Protein AF-0000000076395907 (afdb_homodimer)

Organism: Callorhinchus milii (NCBI:txid7868)

Nearest PDB structures (foldseek):
  2raj-assembly1_A  TM=9.830E-01  e=4.488E-43  Homo sapiens
  2rai-assembly1_B  TM=9.847E-01  e=8.927E-40  Homo sapiens
  2rai-assembly1_A  TM=9.860E-01  e=2.606E-39  Homo sapiens
  3dyt-assembly1_A-2  TM=9.449E-01  e=5.962E-39  Homo sapiens
  4akv-assembly1_A  TM=9.341E-01  e=3.263E-24  Homo sapiens

Radius of gyration: 40.88 Å; Cα contacts (8 Å, |Δi|>4): 1305; chains: 2; bounding box: 72×121×96 Å

Secondary structure (DSSP, 8-state):
-TT---------TTEEEEE-S-BPPPTTSSB--B-TT-EEEEEEEEEETTEEEEE-TT--EEEEEGGGEEE------------------------------------------------------S-SS-THHHHT-SS----S--EEEEEETTEEEE---SS---EEEEEEEEEEETTTTEEEEEEEEEETTT---EEEEHHHHHHHHHHHHHHHTTTS--PPPPP--STTTT-HHHHHHHHHHHHHHHHHHHH-HHHHHSHHHHHHHH--SHHHHHHHHHHHHT-S--GGGGGGGEE--SS---HHHHHHHHHHHHHHHHHHHHHHHHHHHHHHHHHHHHHTHHHHHHHHHHHHHHHHHHHHHTT--TTHHHHHHHHHHHHHHHHHHHHHHHHHHHHTHHHHHHHHHHHHHHHTTHHHHHHHHHHHHHHHHTHHHHHHTTSS-HHHHHHHHHHHHHHHHHHHHHHHHHHHHHHHHHHHHHHHHHHHHHHHHHHH-/-TT---------TTEEEEE-S-BPPPTTSSB--B-TT-EEEEEEEEEETTEEEEE-TT--EEEEEGGGEEE------------------------------------------------------S-SS-THHHHT-SS----S--EEEEEETTEEEE---SS---EEEEEEEEEEETTTTEEEEEEEEEETTT---EEEEHHHHHHHHHHHHHHHTTTS--PPPPP--SSSTT-HHHHHHHHHHHHHHHHHHHH-HHHHHSHHHHHHHH--SHHHHHHHHHHHHT-S--GGGGGGGEE--SS---HHHHHHHHHHHHHHHHHHHHHHHHHHHHHHHHHHHHHTHHHHHHHHHHHHHHHHHHHHHTT--TTHHHHHHHHHHHHHHHHHHHHHHHHHHHHTHHHHHHHHHHHHHHHTTHHHHHHHHHHHHHHHHTHHHHHHTTSS-HHHHHHHHHHHHHHHHHHHHHHHHHHHHHHHHHHHHHHHHHHHHHHHHHHH-

Sequence (994 aa):
MALFEKRTEFISPGVLAKVLYDFTAEPGNNELTVKEGELITIVNWAVGEGWCEAANGQGTTGLVPTDYVEVRISYHRYRCLASFPTACPARTTLPIRALACRDNRTQHPIQHCEGLSPDTKKFPTFSKHGPEVYLLSKLLPKTGEQLTIYKGQVGAVWNYPNSSLSCVVADPKKGSKLYGLKSYIEYQVTPNSTNRSVNHRYKHFDWLYERLLVKFGSAIPIPSLPDKQVTGRFEEEFIKMRMERLQGWMNRMCHHPVVSTSDLFQLFLTYRDEKEWKLGKRKAEKDDVVGVMIFGTVEPPAEDIDLLEAEQKVESISKFTKSMDDGVKELLNVGQEHWKRCTGALPKEYQKIGKALQNLSQVFTTSGYEGEAILTDALTEAGKTYEEIANLFEEQPKKDLHYLMETNQEYKGLLGCFPDIIGVHKSAIEKAKEGDKLVALNKITTQEKSTMVNRIGTMSYAFQAEMNHFHSNRIYDFNTVMHYYLQQQVEFYDTVRMALFEKRTEFISPGVLAKVLYDFTAEPGNNELTVKEGELITIVNWAVGEGWCEAANGQGTTGLVPTDYVEVRISYHRYRCLASFPTACPARTTLPIRALACRDNRTQHPIQHCEGLSPDTKKFPTFSKHGPEVYLLSKLLPKTGEQLTIYKGQVGAVWNYPNSSLSCVVADPKKGSKLYGLKSYIEYQVTPNSTNRSVNHRYKHFDWLYERLLVKFGSAIPIPSLPDKQVTGRFEEEFIKMRMERLQGWMNRMCHHPVVSTSDLFQLFLTYRDEKEWKLGKRKAEKDDVVGVMIFGTVEPPAEDIDLLEAEQKVESISKFTKSMDDGVKELLNVGQEHWKRCTGALPKEYQKIGKALQNLSQVFTTSGYEGEAILTDALTEAGKTYEEIANLFEEQPKKDLHYLMETNQEYKGLLGCFPDIIGVHKSAIEKAKEGDKLVALNKITTQEKSTMVNRIGTMSYAFQAEMNHFHSNRIYDFNTVMHYYLQQQVEFYDTVR

InterPro domains:
  IPR001452 SH3 domain [PF00018] (18-66)
  IPR001452 SH3 domain [PR00452] (15-25)
  IPR001452 SH3 domain [PR00452] (30-45)
  IPR001452 SH3 domain [PR00452] (60-72)
  IPR001452 SH3 domain [PS50002] (12-74)
  IPR001452 SH3 domain [SM00326] (15-73)
  IPR001683 Phox homology [PF00787] (189-271)
  IPR001683 Phox homology [PS50195] (165-275)
  IPR001683 Phox homology [SM00312] (161-272)
  IPR019497 Sorting nexin protein, WASP-binding domain [PF10456] (273-496)
  IPR027267 AH/BAR domain superfamily [G3DSA:1.20.1270.60] (320-497)
  IPR036028 SH3-like domain superfamily [SSF50044] (12-71)
  IPR036871 PX domain superfamily [G3DSA:3.30.1520.10] (145-278)
  IPR036871 PX domain superfamily [SSF64268] (148-278)

Foldseek 3Di:
DPPCPDPLPFPDFFFKKFFQAFDDDDPPAQADGDHHRFIWTFHASPPDPQWTWIAGPVRRIGIDGNVGIGTPPPPPDDPPDDDDPDCQDDPPPPPPPPPPPDCPPDPPPPPPPPPPDPPVPVLVPAPPPALCCQLQPPDADPDPDFWEWDQDPLGTATDADNDQKAKAKDDWDWDAPDVRPDIFIKIWIAMPVVRDIDIDTVVVVVLLLSLCCFACLLQAQQFDADDDDPPCCPPPVNVVVNSVRVNVNRRVQRRDRRSVPDPSNCLVHDPDDPVSNVVSSVVSVPDPNTGSSVLSRYDYDPDFDFLVRLVVLLVVVVVVLVVVLVVLVVLLVVLVVLLCCLQPVVLVVLLVQLVVLLVVLVVLVVVVDPPSCVVSVVSNVSSVLSNVLSVLSNCLCVQAVVLVNSLSVVSNRRSVSSVSNSVSLVSLSVVLVCVVVCVVVVNDPPVSSVSSRRSSRSSSSSNSNNVVVVVVVVVVSCVVSVVSNVVSVVVSVVVSD/DPPPPPPLPFPDFFFKKFFQAFDDDDPPAQADGDHHRFIWTFGASPPDPQWTWIAGPVRRIGIDGVVGIGTPPPPPDDPPDDDDDDCQDDPPPPPPPPPPPPPDPDPPPPPPPPPPDPPVPVLVPAPPDALCCQLQPPDADPDPFFWEWDQDPLGTATDADNDQKAKAKDDWDWDADDVRPDIFIKIWIAMPVVRDIDIDTVVVVVLLLSLCCFACLLQAQQFDAPDDDPPCCPPPVNVVVNSVRVNVNRRVQRRDRRNVPDPSNCLVHDPDDPVSNVVSSVVSVPDPNTGSSVLSRYDYDPDFDFLVRLVVLLVVVVVVLVVVLVVLVVLLVVLVVLLCCLQPVVLVVLLVQLVVLLVVLVVLVVVVDPPSCVVSVVSNVSSVLSNVLSVLSNCLCVQAVVLVNSLSVVSNRRSVSSVSNSVSLVSLSVVLVCVVVCCVVVNDPPVSSVSSRRSSRSSSSSNSNNVVVVVVVVVVSCVVSVVSNVVSVVVSVVVSD

Solvent-accessible surface area (backbone atoms only — not comparable to full-atom values): 55152 Å² total; per-residue (Å²): 133,82,77,75,68,69,82,73,71,83,56,61,62,61,36,44,17,36,23,70,42,69,37,81,45,58,91,92,51,74,40,35,65,43,47,53,71,38,62,26,29,30,53,34,62,81,65,52,97,60,30,20,28,29,25,42,91,84,66,56,70,15,36,35,52,45,88,33,46,44,74,55,76,75,74,76,69,81,77,71,84,76,73,85,75,81,78,74,77,81,78,80,78,74,77,80,74,81,76,79,74,78,78,76,74,76,77,70,74,78,67,76,74,70,76,68,68,75,70,72,58,70,54,79,68,66,66,87,64,57,48,57,59,48,48,67,47,88,73,65,67,88,60,96,66,68,46,46,36,41,77,53,95,91,34,41,29,62,55,65,64,92,67,88,52,48,64,46,57,44,72,76,37,83,42,65,40,78,91,63,75,40,72,45,56,29,31,34,34,32,29,68,86,76,68,46,72,33,79,41,39,65,69,53,53,52,49,49,50,52,52,47,37,48,31,37,36,52,66,41,68,64,51,72,73,77,79,86,58,86,75,64,56,79,36,66,69,46,45,52,50,48,41,52,48,49,35,53,52,49,43,54,43,28,65,32,49,67,53,45,68,30,68,68,51,41,48,73,46,60,50,85,46,72,67,53,44,53,53,48,49,55,51,58,75,64,56,79,64,35,21,59,40,41,59,51,34,48,43,60,56,90,72,83,48,54,72,67,57,44,53,52,51,53,51,53,50,51,52,48,48,53,49,42,43,52,33,42,52,48,39,46,52,50,48,50,52,51,44,51,36,31,60,42,62,52,23,51,51,31,36,50,50,13,48,38,36,32,53,37,20,56,48,56,58,70,68,70,53,87,76,42,61,64,50,33,50,51,30,37,50,52,12,51,50,30,39,50,48,17,51,50,44,43,51,41,41,75,74,24,52,44,58,48,48,51,53,42,52,52,47,48,36,35,48,66,33,46,64,61,26,50,48,47,52,53,52,41,51,53,53,56,69,42,34,64,60,33,36,74,68,67,75,44,49,73,67,50,45,55,49,28,46,52,47,48,26,42,49,41,45,49,45,44,13,44,50,49,51,48,49,56,49,48,54,51,51,52,45,51,43,50,52,50,31,53,51,44,50,39,51,47,32,56,67,72,74,132,82,77,73,69,69,83,72,70,80,55,65,62,62,37,44,18,37,23,69,42,70,37,81,45,56,89,92,49,75,39,36,64,43,47,54,70,37,64,26,29,30,54,34,60,80,65,51,97,60,30,18,30,29,24,43,90,86,67,55,70,15,35,34,52,45,87,31,46,43,75,54,77,75,74,77,68,82,75,71,86,78,73,84,74,82,76,76,78,84,78,81,78,74,78,81,76,81,77,79,72,82,78,75,79,78,77,69,74,79,68,77,73,71,76,68,67,75,69,70,58,70,55,79,68,66,64,88,63,56,48,56,61,51,46,67,48,89,73,64,68,87,61,96,66,69,47,45,36,41,77,54,96,92,35,42,30,63,55,63,64,92,67,88,53,47,62,47,58,43,74,76,39,83,43,65,41,78,90,62,76,40,72,45,56,30,32,33,34,32,29,67,86,75,67,44,72,34,78,41,38,65,69,54,52,51,48,48,51,52,53,48,37,49,32,37,35,50,67,41,69,64,49,72,72,78,78,86,59,86,74,65,56,81,36,65,70,45,44,51,51,49,42,52,47,48,34,54,50,49,44,54,44,29,64,32,48,67,53,44,69,30,67,69,50,41,48,74,48,60,50,86,48,71,65,52,44,54,52,50,50,54,52,59,72,63,56,81,63,35,20,59,42,40,58,51,33,47,41,58,55,90,73,82,50,52,71,67,59,45,53,52,50,53,50,54,50,50,51,48,47,52,50,41,42,53,33,44,52,49,40,48,52,49,49,50,52,49,45,50,37,31,62,43,62,51,24,51,50,32,36,50,49,11,48,38,36,34,52,39,21,56,49,56,60,69,69,69,52,87,75,43,63,63,49,32,51,51,31,36,50,52,12,52,50,30,40,50,47,16,52,50,44,43,51,41,42,75,73,23,52,45,58,49,47,50,52,41,48,52,47,50,37,37,47,67,34,46,65,59,25,51,50,46,53,52,54,40,52,54,53,56,69,42,33,64,60,34,38,73,68,67,74,43,50,73,65,52,46,55,48,28,47,52,47,48,27,42,49,41,43,48,45,43,12,44,50,48,52,48,50,56,48,48,53,52,51,53,45,53,42,48,52,49,30,51,51,44,51,40,51,48,32,56,68,72,74

pLDDT: mean 81.62, std 23.42, range [18.41, 98.12]

Structure (mmCIF, N/CA/C/O backbone):
data_AF-0000000076395907-model_v1
#
loop_
_entity.id
_entity.type
_entity.pdbx_description
1 polymer 'Sorting nexin 9'
#
loop_
_atom_site.group_PDB
_atom_site.id
_atom_site.type_symbol
_atom_site.label_atom_id
_atom_site.label_alt_id
_atom_site.label_comp_id
_atom_site.label_asym_id
_atom_site.label_entity_id
_atom_site.label_seq_id
_atom_site.pdbx_PDB_ins_code
_atom_site.Cartn_x
_atom_site.Cartn_y
_atom_site.Cartn_z
_atom_site.occupancy
_atom_site.B_iso_or_equiv
_atom_site.auth_seq_id
_atom_site.auth_comp_id
_atom_site.auth_asym_id
_atom_site.auth_atom_id
_atom_site.pdbx_PDB_model_num
ATOM 1 N N . MET A 1 1 ? -25.891 17.578 -16.219 1 18.45 1 MET A N 1
ATOM 2 C CA . MET A 1 1 ? -26.141 16.922 -17.5 1 18.45 1 MET A CA 1
ATOM 3 C C . MET A 1 1 ? -24.875 16.891 -18.344 1 18.45 1 MET A C 1
ATOM 5 O O . MET A 1 1 ? -24.672 15.961 -19.125 1 18.45 1 MET A O 1
ATOM 9 N N . ALA A 1 2 ? -24.172 18.062 -18.344 1 21.25 2 ALA A N 1
ATOM 10 C CA . ALA A 1 2 ? -23.281 18.375 -19.453 1 21.25 2 ALA A CA 1
ATOM 11 C C . ALA A 1 2 ? -21.969 17.609 -19.328 1 21.25 2 ALA A C 1
ATOM 13 O O . ALA A 1 2 ? -21.062 17.797 -20.141 1 21.25 2 ALA A O 1
ATOM 14 N N . LEU A 1 3 ? -21.781 17.016 -18.141 1 20.27 3 LEU A N 1
ATOM 15 C CA . LEU A 1 3 ? -20.453 16.844 -17.562 1 20.27 3 LEU A CA 1
ATOM 16 C C . LEU A 1 3 ? -19.688 15.727 -18.281 1 20.27 3 LEU A C 1
ATOM 18 O O . LEU A 1 3 ? -18.469 15.586 -18.094 1 20.27 3 LEU A O 1
ATOM 22 N N . PHE A 1 4 ? -20.469 14.727 -18.609 1 23.92 4 PHE A N 1
ATOM 23 C CA . PHE A 1 4 ? -19.844 13.453 -18.938 1 23.92 4 PHE A CA 1
ATOM 24 C C . PHE A 1 4 ? -19.234 13.492 -20.344 1 23.92 4 PHE A C 1
ATOM 26 O O . PHE A 1 4 ? -19.766 12.891 -21.266 1 23.92 4 PHE A O 1
ATOM 33 N N . GLU A 1 5 ? -18.859 14.703 -20.672 1 23.42 5 GLU A N 1
ATOM 34 C CA . GLU A 1 5 ? -18.438 14.547 -22.062 1 23.42 5 GLU A CA 1
ATOM 35 C C . GLU A 1 5 ? -17.234 13.609 -22.172 1 23.42 5 GLU A C 1
ATOM 37 O O . GLU A 1 5 ? -16.203 13.852 -21.562 1 23.42 5 GLU A O 1
ATOM 42 N N . LYS A 1 6 ? -17.453 12.375 -22.484 1 26.78 6 LYS A N 1
ATOM 43 C CA . LYS A 1 6 ? -16.688 11.164 -22.703 1 26.78 6 LYS A CA 1
ATOM 44 C C . LYS A 1 6 ? -15.516 11.422 -23.641 1 26.78 6 LYS A C 1
ATOM 46 O O . LYS A 1 6 ? -15.695 12 -24.719 1 26.78 6 LYS A O 1
ATOM 51 N N . ARG A 1 7 ? -14.383 11.547 -23.109 1 27.33 7 ARG A N 1
ATOM 52 C CA . ARG A 1 7 ? -13.109 11.625 -23.828 1 27.33 7 ARG A CA 1
ATOM 53 C C . ARG A 1 7 ? -13.07 10.633 -24.984 1 27.33 7 ARG A C 1
ATOM 55 O O . ARG A 1 7 ? -12.984 9.422 -24.766 1 27.33 7 ARG A O 1
ATOM 62 N N . THR A 1 8 ? -13.82 10.914 -26.016 1 28.11 8 THR A N 1
ATOM 63 C CA . THR A 1 8 ? -13.789 10.125 -27.25 1 28.11 8 THR A CA 1
ATOM 64 C C . THR A 1 8 ? -12.367 10.023 -27.781 1 28.11 8 THR A C 1
ATOM 66 O O . THR A 1 8 ? -11.789 11.016 -28.219 1 28.11 8 THR A O 1
ATOM 69 N N . GLU A 1 9 ? -11.555 9.312 -27.125 1 30.7 9 GLU A N 1
ATOM 70 C CA . GLU A 1 9 ? -10.227 8.93 -27.609 1 30.7 9 GLU A CA 1
ATOM 71 C C . GLU A 1 9 ? -10.258 8.617 -29.094 1 30.7 9 GLU A C 1
ATOM 73 O O . GLU A 1 9 ? -11.141 7.898 -29.578 1 30.7 9 GLU A O 1
ATOM 78 N N . PHE A 1 10 ? -9.898 9.562 -29.859 1 30.94 10 PHE A N 1
ATOM 79 C CA . PHE A 1 10 ? -9.812 9.477 -31.312 1 30.94 10 PHE A CA 1
ATOM 80 C C . PHE A 1 10 ? -9.047 8.227 -31.734 1 30.94 10 PHE A C 1
ATOM 82 O O . PHE A 1 10 ? -7.836 8.133 -31.516 1 30.94 10 PHE A O 1
ATOM 89 N N . ILE A 1 11 ? -9.562 7.094 -31.594 1 38.34 11 ILE A N 1
ATOM 90 C CA . ILE A 1 11 ? -9.109 5.832 -32.156 1 38.34 11 ILE A CA 1
ATOM 91 C C . ILE A 1 11 ? -8.969 5.977 -33.688 1 38.34 11 ILE A C 1
ATOM 93 O O . ILE A 1 11 ? -9.875 6.477 -34.344 1 38.34 11 ILE A O 1
ATOM 97 N N . SER A 1 12 ? -7.734 6.188 -34.219 1 41.75 12 SER A N 1
ATOM 98 C CA . SER A 1 12 ? -7.484 6.219 -35.656 1 41.75 12 SER A CA 1
ATOM 99 C C . SER A 1 12 ? -8.453 5.312 -36.406 1 41.75 12 SER A C 1
ATOM 101 O O . SER A 1 12 ? -8.906 4.297 -35.844 1 41.75 12 SER A O 1
ATOM 103 N N . PRO A 1 13 ? -9.039 5.863 -37.406 1 55.16 13 PRO A N 1
ATOM 104 C CA . PRO A 1 13 ? -9.867 5.047 -38.312 1 55.16 13 PRO A CA 1
ATOM 105 C C . PRO A 1 13 ? -9.125 3.811 -38.812 1 55.16 13 PRO A C 1
ATOM 107 O O . PRO A 1 13 ? -7.906 3.85 -39 1 55.16 13 PRO A O 1
ATOM 110 N N . GLY A 1 14 ? -9.562 2.619 -38.625 1 61.28 14 GLY A N 1
ATOM 111 C CA . GLY A 1 14 ? -9.047 1.341 -39.062 1 61.28 14 GLY A CA 1
ATOM 112 C C . GLY A 1 14 ? -8.57 0.442 -37.938 1 61.28 14 GLY A C 1
ATOM 113 O O . GLY A 1 14 ? -7.809 -0.498 -38.188 1 61.28 14 GLY A O 1
ATOM 114 N N . VAL A 1 15 ? -8.906 0.838 -36.844 1 65.44 15 VAL A N 1
ATOM 115 C CA . VAL A 1 15 ? -8.477 0.031 -35.719 1 65.44 15 VAL A CA 1
ATOM 116 C C . VAL A 1 15 ? -9.391 -1.184 -35.562 1 65.44 15 VAL A C 1
ATOM 118 O O . VAL A 1 15 ? -10.609 -1.071 -35.719 1 65.44 15 VAL A O 1
ATOM 121 N N . LEU A 1 16 ? -8.711 -2.215 -35.375 1 75.38 16 LEU A N 1
ATOM 122 C CA . LEU A 1 16 ? -9.43 -3.463 -35.125 1 75.38 16 LEU A CA 1
ATOM 123 C C . LEU A 1 16 ? -10.07 -3.477 -33.75 1 75.38 16 LEU A C 1
ATOM 125 O O . LEU A 1 16 ? -9.445 -3.076 -32.781 1 75.38 16 LEU A O 1
ATOM 129 N N . ALA A 1 17 ? -11.328 -3.715 -33.781 1 77.44 17 ALA A N 1
ATOM 130 C CA . ALA A 1 17 ? -12.07 -3.791 -32.531 1 77.44 17 ALA A CA 1
ATOM 131 C C . ALA A 1 17 ? -12.82 -5.117 -32.438 1 77.44 17 ALA A C 1
ATOM 133 O O . ALA A 1 17 ? -13.266 -5.672 -33.438 1 77.44 17 ALA A O 1
ATOM 134 N N . LYS A 1 18 ? -12.711 -5.621 -31.266 1 79.25 18 LYS A N 1
ATOM 135 C CA . LYS A 1 18 ? -13.477 -6.832 -30.984 1 79.25 18 LYS A CA 1
ATOM 136 C C . LYS A 1 18 ? -14.875 -6.492 -30.484 1 79.25 18 LYS A C 1
ATOM 138 O O . LYS A 1 18 ? -15.039 -5.625 -29.609 1 79.25 18 LYS A O 1
ATOM 143 N N . VAL A 1 19 ? -15.828 -7.105 -31.031 1 81.44 19 VAL A N 1
ATOM 144 C CA . VAL A 1 19 ? -17.219 -6.926 -30.656 1 81.44 19 VAL A CA 1
ATOM 145 C C . VAL A 1 19 ? -17.5 -7.652 -29.344 1 81.44 19 VAL A C 1
ATOM 147 O O . VAL A 1 19 ? -17.234 -8.852 -29.219 1 81.44 19 VAL A O 1
ATOM 150 N N . LEU A 1 20 ? -18.016 -6.973 -28.406 1 79.06 20 LEU A N 1
ATOM 151 C CA . LEU A 1 20 ? -18.219 -7.492 -27.062 1 79.06 20 LEU A CA 1
ATOM 152 C C . LEU A 1 20 ? -19.609 -8.125 -26.922 1 79.06 20 LEU A C 1
ATOM 154 O O . LEU A 1 20 ? -19.781 -9.062 -26.156 1 79.06 20 LEU A O 1
ATOM 158 N N . TYR A 1 21 ? -20.547 -7.598 -27.656 1 79.94 21 TYR A N 1
ATOM 159 C CA . TYR A 1 21 ? -21.922 -8.062 -27.578 1 79.94 21 TYR A CA 1
ATOM 160 C C . TYR A 1 21 ? -22.547 -8.148 -28.969 1 79.94 21 TYR A C 1
ATOM 162 O O . TYR A 1 21 ? -22.188 -7.387 -29.859 1 79.94 21 TYR A O 1
ATOM 170 N N . ASP A 1 22 ? -23.375 -9.211 -29.016 1 81.5 22 ASP A N 1
ATOM 171 C CA . ASP A 1 22 ? -24.141 -9.312 -30.25 1 81.5 22 ASP A CA 1
ATOM 172 C C . ASP A 1 22 ? -25 -8.062 -30.484 1 81.5 22 ASP A C 1
ATOM 174 O O . ASP A 1 22 ? -25.625 -7.562 -29.547 1 81.5 22 ASP A O 1
ATOM 178 N N . PHE A 1 23 ? -24.875 -7.488 -31.688 1 83.31 23 PHE A N 1
ATOM 179 C CA . PHE A 1 23 ? -25.734 -6.387 -32.125 1 83.31 23 PHE A CA 1
ATOM 180 C C . PHE A 1 23 ? -26.375 -6.691 -33.469 1 83.31 23 PHE A C 1
ATOM 182 O O . PHE A 1 23 ? -25.672 -7.004 -34.438 1 83.31 23 PHE A O 1
ATOM 189 N N . THR A 1 24 ? -27.656 -6.727 -33.406 1 84 24 THR A N 1
ATOM 190 C CA . THR A 1 24 ? -28.422 -6.934 -34.656 1 84 24 THR A CA 1
ATOM 191 C C . THR A 1 24 ? -28.922 -5.602 -35.188 1 84 24 THR A C 1
ATOM 193 O O . THR A 1 24 ? -29.656 -4.883 -34.531 1 84 24 THR A O 1
ATOM 196 N N . ALA A 1 25 ? -28.5 -5.285 -36.406 1 80.31 25 ALA A N 1
ATOM 197 C CA . ALA A 1 25 ? -28.859 -4.043 -37.062 1 80.31 25 ALA A CA 1
ATOM 198 C C . ALA A 1 25 ? -30.344 -4.039 -37.438 1 80.31 25 ALA A C 1
ATOM 200 O O . ALA A 1 25 ? -30.906 -5.082 -37.75 1 80.31 25 ALA A O 1
ATOM 201 N N . GLU A 1 26 ? -31.109 -3.002 -37.125 1 78.12 26 GLU A N 1
ATOM 202 C CA . GLU A 1 26 ? -32.469 -2.838 -37.594 1 78.12 26 GLU A CA 1
ATOM 203 C C . GLU A 1 26 ? -32.531 -2.557 -39.094 1 78.12 26 GLU A C 1
ATOM 205 O O . GLU A 1 26 ? -31.781 -1.724 -39.594 1 78.12 26 GLU A O 1
ATOM 210 N N . PRO A 1 27 ? -33.312 -3.289 -39.75 1 74.19 27 PRO A N 1
ATOM 211 C CA . PRO A 1 27 ? -33.438 -3.057 -41.188 1 74.19 27 PRO A CA 1
ATOM 212 C C . PRO A 1 27 ? -33.812 -1.614 -41.531 1 74.19 27 PRO A C 1
ATOM 214 O O . PRO A 1 27 ? -34.688 -1.03 -40.875 1 74.19 27 PRO A O 1
ATOM 217 N N . GLY A 1 28 ? -33 -0.86 -42.406 1 76 28 GLY A N 1
ATOM 218 C CA . GLY A 1 28 ? -33.219 0.506 -42.844 1 76 28 GLY A CA 1
ATOM 219 C C . GLY A 1 28 ? -32.281 1.511 -42.219 1 76 28 GLY A C 1
ATOM 220 O O . GLY A 1 28 ? -32.188 2.656 -42.656 1 76 28 GLY A O 1
ATOM 221 N N . ASN A 1 29 ? -31.766 1.098 -41.031 1 75.44 29 ASN A N 1
ATOM 222 C CA . ASN A 1 29 ? -30.812 2.008 -40.375 1 75.44 29 ASN A CA 1
ATOM 223 C C . ASN A 1 29 ? -29.375 1.688 -40.75 1 75.44 29 ASN A C 1
ATOM 225 O O . ASN A 1 29 ? -29.062 0.546 -41.094 1 75.44 29 ASN A O 1
ATOM 229 N N . ASN A 1 30 ? -28.594 2.545 -41.219 1 81.75 30 ASN A N 1
ATOM 230 C CA . ASN A 1 30 ? -27.188 2.348 -41.562 1 81.75 30 ASN A CA 1
ATOM 231 C C . ASN A 1 30 ? -26.406 1.725 -40.438 1 81.75 30 ASN A C 1
ATOM 233 O O . ASN A 1 30 ? -25.281 2.16 -40.125 1 81.75 30 ASN A O 1
ATOM 237 N N . GLU A 1 31 ? -27.031 0.713 -39.844 1 85.5 31 GLU A N 1
ATOM 238 C CA . GLU A 1 31 ? -26.391 0.003 -38.719 1 85.5 31 GLU A CA 1
ATOM 239 C C . GLU A 1 31 ? -25.75 -1.299 -39.219 1 85.5 31 GLU A C 1
ATOM 241 O O . GLU A 1 31 ? -26.125 -1.823 -40.281 1 85.5 31 GLU A O 1
ATOM 246 N N . LEU A 1 32 ? -24.719 -1.812 -38.562 1 84.81 32 LEU A N 1
ATOM 247 C CA . LEU A 1 32 ? -24 -3.047 -38.844 1 84.81 32 LEU A CA 1
ATOM 248 C C . LEU A 1 32 ? -24.297 -4.117 -37.812 1 84.81 32 LEU A C 1
ATOM 250 O O . LEU A 1 32 ? -24.172 -3.871 -36.625 1 84.81 32 LEU A O 1
ATOM 254 N N . THR A 1 33 ? -24.828 -5.281 -38.312 1 84.06 33 THR A N 1
ATOM 255 C CA . THR A 1 33 ? -24.969 -6.43 -37.438 1 84.06 33 THR A CA 1
ATOM 256 C C . THR A 1 33 ? -23.609 -7.039 -37.094 1 84.06 33 THR A C 1
ATOM 258 O O . THR A 1 33 ? -22.812 -7.312 -38 1 84.06 33 THR A O 1
ATOM 261 N N . VAL A 1 34 ? -23.328 -7.051 -35.812 1 82.81 34 VAL A N 1
ATOM 262 C CA . VAL A 1 34 ? -22.062 -7.629 -35.375 1 82.81 34 VAL A CA 1
ATOM 263 C C . VAL A 1 34 ? -22.312 -8.688 -34.312 1 82.81 34 VAL A C 1
ATOM 265 O O . VAL A 1 34 ? -23.312 -8.617 -33.562 1 82.81 34 VAL A O 1
ATOM 268 N N . LYS A 1 35 ? -21.5 -9.719 -34.312 1 81.38 35 LYS A N 1
ATOM 269 C CA . LYS A 1 35 ? -21.562 -10.812 -33.344 1 81.38 35 LYS A CA 1
ATOM 270 C C . LYS A 1 35 ? -20.438 -10.711 -32.312 1 81.38 35 LYS A C 1
ATOM 272 O O . LYS A 1 35 ? -19.344 -10.258 -32.625 1 81.38 35 LYS A O 1
ATOM 277 N N . GLU A 1 36 ? -20.812 -11.109 -31.109 1 80.12 36 GLU A N 1
ATOM 278 C CA . GLU A 1 36 ? -19.812 -11.125 -30.047 1 80.12 36 GLU A CA 1
ATOM 279 C C . GLU A 1 36 ? -18.578 -11.914 -30.469 1 80.12 36 GLU A C 1
ATOM 281 O O . GLU A 1 36 ? -18.688 -13.039 -30.953 1 80.12 36 GLU A O 1
ATOM 286 N N . GLY A 1 37 ? -17.375 -11.328 -30.266 1 78.62 37 GLY A N 1
ATOM 287 C CA . GLY A 1 37 ? -16.094 -11.914 -30.609 1 78.62 37 GLY A CA 1
ATOM 288 C C . GLY A 1 37 ? -15.625 -11.562 -32 1 78.62 37 GLY A C 1
ATOM 289 O O . GLY A 1 37 ? -14.484 -11.828 -32.375 1 78.62 37 GLY A O 1
ATOM 290 N N . GLU A 1 38 ? -16.469 -11.047 -32.719 1 80.44 38 GLU A N 1
ATOM 291 C CA . GLU A 1 38 ? -16.109 -10.672 -34.094 1 80.44 38 GLU A CA 1
ATOM 292 C C . GLU A 1 38 ? -15.148 -9.484 -34.094 1 80.44 38 GLU A C 1
ATOM 294 O O . GLU A 1 38 ? -15.266 -8.57 -33.281 1 80.44 38 GLU A O 1
ATOM 299 N N . LEU A 1 39 ? -14.203 -9.648 -34.969 1 80.62 39 LEU A N 1
ATOM 300 C CA . LEU A 1 39 ? -13.312 -8.516 -35.188 1 80.62 39 LEU A CA 1
ATOM 301 C C . LEU A 1 39 ? -13.836 -7.582 -36.25 1 80.62 39 LEU A C 1
ATOM 303 O O . LEU A 1 39 ? -14.125 -8.023 -37.375 1 80.62 39 LEU A O 1
ATOM 307 N N . ILE A 1 40 ? -13.922 -6.371 -35.812 1 81.44 40 ILE A N 1
ATOM 308 C CA . ILE A 1 40 ? -14.391 -5.367 -36.75 1 81.44 40 ILE A CA 1
ATOM 309 C C . ILE A 1 40 ? -13.398 -4.207 -36.812 1 81.44 40 ILE A C 1
ATOM 311 O O . ILE A 1 40 ? -12.625 -3.998 -35.875 1 81.44 40 ILE A O 1
ATOM 315 N N . THR A 1 41 ? -13.406 -3.648 -37.938 1 80 41 THR A N 1
ATOM 316 C CA . THR A 1 41 ? -12.539 -2.49 -38.125 1 80 41 THR A CA 1
ATOM 317 C C . THR A 1 41 ? -13.32 -1.193 -37.906 1 80 41 THR A C 1
ATOM 319 O O . THR A 1 41 ? -14.305 -0.944 -38.594 1 80 41 THR A O 1
ATOM 322 N N . ILE A 1 42 ? -12.891 -0.514 -36.938 1 77.5 42 ILE A N 1
ATOM 323 C CA . ILE A 1 42 ? -13.547 0.767 -36.719 1 77.5 42 ILE A CA 1
ATOM 324 C C . ILE A 1 42 ? -13.094 1.779 -37.75 1 77.5 42 ILE A C 1
ATOM 326 O O . ILE A 1 42 ? -11.898 2.064 -37.875 1 77.5 42 ILE A O 1
ATOM 330 N N . VAL A 1 43 ? -14.055 2.174 -38.531 1 79.31 43 VAL A N 1
ATOM 331 C CA . VAL A 1 43 ? -13.789 3.109 -39.625 1 79.31 43 VAL A CA 1
ATOM 332 C C . VAL A 1 43 ? -13.852 4.543 -39.094 1 79.31 43 VAL A C 1
ATOM 334 O O . VAL A 1 43 ? -13.039 5.387 -39.5 1 79.31 43 VAL A O 1
ATOM 337 N N . ASN A 1 44 ? -14.852 4.812 -38.375 1 76.62 44 ASN A N 1
ATOM 338 C CA . ASN A 1 44 ? -15.055 6.16 -37.844 1 76.62 44 ASN A CA 1
ATOM 339 C C . ASN A 1 44 ? -15.586 6.137 -36.406 1 76.62 44 ASN A C 1
ATOM 341 O O . ASN A 1 44 ? -16.656 5.598 -36.156 1 76.62 44 ASN A O 1
ATOM 345 N N . TRP A 1 45 ? -14.758 6.672 -35.469 1 70.38 45 TRP A N 1
ATOM 346 C CA . TRP A 1 45 ? -15.141 6.73 -34.062 1 70.38 45 TRP A CA 1
ATOM 347 C C . TRP A 1 45 ? -15.992 7.957 -33.781 1 70.38 45 TRP A C 1
ATOM 349 O O . TRP A 1 45 ? -16.734 7.988 -32.812 1 70.38 45 TRP A O 1
ATOM 359 N N . ALA A 1 46 ? -15.922 8.875 -34.594 1 64.44 46 ALA A N 1
ATOM 360 C CA . ALA A 1 46 ? -16.484 10.188 -34.312 1 64.44 46 ALA A CA 1
ATOM 361 C C . ALA A 1 46 ? -17.906 10.297 -34.844 1 64.44 46 ALA A C 1
ATOM 363 O O . ALA A 1 46 ? -18.359 11.391 -35.188 1 64.44 46 ALA A O 1
ATOM 364 N N . VAL A 1 47 ? -18.609 9.195 -34.969 1 73.06 47 VAL A N 1
ATOM 365 C CA . VAL A 1 47 ? -19.969 9.281 -35.469 1 73.06 47 VAL A CA 1
ATOM 366 C C . VAL A 1 47 ? -20.844 10.023 -34.469 1 73.06 47 VAL A C 1
ATOM 368 O O . VAL A 1 47 ? -21.734 10.789 -34.844 1 73.06 47 VAL A O 1
ATOM 371 N N . GLY A 1 48 ? -20.562 10.117 -33.219 1 68.94 48 GLY A N 1
ATOM 372 C CA . GLY A 1 48 ? -21.328 10.812 -32.219 1 68.94 48 GLY A CA 1
ATOM 373 C C . GLY A 1 48 ? -22.5 10.008 -31.688 1 68.94 48 GLY A C 1
ATOM 374 O O . GLY A 1 48 ? -22.797 8.938 -32.219 1 68.94 48 GLY A O 1
ATOM 375 N N . GLU A 1 49 ? -23.094 10.305 -30.422 1 71.12 49 GLU A N 1
ATOM 376 C CA . GLU A 1 49 ? -24.297 9.797 -29.75 1 71.12 49 GLU A CA 1
ATOM 377 C C . GLU A 1 49 ? -24.141 8.32 -29.406 1 71.12 49 GLU A C 1
ATOM 379 O O . GLU A 1 49 ? -25.109 7.551 -29.484 1 71.12 49 GLU A O 1
ATOM 384 N N . GLY A 1 50 ? -22.859 7.789 -29.094 1 77.19 50 GLY A N 1
ATOM 385 C CA . GLY A 1 50 ? -22.609 6.438 -28.625 1 77.19 50 GLY A CA 1
ATOM 386 C C . GLY A 1 50 ? -22.453 5.43 -29.75 1 77.19 50 GLY A C 1
ATOM 387 O O . GLY A 1 50 ? -22.422 4.223 -29.5 1 77.19 50 GLY A O 1
ATOM 388 N N . TRP A 1 51 ? -22.422 5.953 -30.922 1 80.44 51 TRP A N 1
ATOM 389 C CA . TRP A 1 51 ? -22.266 5.047 -32.062 1 80.44 51 TRP A CA 1
ATOM 390 C C . TRP A 1 51 ? -20.922 5.234 -32.75 1 80.44 51 TRP A C 1
ATOM 392 O O . TRP A 1 51 ? -20.359 6.336 -32.719 1 80.44 51 TRP A O 1
ATOM 402 N N . CYS A 1 52 ? -20.312 4.176 -33.219 1 82.31 52 CYS A N 1
ATOM 403 C CA . CYS A 1 52 ? -19.156 4.211 -34.125 1 82.31 52 CYS A CA 1
ATOM 404 C C . CYS A 1 52 ? -19.453 3.49 -35.406 1 82.31 52 CYS A C 1
ATOM 406 O O . CYS A 1 52 ? -20.328 2.623 -35.469 1 82.31 52 CYS A O 1
ATOM 408 N N . GLU A 1 53 ? -18.828 3.998 -36.438 1 85.31 53 GLU A N 1
ATOM 409 C CA . GLU A 1 53 ? -18.922 3.32 -37.719 1 85.31 53 GLU A CA 1
ATOM 410 C C . GLU A 1 53 ? -17.844 2.244 -37.875 1 85.31 53 GLU A C 1
ATOM 412 O O . GLU A 1 53 ? -16.656 2.514 -37.656 1 85.31 53 GLU A O 1
ATOM 417 N N . ALA A 1 54 ? -18.281 1.09 -38.094 1 84.88 54 ALA A N 1
ATOM 418 C CA . ALA A 1 54 ? -17.375 -0.052 -38.188 1 84.88 54 ALA A CA 1
ATOM 419 C C . ALA A 1 54 ? -17.625 -0.854 -39.469 1 84.88 54 ALA A C 1
ATOM 421 O O . ALA A 1 54 ? -18.719 -0.78 -40.031 1 84.88 54 ALA A O 1
ATOM 422 N N . ALA A 1 55 ? -16.531 -1.502 -39.906 1 85.25 55 ALA A N 1
ATOM 423 C CA . ALA A 1 55 ? -16.594 -2.412 -41.062 1 85.25 55 ALA A CA 1
ATOM 424 C C . ALA A 1 55 ? -16.359 -3.855 -40.625 1 85.25 55 ALA A C 1
ATOM 426 O O . ALA A 1 55 ? -15.469 -4.133 -39.812 1 85.25 55 ALA A O 1
ATOM 427 N N . ASN A 1 56 ? -17.172 -4.844 -41.125 1 80.06 56 ASN A N 1
ATOM 428 C CA . ASN A 1 56 ? -16.969 -6.258 -40.812 1 80.06 56 ASN A CA 1
ATOM 429 C C . ASN A 1 56 ? -16 -6.902 -41.812 1 80.06 56 ASN A C 1
ATOM 431 O O . ASN A 1 56 ? -15.531 -6.242 -42.719 1 80.06 56 ASN A O 1
ATOM 435 N N . GLY A 1 57 ? -15.578 -8.203 -41.5 1 76.31 57 GLY A N 1
ATOM 436 C CA . GLY A 1 57 ? -14.633 -8.945 -42.312 1 76.31 57 GLY A CA 1
ATOM 437 C C . GLY A 1 57 ? -15.023 -9.016 -43.781 1 76.31 57 GLY A C 1
ATOM 438 O O . GLY A 1 57 ? -14.164 -9.18 -44.656 1 76.31 57 GLY A O 1
ATOM 439 N N . GLN A 1 58 ? -16.312 -8.797 -44.062 1 78.06 58 GLN A N 1
ATOM 440 C CA . GLN A 1 58 ? -16.781 -8.859 -45.438 1 78.06 58 GLN A CA 1
ATOM 441 C C . GLN A 1 58 ? -16.781 -7.48 -46.062 1 78.06 58 GLN A C 1
ATOM 443 O O . GLN A 1 58 ? -17.156 -7.336 -47.25 1 78.06 58 GLN A O 1
ATOM 448 N N . GLY A 1 59 ? -16.297 -6.441 -45.375 1 78.25 59 GLY A N 1
ATOM 449 C CA . GLY A 1 59 ? -16.188 -5.102 -45.906 1 78.25 59 GLY A CA 1
ATOM 450 C C . GLY A 1 59 ? -17.453 -4.293 -45.781 1 78.25 59 GLY A C 1
ATOM 451 O O . GLY A 1 59 ? -17.547 -3.17 -46.281 1 78.25 59 GLY A O 1
ATOM 452 N N . THR A 1 60 ? -18.516 -4.82 -45.25 1 82.31 60 THR A N 1
ATOM 453 C CA . THR A 1 60 ? -19.75 -4.07 -45.031 1 82.31 60 THR A CA 1
ATOM 454 C C . THR A 1 60 ? -19.594 -3.074 -43.906 1 82.31 60 THR A C 1
ATOM 456 O O . THR A 1 60 ? -19.172 -3.443 -42.781 1 82.31 60 THR A O 1
ATOM 459 N N . THR A 1 61 ? -19.906 -1.824 -44.188 1 85.12 61 THR A N 1
ATOM 460 C CA . THR A 1 61 ? -19.75 -0.765 -43.188 1 85.12 61 THR A CA 1
ATOM 461 C C . THR A 1 61 ? -21.109 -0.388 -42.594 1 85.12 61 THR A C 1
ATOM 463 O O . THR A 1 61 ? -22.125 -0.409 -43.281 1 85.12 61 THR A O 1
ATOM 466 N N . GLY A 1 62 ? -21.219 -0.091 -41.25 1 87.19 62 GLY A N 1
ATOM 467 C CA . GLY A 1 62 ? -22.391 0.379 -40.531 1 87.19 62 GLY A CA 1
ATOM 468 C C . GLY A 1 62 ? -22.094 0.883 -39.125 1 87.19 62 GLY A C 1
ATOM 469 O O . GLY A 1 62 ? -20.953 0.821 -38.688 1 87.19 62 GLY A O 1
ATOM 470 N N . LEU A 1 63 ? -23.141 1.382 -38.562 1 85.44 63 LEU A N 1
ATOM 471 C CA . LEU A 1 63 ? -23.016 1.94 -37.219 1 85.44 63 LEU A CA 1
ATOM 472 C C . LEU A 1 63 ? -23.125 0.846 -36.156 1 85.44 63 LEU A C 1
ATOM 474 O O . LEU A 1 63 ? -23.969 -0.052 -36.281 1 85.44 63 LEU A O 1
ATOM 478 N N . VAL A 1 64 ? -22.203 0.87 -35.219 1 86.19 64 VAL A N 1
ATOM 479 C CA . VAL A 1 64 ? -22.188 -0.018 -34.062 1 86.19 64 VAL A CA 1
ATOM 480 C C . VAL A 1 64 ? -22.062 0.805 -32.781 1 86.19 64 VAL A C 1
ATOM 482 O O . VAL A 1 64 ? -21.359 1.812 -32.719 1 86.19 64 VAL A O 1
ATOM 485 N N . PRO A 1 65 ? -22.812 0.393 -31.75 1 82.25 65 PRO A N 1
ATOM 486 C CA . PRO A 1 65 ? -22.656 1.111 -30.484 1 82.25 65 PRO A CA 1
ATOM 487 C C . PRO A 1 65 ? -21.234 1.044 -29.953 1 82.25 65 PRO A C 1
ATOM 489 O O . PRO A 1 65 ? -20.625 -0.03 -29.938 1 82.25 65 PRO A O 1
ATOM 492 N N . THR A 1 66 ? -20.766 2.111 -29.516 1 79.69 66 THR A N 1
ATOM 493 C CA . THR A 1 66 ? -19.391 2.215 -29.047 1 79.69 66 THR A CA 1
ATOM 494 C C . THR A 1 66 ? -19.156 1.312 -27.844 1 79.69 66 THR A C 1
ATOM 496 O O . THR A 1 66 ? -18.062 0.775 -27.656 1 79.69 66 THR A O 1
ATOM 499 N N . ASP A 1 67 ? -20.141 1.113 -27.094 1 78.12 67 ASP A N 1
ATOM 500 C CA . ASP A 1 67 ? -20.047 0.299 -25.875 1 78.12 67 ASP A CA 1
ATOM 501 C C . ASP A 1 67 ? -19.984 -1.188 -26.219 1 78.12 67 ASP A C 1
ATOM 503 O O . ASP A 1 67 ? -19.719 -2.021 -25.359 1 78.12 67 ASP A O 1
ATOM 507 N N . TYR A 1 68 ? -20.172 -1.507 -27.406 1 79.69 68 TYR A N 1
ATOM 508 C CA . TYR A 1 68 ? -20.172 -2.904 -27.828 1 79.69 68 TYR A CA 1
ATOM 509 C C . TYR A 1 68 ? -18.828 -3.287 -28.453 1 79.69 68 TYR A C 1
ATOM 511 O O . TYR A 1 68 ? -18.656 -4.422 -28.906 1 79.69 68 TYR A O 1
ATOM 519 N N . VAL A 1 69 ? -17.984 -2.355 -28.547 1 77.38 69 VAL A N 1
ATOM 520 C CA . VAL A 1 69 ? -16.734 -2.668 -29.219 1 77.38 69 VAL A CA 1
ATOM 521 C C . VAL A 1 69 ? -15.555 -2.281 -28.328 1 77.38 69 VAL A C 1
ATOM 523 O O . VAL A 1 69 ? -15.625 -1.293 -27.594 1 77.38 69 VAL A O 1
ATOM 526 N N . GLU A 1 70 ? -14.539 -3.17 -28.297 1 74 70 GLU A N 1
ATOM 527 C CA . GLU A 1 70 ? -13.258 -2.914 -27.641 1 74 70 GLU A CA 1
ATOM 528 C C . GLU A 1 70 ? -12.133 -2.758 -28.656 1 74 70 GLU A C 1
ATOM 530 O O . GLU A 1 70 ? -11.883 -3.664 -29.453 1 74 70 GLU A O 1
ATOM 535 N N . VAL A 1 71 ? -11.562 -1.698 -28.531 1 63.38 71 VAL A N 1
ATOM 536 C CA . VAL A 1 71 ? -10.492 -1.396 -29.469 1 63.38 71 VAL A CA 1
ATOM 537 C C . VAL A 1 71 ? -9.227 -2.15 -29.078 1 63.38 71 VAL A C 1
ATOM 539 O O . VAL A 1 71 ? -8.82 -2.123 -27.906 1 63.38 71 VAL A O 1
ATOM 542 N N . ARG A 1 72 ? -8.68 -3.043 -29.922 1 50.44 72 ARG A N 1
ATOM 543 C CA . ARG A 1 72 ? -7.363 -3.65 -29.766 1 50.44 72 ARG A CA 1
ATOM 544 C C . ARG A 1 72 ? -6.262 -2.686 -30.188 1 50.44 72 ARG A C 1
ATOM 546 O O . ARG A 1 72 ? -6.203 -2.275 -31.344 1 50.44 72 ARG A O 1
ATOM 553 N N . ILE A 1 73 ? -5.773 -1.975 -29.281 1 37.94 73 ILE A N 1
ATOM 554 C CA . ILE A 1 73 ? -4.566 -1.231 -29.625 1 37.94 73 ILE A CA 1
ATOM 555 C C . ILE A 1 73 ? -3.42 -2.205 -29.891 1 37.94 73 ILE A C 1
ATOM 557 O O . ILE A 1 73 ? -3.082 -3.023 -29.031 1 37.94 73 ILE A O 1
ATOM 561 N N . SER A 1 74 ? -3.141 -2.564 -31.031 1 31.53 74 SER A N 1
ATOM 562 C CA . SER A 1 74 ? -1.932 -3.277 -31.438 1 31.53 74 SER A CA 1
ATOM 563 C C . SER A 1 74 ? -0.679 -2.562 -30.938 1 31.53 74 SER A C 1
ATOM 565 O O . SER A 1 74 ? -0.425 -1.414 -31.312 1 31.53 74 SER A O 1
ATOM 567 N N . TYR A 1 75 ? -0.265 -2.691 -29.719 1 27.2 75 TYR A N 1
ATOM 568 C CA . TYR A 1 75 ? 1.155 -2.4 -29.562 1 27.2 75 TYR A CA 1
ATOM 569 C C . TYR A 1 75 ? 1.989 -3.189 -30.562 1 27.2 75 TYR A C 1
ATOM 571 O O . TYR A 1 75 ? 1.812 -4.398 -30.703 1 27.2 75 TYR A O 1
ATOM 579 N N . HIS A 1 76 ? 2.438 -2.645 -31.547 1 25.77 76 HIS A N 1
ATOM 580 C CA . HIS A 1 76 ? 3.424 -3.193 -32.469 1 25.77 76 HIS A CA 1
ATOM 581 C C . HIS A 1 76 ? 4.621 -3.77 -31.719 1 25.77 76 HIS A C 1
ATOM 583 O O . HIS A 1 76 ? 5.621 -3.078 -31.516 1 25.77 76 HIS A O 1
ATOM 589 N N . ARG A 1 77 ? 4.785 -4.422 -30.578 1 24.22 77 ARG A N 1
ATOM 590 C CA . ARG A 1 77 ? 6.148 -4.938 -30.547 1 24.22 77 ARG A CA 1
ATOM 591 C C . ARG A 1 77 ? 6.523 -5.574 -31.891 1 24.22 77 ARG A C 1
ATOM 593 O O . ARG A 1 77 ? 5.656 -5.844 -32.719 1 24.22 77 ARG A O 1
ATOM 600 N N . TYR A 1 78 ? 7.836 -6.258 -31.844 1 19.33 78 TYR A N 1
ATOM 601 C CA . TYR A 1 78 ? 8.711 -7.035 -32.719 1 19.33 78 TYR A CA 1
ATOM 602 C C . TYR A 1 78 ? 7.93 -8.133 -33.438 1 19.33 78 TYR A C 1
ATOM 604 O O . TYR A 1 78 ? 7.117 -8.828 -32.812 1 19.33 78 TYR A O 1
ATOM 612 N N . ARG A 1 79 ? 7.691 -7.906 -34.594 1 22.36 79 ARG A N 1
ATOM 613 C CA . ARG A 1 79 ? 7.324 -8.828 -35.656 1 22.36 79 ARG A CA 1
ATOM 614 C C . ARG A 1 79 ? 8.109 -10.133 -35.562 1 22.36 79 ARG A C 1
ATOM 616 O O . ARG A 1 79 ? 9.273 -10.195 -35.969 1 22.36 79 ARG A O 1
ATOM 623 N N . CYS A 1 80 ? 8.266 -10.766 -34.25 1 19.64 80 CYS A N 1
ATOM 624 C CA . CYS A 1 80 ? 8.883 -12.062 -34.469 1 19.64 80 CYS A CA 1
ATOM 625 C C . CYS A 1 80 ? 8.336 -12.734 -35.719 1 19.64 80 CYS A C 1
ATOM 627 O O . CYS A 1 80 ? 7.191 -12.5 -36.125 1 19.64 80 CYS A O 1
ATOM 629 N N . LEU A 1 81 ? 9.297 -13.266 -36.562 1 19.48 81 LEU A N 1
ATOM 630 C CA . LEU A 1 81 ? 9.211 -13.945 -37.844 1 19.48 81 LEU A CA 1
ATOM 631 C C . LEU A 1 81 ? 8.062 -14.945 -37.844 1 19.48 81 LEU A C 1
ATOM 633 O O . LEU A 1 81 ? 7.801 -15.609 -36.844 1 19.48 81 LEU A O 1
ATOM 637 N N . ALA A 1 82 ? 7.137 -14.922 -38.781 1 22.05 82 ALA A N 1
ATOM 638 C CA . ALA A 1 82 ? 5.934 -15.484 -39.375 1 22.05 82 ALA A CA 1
ATOM 639 C C . ALA A 1 82 ? 6.027 -17 -39.5 1 22.05 82 ALA A C 1
ATOM 641 O O . ALA A 1 82 ? 5.016 -17.703 -39.406 1 22.05 82 ALA A O 1
ATOM 642 N N . SER A 1 83 ? 7.176 -17.719 -39.969 1 20.97 83 SER A N 1
ATOM 643 C CA . SER A 1 83 ? 6.766 -18.641 -41 1 20.97 83 SER A CA 1
ATOM 644 C C . SER A 1 83 ? 6.035 -19.859 -40.438 1 20.97 83 SER A C 1
ATOM 646 O O . SER A 1 83 ? 5.238 -20.484 -41.156 1 20.97 83 SER A O 1
ATOM 648 N N . PHE A 1 84 ? 6.566 -20.656 -39.531 1 20.09 84 PHE A N 1
ATOM 649 C CA . PHE A 1 84 ? 6.281 -22.047 -39.875 1 20.09 84 PHE A CA 1
ATOM 650 C C . PHE A 1 84 ? 4.812 -22.375 -39.625 1 20.09 84 PHE A C 1
ATOM 652 O O . PHE A 1 84 ? 4.211 -21.891 -38.688 1 20.09 84 PHE A O 1
ATOM 659 N N . PRO A 1 85 ? 3.939 -22.922 -40.531 1 21.56 85 PRO A N 1
ATOM 660 C CA . PRO A 1 85 ? 2.527 -23.25 -40.75 1 21.56 85 PRO A CA 1
ATOM 661 C C . PRO A 1 85 ? 1.965 -24.172 -39.656 1 21.56 85 PRO A C 1
ATOM 663 O O . PRO A 1 85 ? 0.78 -24.516 -39.688 1 21.56 85 PRO A O 1
ATOM 666 N N . THR A 1 86 ? 2.686 -24.719 -38.688 1 20.52 86 THR A N 1
ATOM 667 C CA . THR A 1 86 ? 2.041 -25.984 -38.312 1 20.52 86 THR A CA 1
ATOM 668 C C . THR A 1 86 ? 0.677 -25.719 -37.688 1 20.52 86 THR A C 1
ATOM 670 O O . THR A 1 86 ? 0.5 -24.75 -36.969 1 20.52 86 THR A O 1
ATOM 673 N N . ALA A 1 87 ? -0.443 -26.359 -38.094 1 21.25 87 ALA A N 1
ATOM 674 C CA . ALA A 1 87 ? -1.895 -26.469 -37.938 1 21.25 87 ALA A CA 1
ATOM 675 C C . ALA A 1 87 ? -2.299 -26.734 -36.5 1 21.25 87 ALA A C 1
ATOM 677 O O . ALA A 1 87 ? -2.707 -27.844 -36.156 1 21.25 87 ALA A O 1
ATOM 678 N N . CYS A 1 88 ? -1.69 -26.266 -35.5 1 19.91 88 CYS A N 1
ATOM 679 C CA . CYS A 1 88 ? -2.227 -26.906 -34.281 1 19.91 88 CYS A CA 1
ATOM 680 C C . CYS A 1 88 ? -3.682 -26.516 -34.062 1 19.91 88 CYS A C 1
ATOM 682 O O . CYS A 1 88 ? -4.066 -25.359 -34.312 1 19.91 88 CYS A O 1
ATOM 684 N N . PRO A 1 89 ? -4.645 -27.438 -33.938 1 20.84 89 PRO A N 1
ATOM 685 C CA . PRO A 1 89 ? -6.098 -27.266 -33.875 1 20.84 89 PRO A CA 1
ATOM 686 C C . PRO A 1 89 ? -6.52 -26.312 -32.75 1 20.84 89 PRO A C 1
ATOM 688 O O . PRO A 1 89 ? -5.762 -26.094 -31.797 1 20.84 89 PRO A O 1
ATOM 691 N N . ALA A 1 90 ? -7.547 -25.547 -33 1 21.22 90 ALA A N 1
ATOM 692 C CA . ALA A 1 90 ? -8.289 -24.438 -32.375 1 21.22 90 ALA A CA 1
ATOM 693 C C . ALA A 1 90 ? -8.836 -24.828 -31.016 1 21.22 90 ALA A C 1
ATOM 695 O O . ALA A 1 90 ? -9.672 -25.719 -30.906 1 21.22 90 ALA A O 1
ATOM 696 N N . ARG A 1 91 ? -8.039 -24.859 -29.969 1 22.69 91 ARG A N 1
ATOM 697 C CA . ARG A 1 91 ? -8.594 -25.141 -28.641 1 22.69 91 ARG A CA 1
ATOM 698 C C . ARG A 1 91 ? -9.703 -24.156 -28.297 1 22.69 91 ARG A C 1
ATOM 700 O O . ARG A 1 91 ? -9.523 -22.938 -28.422 1 22.69 91 ARG A O 1
ATOM 707 N N . THR A 1 92 ? -11 -24.562 -28.375 1 20.33 92 THR A N 1
ATOM 708 C CA . THR A 1 92 ? -12.273 -23.906 -28.078 1 20.33 92 THR A CA 1
ATOM 709 C C . THR A 1 92 ? -12.234 -23.234 -26.719 1 20.33 92 THR A C 1
ATOM 711 O O . THR A 1 92 ? -11.906 -23.875 -25.719 1 20.33 92 THR A O 1
ATOM 714 N N . THR A 1 93 ? -11.984 -21.984 -26.672 1 22.48 93 THR A N 1
ATOM 715 C CA . THR A 1 93 ? -11.945 -21.078 -25.531 1 22.48 93 THR A CA 1
ATOM 716 C C . THR A 1 93 ? -13.289 -21.062 -24.797 1 22.48 93 THR A C 1
ATOM 718 O O . THR A 1 93 ? -14.32 -20.734 -25.391 1 22.48 93 THR A O 1
ATOM 721 N N . LEU A 1 94 ? -13.641 -22.047 -23.969 1 21.19 94 LEU A N 1
ATOM 722 C CA . LEU A 1 94 ? -14.875 -22.047 -23.188 1 21.19 94 LEU A CA 1
ATOM 723 C C . LEU A 1 94 ? -15.039 -20.719 -22.438 1 21.19 94 LEU A C 1
ATOM 725 O O . LEU A 1 94 ? -14.07 -20.172 -21.906 1 21.19 94 LEU A O 1
ATOM 729 N N . PRO A 1 95 ? -16.062 -19.984 -22.734 1 23.34 95 PRO A N 1
ATOM 730 C CA . PRO A 1 95 ? -16.422 -18.688 -22.156 1 23.34 95 PRO A CA 1
ATOM 731 C C . PRO A 1 95 ? -16.547 -18.734 -20.625 1 23.34 95 PRO A C 1
ATOM 733 O O . PRO A 1 95 ? -17.094 -19.703 -20.094 1 23.34 95 PRO A O 1
ATOM 736 N N . ILE A 1 96 ? -15.617 -18.328 -19.938 1 20.84 96 ILE A N 1
ATOM 737 C CA . ILE A 1 96 ? -15.625 -18.172 -18.484 1 20.84 96 ILE A CA 1
ATOM 738 C C . ILE A 1 96 ? -16.875 -17.422 -18.047 1 20.84 96 ILE A C 1
ATOM 740 O O . ILE A 1 96 ? -17.062 -16.266 -18.422 1 20.84 96 ILE A O 1
ATOM 744 N N . ARG A 1 97 ? -18.047 -18.047 -17.984 1 20 97 ARG A N 1
ATOM 745 C CA . ARG A 1 97 ? -19.281 -17.531 -17.438 1 20 97 ARG A CA 1
ATOM 746 C C . ARG A 1 97 ? -19.047 -16.828 -16.109 1 20 97 ARG A C 1
ATOM 748 O O . ARG A 1 97 ? -18.375 -17.359 -15.227 1 20 97 ARG A O 1
ATOM 755 N N . ALA A 1 98 ? -19.312 -15.547 -16.078 1 21.89 98 ALA A N 1
ATOM 756 C CA . ALA A 1 98 ? -19.328 -14.516 -15.039 1 21.89 98 ALA A CA 1
ATOM 757 C C . ALA A 1 98 ? -20.203 -14.922 -13.867 1 21.89 98 ALA A C 1
ATOM 759 O O . ALA A 1 98 ? -21.438 -14.992 -14.008 1 21.89 98 ALA A O 1
ATOM 760 N N . LEU A 1 99 ? -19.922 -15.945 -13.07 1 18.48 99 LEU A N 1
ATOM 761 C CA . LEU A 1 99 ? -20.703 -16.281 -11.891 1 18.48 99 LEU A CA 1
ATOM 762 C C . LEU A 1 99 ? -20.844 -15.086 -10.969 1 18.48 99 LEU A C 1
ATOM 764 O O . LEU A 1 99 ? -19.859 -14.469 -10.578 1 18.48 99 LEU A O 1
ATOM 768 N N . ALA A 1 100 ? -21.875 -14.273 -11.07 1 19.83 100 ALA A N 1
ATOM 769 C CA . ALA A 1 100 ? -22.375 -13.172 -10.258 1 19.83 100 ALA A CA 1
ATOM 770 C C . ALA A 1 100 ? -22.484 -13.57 -8.789 1 19.83 100 ALA A C 1
ATOM 772 O O . ALA A 1 100 ? -23.359 -14.352 -8.414 1 19.83 100 ALA A O 1
ATOM 773 N N . CYS A 1 101 ? -21.438 -13.852 -8.133 1 20.59 101 CYS A N 1
ATOM 774 C CA . CYS A 1 101 ? -21.484 -14.234 -6.723 1 20.59 101 CYS A CA 1
ATOM 775 C C . CYS A 1 101 ? -22.062 -13.102 -5.875 1 20.59 101 CYS A C 1
ATOM 777 O O . CYS A 1 101 ? -21.656 -11.945 -6.016 1 20.59 101 CYS A O 1
ATOM 779 N N . ARG A 1 102 ? -23.312 -13.188 -5.523 1 19.61 102 ARG A N 1
ATOM 780 C CA . ARG A 1 102 ? -24.016 -12.422 -4.5 1 19.61 102 ARG A CA 1
ATOM 781 C C . ARG A 1 102 ? -23.219 -12.383 -3.201 1 19.61 102 ARG A C 1
ATOM 783 O O . ARG A 1 102 ? -22.75 -13.414 -2.725 1 19.61 102 ARG A O 1
ATOM 790 N N . ASP A 1 103 ? -22.656 -11.227 -2.844 1 20.8 103 ASP A N 1
ATOM 791 C CA . ASP A 1 103 ? -21.734 -10.727 -1.827 1 20.8 103 ASP A CA 1
ATOM 792 C C . ASP A 1 103 ? -22.297 -10.953 -0.424 1 20.8 103 ASP A C 1
ATOM 794 O O . ASP A 1 103 ? -22.5 -10 0.329 1 20.8 103 ASP A O 1
ATOM 798 N N . ASN A 1 104 ? -22.969 -12.086 -0.127 1 21.02 104 ASN A N 1
ATOM 799 C CA . ASN A 1 104 ? -23.406 -12.086 1.265 1 21.02 104 ASN A CA 1
ATOM 800 C C . ASN A 1 104 ? -22.234 -12 2.227 1 21.02 104 ASN A C 1
ATOM 802 O O . ASN A 1 104 ? -21.234 -12.695 2.049 1 21.02 104 ASN A O 1
ATOM 806 N N . ARG A 1 105 ? -22.141 -10.922 3.066 1 22.78 105 ARG A N 1
ATOM 807 C CA . ARG A 1 105 ? -21.172 -10.352 3.996 1 22.78 105 ARG A CA 1
ATOM 808 C C . ARG A 1 105 ? -20.797 -11.359 5.078 1 22.78 105 ARG A C 1
ATOM 810 O O . ARG A 1 105 ? -20.156 -11 6.07 1 22.78 105 ARG A O 1
ATOM 817 N N . THR A 1 106 ? -21.328 -12.609 5.168 1 21.7 106 THR A N 1
ATOM 818 C CA . THR A 1 106 ? -21.109 -13.125 6.512 1 21.7 106 THR A CA 1
ATOM 819 C C . THR A 1 106 ? -19.625 -13.391 6.754 1 21.7 106 THR A C 1
ATOM 821 O O . THR A 1 106 ? -18.906 -13.781 5.836 1 21.7 106 THR A O 1
ATOM 824 N N . GLN A 1 107 ? -19.062 -12.75 7.766 1 23.41 107 GLN A N 1
ATOM 825 C CA . GLN A 1 107 ? -17.734 -12.711 8.383 1 23.41 107 GLN A CA 1
ATOM 826 C C . GLN A 1 107 ? -17.25 -14.117 8.727 1 23.41 107 GLN A C 1
ATOM 828 O O . GLN A 1 107 ? -17.781 -14.75 9.648 1 23.41 107 GLN A O 1
ATOM 833 N N . HIS A 1 108 ? -17.312 -15.078 7.855 1 22.22 108 HIS A N 1
ATOM 834 C CA . HIS A 1 108 ? -16.953 -16.375 8.414 1 22.22 108 HIS A CA 1
ATOM 835 C C . HIS A 1 108 ? -15.531 -16.359 8.961 1 22.22 108 HIS A C 1
ATOM 837 O O . HIS A 1 108 ? -14.633 -15.789 8.352 1 22.22 108 HIS A O 1
ATOM 843 N N . PRO A 1 109 ? -15.359 -16.422 10.289 1 25.62 109 PRO A N 1
ATOM 844 C CA . PRO A 1 109 ? -14.07 -16.547 10.977 1 25.62 109 PRO A CA 1
ATOM 845 C C . PRO A 1 109 ? -13.188 -17.641 10.367 1 25.62 109 PRO A C 1
ATOM 847 O O . PRO A 1 109 ? -13.68 -18.719 10.016 1 25.62 109 PRO A O 1
ATOM 850 N N . ILE A 1 110 ? -12.328 -17.25 9.633 1 26 110 ILE A N 1
ATOM 851 C CA . ILE A 1 110 ? -11.336 -18.172 9.086 1 26 110 ILE A CA 1
ATOM 852 C C . ILE A 1 110 ? -10.758 -19.031 10.211 1 26 110 ILE A C 1
ATOM 854 O O . ILE A 1 110 ? -10.086 -18.516 11.109 1 26 110 ILE A O 1
ATOM 858 N N . GLN A 1 111 ? -11.641 -19.859 10.922 1 24.89 111 GLN A N 1
ATOM 859 C CA . GLN A 1 111 ? -11.062 -20.812 11.859 1 24.89 111 GLN A CA 1
ATOM 860 C C . GLN A 1 111 ? -9.758 -21.391 11.32 1 24.89 111 GLN A C 1
ATOM 862 O O . GLN A 1 111 ? -9.625 -21.625 10.117 1 24.89 111 GLN A O 1
ATOM 867 N N . HIS A 1 112 ? -8.727 -21.141 12.086 1 25.42 112 HIS A N 1
ATOM 868 C CA . HIS A 1 112 ? -7.395 -21.734 12.016 1 25.42 112 HIS A CA 1
ATOM 869 C C . HIS A 1 112 ? -7.469 -23.234 11.742 1 25.42 112 HIS A C 1
ATOM 871 O O . HIS A 1 112 ? -8.117 -23.969 12.484 1 25.42 112 HIS A O 1
ATOM 877 N N . CYS A 1 113 ? -7.746 -23.594 10.555 1 25.42 113 CYS A N 1
ATOM 878 C CA . CYS A 1 113 ? -7.605 -25.016 10.234 1 25.42 113 CYS A CA 1
ATOM 879 C C . CYS A 1 113 ? -6.371 -25.609 10.906 1 25.42 113 CYS A C 1
ATOM 881 O O . CYS A 1 113 ? -5.262 -25.094 10.727 1 25.42 113 CYS A O 1
ATOM 883 N N . GLU A 1 114 ? -6.465 -26 12.211 1 27.58 114 GLU A N 1
ATOM 884 C CA . GLU A 1 114 ? -5.516 -26.938 12.805 1 27.58 114 GLU A CA 1
ATOM 885 C C . GLU A 1 114 ? -4.992 -27.922 11.758 1 27.58 114 GLU A C 1
ATOM 887 O O . GLU A 1 114 ? -5.762 -28.453 10.953 1 27.58 114 GLU A O 1
ATOM 892 N N . GLY A 1 115 ? -3.791 -27.688 11.328 1 27.03 115 GLY A N 1
ATOM 893 C CA . GLY A 1 115 ? -3.002 -28.562 10.484 1 27.03 115 GLY A CA 1
ATOM 894 C C . GLY A 1 115 ? -3.205 -30.031 10.797 1 27.03 115 GLY A C 1
ATOM 895 O O . GLY A 1 115 ? -2.93 -30.484 11.914 1 27.03 115 GLY A O 1
ATOM 896 N N . LEU A 1 116 ? -4.438 -30.5 10.523 1 29.11 116 LEU A N 1
ATOM 897 C CA . LEU A 1 116 ? -4.508 -31.969 10.586 1 29.11 116 LEU A CA 1
ATOM 898 C C . LEU A 1 116 ? -3.158 -32.594 10.25 1 29.11 116 LEU A C 1
ATOM 900 O O . LEU A 1 116 ? -2.434 -32.094 9.391 1 29.11 116 LEU A O 1
ATOM 904 N N . SER A 1 117 ? -2.598 -33.156 11.32 1 29.3 117 SER A N 1
ATOM 905 C CA . SER A 1 117 ? -1.457 -34.062 11.164 1 29.3 117 SER A CA 1
ATOM 906 C C . SER A 1 117 ? -1.539 -34.844 9.859 1 29.3 117 SER A C 1
ATOM 908 O O . SER A 1 117 ? -2.627 -35.219 9.422 1 29.3 117 SER A O 1
ATOM 910 N N . PRO A 1 118 ? -0.698 -34.5 8.992 1 30.36 118 PRO A N 1
ATOM 911 C CA . PRO A 1 118 ? -0.625 -35.406 7.836 1 30.36 118 PRO A CA 1
ATOM 912 C C . PRO A 1 118 ? -0.895 -36.844 8.203 1 30.36 118 PRO A C 1
ATOM 914 O O . PRO A 1 118 ? -0.195 -37.406 9.047 1 30.36 118 PRO A O 1
ATOM 917 N N . ASP A 1 119 ? -2.109 -37.094 8.656 1 29.83 119 ASP A N 1
ATOM 918 C CA . ASP A 1 119 ? -2.281 -38.562 8.531 1 29.83 119 ASP A CA 1
ATOM 919 C C . ASP A 1 119 ? -1.541 -39.094 7.309 1 29.83 119 ASP A C 1
ATOM 921 O O . ASP A 1 119 ? -1.794 -38.656 6.18 1 29.83 119 ASP A O 1
ATOM 925 N N . THR A 1 120 ? -0.292 -39.312 7.484 1 30.78 120 THR A N 1
ATOM 926 C CA . THR A 1 120 ? 0.486 -40.094 6.527 1 30.78 120 THR A CA 1
ATOM 927 C C . THR A 1 120 ? -0.365 -41.188 5.906 1 30.78 120 THR A C 1
ATOM 929 O O . THR A 1 120 ? -0.428 -42.312 6.434 1 30.78 120 THR A O 1
ATOM 932 N N . LYS A 1 121 ? -1.602 -40.906 5.785 1 33.62 121 LYS A N 1
ATOM 933 C CA . LYS A 1 121 ? -2.166 -42.031 5.031 1 33.62 121 LYS A CA 1
ATOM 934 C C . LYS A 1 121 ? -1.176 -42.531 3.988 1 33.62 121 LYS A C 1
ATOM 936 O O . LYS A 1 121 ? -0.549 -41.75 3.277 1 33.62 121 LYS A O 1
ATOM 941 N N . LYS A 1 122 ? -0.74 -43.562 4.242 1 34.78 122 LYS A N 1
ATOM 942 C CA . LYS A 1 122 ? 0.114 -44.344 3.334 1 34.78 122 LYS A CA 1
ATOM 943 C C . LYS A 1 122 ? -0.298 -44.125 1.881 1 34.78 122 LYS A C 1
ATOM 945 O O . LYS A 1 122 ? -1.412 -44.469 1.487 1 34.78 122 LYS A O 1
ATOM 950 N N . PHE A 1 123 ? -0.091 -42.875 1.494 1 37.53 123 PHE A N 1
ATOM 951 C CA . PHE A 1 123 ? -0.291 -42.844 0.051 1 37.53 123 PHE A CA 1
ATOM 952 C C . PHE A 1 123 ? -0.22 -44.219 -0.55 1 37.53 123 PHE A C 1
ATOM 954 O O . PHE A 1 123 ? 0.591 -45.062 -0.122 1 37.53 123 PHE A O 1
ATOM 961 N N . PRO A 1 124 ? -1.268 -44.688 -0.903 1 37.69 124 PRO A N 1
ATOM 962 C CA . PRO A 1 124 ? -1.014 -46 -1.554 1 37.69 124 PRO A CA 1
ATOM 963 C C . PRO A 1 124 ? 0.374 -46.062 -2.186 1 37.69 124 PRO A C 1
ATOM 965 O O . PRO A 1 124 ? 0.804 -45.125 -2.859 1 37.69 124 PRO A O 1
ATOM 968 N N . THR A 1 125 ? 1.381 -46.406 -1.325 1 38.28 125 THR A N 1
ATOM 969 C CA . THR A 1 125 ? 2.727 -46.75 -1.781 1 38.28 125 THR A CA 1
ATOM 970 C C . THR A 1 125 ? 2.713 -47.156 -3.25 1 38.28 125 THR A C 1
ATOM 972 O O . THR A 1 125 ? 1.833 -47.906 -3.682 1 38.28 125 THR A O 1
ATOM 975 N N . PHE A 1 126 ? 3.117 -46.281 -4.074 1 42.47 126 PHE A N 1
ATOM 976 C CA . PHE A 1 126 ? 3.537 -46.688 -5.402 1 42.47 126 PHE A CA 1
ATOM 977 C C . PHE A 1 126 ? 3.811 -48.188 -5.426 1 42.47 126 PHE A C 1
ATOM 979 O O . PHE A 1 126 ? 4.156 -48.781 -4.402 1 42.47 126 PHE A O 1
ATOM 986 N N . SER A 1 127 ? 3.367 -48.844 -6.344 1 47.56 127 SER A N 1
ATOM 987 C CA . SER A 1 127 ? 3.535 -50.281 -6.586 1 47.56 127 SER A CA 1
ATOM 988 C C . SER A 1 127 ? 4.848 -50.781 -6 1 47.56 127 SER A C 1
ATOM 990 O O . SER A 1 127 ? 5.883 -50.125 -6.117 1 47.56 127 SER A O 1
ATOM 992 N N . LYS A 1 128 ? 4.848 -51.469 -4.98 1 52.38 128 LYS A N 1
ATOM 993 C CA . LYS A 1 128 ? 5.766 -52.375 -4.273 1 52.38 128 LYS A CA 1
ATOM 994 C C . LYS A 1 128 ? 6.852 -52.906 -5.207 1 52.38 128 LYS A C 1
ATOM 996 O O . LYS A 1 128 ? 7.891 -53.375 -4.75 1 52.38 128 LYS A O 1
ATOM 1001 N N . HIS A 1 129 ? 6.496 -52.875 -6.5 1 64 129 HIS A N 1
ATOM 1002 C CA . HIS A 1 129 ? 7.523 -53.594 -7.254 1 64 129 HIS A CA 1
ATOM 1003 C C . HIS A 1 129 ? 8.539 -52.625 -7.844 1 64 129 HIS A C 1
ATOM 1005 O O . HIS A 1 129 ? 8.164 -51.594 -8.43 1 64 129 HIS A O 1
ATOM 1011 N N . GLY A 1 130 ? 9.656 -52.594 -7.492 1 80.31 130 GLY A N 1
ATOM 1012 C CA . GLY A 1 130 ? 10.805 -51.844 -7.996 1 80.31 130 GLY A CA 1
ATOM 1013 C C . GLY A 1 130 ? 10.922 -51.906 -9.508 1 80.31 130 GLY A C 1
ATOM 1014 O O . GLY A 1 130 ? 10.203 -52.656 -10.172 1 80.31 130 GLY A O 1
ATOM 1015 N N . PRO A 1 131 ? 11.594 -50.969 -10.117 1 89.31 131 PRO A N 1
ATOM 1016 C CA . PRO A 1 131 ? 11.742 -50.906 -11.578 1 89.31 131 PRO A CA 1
ATOM 1017 C C . PRO A 1 131 ? 12.234 -52.25 -12.156 1 89.31 131 PRO A C 1
ATOM 1019 O O . PRO A 1 131 ? 12.141 -52.469 -13.367 1 89.31 131 PRO A O 1
ATOM 1022 N N . GLU A 1 132 ? 12.625 -53.156 -11.305 1 87.5 132 GLU A N 1
ATOM 1023 C CA . GLU A 1 132 ? 13.164 -54.438 -11.75 1 87.5 132 GLU A CA 1
ATOM 1024 C C . GLU A 1 132 ? 12.094 -55.312 -12.414 1 87.5 132 GLU A C 1
ATOM 1026 O O . GLU A 1 132 ? 12.391 -56.094 -13.289 1 87.5 132 GLU A O 1
ATOM 1031 N N . VAL A 1 133 ? 10.977 -55.062 -12.016 1 88.5 133 VAL A N 1
ATOM 1032 C CA . VAL A 1 133 ? 9.859 -55.844 -12.547 1 88.5 133 VAL A CA 1
ATOM 1033 C C . VAL A 1 133 ? 9.711 -55.594 -14.047 1 88.5 133 VAL A C 1
ATOM 1035 O O . VAL A 1 133 ? 9.477 -56.531 -14.82 1 88.5 133 VAL A O 1
ATOM 1038 N N . TYR A 1 134 ? 9.914 -54.438 -14.438 1 93.25 134 TYR A N 1
ATOM 1039 C CA . TYR A 1 134 ? 9.828 -54.062 -15.844 1 93.25 134 TYR A CA 1
ATOM 1040 C C . TYR A 1 134 ? 11.133 -54.406 -16.578 1 93.25 134 TYR A C 1
ATOM 1042 O O . TYR A 1 134 ? 11.109 -54.969 -17.672 1 93.25 134 TYR A O 1
ATOM 1050 N N . LEU A 1 135 ? 12.211 -54.125 -15.938 1 93 135 LEU A N 1
ATOM 1051 C CA . LEU A 1 135 ? 13.508 -54.25 -16.578 1 93 135 LEU A CA 1
ATOM 1052 C C . LEU A 1 135 ? 13.82 -55.719 -16.906 1 93 135 LEU A C 1
ATOM 1054 O O . LEU A 1 135 ? 14.438 -56 -17.938 1 93 135 LEU A O 1
ATOM 1058 N N . LEU A 1 136 ? 13.297 -56.562 -16.031 1 88.44 136 LEU A N 1
ATOM 1059 C CA . LEU A 1 136 ? 13.664 -57.969 -16.203 1 88.44 136 LEU A CA 1
ATOM 1060 C C . LEU A 1 136 ? 12.453 -58.781 -16.625 1 88.44 136 LEU A C 1
ATOM 1062 O O . LEU A 1 136 ? 12.523 -60 -16.656 1 88.44 136 LEU A O 1
ATOM 1066 N N . SER A 1 137 ? 11.438 -58.125 -17.016 1 88.31 137 SER A N 1
ATOM 1067 C CA . SER A 1 137 ? 10.227 -58.844 -17.406 1 88.31 137 SER A CA 1
ATOM 1068 C C . SER A 1 137 ? 10.438 -59.594 -18.719 1 88.31 137 SER A C 1
ATOM 1070 O O . SER A 1 137 ? 11.023 -59.062 -19.672 1 88.31 137 SER A O 1
ATOM 1072 N N . LYS A 1 138 ? 10.016 -60.781 -18.781 1 83.88 138 LYS A N 1
ATOM 1073 C CA . LYS A 1 138 ? 10.148 -61.594 -20 1 83.88 138 LYS A CA 1
ATOM 1074 C C . LYS A 1 138 ? 9.008 -61.312 -20.969 1 83.88 138 LYS A C 1
ATOM 1076 O O . LYS A 1 138 ? 9.195 -61.375 -22.188 1 83.88 138 LYS A O 1
ATOM 1081 N N . LEU A 1 139 ? 7.777 -61 -20.438 1 79.69 139 LEU A N 1
ATOM 1082 C CA . LEU A 1 139 ? 6.609 -60.719 -21.266 1 79.69 139 LEU A CA 1
ATOM 1083 C C . LEU A 1 139 ? 6.074 -59.312 -21.016 1 79.69 139 LEU A C 1
ATOM 1085 O O . LEU A 1 139 ? 5.793 -58.969 -19.875 1 79.69 139 LEU A O 1
ATOM 1089 N N . LEU A 1 140 ? 6.121 -58.594 -22.109 1 81.19 140 LEU A N 1
ATOM 1090 C CA . LEU A 1 140 ? 5.547 -57.25 -22.016 1 81.19 140 LEU A CA 1
ATOM 1091 C C . LEU A 1 140 ? 4.047 -57.281 -22.297 1 81.19 140 LEU A C 1
ATOM 1093 O O . LEU A 1 140 ? 3.566 -58.188 -23.016 1 81.19 140 LEU A O 1
ATOM 1097 N N . PRO A 1 141 ? 3.385 -56.469 -21.531 1 77.38 141 PRO A N 1
ATOM 1098 C CA . PRO A 1 141 ? 1.93 -56.469 -21.703 1 77.38 141 PRO A CA 1
ATOM 1099 C C . PRO A 1 141 ? 1.504 -56.219 -23.141 1 77.38 141 PRO A C 1
ATOM 1101 O O . PRO A 1 141 ? 2.137 -55.438 -23.859 1 77.38 141 PRO A O 1
ATOM 1104 N N . LYS A 1 142 ? 0.743 -57.219 -23.734 1 71.38 142 LYS A N 1
ATOM 1105 C CA . LYS A 1 142 ? 0.154 -57.031 -25.047 1 71.38 142 LYS A CA 1
ATOM 1106 C C . LYS A 1 142 ? -1.144 -56.25 -24.984 1 71.38 142 LYS A C 1
ATOM 1108 O O . LYS A 1 142 ? -2.205 -56.812 -24.688 1 71.38 142 LYS A O 1
ATOM 1113 N N . THR A 1 143 ? -0.998 -55 -24.641 1 68.19 143 THR A N 1
ATOM 1114 C CA . THR A 1 143 ? -2.238 -54.25 -24.516 1 68.19 143 THR A CA 1
ATOM 1115 C C . THR A 1 143 ? -2.541 -53.5 -25.812 1 68.19 143 THR A C 1
ATOM 1117 O O . THR A 1 143 ? -1.643 -53.25 -26.625 1 68.19 143 THR A O 1
ATOM 1120 N N . GLY A 1 144 ? -3.816 -53.406 -26.188 1 65.38 144 GLY A N 1
ATOM 1121 C CA . GLY A 1 144 ? -4.32 -52.656 -27.344 1 65.38 144 GLY A CA 1
ATOM 1122 C C . GLY A 1 144 ? -4.004 -51.188 -27.281 1 65.38 144 GLY A C 1
ATOM 1123 O O . GLY A 1 144 ? -4.109 -50.469 -28.281 1 65.38 144 GLY A O 1
ATOM 1124 N N . GLU A 1 145 ? -3.492 -50.594 -26.125 1 75.75 145 GLU A N 1
ATOM 1125 C CA . GLU A 1 145 ? -3.234 -49.188 -26 1 75.75 145 GLU A CA 1
ATOM 1126 C C . GLU A 1 145 ? -1.737 -48.875 -26.031 1 75.75 145 GLU A C 1
ATOM 1128 O O . GLU A 1 145 ? -1.036 -49.125 -25.031 1 75.75 145 GLU A O 1
ATOM 1133 N N . GLN A 1 146 ? -1.248 -48.562 -27.125 1 87.94 146 GLN A N 1
ATOM 1134 C CA . GLN A 1 146 ? 0.165 -48.219 -27.25 1 87.94 146 GLN A CA 1
ATOM 1135 C C . GLN A 1 146 ? 0.372 -46.719 -27.109 1 87.94 146 GLN A C 1
ATOM 1137 O O . GLN A 1 146 ? -0.382 -45.938 -27.672 1 87.94 146 GLN A O 1
ATOM 1142 N N . LEU A 1 147 ? 1.278 -46.375 -26.219 1 93.5 147 LEU A N 1
ATOM 1143 C CA . LEU A 1 147 ? 1.653 -45 -26 1 93.5 147 LEU A CA 1
ATOM 1144 C C . LEU A 1 147 ? 2.857 -44.594 -26.859 1 93.5 147 LEU A C 1
ATOM 1146 O O . LEU A 1 147 ? 3.982 -45.031 -26.578 1 93.5 147 LEU A O 1
ATOM 1150 N N . THR A 1 148 ? 2.58 -43.812 -27.859 1 94.75 148 THR A N 1
ATOM 1151 C CA . THR A 1 148 ? 3.623 -43.531 -28.828 1 94.75 148 THR A CA 1
ATOM 1152 C C . TH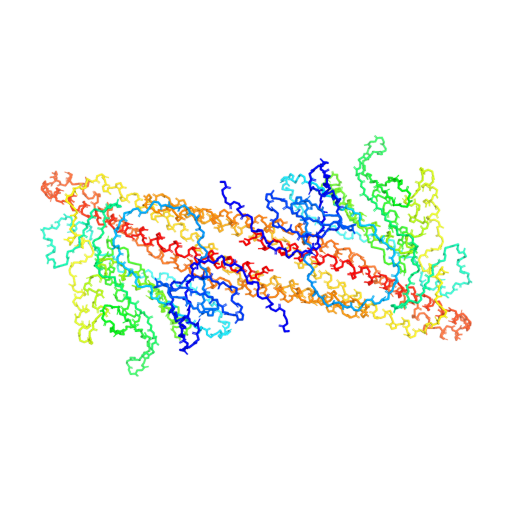R A 1 148 ? 4.316 -42.188 -28.516 1 94.75 148 THR A C 1
ATOM 1154 O O . THR A 1 148 ? 3.66 -41.219 -28.141 1 94.75 148 THR A O 1
ATOM 1157 N N . ILE A 1 149 ? 5.68 -42.25 -28.609 1 96.25 149 ILE A N 1
ATOM 1158 C CA . ILE A 1 149 ? 6.508 -41.062 -28.453 1 96.25 149 ILE A CA 1
ATOM 1159 C C . ILE A 1 149 ? 7.176 -40.719 -29.797 1 96.25 149 ILE A C 1
ATOM 1161 O O . ILE A 1 149 ? 7.719 -41.594 -30.453 1 96.25 149 ILE A O 1
ATOM 1165 N N . TYR A 1 150 ? 7.086 -39.531 -30.172 1 92.69 150 TYR A N 1
ATOM 1166 C CA . TYR A 1 150 ? 7.781 -39.125 -31.375 1 92.69 150 TYR A CA 1
ATOM 1167 C C . TYR A 1 150 ? 8.781 -38 -31.078 1 92.69 150 TYR A C 1
ATOM 1169 O O . TYR A 1 150 ? 8.695 -37.344 -30.047 1 92.69 150 TYR A O 1
ATOM 1177 N N . LYS A 1 151 ? 9.75 -37.875 -31.938 1 91.25 151 LYS A N 1
ATOM 1178 C CA . LYS A 1 151 ? 10.75 -36.844 -31.797 1 91.25 151 LYS A CA 1
ATOM 1179 C C . LYS A 1 151 ? 10.344 -35.562 -32.562 1 91.25 151 LYS A C 1
ATOM 1181 O O . LYS A 1 151 ? 10.258 -35.594 -33.781 1 91.25 151 LYS A O 1
ATOM 1186 N N . GLY A 1 152 ? 9.938 -34.594 -31.797 1 84.69 152 GLY A N 1
ATOM 1187 C CA . GLY A 1 152 ? 9.594 -33.312 -32.375 1 84.69 152 GLY A CA 1
ATOM 1188 C C . GLY A 1 152 ? 10.711 -32.281 -32.281 1 84.69 152 GLY A C 1
ATOM 1189 O O . GLY A 1 152 ? 11.875 -32.656 -32.094 1 84.69 152 GLY A O 1
ATOM 1190 N N . GLN A 1 153 ? 10.398 -31.047 -32.469 1 84.12 153 GLN A N 1
ATOM 1191 C CA . GLN A 1 153 ? 11.352 -29.953 -32.469 1 84.12 153 GLN A CA 1
ATOM 1192 C C . GLN A 1 153 ? 11.961 -29.766 -31.078 1 84.12 153 GLN A C 1
ATOM 1194 O O . GLN A 1 153 ? 13.148 -29.453 -30.953 1 84.12 153 GLN A O 1
ATOM 1199 N N . VAL A 1 154 ? 11.164 -30.094 -30.109 1 86.62 154 VAL A N 1
ATOM 1200 C CA . VAL A 1 154 ? 11.602 -29.844 -28.75 1 86.62 154 VAL A CA 1
ATOM 1201 C C . VAL A 1 154 ? 12.164 -31.141 -28.141 1 86.62 154 VAL A C 1
ATOM 1203 O O . VAL A 1 154 ? 12.531 -31.172 -26.969 1 86.62 154 VAL A O 1
ATOM 1206 N N . GLY A 1 155 ? 12.172 -32.188 -28.969 1 90.44 155 GLY A N 1
ATOM 1207 C CA . GLY A 1 155 ? 12.617 -33.5 -28.484 1 90.44 155 GLY A CA 1
ATOM 1208 C C . GLY A 1 155 ? 11.516 -34.531 -28.438 1 90.44 155 GLY A C 1
ATOM 1209 O O . GLY A 1 155 ? 10.633 -34.531 -29.297 1 90.44 155 GLY A O 1
ATOM 1210 N N . ALA A 1 156 ? 11.586 -35.406 -27.469 1 94.88 156 ALA A N 1
ATOM 1211 C CA . ALA A 1 156 ? 10.586 -36.469 -27.344 1 94.88 156 ALA A CA 1
ATOM 1212 C C . ALA A 1 156 ? 9.25 -35.906 -26.859 1 94.88 156 ALA A C 1
ATOM 1214 O O . ALA A 1 156 ? 9.195 -35.219 -25.844 1 94.88 156 ALA A O 1
ATOM 1215 N N . VAL A 1 157 ? 8.234 -36.188 -27.594 1 95.25 157 VAL A N 1
ATOM 1216 C CA . VAL A 1 157 ? 6.902 -35.688 -27.234 1 95.25 157 VAL A CA 1
ATOM 1217 C C . VAL A 1 157 ? 5.895 -36.844 -27.344 1 95.25 157 VAL A C 1
ATOM 1219 O O . VAL A 1 157 ? 6.004 -37.688 -28.219 1 95.25 157 VAL A O 1
ATOM 1222 N N . TRP A 1 158 ? 4.926 -36.812 -26.391 1 96.38 158 TRP A N 1
ATOM 1223 C CA . TRP A 1 158 ? 3.828 -37.781 -26.484 1 96.38 158 TRP A CA 1
ATOM 1224 C C . TRP A 1 158 ? 3.029 -37.531 -27.766 1 96.38 158 TRP A C 1
ATOM 1226 O O . TRP A 1 158 ? 2.992 -36.438 -28.297 1 96.38 158 TRP A O 1
ATOM 1236 N N . ASN A 1 159 ? 2.504 -38.594 -28.25 1 93.06 159 ASN A N 1
ATOM 1237 C CA . ASN A 1 159 ? 1.538 -38.438 -29.344 1 93.06 159 ASN A CA 1
ATOM 1238 C C . ASN A 1 159 ? 0.21 -37.906 -28.844 1 93.06 159 ASN A C 1
ATOM 1240 O O . ASN A 1 159 ? -0.486 -38.531 -28.062 1 93.06 159 ASN A O 1
ATOM 1244 N N . TYR A 1 160 ? -0.103 -36.719 -29.281 1 90.5 160 TYR A N 1
ATOM 1245 C CA . TYR A 1 160 ? -1.338 -36.062 -28.844 1 90.5 160 TYR A CA 1
ATOM 1246 C C . TYR A 1 160 ? -2.514 -36.531 -29.703 1 90.5 160 TYR A C 1
ATOM 1248 O O . TYR A 1 160 ? -2.365 -36.75 -30.906 1 90.5 160 TYR A O 1
ATOM 1256 N N . PRO A 1 161 ? -3.605 -36.656 -29.016 1 89.31 161 PRO A N 1
ATOM 1257 C CA . PRO A 1 161 ? -4.797 -36.969 -29.812 1 89.31 161 PRO A CA 1
ATOM 1258 C C . PRO A 1 161 ? -5.195 -35.812 -30.75 1 89.31 161 PRO A C 1
ATOM 1260 O O . PRO A 1 161 ? -4.836 -34.656 -30.516 1 89.31 161 PRO A O 1
ATOM 1263 N N . ASN A 1 162 ? -5.926 -36.156 -31.766 1 86.12 162 ASN A N 1
ATOM 1264 C CA . ASN A 1 162 ? -6.324 -35.219 -32.781 1 86.12 162 ASN A CA 1
ATOM 1265 C C . ASN A 1 162 ? -7.344 -34.219 -32.25 1 86.12 162 ASN A C 1
ATOM 1267 O O . ASN A 1 162 ? -7.332 -33.031 -32.656 1 86.12 162 ASN A O 1
ATOM 1271 N N . SER A 1 163 ? -8.203 -34.75 -31.391 1 87.94 163 SER A N 1
ATOM 1272 C CA . SER A 1 163 ? -9.227 -33.875 -30.812 1 87.94 163 SER A CA 1
ATOM 1273 C C . SER A 1 163 ? -8.898 -33.531 -29.359 1 87.94 163 SER A C 1
ATOM 1275 O O . SER A 1 163 ? -8.406 -34.375 -28.609 1 87.94 163 SER A O 1
ATOM 1277 N N . SER A 1 164 ? -9.102 -32.219 -29.109 1 88.38 164 SER A N 1
ATOM 1278 C CA . SER A 1 164 ? -8.859 -31.797 -27.75 1 88.38 164 SER A CA 1
ATOM 1279 C C . SER A 1 164 ? -10.023 -32.156 -26.828 1 88.38 164 SER A C 1
ATOM 1281 O O . SER A 1 164 ? -11.188 -32 -27.203 1 88.38 164 SER A O 1
ATOM 1283 N N . LEU A 1 165 ? -9.672 -32.75 -25.703 1 94.25 165 LEU A N 1
ATOM 1284 C CA . LEU A 1 165 ? -10.68 -33.156 -24.719 1 94.25 165 LEU A CA 1
ATOM 1285 C C . LEU A 1 165 ? -10.805 -32.125 -23.609 1 94.25 165 LEU A C 1
ATOM 1287 O O . LEU A 1 165 ? -9.797 -31.578 -23.141 1 94.25 165 LEU A O 1
ATOM 1291 N N . SER A 1 166 ? -11.984 -31.719 -23.359 1 94.62 166 SER A N 1
ATOM 1292 C CA . SER A 1 166 ? -12.297 -30.828 -22.25 1 94.62 166 SER A CA 1
ATOM 1293 C C . SER A 1 166 ? -13.586 -31.25 -21.547 1 94.62 166 SER A C 1
ATOM 1295 O O . SER A 1 166 ? -14.383 -32 -22.109 1 94.62 166 SER A O 1
ATOM 1297 N N . CYS A 1 167 ? -13.672 -30.859 -20.281 1 96.12 167 CYS A N 1
ATOM 1298 C CA . CYS A 1 167 ? -14.898 -31.156 -19.562 1 96.12 167 CYS A CA 1
ATOM 1299 C C . CYS A 1 167 ? -15.258 -30.016 -18.609 1 96.12 167 CYS A C 1
ATOM 1301 O O . CYS A 1 167 ? -14.406 -29.203 -18.25 1 96.12 167 CYS A O 1
ATOM 1303 N N . VAL A 1 168 ? -16.547 -29.938 -18.266 1 96.62 168 VAL A N 1
ATOM 1304 C CA . VAL A 1 168 ? -17.062 -28.906 -17.359 1 96.62 168 VAL A CA 1
ATOM 1305 C C . VAL A 1 168 ? -17.641 -29.578 -16.109 1 96.62 168 VAL A C 1
ATOM 1307 O O . VAL A 1 168 ? -18.438 -30.516 -16.219 1 96.62 168 VAL A O 1
ATOM 1310 N N . VAL A 1 169 ? -17.125 -29.188 -14.953 1 96.44 169 VAL A N 1
ATOM 1311 C CA . VAL A 1 169 ? -17.672 -29.625 -13.68 1 96.44 169 VAL A CA 1
ATOM 1312 C C . VAL A 1 169 ? -18.609 -28.562 -13.133 1 96.44 169 VAL A C 1
ATOM 1314 O O . VAL A 1 169 ? -18.203 -27.438 -12.844 1 96.44 169 VAL A O 1
ATOM 1317 N N . ALA A 1 170 ? -19.891 -28.922 -13 1 95.19 170 ALA A N 1
ATOM 1318 C CA . ALA A 1 170 ? -20.859 -27.906 -12.625 1 95.19 170 ALA A CA 1
ATOM 1319 C C . ALA A 1 170 ? -22.031 -28.516 -11.852 1 95.19 170 ALA A C 1
ATOM 1321 O O . ALA A 1 170 ? -22.016 -29.719 -11.555 1 95.19 170 ALA A O 1
ATOM 1322 N N . ASP A 1 171 ? -22.859 -27.703 -11.375 1 92.38 171 ASP A N 1
ATOM 1323 C CA . ASP A 1 171 ? -24.172 -28 -10.82 1 92.38 171 ASP A CA 1
ATOM 1324 C C . ASP A 1 171 ? -24.078 -28.969 -9.641 1 92.38 171 ASP A C 1
ATOM 1326 O O . ASP A 1 171 ? -24.625 -30.062 -9.688 1 92.38 171 ASP A O 1
ATOM 1330 N N . PRO A 1 172 ? -23.469 -28.453 -8.578 1 93 172 PRO A N 1
ATOM 1331 C CA . PRO A 1 172 ? -23.438 -29.281 -7.375 1 93 172 PRO A CA 1
ATOM 1332 C C . PRO A 1 172 ? -24.844 -29.547 -6.805 1 93 172 PRO A C 1
ATOM 1334 O O . PRO A 1 172 ? -25.641 -28.609 -6.684 1 93 172 PRO A O 1
ATOM 1337 N N . LYS A 1 173 ? -25.203 -30.781 -6.586 1 91.81 173 LYS A N 1
ATOM 1338 C CA . LYS A 1 173 ? -26.5 -31.172 -6.031 1 91.81 173 LYS A CA 1
ATOM 1339 C C . LYS A 1 173 ? -26.312 -32.062 -4.809 1 91.81 173 LYS A C 1
ATOM 1341 O O . LYS A 1 173 ? -25.438 -32.938 -4.793 1 91.81 173 LYS A O 1
ATOM 1346 N N . LYS A 1 174 ? -27.172 -31.766 -3.848 1 89.19 174 LYS A N 1
ATOM 1347 C CA . LYS A 1 174 ? -27.141 -32.594 -2.643 1 89.19 174 LYS A CA 1
ATOM 1348 C C . LYS A 1 174 ? -27.859 -33.906 -2.857 1 89.19 174 LYS A C 1
ATOM 1350 O O . LYS A 1 174 ? -29 -33.938 -3.334 1 89.19 174 LYS A O 1
ATOM 1355 N N . GLY A 1 175 ? -27.141 -34.906 -2.73 1 85.75 175 GLY A N 1
ATOM 1356 C CA . GLY A 1 175 ? -27.703 -36.25 -2.793 1 85.75 175 GLY A CA 1
ATOM 1357 C C . GLY A 1 175 ? -27.719 -36.969 -1.453 1 85.75 175 GLY A C 1
ATOM 1358 O O . GLY A 1 175 ? -27.141 -36.469 -0.48 1 85.75 175 GLY A O 1
ATOM 1359 N N . SER A 1 176 ? -28.625 -37.906 -1.337 1 85.75 176 SER A N 1
ATOM 1360 C CA . SER A 1 176 ? -28.719 -38.656 -0.093 1 85.75 176 SER A CA 1
ATOM 1361 C C . SER A 1 176 ? -28.578 -40.156 -0.347 1 85.75 176 SER A C 1
ATOM 1363 O O . SER A 1 176 ? -28.938 -40.656 -1.422 1 85.75 176 SER A O 1
ATOM 1365 N N . LYS A 1 177 ? -27.844 -40.719 0.482 1 79.12 177 LYS A N 1
ATOM 1366 C CA . LYS A 1 177 ? -27.734 -42.188 0.443 1 79.12 177 LYS A CA 1
ATOM 1367 C C . LYS A 1 177 ? -28.125 -42.781 1.779 1 79.12 177 LYS A C 1
ATOM 1369 O O . LYS A 1 177 ? -28.172 -42.094 2.803 1 79.12 177 LYS A O 1
ATOM 1374 N N . LEU A 1 178 ? -28.5 -44.062 1.733 1 81.81 178 LEU A N 1
ATOM 1375 C CA . LEU A 1 178 ? -28.906 -44.844 2.916 1 81.81 178 LEU A CA 1
ATOM 1376 C C . LEU A 1 178 ? -30.156 -44.219 3.553 1 81.81 178 LEU A C 1
ATOM 1378 O O . LEU A 1 178 ? -30.172 -43.969 4.758 1 81.81 178 LEU A O 1
ATOM 1382 N N . TYR A 1 179 ? -31 -44.031 2.752 1 82.06 179 TYR A N 1
ATOM 1383 C CA . TYR A 1 179 ? -32.312 -43.562 3.172 1 82.06 179 TYR A CA 1
ATOM 1384 C C . TYR A 1 179 ? -32.219 -42.25 3.916 1 82.06 179 TYR A C 1
ATOM 1386 O O . TYR A 1 179 ? -32.812 -42.062 4.988 1 82.06 179 TYR A O 1
ATOM 1394 N N . GLY A 1 180 ? -31.25 -41.406 3.424 1 78.75 180 GLY A N 1
ATOM 1395 C CA . GLY A 1 180 ? -31.188 -40.031 3.967 1 78.75 180 GLY A CA 1
ATOM 1396 C C . GLY A 1 180 ? -30.188 -39.906 5.109 1 78.75 18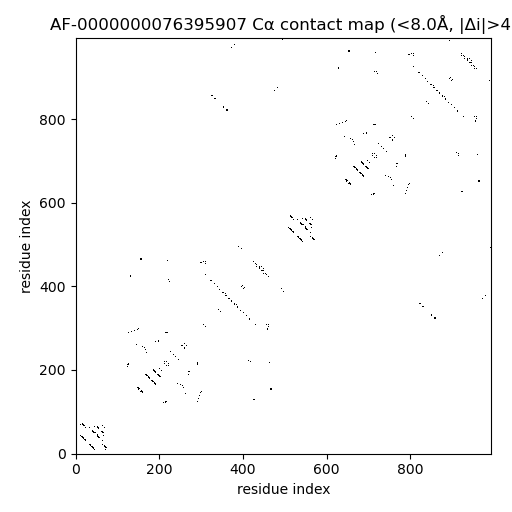0 GLY A C 1
ATOM 1397 O O . GLY A 1 180 ? -29.969 -38.812 5.625 1 78.75 180 GLY A O 1
ATOM 1398 N N . LEU A 1 181 ? -29.547 -41.031 5.547 1 79.94 181 LEU A N 1
ATOM 1399 C CA . LEU A 1 181 ? -28.625 -41 6.68 1 79.94 181 LEU A CA 1
ATOM 1400 C C . LEU A 1 181 ? -27.328 -40.281 6.301 1 79.94 181 LEU A C 1
ATOM 1402 O O . LEU A 1 181 ? -26.719 -39.625 7.141 1 79.94 181 LEU A O 1
ATOM 1406 N N . LYS A 1 182 ? -26.938 -40.406 5.02 1 82.19 182 LYS A N 1
ATOM 1407 C CA . LYS A 1 182 ? -25.703 -39.75 4.578 1 82.19 182 LYS A CA 1
ATOM 1408 C C . LYS A 1 182 ? -25.984 -38.844 3.377 1 82.19 182 LYS A C 1
ATOM 1410 O O . LYS A 1 182 ? -26.719 -39.219 2.461 1 82.19 182 LYS A O 1
ATOM 1415 N N . SER A 1 183 ? -25.578 -37.688 3.527 1 86.31 183 SER A N 1
ATOM 1416 C CA . SER A 1 183 ? -25.719 -36.75 2.436 1 86.31 183 SER A CA 1
ATOM 1417 C C . SER A 1 183 ? -24.391 -36.469 1.762 1 86.31 183 SER A C 1
ATOM 1419 O O . SER A 1 183 ? -23.328 -36.594 2.379 1 86.31 183 SER A O 1
ATOM 1421 N N . TYR A 1 184 ? -24.469 -36.344 0.521 1 87.38 184 TYR A N 1
ATOM 1422 C CA . TYR A 1 184 ? -23.266 -35.969 -0.223 1 87.38 184 TYR A CA 1
ATOM 1423 C C . TYR A 1 184 ? -23.594 -35 -1.345 1 87.38 184 TYR A C 1
ATOM 1425 O O . TYR A 1 184 ? -24.766 -34.75 -1.657 1 87.38 184 TYR A O 1
ATOM 1433 N N . ILE A 1 185 ? -22.531 -34.375 -1.842 1 90.75 185 ILE A N 1
ATOM 1434 C CA . ILE A 1 185 ? -22.688 -33.469 -2.965 1 90.75 185 ILE A CA 1
ATOM 1435 C C . ILE A 1 185 ? -22.266 -34.156 -4.258 1 90.75 185 ILE A C 1
ATOM 1437 O O . ILE A 1 185 ? -21.188 -34.75 -4.316 1 90.75 185 ILE A O 1
ATOM 1441 N N . GLU A 1 186 ? -23.109 -34.094 -5.199 1 93.06 186 GLU A N 1
ATOM 1442 C CA . GLU A 1 186 ? -22.797 -34.625 -6.523 1 93.06 186 GLU A CA 1
ATOM 1443 C C . GLU A 1 186 ? -22.516 -33.5 -7.516 1 93.06 186 GLU A C 1
ATOM 1445 O O . GLU A 1 186 ? -23.188 -32.469 -7.492 1 93.06 186 GLU A O 1
ATOM 1450 N N . TYR A 1 187 ? -21.516 -33.781 -8.312 1 95.06 187 TYR A N 1
ATOM 1451 C CA . TYR A 1 187 ? -21.172 -32.844 -9.359 1 95.06 187 TYR A CA 1
ATOM 1452 C C . TYR A 1 187 ? -21.469 -33.406 -10.734 1 95.06 187 TYR A C 1
ATOM 1454 O O . TYR A 1 187 ? -21.266 -34.594 -10.992 1 95.06 187 TYR A O 1
ATOM 1462 N N . GLN A 1 188 ? -21.906 -32.562 -11.539 1 96.38 188 GLN A N 1
ATOM 1463 C CA . GLN A 1 188 ? -22.141 -32.938 -12.93 1 96.38 188 GLN A CA 1
ATOM 1464 C C . GLN A 1 188 ? -20.906 -32.688 -13.789 1 96.38 188 GLN A C 1
ATOM 1466 O O . GLN A 1 188 ? -20.391 -31.578 -13.844 1 96.38 188 GLN A O 1
ATOM 1471 N N . VAL A 1 189 ? -20.422 -33.75 -14.43 1 97.38 189 VAL A N 1
ATOM 1472 C CA . VAL A 1 189 ? -19.266 -33.656 -15.305 1 97.38 189 VAL A CA 1
ATOM 1473 C C . VAL A 1 189 ? -19.703 -33.875 -16.766 1 97.38 189 VAL A C 1
ATOM 1475 O O . VAL A 1 189 ? -20.266 -34.906 -17.109 1 97.38 189 VAL A O 1
ATOM 1478 N N . THR A 1 190 ? -19.422 -32.875 -17.625 1 97.44 190 THR A N 1
ATOM 1479 C CA . THR A 1 190 ? -19.844 -32.906 -19.016 1 97.44 190 THR A CA 1
ATOM 1480 C C . THR A 1 190 ? -18.641 -32.781 -19.953 1 97.44 190 THR A C 1
ATOM 1482 O O . THR A 1 190 ? -18.094 -31.672 -20.094 1 97.44 190 THR A O 1
ATOM 1485 N N . PRO A 1 191 ? -18.281 -33.844 -20.609 1 96.75 191 PRO A N 1
ATOM 1486 C CA . PRO A 1 191 ? -17.188 -33.75 -21.594 1 96.75 191 PRO A CA 1
ATOM 1487 C C . PRO A 1 191 ? -17.656 -33.188 -22.938 1 96.75 191 PRO A C 1
ATOM 1489 O O . PRO A 1 191 ? -18.828 -33.312 -23.297 1 96.75 191 PRO A O 1
ATOM 1492 N N . ASN A 1 192 ? -16.734 -32.594 -23.688 1 94.81 192 ASN A N 1
ATOM 1493 C CA . ASN A 1 192 ? -17.062 -32.031 -25 1 94.81 192 ASN A CA 1
ATOM 1494 C C . ASN A 1 192 ? -17.188 -33.125 -26.062 1 94.81 192 ASN A C 1
ATOM 1496 O O . ASN A 1 192 ? -17.812 -32.906 -27.094 1 94.81 192 ASN A O 1
ATOM 1500 N N . SER A 1 193 ? -16.672 -34.25 -25.797 1 91.31 193 SER A N 1
ATOM 1501 C CA . SER A 1 193 ? -16.688 -35.344 -26.766 1 91.31 193 SER A CA 1
ATOM 1502 C C . SER A 1 193 ? -18.094 -35.906 -26.938 1 91.31 193 SER A C 1
ATOM 1504 O O . SER A 1 193 ? -18.531 -36.156 -28.062 1 91.31 193 SER A O 1
ATOM 1506 N N . THR A 1 194 ? -18.844 -36.094 -25.859 1 92.31 194 THR A N 1
ATOM 1507 C CA .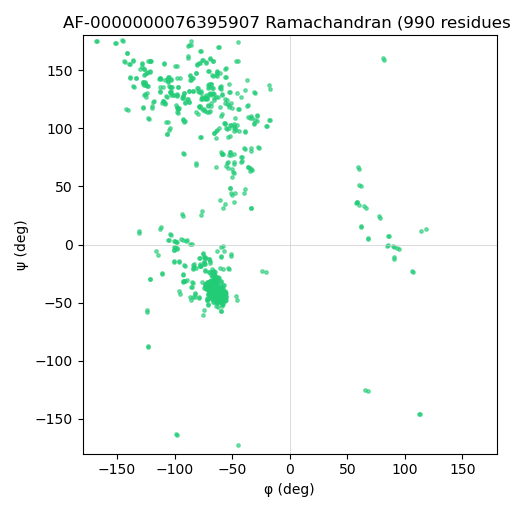 THR A 1 194 ? -20.172 -36.688 -25.922 1 92.31 194 THR A CA 1
ATOM 1508 C C . THR A 1 194 ? -21.25 -35.656 -25.609 1 92.31 194 THR A C 1
ATOM 1510 O O . THR A 1 194 ? -22.406 -35.844 -25.953 1 92.31 194 THR A O 1
ATOM 1513 N N . ASN A 1 195 ? -20.984 -34.656 -24.922 1 93.19 195 ASN A N 1
ATOM 1514 C CA . ASN A 1 195 ? -21.922 -33.625 -24.469 1 93.19 195 ASN A CA 1
ATOM 1515 C C . ASN A 1 195 ? -23 -34.219 -23.547 1 93.19 195 ASN A C 1
ATOM 1517 O O . ASN A 1 195 ? -24.094 -33.656 -23.438 1 93.19 195 ASN A O 1
ATOM 1521 N N . ARG A 1 196 ? -22.719 -35.375 -23.094 1 94.69 196 ARG A N 1
ATOM 1522 C CA . ARG A 1 196 ? -23.594 -36 -22.109 1 94.69 196 ARG A CA 1
ATOM 1523 C C . ARG A 1 196 ? -22.984 -35.938 -20.719 1 94.69 196 ARG A C 1
ATOM 1525 O O . ARG A 1 196 ? -21.828 -36.344 -20.516 1 94.69 196 ARG A O 1
ATOM 1532 N N . SER A 1 197 ? -23.828 -35.5 -19.797 1 94.88 197 SER A N 1
ATOM 1533 C CA . SER A 1 197 ? -23.312 -35.312 -18.453 1 94.88 197 SER A CA 1
ATOM 1534 C C . SER A 1 197 ? -23.375 -36.594 -17.641 1 94.88 197 SER A C 1
ATOM 1536 O O . SER A 1 197 ? -24.25 -37.438 -17.844 1 94.88 197 SER A O 1
ATOM 1538 N N . VAL A 1 198 ? -22.422 -36.719 -16.844 1 96 198 VAL A N 1
ATOM 1539 C CA . VAL A 1 198 ? -22.375 -37.812 -15.867 1 96 198 VAL A CA 1
ATOM 1540 C C . VAL A 1 198 ? -22.234 -37.219 -14.461 1 96 198 VAL A C 1
ATOM 1542 O O . VAL A 1 198 ? -21.625 -36.188 -14.273 1 96 198 VAL A O 1
ATOM 1545 N N . ASN A 1 199 ? -22.797 -37.906 -13.484 1 94.12 199 ASN A N 1
ATOM 1546 C CA . ASN A 1 199 ? -22.766 -37.438 -12.109 1 94.12 199 ASN A CA 1
ATOM 1547 C C . ASN A 1 199 ? -21.75 -38.188 -11.266 1 94.12 199 ASN A C 1
ATOM 1549 O O . ASN A 1 199 ? -21.719 -39.438 -11.312 1 94.12 199 ASN A O 1
ATOM 1553 N N . HIS A 1 200 ? -20.953 -37.438 -10.578 1 95.69 200 HIS A N 1
ATOM 1554 C CA . HIS A 1 200 ? -19.969 -38.031 -9.68 1 95.69 200 HIS A CA 1
ATOM 1555 C C . HIS A 1 200 ? -19.938 -37.281 -8.336 1 95.69 200 HIS A C 1
ATOM 1557 O O . HIS A 1 200 ? -20.062 -36.062 -8.289 1 95.69 200 HIS A O 1
ATOM 1563 N N . ARG A 1 201 ? -19.891 -38 -7.297 1 91.62 201 ARG A N 1
ATOM 1564 C CA . ARG A 1 201 ? -19.594 -37.438 -5.988 1 91.62 201 ARG A CA 1
ATOM 1565 C C . ARG A 1 201 ? -18.094 -37.344 -5.754 1 91.62 201 ARG A C 1
ATOM 1567 O O . ARG A 1 201 ? -17.297 -37.844 -6.543 1 91.62 201 ARG A O 1
ATOM 1574 N N . TYR A 1 202 ? -17.641 -36.719 -4.703 1 92.06 202 TYR A N 1
ATOM 1575 C CA . TYR A 1 202 ? -16.219 -36.5 -4.457 1 92.06 202 TYR A CA 1
ATOM 1576 C C . TYR A 1 202 ? -15.469 -37.812 -4.309 1 92.06 202 TYR A C 1
ATOM 1578 O O . TYR A 1 202 ? -14.336 -37.938 -4.777 1 92.06 202 TYR A O 1
ATOM 1586 N N . LYS A 1 203 ? -16.062 -38.781 -3.701 1 92.69 203 LYS A N 1
ATOM 1587 C CA . LYS A 1 203 ? -15.43 -40.062 -3.496 1 92.69 203 LYS A CA 1
ATOM 1588 C C . LYS A 1 203 ? -15.055 -40.719 -4.828 1 92.69 203 LYS A C 1
ATOM 1590 O O . LYS A 1 203 ? -14.062 -41.438 -4.914 1 92.69 203 LYS A O 1
ATOM 1595 N N . HIS A 1 204 ? -15.828 -40.469 -5.879 1 95.75 204 HIS A N 1
ATOM 1596 C CA . HIS A 1 204 ? -15.516 -40.969 -7.207 1 95.75 204 HIS A CA 1
ATOM 1597 C C . HIS A 1 204 ? -14.273 -40.312 -7.777 1 95.75 204 HIS A C 1
ATOM 1599 O O . HIS A 1 204 ? -13.453 -40.969 -8.43 1 95.75 204 HIS A O 1
ATOM 1605 N N . PHE A 1 205 ? -14.18 -39.031 -7.52 1 96.12 205 PHE A N 1
ATOM 1606 C CA . PHE A 1 205 ? -12.969 -38.344 -7.93 1 96.12 205 PHE A CA 1
ATOM 1607 C C . PHE A 1 205 ? -11.75 -38.906 -7.203 1 96.12 205 PHE A C 1
ATOM 1609 O O . PHE A 1 205 ? -10.688 -39.062 -7.809 1 96.12 205 PHE A O 1
ATOM 1616 N N . ASP A 1 206 ? -11.969 -39.094 -5.992 1 94.81 206 ASP A N 1
ATOM 1617 C CA . ASP A 1 206 ? -10.898 -39.688 -5.184 1 94.81 206 ASP A CA 1
ATOM 1618 C C . ASP A 1 206 ? -10.492 -41.062 -5.727 1 94.81 206 ASP A C 1
ATOM 1620 O O . ASP A 1 206 ? -9.297 -41.344 -5.824 1 94.81 206 ASP A O 1
ATOM 1624 N N . TRP A 1 207 ? -11.469 -41.812 -6.043 1 96.88 207 TRP A N 1
ATOM 1625 C CA . TRP A 1 207 ? -11.211 -43.094 -6.641 1 96.88 207 TRP A CA 1
ATOM 1626 C C . TRP A 1 207 ? -10.453 -42.969 -7.953 1 96.88 207 TRP A C 1
ATOM 1628 O O . TRP A 1 207 ? -9.492 -43.688 -8.211 1 96.88 207 TRP A O 1
ATOM 1638 N N . LEU A 1 208 ? -10.883 -42.094 -8.758 1 97.56 208 LEU A N 1
ATOM 1639 C CA . LEU A 1 208 ? -10.219 -41.844 -10.031 1 97.56 208 LEU A CA 1
ATOM 1640 C C . LEU A 1 208 ? -8.766 -41.438 -9.812 1 97.56 208 LEU A C 1
ATOM 1642 O O . LEU A 1 208 ? -7.867 -41.969 -10.484 1 97.56 208 LEU A O 1
ATOM 1646 N N . TYR A 1 209 ? -8.578 -40.562 -8.883 1 96.69 209 TYR A N 1
ATOM 1647 C CA . TYR A 1 209 ? -7.223 -40.125 -8.555 1 96.69 209 TYR A CA 1
ATOM 1648 C C . TYR A 1 209 ? -6.344 -41.281 -8.156 1 96.69 209 TYR A C 1
ATOM 1650 O O . TYR A 1 209 ? -5.238 -41.438 -8.672 1 96.69 209 TYR A O 1
ATOM 1658 N N . GLU A 1 210 ? -6.824 -42.094 -7.324 1 96 210 GLU A N 1
ATOM 1659 C CA . GLU A 1 210 ? -6.07 -43.25 -6.844 1 96 210 GLU A CA 1
ATOM 1660 C C . GLU A 1 210 ? -5.746 -44.219 -7.984 1 96 210 GLU A C 1
ATOM 1662 O O . GLU A 1 210 ? -4.629 -44.719 -8.078 1 96 210 GLU A O 1
ATOM 1667 N N . ARG A 1 211 ? -6.691 -44.469 -8.828 1 96.81 211 ARG A N 1
ATOM 1668 C CA . ARG A 1 211 ? -6.492 -45.375 -9.93 1 96.81 211 ARG A CA 1
ATOM 1669 C C . ARG A 1 211 ? -5.488 -44.844 -10.938 1 96.81 211 ARG A C 1
ATOM 1671 O O . ARG A 1 211 ? -4.668 -45.562 -11.477 1 96.81 211 ARG A O 1
ATOM 1678 N N . LEU A 1 212 ? -5.633 -43.531 -11.18 1 97.12 212 LEU A N 1
ATOM 1679 C CA . LEU A 1 212 ? -4.688 -42.906 -12.102 1 97.12 212 LEU A CA 1
ATOM 1680 C C . LEU A 1 212 ? -3.271 -42.938 -11.531 1 97.12 212 LEU A C 1
ATOM 1682 O O . LEU A 1 212 ? -2.311 -43.188 -12.266 1 97.12 212 LEU A O 1
ATOM 1686 N N . LEU A 1 213 ? -3.199 -42.719 -10.258 1 96.31 213 LEU A N 1
ATOM 1687 C CA . LEU A 1 213 ? -1.897 -42.719 -9.602 1 96.31 213 LEU A CA 1
ATOM 1688 C C . LEU A 1 213 ? -1.27 -44.125 -9.672 1 96.31 213 LEU A C 1
ATOM 1690 O O . LEU A 1 213 ? -0.084 -44.25 -9.984 1 96.31 213 LEU A O 1
ATOM 1694 N N . VAL A 1 214 ? -2.025 -45.125 -9.438 1 95.38 214 VAL A N 1
ATOM 1695 C CA . VAL A 1 214 ? -1.54 -46.5 -9.453 1 95.38 214 VAL A CA 1
ATOM 1696 C C . VAL A 1 214 ? -1.11 -46.875 -10.867 1 95.38 214 VAL A C 1
ATOM 1698 O O . VAL A 1 214 ? -0.073 -47.531 -11.055 1 95.38 214 VAL A O 1
ATOM 1701 N N . LYS A 1 215 ? -1.836 -46.469 -11.844 1 95 215 LYS A N 1
ATOM 1702 C CA . LYS A 1 215 ? -1.581 -46.875 -13.219 1 95 215 LYS A CA 1
ATOM 1703 C C . LYS A 1 215 ? -0.435 -46.094 -13.828 1 95 215 LYS A C 1
ATOM 1705 O O . LYS A 1 215 ? 0.468 -46.656 -14.445 1 95 215 LYS A O 1
ATOM 1710 N N . PHE A 1 216 ? -0.477 -44.75 -13.602 1 96.19 216 PHE A N 1
ATOM 1711 C CA . PHE A 1 216 ? 0.417 -43.875 -14.359 1 96.19 216 PHE A CA 1
ATOM 1712 C C . PHE A 1 216 ? 1.427 -43.219 -13.438 1 96.19 216 PHE A C 1
ATOM 1714 O O . PHE A 1 216 ? 2.355 -42.531 -13.906 1 96.19 216 PHE A O 1
ATOM 1721 N N . GLY A 1 217 ? 1.373 -43.281 -12.164 1 95.06 217 GLY A N 1
ATOM 1722 C CA . GLY A 1 217 ? 2.109 -42.5 -11.18 1 95.06 217 GLY A CA 1
ATOM 1723 C C . GLY A 1 217 ? 3.613 -42.625 -11.328 1 95.06 217 GLY A C 1
ATOM 1724 O O . GLY A 1 217 ? 4.359 -41.781 -10.867 1 95.06 217 GLY A O 1
ATOM 1725 N N . SER A 1 218 ? 4.133 -43.719 -12 1 94.94 218 SER A N 1
ATOM 1726 C CA . SER A 1 218 ? 5.57 -43.906 -12.172 1 94.94 218 SER A CA 1
ATOM 1727 C C . SER A 1 218 ? 6.102 -43.125 -13.359 1 94.94 218 SER A C 1
ATOM 1729 O O . SER A 1 218 ? 7.305 -42.875 -13.461 1 94.94 218 SER A O 1
ATOM 1731 N N . ALA A 1 219 ? 5.207 -42.688 -14.258 1 95.69 219 ALA A N 1
ATOM 1732 C CA . ALA A 1 219 ? 5.652 -42.031 -15.492 1 95.69 219 ALA A CA 1
ATOM 1733 C C . ALA A 1 219 ? 5.082 -40.625 -15.617 1 95.69 219 ALA A C 1
ATOM 1735 O O . ALA A 1 219 ? 5.684 -39.75 -16.266 1 95.69 219 ALA A O 1
ATOM 1736 N N . ILE A 1 220 ? 3.961 -40.406 -15.086 1 97.19 220 ILE A N 1
ATOM 1737 C CA . ILE A 1 220 ? 3.219 -39.156 -15.266 1 97.19 220 ILE A CA 1
ATOM 1738 C C . ILE A 1 220 ? 2.879 -38.562 -13.906 1 97.19 220 ILE A C 1
ATOM 1740 O O . ILE A 1 220 ? 2.391 -39.281 -13.016 1 97.19 220 ILE A O 1
ATOM 1744 N N . PRO A 1 221 ? 3.199 -37.281 -13.742 1 97.25 221 PRO A N 1
ATOM 1745 C CA . PRO A 1 221 ? 2.805 -36.625 -12.492 1 97.25 221 PRO A CA 1
ATOM 1746 C C . PRO A 1 221 ? 1.296 -36.438 -12.383 1 97.25 221 PRO A C 1
ATOM 1748 O O . PRO A 1 221 ? 0.716 -35.688 -13.164 1 97.25 221 PRO A O 1
ATOM 1751 N N . ILE A 1 222 ? 0.675 -37.094 -11.43 1 96.94 222 ILE A N 1
ATOM 1752 C CA . ILE A 1 222 ? -0.743 -36.938 -11.133 1 96.94 222 ILE A CA 1
ATOM 1753 C C . ILE A 1 222 ? -0.909 -36.156 -9.82 1 96.94 222 ILE A C 1
ATOM 1755 O O . ILE A 1 222 ? -0.738 -36.75 -8.734 1 96.94 222 ILE A O 1
ATOM 1759 N N . PRO A 1 223 ? -1.273 -34.969 -9.961 1 94.44 223 PRO A N 1
ATOM 1760 C CA . PRO A 1 223 ? -1.368 -34.156 -8.742 1 94.44 223 PRO A CA 1
ATOM 1761 C C . PRO A 1 223 ? -2.521 -34.594 -7.84 1 94.44 223 PRO A C 1
ATOM 1763 O O . PRO A 1 223 ? -3.492 -35.188 -8.312 1 94.44 223 PRO A O 1
ATOM 1766 N N . SER A 1 224 ? -2.416 -34.219 -6.633 1 92.06 224 SER A N 1
ATOM 1767 C CA . SER A 1 224 ? -3.441 -34.562 -5.656 1 92.06 224 SER A CA 1
ATOM 1768 C C . SER A 1 224 ? -4.719 -33.75 -5.879 1 92.06 224 SER A C 1
ATOM 1770 O O . SER A 1 224 ? -4.68 -32.688 -6.48 1 92.06 224 SER A O 1
ATOM 1772 N N . LEU A 1 225 ? -5.699 -34.344 -5.406 1 91.38 225 LEU A N 1
ATOM 1773 C CA . LEU A 1 225 ? -6.992 -33.656 -5.43 1 91.38 225 LEU A CA 1
ATOM 1774 C C . LEU A 1 225 ? -7.078 -32.625 -4.316 1 91.38 225 LEU A C 1
ATOM 1776 O O . LEU A 1 225 ? -6.301 -32.656 -3.363 1 91.38 225 LEU A O 1
ATOM 1780 N N . PRO A 1 226 ? -7.992 -31.656 -4.617 1 83.06 226 PRO A N 1
ATOM 1781 C CA . PRO A 1 226 ? -8.234 -30.734 -3.506 1 83.06 226 PRO A CA 1
ATOM 1782 C C . PRO A 1 226 ? -8.68 -31.438 -2.232 1 83.06 226 PRO A C 1
ATOM 1784 O O . PRO A 1 226 ? -9.258 -32.531 -2.301 1 83.06 226 PRO A O 1
ATOM 1787 N N . ASP A 1 227 ? -8.336 -30.812 -1.086 1 73.12 227 ASP A N 1
ATOM 1788 C CA . ASP A 1 227 ? -8.453 -31.469 0.211 1 73.12 227 ASP A CA 1
ATOM 1789 C C . ASP A 1 227 ? -9.914 -31.797 0.526 1 73.12 227 ASP A C 1
ATOM 1791 O O . ASP A 1 227 ? -10.828 -31.125 0.058 1 73.12 227 ASP A O 1
ATOM 1795 N N . LYS A 1 228 ? -9.906 -32.938 1.18 1 71.25 228 LYS A N 1
ATOM 1796 C CA . LYS A 1 228 ? -11.188 -33.375 1.733 1 71.25 228 LYS A CA 1
ATOM 1797 C C . LYS A 1 228 ? -11.5 -32.656 3.041 1 71.25 228 LYS A C 1
ATOM 1799 O O . LYS A 1 228 ? -10.602 -32.375 3.836 1 71.25 228 LYS A O 1
ATOM 1804 N N . GLN A 1 229 ? -12.5 -31.828 3.02 1 67.81 229 GLN A N 1
ATOM 1805 C CA . GLN A 1 229 ? -12.898 -31.203 4.281 1 67.81 229 GLN A CA 1
ATOM 1806 C C . GLN A 1 229 ? -14.086 -31.938 4.898 1 67.81 229 GLN A C 1
ATOM 1808 O O . GLN A 1 229 ? -15.031 -32.312 4.195 1 67.81 229 GLN A O 1
ATOM 1813 N N . VAL A 1 230 ? -13.867 -32.281 6.172 1 61.03 230 VAL A N 1
ATOM 1814 C CA . VAL A 1 230 ? -14.922 -33.031 6.867 1 61.03 230 VAL A CA 1
ATOM 1815 C C . VAL A 1 230 ? -15.93 -32.031 7.449 1 61.03 230 VAL A C 1
ATOM 1817 O O . VAL A 1 230 ? -17.141 -32.281 7.43 1 61.03 230 VAL A O 1
ATOM 1820 N N . THR A 1 231 ? -15.422 -30.906 7.91 1 66.25 231 THR A N 1
ATOM 1821 C CA . THR A 1 231 ? -16.344 -29.938 8.508 1 66.25 231 THR A CA 1
ATOM 1822 C C . THR A 1 231 ? -16.625 -28.797 7.543 1 66.25 231 THR A C 1
ATOM 1824 O O . THR A 1 231 ? -15.742 -28.344 6.82 1 66.25 231 THR A O 1
ATOM 1827 N N . GLY A 1 232 ? -17.906 -28.453 7.469 1 69.19 232 GLY A N 1
ATOM 1828 C CA . GLY A 1 232 ? -18.328 -27.312 6.656 1 69.19 232 GLY A CA 1
ATOM 1829 C C . GLY A 1 232 ? -18.375 -27.625 5.176 1 69.19 232 GLY A C 1
ATOM 1830 O O . GLY A 1 232 ? -18.297 -26.734 4.34 1 69.19 232 GLY A O 1
ATOM 1831 N N . ARG A 1 233 ? -18.531 -28.906 4.891 1 71.81 233 ARG A N 1
ATOM 1832 C CA . ARG A 1 233 ? -18.453 -29.359 3.508 1 71.81 233 ARG A CA 1
ATOM 1833 C C . ARG A 1 233 ? -19.719 -28.969 2.736 1 71.81 233 ARG A C 1
ATOM 1835 O O . ARG A 1 233 ? -19.734 -29.016 1.505 1 71.81 233 ARG A O 1
ATOM 1842 N N . PHE A 1 234 ? -20.672 -28.531 3.549 1 72.88 234 PHE A N 1
ATOM 1843 C CA . PHE A 1 234 ? -21.906 -28.188 2.859 1 72.88 234 PHE A CA 1
ATOM 1844 C C . PHE A 1 234 ? -22.062 -26.672 2.771 1 72.88 234 PHE A C 1
ATOM 1846 O O . PHE A 1 234 ? -23.078 -26.172 2.273 1 72.88 234 PHE A O 1
ATOM 1853 N N . GLU A 1 235 ? -21.062 -26.047 3.242 1 80.5 235 GLU A N 1
ATOM 1854 C CA . GLU A 1 235 ? -21.094 -24.594 3.084 1 80.5 235 GLU A CA 1
ATOM 1855 C C . GLU A 1 235 ? -20.953 -24.203 1.618 1 80.5 235 GLU A C 1
ATOM 1857 O O . GLU A 1 235 ? -20.156 -24.781 0.884 1 80.5 235 GLU A O 1
ATOM 1862 N N . GLU A 1 236 ? -21.734 -23.25 1.237 1 83.62 236 GLU A N 1
ATOM 1863 C CA . GLU A 1 236 ? -21.797 -22.859 -0.164 1 83.62 236 GLU A CA 1
ATOM 1864 C C . GLU A 1 236 ? -20.438 -22.406 -0.679 1 83.62 236 GLU A C 1
ATOM 1866 O O . GLU A 1 236 ? -20.047 -22.75 -1.803 1 83.62 236 GLU A O 1
ATOM 1871 N N . GLU A 1 237 ? -19.766 -21.703 0.131 1 82.81 237 GLU A N 1
ATOM 1872 C CA . GLU A 1 237 ? -18.453 -21.203 -0.279 1 82.81 237 GLU A CA 1
ATOM 1873 C C . GLU A 1 237 ? -17.469 -22.359 -0.475 1 82.81 237 GLU A C 1
ATOM 1875 O O . GLU A 1 237 ? -16.656 -22.328 -1.401 1 82.81 237 GLU A O 1
ATOM 1880 N N . PHE A 1 238 ? -17.656 -23.281 0.292 1 84.69 238 PHE A N 1
ATOM 1881 C CA . PHE A 1 238 ? -16.766 -24.438 0.19 1 84.69 238 PHE A CA 1
ATOM 1882 C C . PHE A 1 238 ? -17.062 -25.234 -1.071 1 84.69 238 PHE A C 1
ATOM 1884 O O . PHE A 1 238 ? -16.156 -25.641 -1.783 1 84.69 238 PHE A O 1
ATOM 1891 N N . ILE A 1 239 ? -18.312 -25.484 -1.273 1 88 239 ILE A N 1
ATOM 1892 C CA . ILE A 1 239 ? -18.734 -26.266 -2.434 1 88 239 ILE A CA 1
ATOM 1893 C C . ILE A 1 239 ? -18.266 -25.578 -3.713 1 88 239 ILE A C 1
ATOM 1895 O O . ILE A 1 239 ? -17.766 -26.234 -4.633 1 88 239 ILE A O 1
ATOM 1899 N N . LYS A 1 240 ? -18.391 -24.297 -3.689 1 88.25 240 LYS A N 1
ATOM 1900 C CA . LYS A 1 240 ? -17.969 -23.547 -4.859 1 88.25 240 LYS A CA 1
ATOM 1901 C C . LYS A 1 240 ? -16.453 -23.641 -5.066 1 88.25 240 LYS A C 1
ATOM 1903 O O . LYS A 1 240 ? -15.992 -23.859 -6.188 1 88.25 240 LYS A O 1
ATOM 1908 N N . MET A 1 241 ? -15.719 -23.5 -4.039 1 85.5 241 MET A N 1
ATOM 1909 C CA . MET A 1 241 ? -14.258 -23.594 -4.098 1 85.5 241 MET A CA 1
ATOM 1910 C C . MET A 1 241 ? -13.812 -24.984 -4.551 1 85.5 241 MET A C 1
ATOM 1912 O O . MET A 1 241 ? -12.906 -25.109 -5.371 1 85.5 241 MET A O 1
ATOM 1916 N N . ARG A 1 242 ? -14.453 -25.922 -3.992 1 88.75 242 ARG A N 1
ATOM 1917 C CA . ARG A 1 242 ? -14.125 -27.297 -4.375 1 88.75 242 ARG A CA 1
ATOM 1918 C C . ARG A 1 242 ? -14.438 -27.547 -5.844 1 88.75 242 ARG A C 1
ATOM 1920 O O . ARG A 1 242 ? -13.648 -28.172 -6.555 1 88.75 242 ARG A O 1
ATOM 1927 N N . MET A 1 243 ? -15.586 -27.094 -6.242 1 92 243 MET A N 1
ATOM 1928 C CA . MET A 1 243 ? -15.977 -27.234 -7.645 1 92 243 MET A CA 1
ATOM 1929 C C . MET A 1 243 ? -14.93 -26.609 -8.562 1 92 243 MET A C 1
ATOM 1931 O O . MET A 1 243 ? -14.555 -27.203 -9.578 1 92 243 MET A O 1
ATOM 1935 N N . GLU A 1 244 ? -14.414 -25.469 -8.188 1 88.88 244 GLU A N 1
ATOM 1936 C CA . GLU A 1 244 ? -13.398 -24.766 -8.969 1 88.88 244 GLU A CA 1
ATOM 1937 C C . GLU A 1 244 ? -12.102 -25.578 -9.023 1 88.88 244 GLU A C 1
ATOM 1939 O O . GLU A 1 244 ? -11.477 -25.672 -10.086 1 88.88 244 GLU A O 1
ATOM 1944 N N . ARG A 1 245 ? -11.742 -26.078 -7.934 1 89.88 245 ARG A N 1
ATOM 1945 C CA . ARG A 1 245 ? -10.5 -26.844 -7.867 1 89.88 245 ARG A CA 1
ATOM 1946 C C . ARG A 1 245 ? -10.625 -28.156 -8.625 1 89.88 245 ARG A C 1
ATOM 1948 O O . ARG A 1 245 ? -9.672 -28.609 -9.266 1 89.88 245 ARG A O 1
ATOM 1955 N N . LEU A 1 246 ? -11.828 -28.781 -8.523 1 94.06 246 LEU A N 1
ATOM 1956 C CA . LEU A 1 246 ? -12.07 -29.984 -9.297 1 94.06 246 LEU A CA 1
ATOM 1957 C C . LEU A 1 246 ? -12.031 -29.703 -10.789 1 94.06 246 LEU A C 1
ATOM 1959 O O . LEU A 1 246 ? -11.508 -30.5 -11.57 1 94.06 246 LEU A O 1
ATOM 1963 N N . GLN A 1 247 ? -12.625 -28.547 -11.109 1 94.69 247 GLN A N 1
ATOM 1964 C CA . GLN A 1 247 ? -12.562 -28.125 -12.508 1 94.69 247 GLN A CA 1
ATOM 1965 C C . GLN A 1 247 ? -11.109 -28 -12.977 1 94.69 247 GLN A C 1
ATOM 1967 O O . GLN A 1 247 ? -10.758 -28.469 -14.055 1 94.69 247 GLN A O 1
ATOM 1972 N N . GLY A 1 248 ? -10.289 -27.359 -12.148 1 92.75 248 GLY A N 1
ATOM 1973 C CA . GLY A 1 248 ? -8.883 -27.234 -12.484 1 92.75 248 GLY A CA 1
ATOM 1974 C C . GLY A 1 248 ? -8.172 -28.562 -12.641 1 92.75 248 GLY A C 1
ATOM 1975 O O . GLY A 1 248 ? -7.402 -28.766 -13.578 1 92.75 248 GLY A O 1
ATOM 1976 N N . TRP A 1 249 ? -8.461 -29.453 -11.781 1 95.38 249 TRP A N 1
ATOM 1977 C CA . TRP A 1 249 ? -7.863 -30.781 -11.82 1 95.38 249 TRP A CA 1
ATOM 1978 C C . TRP A 1 249 ? -8.297 -31.531 -13.078 1 95.38 249 TRP A C 1
ATOM 1980 O O . TRP A 1 249 ? -7.465 -32.125 -13.766 1 95.38 249 TRP A O 1
ATOM 1990 N N . MET A 1 250 ? -9.57 -31.484 -13.375 1 96.19 250 MET A N 1
ATOM 1991 C CA . MET A 1 250 ? -10.109 -32.156 -14.547 1 96.19 250 MET A CA 1
ATOM 1992 C C . MET A 1 250 ? -9.523 -31.578 -15.828 1 96.19 250 MET A C 1
ATOM 1994 O O . MET A 1 250 ? -9.258 -32.312 -16.781 1 96.19 250 MET A O 1
ATOM 1998 N N . ASN A 1 251 ? -9.336 -30.281 -15.82 1 94.62 251 ASN A N 1
ATOM 1999 C CA . ASN A 1 251 ? -8.727 -29.656 -16.984 1 94.62 251 ASN A CA 1
ATOM 2000 C C . ASN A 1 251 ? -7.336 -30.219 -17.266 1 94.62 251 ASN A C 1
ATOM 2002 O O . ASN A 1 251 ? -6.996 -30.5 -18.406 1 94.62 251 ASN A O 1
ATOM 2006 N N . ARG A 1 252 ? -6.621 -30.375 -16.203 1 94.62 252 ARG A N 1
ATOM 2007 C CA . ARG A 1 252 ? -5.266 -30.906 -16.328 1 94.62 252 ARG A CA 1
ATOM 2008 C C . ARG A 1 252 ? -5.281 -32.344 -16.859 1 94.62 252 ARG A C 1
ATOM 2010 O O . ARG A 1 252 ? -4.48 -32.688 -17.719 1 94.62 252 ARG A O 1
ATOM 2017 N N . MET A 1 253 ? -6.16 -33.156 -16.375 1 96.44 253 MET A N 1
ATOM 2018 C CA . MET A 1 253 ? -6.266 -34.531 -16.812 1 96.44 253 MET A CA 1
ATOM 2019 C C . MET A 1 253 ? -6.73 -34.625 -18.266 1 96.44 253 MET A C 1
ATOM 2021 O O . MET A 1 253 ? -6.219 -35.438 -19.047 1 96.44 253 MET A O 1
ATOM 2025 N N . CYS A 1 254 ? -7.625 -33.75 -18.609 1 96.56 254 CYS A N 1
ATOM 2026 C CA . CYS A 1 254 ? -8.164 -33.75 -19.969 1 96.56 254 CYS A CA 1
ATOM 2027 C C . CYS A 1 254 ? -7.102 -33.344 -20.984 1 96.56 254 CYS A C 1
ATOM 2029 O O . CYS A 1 254 ? -7.094 -33.812 -22.109 1 96.56 254 CYS A O 1
ATOM 2031 N N . HIS A 1 255 ? -6.219 -32.5 -20.578 1 94.44 255 HIS A N 1
ATOM 2032 C CA . HIS A 1 255 ? -5.223 -31.938 -21.484 1 94.44 255 HIS A CA 1
ATOM 2033 C C . HIS A 1 255 ? -4.047 -32.906 -21.672 1 94.44 255 HIS A C 1
ATOM 2035 O O . HIS A 1 255 ? -3.256 -32.75 -22.594 1 94.44 255 HIS A O 1
ATOM 2041 N N . HIS A 1 256 ? -3.908 -33.781 -20.797 1 96.5 256 HIS A N 1
ATOM 2042 C CA . HIS A 1 256 ? -2.789 -34.719 -20.906 1 96.5 256 HIS A CA 1
ATOM 2043 C C . HIS A 1 256 ? -3.049 -35.781 -21.969 1 96.5 256 HIS A C 1
ATOM 2045 O O . HIS A 1 256 ? -4.062 -36.469 -21.922 1 96.5 256 HIS A O 1
ATOM 2051 N N . PRO A 1 257 ? -2.164 -35.906 -22.891 1 95.06 257 PRO A N 1
ATOM 2052 C CA . PRO A 1 257 ? -2.398 -36.812 -24.031 1 95.06 257 PRO A CA 1
ATOM 2053 C C . PRO A 1 257 ? -2.541 -38.25 -23.641 1 95.06 257 PRO A C 1
ATOM 2055 O O . PRO A 1 257 ? -3.312 -39 -24.25 1 95.06 257 PRO A O 1
ATOM 2058 N N . VAL A 1 258 ? -1.845 -38.719 -22.609 1 95.81 258 VAL A N 1
ATOM 2059 C CA . VAL A 1 258 ? -1.856 -40.125 -22.203 1 95.81 258 VAL A CA 1
ATOM 2060 C C . VAL A 1 258 ? -3.068 -40.406 -21.312 1 95.81 258 VAL A C 1
ATOM 2062 O O . VAL A 1 258 ? -3.818 -41.344 -21.547 1 95.81 258 VAL A O 1
ATOM 2065 N N . VAL A 1 259 ? -3.316 -39.531 -20.375 1 96 259 VAL A N 1
ATOM 2066 C CA . VAL A 1 259 ? -4.391 -39.719 -19.406 1 96 259 VAL A CA 1
ATOM 2067 C C . VAL A 1 259 ? -5.746 -39.562 -20.094 1 96 259 VAL A C 1
ATOM 2069 O O . VAL A 1 259 ? -6.664 -40.344 -19.875 1 96 259 VAL A O 1
ATOM 2072 N N . SER A 1 260 ? -5.871 -38.625 -20.969 1 95.5 260 SER A N 1
ATOM 2073 C CA . SER A 1 260 ? -7.141 -38.312 -21.609 1 95.5 260 SER A CA 1
ATOM 2074 C C . SER A 1 260 ? -7.613 -39.469 -22.5 1 95.5 260 SER A C 1
ATOM 2076 O O . SER A 1 260 ? -8.812 -39.656 -22.719 1 95.5 260 SER A O 1
ATOM 2078 N N . THR A 1 261 ? -6.695 -40.219 -23 1 93.06 261 THR A N 1
ATOM 2079 C CA . THR A 1 261 ? -7.047 -41.281 -23.938 1 93.06 261 THR A CA 1
ATOM 2080 C C . THR A 1 261 ? -7.148 -42.625 -23.234 1 93.06 261 THR A C 1
ATOM 2082 O O . THR A 1 261 ? -7.5 -43.656 -23.844 1 93.06 261 THR A O 1
ATOM 2085 N N . SER A 1 262 ? -6.875 -42.656 -22.016 1 94.12 262 SER A N 1
ATOM 2086 C CA . SER A 1 262 ? -6.906 -43.906 -21.281 1 94.12 262 SER A CA 1
ATOM 2087 C C . SER A 1 262 ? -8.336 -44.406 -21.078 1 94.12 262 SER A C 1
ATOM 2089 O O . SER A 1 262 ? -9.266 -43.594 -20.938 1 94.12 262 SER A O 1
ATOM 2091 N N . ASP A 1 263 ? -8.508 -45.688 -21.016 1 93.44 263 ASP A N 1
ATOM 2092 C CA . ASP A 1 263 ? -9.812 -46.281 -20.797 1 93.44 263 ASP A CA 1
ATOM 2093 C C . ASP A 1 263 ? -10.383 -45.906 -19.422 1 93.44 263 ASP A C 1
ATOM 2095 O O . ASP A 1 263 ? -11.586 -45.719 -19.281 1 93.44 263 ASP A O 1
ATOM 2099 N N . LEU A 1 264 ? -9.492 -45.875 -18.547 1 94.94 264 LEU A N 1
ATOM 2100 C CA . LEU A 1 264 ? -9.883 -45.531 -17.188 1 94.94 264 LEU A CA 1
ATOM 2101 C C . LEU A 1 264 ? -10.531 -44.156 -17.141 1 94.94 264 LEU A C 1
ATOM 2103 O O . LEU A 1 264 ? -11.617 -44 -16.578 1 94.94 264 LEU A O 1
ATOM 2107 N N . PHE A 1 265 ? -9.883 -43.188 -17.703 1 96.81 265 PHE A N 1
ATOM 2108 C CA . PHE A 1 265 ? -10.383 -41.812 -17.672 1 96.81 265 PHE A CA 1
ATOM 2109 C C . PHE A 1 265 ? -11.633 -41.656 -18.531 1 96.81 265 PHE A C 1
ATOM 2111 O O . PHE A 1 265 ? -12.57 -40.969 -18.172 1 96.81 265 PHE A O 1
ATOM 2118 N N . GLN A 1 266 ? -11.672 -42.375 -19.609 1 95 266 GLN A N 1
ATOM 2119 C CA . GLN A 1 266 ? -12.836 -42.344 -20.5 1 95 266 GLN A CA 1
ATOM 2120 C C . GLN A 1 266 ? -14.055 -42.938 -19.828 1 95 266 GLN A C 1
ATOM 2122 O O . GLN A 1 266 ? -15.18 -42.469 -20 1 95 266 GLN A O 1
ATOM 2127 N N . LEU A 1 267 ? -13.836 -43.969 -19.078 1 95.81 267 LEU A N 1
ATOM 2128 C CA . LEU A 1 267 ? -14.922 -44.562 -18.297 1 95.81 267 LEU A CA 1
ATOM 2129 C C . LEU A 1 267 ? -15.547 -43.531 -17.359 1 95.81 267 LEU A C 1
ATOM 2131 O O . LEU A 1 267 ? -16.766 -43.406 -17.266 1 95.81 267 LEU A O 1
ATOM 2135 N N . PHE A 1 268 ? -14.711 -42.812 -16.734 1 97.5 268 PHE A N 1
ATOM 2136 C CA . PHE A 1 268 ? -15.148 -41.812 -15.758 1 97.5 268 PHE A CA 1
ATOM 2137 C C . PHE A 1 268 ? -15.969 -40.719 -16.438 1 97.5 268 PHE A C 1
ATOM 2139 O O . PHE A 1 268 ? -16.922 -40.188 -15.836 1 97.5 268 PHE A O 1
ATOM 2146 N N . LEU A 1 269 ? -15.703 -40.406 -17.703 1 96.31 269 LEU A N 1
ATOM 2147 C CA . LEU A 1 269 ? -16.328 -39.281 -18.391 1 96.31 269 LEU A CA 1
ATOM 2148 C C . LEU A 1 269 ? -17.594 -39.75 -19.141 1 96.31 269 LEU A C 1
ATOM 2150 O O . LEU A 1 269 ? -18.484 -38.938 -19.375 1 96.31 269 LEU A O 1
ATOM 2154 N N . THR A 1 270 ? -17.656 -41.031 -19.516 1 94.56 270 THR A N 1
ATOM 2155 C CA . THR A 1 270 ? -18.641 -41.344 -20.547 1 94.56 270 THR A CA 1
ATOM 2156 C C . THR A 1 270 ? -19.5 -42.531 -20.156 1 94.56 270 THR A C 1
ATOM 2158 O O . THR A 1 270 ? -20.266 -43.062 -20.969 1 94.56 270 THR A O 1
ATOM 2161 N N . TYR A 1 271 ? -19.438 -43 -18.969 1 93.81 271 TYR A N 1
ATOM 2162 C CA . TYR A 1 271 ? -20.266 -44.156 -18.672 1 93.81 271 TYR A CA 1
ATOM 2163 C C . TYR A 1 271 ? -21.734 -43.844 -18.875 1 93.81 271 TYR A C 1
ATOM 2165 O O . TYR A 1 271 ? -22.188 -42.719 -18.672 1 93.81 271 TYR A O 1
ATOM 2173 N N . ARG A 1 272 ? -22.531 -44.75 -19.266 1 91.88 272 ARG A N 1
ATOM 2174 C CA . ARG A 1 272 ? -23.922 -44.562 -19.688 1 91.88 272 ARG A CA 1
ATOM 2175 C C . ARG A 1 272 ? -24.875 -44.812 -18.531 1 91.88 272 ARG A C 1
ATOM 2177 O O . ARG A 1 272 ? -25.891 -44.125 -18.375 1 91.88 272 ARG A O 1
ATOM 2184 N N . ASP A 1 273 ? -24.578 -45.875 -17.781 1 93 273 ASP A N 1
ATOM 2185 C CA . ASP A 1 273 ? -25.453 -46.25 -16.672 1 93 273 ASP A CA 1
ATOM 2186 C C . ASP A 1 273 ? -24.656 -46.812 -15.5 1 93 273 ASP A C 1
ATOM 2188 O O . ASP A 1 273 ? -23.438 -46.969 -15.594 1 93 273 ASP A O 1
ATOM 2192 N N . GLU A 1 274 ? -25.359 -47.062 -14.453 1 92.12 274 GLU A N 1
ATOM 2193 C CA . GLU A 1 274 ? -24.734 -47.531 -13.219 1 92.12 274 GLU A CA 1
ATOM 2194 C C . GLU A 1 274 ? -24.078 -48.875 -13.391 1 92.12 274 GLU A C 1
ATOM 2196 O O . GLU A 1 274 ? -23.062 -49.188 -12.773 1 92.12 274 GLU A O 1
ATOM 2201 N N . LYS A 1 275 ? -24.656 -49.656 -14.219 1 94.69 275 LYS A N 1
ATOM 2202 C CA . LYS A 1 275 ? -24.109 -50.969 -14.453 1 94.69 275 LYS A CA 1
ATOM 2203 C C . LYS A 1 275 ? -22.766 -50.906 -15.156 1 94.69 275 LYS A C 1
ATOM 2205 O O . LYS A 1 275 ? -21.812 -51.562 -14.766 1 94.69 275 LYS A O 1
ATOM 2210 N N . GLU A 1 276 ? -22.688 -50.094 -16.109 1 95.06 276 GLU A N 1
ATOM 2211 C CA . GLU A 1 276 ? -21.438 -49.875 -16.828 1 95.06 276 GLU A CA 1
ATOM 2212 C C . GLU A 1 276 ? -20.359 -49.281 -15.922 1 95.06 276 GLU A C 1
ATOM 2214 O O . GLU A 1 276 ? -19.188 -49.688 -16 1 95.06 276 GLU A O 1
ATOM 2219 N N . TRP A 1 277 ? -20.75 -48.375 -15.125 1 95.5 277 TRP A N 1
ATOM 2220 C CA . TRP A 1 277 ? -19.828 -47.75 -14.18 1 95.5 277 TRP A CA 1
ATOM 2221 C C . TRP A 1 277 ? -19.25 -48.781 -13.219 1 95.5 277 TRP A C 1
ATOM 2223 O O . TRP A 1 277 ? -18.031 -48.875 -13.055 1 95.5 277 TRP A O 1
ATOM 2233 N N . LYS A 1 278 ? -20.094 -49.625 -12.656 1 95.5 278 LYS A N 1
ATOM 2234 C CA . LYS A 1 278 ? -19.656 -50.625 -11.688 1 95.5 278 LYS A CA 1
ATOM 2235 C C . LYS A 1 278 ? -18.75 -51.656 -12.336 1 95.5 278 LYS A C 1
ATOM 2237 O O . LYS A 1 278 ? -17.734 -52.062 -11.766 1 95.5 278 LYS A O 1
ATOM 2242 N N . LEU A 1 279 ? -19.125 -52.062 -13.516 1 95.62 279 LEU A N 1
ATOM 2243 C CA . LEU A 1 279 ? -18.312 -53.031 -14.242 1 95.62 279 LEU A CA 1
ATOM 2244 C C . LEU A 1 279 ? -16.969 -52.438 -14.625 1 95.62 279 LEU A C 1
ATOM 2246 O O . LEU A 1 279 ? -15.93 -53.094 -14.523 1 95.62 279 LEU A O 1
ATOM 2250 N N . GLY A 1 280 ? -17.047 -51.25 -15.07 1 94.81 280 GLY A N 1
ATOM 2251 C CA . GLY A 1 280 ? -15.812 -50.562 -15.438 1 94.81 280 GLY A CA 1
ATOM 2252 C C . GLY A 1 280 ? -14.883 -50.344 -14.266 1 94.81 280 GLY A C 1
ATOM 2253 O O . GLY A 1 280 ? -13.664 -50.469 -14.406 1 94.81 280 GLY A O 1
ATOM 2254 N N . LYS A 1 281 ? -15.445 -50.031 -13.188 1 95.44 281 LYS A N 1
ATOM 2255 C CA . LYS A 1 281 ? -14.656 -49.812 -11.977 1 95.44 281 LYS A CA 1
ATOM 2256 C C . LYS A 1 281 ? -13.922 -51.094 -11.578 1 95.44 281 LYS A C 1
ATOM 2258 O O . LYS A 1 281 ? -12.734 -51.062 -11.258 1 95.44 281 LYS A O 1
ATOM 2263 N N . ARG A 1 282 ? -14.625 -52.219 -11.625 1 95.69 282 ARG A N 1
ATOM 2264 C CA . ARG A 1 282 ? -14.031 -53.5 -11.273 1 95.69 282 ARG A CA 1
ATOM 2265 C C . ARG A 1 282 ? -12.914 -53.875 -12.234 1 95.69 282 ARG A C 1
ATOM 2267 O O . ARG A 1 282 ? -11.875 -54.375 -11.82 1 95.69 282 ARG A O 1
ATOM 2274 N N . LYS A 1 283 ? -13.148 -53.594 -13.453 1 94.38 283 LYS A N 1
ATOM 2275 C CA . LYS A 1 283 ? -12.133 -53.875 -14.469 1 94.38 283 LYS A CA 1
ATOM 2276 C C . LYS A 1 283 ? -10.883 -53.031 -14.25 1 94.38 283 LYS A C 1
ATOM 2278 O O . LYS A 1 283 ? -9.766 -53.531 -14.375 1 94.38 283 LYS A O 1
ATOM 2283 N N . ALA A 1 284 ? -11.117 -51.812 -13.945 1 94.12 284 ALA A N 1
ATOM 2284 C CA . ALA A 1 284 ? -10.008 -50.875 -13.711 1 94.12 284 ALA A CA 1
ATOM 2285 C C . ALA A 1 284 ? -9.195 -51.312 -12.484 1 94.12 284 ALA A C 1
ATOM 2287 O O . ALA A 1 284 ? -7.977 -51.125 -12.453 1 94.12 284 ALA A O 1
ATOM 2288 N N . GLU A 1 285 ? -9.836 -51.812 -11.5 1 94.94 285 GLU A N 1
ATOM 2289 C CA . GLU A 1 285 ? -9.18 -52.219 -10.258 1 94.94 285 GLU A CA 1
ATOM 2290 C C . GLU A 1 285 ? -8.383 -53.5 -10.445 1 94.94 285 GLU A C 1
ATOM 2292 O O . GLU A 1 285 ? -7.488 -53.812 -9.648 1 94.94 285 GLU A O 1
ATOM 2297 N N . LYS A 1 286 ? -8.672 -54.219 -11.547 1 92.88 286 LYS A N 1
ATOM 2298 C CA . LYS A 1 286 ? -7.977 -55.469 -11.828 1 92.88 286 LYS A CA 1
ATOM 2299 C C . LYS A 1 286 ? -6.934 -55.281 -12.922 1 92.88 286 LYS A C 1
ATOM 2301 O O . LYS A 1 286 ? -6.359 -56.281 -13.406 1 92.88 286 LYS A O 1
ATOM 2306 N N . ASP A 1 287 ? -6.715 -54.156 -13.273 1 89.69 287 ASP A N 1
ATOM 2307 C CA . ASP A 1 287 ? -5.73 -53.844 -14.312 1 89.69 287 ASP A CA 1
ATOM 2308 C C . ASP A 1 287 ? -4.34 -54.344 -13.898 1 89.69 287 ASP A C 1
ATOM 2310 O O . ASP A 1 287 ? -3.885 -54.062 -12.789 1 89.69 287 ASP A O 1
ATOM 2314 N N . ASP A 1 288 ? -3.66 -55 -14.805 1 87.75 288 ASP A N 1
ATOM 2315 C CA . ASP A 1 288 ? -2.357 -55.562 -14.484 1 87.75 288 ASP A CA 1
ATOM 2316 C C . ASP A 1 288 ? -1.227 -54.688 -14.992 1 87.75 288 ASP A C 1
ATOM 2318 O O . ASP A 1 288 ? -0.07 -54.844 -14.602 1 87.75 288 ASP A O 1
ATOM 2322 N N . VAL A 1 289 ? -1.56 -53.781 -15.852 1 91.06 289 VAL A N 1
ATOM 2323 C CA . VAL A 1 289 ? -0.55 -52.875 -16.359 1 91.06 289 VAL A CA 1
ATOM 2324 C C . VAL A 1 289 ? -0.52 -51.594 -15.5 1 91.06 289 VAL A C 1
ATOM 2326 O O . VAL A 1 289 ? -1.093 -50.562 -15.867 1 91.06 289 VAL A O 1
ATOM 2329 N N . VAL A 1 290 ? 0.112 -51.719 -14.383 1 91.19 290 VAL A N 1
ATOM 2330 C CA . VAL A 1 290 ? 0.128 -50.625 -13.414 1 91.19 290 VAL A CA 1
ATOM 2331 C C . VAL A 1 290 ? 1.566 -50.312 -13.008 1 91.19 290 VAL A C 1
ATOM 2333 O O . VAL A 1 290 ? 2.465 -51.156 -13.219 1 91.19 290 VAL A O 1
ATOM 2336 N N . GLY A 1 291 ? 1.791 -49.094 -12.57 1 91.94 291 GLY A N 1
ATOM 2337 C CA . GLY A 1 291 ? 3.102 -48.719 -12.078 1 91.94 291 GLY A CA 1
ATOM 2338 C C . GLY A 1 291 ? 4.164 -48.688 -13.156 1 91.94 291 GLY A C 1
ATOM 2339 O O . GLY A 1 291 ? 3.957 -48.125 -14.234 1 91.94 291 GLY A O 1
ATOM 2340 N N . VAL A 1 292 ? 5.207 -49.406 -12.898 1 93.44 292 VAL A N 1
ATOM 2341 C CA . VAL A 1 292 ? 6.367 -49.375 -13.789 1 93.44 292 VAL A CA 1
ATOM 2342 C C . VAL A 1 292 ? 6.066 -50.156 -15.055 1 93.44 292 VAL A C 1
ATOM 2344 O O . VAL A 1 292 ? 6.75 -50 -16.078 1 93.44 292 VAL A O 1
ATOM 2347 N N . MET A 1 293 ? 5.008 -50.969 -15.047 1 92.44 293 MET A N 1
ATOM 2348 C CA . MET A 1 293 ? 4.672 -51.812 -16.203 1 92.44 293 MET A CA 1
ATOM 2349 C C . MET A 1 293 ? 4.09 -50.969 -17.328 1 92.44 293 MET A C 1
ATOM 2351 O O . MET A 1 293 ? 3.98 -51.438 -18.469 1 92.44 293 MET A O 1
ATOM 2355 N N . ILE A 1 294 ? 3.783 -49.719 -16.984 1 93.38 294 ILE A N 1
ATOM 2356 C CA . ILE A 1 294 ? 3.232 -48.844 -18 1 93.38 294 ILE A CA 1
ATOM 2357 C C . ILE A 1 294 ? 4.27 -48.594 -19.094 1 93.38 294 ILE A C 1
ATOM 2359 O O . ILE A 1 294 ? 3.918 -48.375 -20.25 1 93.38 294 ILE A O 1
ATOM 2363 N N . PHE A 1 295 ? 5.543 -48.688 -18.75 1 95.56 295 PHE A N 1
ATOM 2364 C CA . PHE A 1 295 ? 6.621 -48.469 -19.703 1 95.56 295 PHE A CA 1
ATOM 2365 C C . PHE A 1 295 ? 6.621 -49.562 -20.781 1 95.56 295 PHE A C 1
ATOM 2367 O O . PHE A 1 295 ? 7.156 -49.344 -21.875 1 95.56 295 PHE A O 1
ATOM 2374 N N . GLY A 1 296 ? 6.016 -50.688 -20.406 1 93.31 296 GLY A N 1
ATOM 2375 C CA . GLY A 1 296 ? 5.906 -51.75 -21.391 1 93.31 296 GLY A CA 1
ATOM 2376 C C . GLY A 1 296 ? 4.957 -51.438 -22.531 1 93.31 296 GLY A C 1
ATOM 2377 O O . GLY A 1 296 ? 4.988 -52.094 -23.562 1 93.31 296 GLY A O 1
ATOM 2378 N N . THR A 1 297 ? 4.184 -50.438 -22.312 1 93.88 297 THR A N 1
ATOM 2379 C CA . THR A 1 297 ? 3.217 -50.062 -23.344 1 93.88 297 THR A CA 1
ATOM 2380 C C . THR A 1 297 ? 3.725 -48.875 -24.156 1 93.88 297 THR A C 1
ATOM 2382 O O . THR A 1 297 ? 3.047 -48.406 -25.078 1 93.88 297 THR A O 1
ATOM 2385 N N . VAL A 1 298 ? 4.895 -48.406 -23.906 1 95.06 298 VAL A N 1
ATOM 2386 C CA . VAL A 1 298 ? 5.445 -47.219 -24.562 1 95.06 298 VAL A CA 1
ATOM 2387 C C . VAL A 1 298 ? 6.227 -47.625 -25.812 1 95.06 298 VAL A C 1
ATOM 2389 O O . VAL A 1 298 ? 7.012 -48.594 -25.766 1 95.06 298 VAL A O 1
ATOM 2392 N N . GLU A 1 299 ? 5.918 -46.969 -26.859 1 94.19 299 GLU A N 1
ATOM 2393 C CA . GLU A 1 299 ? 6.668 -47.156 -28.109 1 94.19 299 GLU A CA 1
ATOM 2394 C C . GLU A 1 299 ? 7.605 -45.969 -28.344 1 94.19 299 GLU A C 1
ATOM 2396 O O . GLU A 1 299 ? 7.18 -44.906 -28.828 1 94.19 299 GLU A O 1
ATOM 2401 N N . PRO A 1 300 ? 8.883 -46.188 -28.016 1 94.06 300 PRO A N 1
ATOM 2402 C CA . PRO A 1 300 ? 9.852 -45.094 -28.172 1 94.06 300 PRO A CA 1
ATOM 2403 C C . PRO A 1 300 ? 10.289 -44.906 -29.625 1 94.06 300 PRO A C 1
ATOM 2405 O O . PRO A 1 300 ? 10.008 -45.75 -30.469 1 94.06 300 PRO A O 1
ATOM 2408 N N . PRO A 1 301 ? 10.93 -43.781 -29.891 1 93.38 301 PRO A N 1
ATOM 2409 C CA . PRO A 1 301 ? 11.539 -43.625 -31.219 1 93.38 301 PRO A CA 1
ATOM 2410 C C . PRO A 1 301 ? 12.617 -44.656 -31.516 1 93.38 301 PRO A C 1
ATOM 2412 O O . PRO A 1 301 ? 13.078 -45.344 -30.594 1 93.38 301 PRO A O 1
ATOM 2415 N N . ALA A 1 302 ? 13.031 -44.688 -32.688 1 89.25 302 ALA A N 1
ATOM 2416 C CA . ALA A 1 302 ? 13.945 -45.719 -33.156 1 89.25 302 ALA A CA 1
ATOM 2417 C C . ALA A 1 302 ? 15.359 -45.5 -32.625 1 89.25 302 ALA A C 1
ATOM 2419 O O . ALA A 1 302 ? 16.109 -46.469 -32.406 1 89.25 302 ALA A O 1
ATOM 2420 N N . GLU A 1 303 ? 15.656 -44.344 -32.281 1 90.81 303 GLU A N 1
ATOM 2421 C CA . GLU A 1 303 ? 17 -44.031 -31.797 1 90.81 303 GLU A CA 1
ATOM 2422 C C . GLU A 1 303 ? 17.203 -44.5 -30.344 1 90.81 303 GLU A C 1
ATOM 2424 O O . GLU A 1 303 ? 16.359 -44.219 -29.484 1 90.81 303 GLU A O 1
ATOM 2429 N N . ASP A 1 304 ? 18.281 -45.188 -30.125 1 90.31 304 ASP A N 1
ATOM 2430 C CA . ASP A 1 304 ? 18.562 -45.656 -28.781 1 90.31 304 ASP A CA 1
ATOM 2431 C C . ASP A 1 304 ? 19.188 -44.562 -27.922 1 90.31 304 ASP A C 1
ATOM 2433 O O . ASP A 1 304 ? 19.891 -43.688 -28.453 1 90.31 304 ASP A O 1
ATOM 2437 N N . ILE A 1 305 ? 18.891 -44.594 -26.656 1 91.88 305 ILE A N 1
ATOM 2438 C CA . ILE A 1 305 ? 19.5 -43.688 -25.672 1 91.88 305 ILE A CA 1
ATOM 2439 C C . ILE A 1 305 ? 20.484 -44.469 -24.812 1 91.88 305 ILE A C 1
ATOM 2441 O O . ILE A 1 305 ? 20.156 -45.531 -24.281 1 91.88 305 ILE A O 1
ATOM 2445 N N . ASP A 1 306 ? 21.703 -43.875 -24.766 1 91.62 306 ASP A N 1
ATOM 2446 C CA . ASP A 1 306 ? 22.703 -44.562 -23.938 1 91.62 306 ASP A CA 1
ATOM 2447 C C . ASP A 1 306 ? 22.453 -44.312 -22.453 1 91.62 306 ASP A C 1
ATOM 2449 O O . ASP A 1 306 ? 21.703 -43.406 -22.094 1 91.62 306 ASP A O 1
ATOM 2453 N N . LEU A 1 307 ? 23 -45.219 -21.688 1 93.62 307 LEU A N 1
ATOM 2454 C CA . LEU A 1 307 ? 22.781 -45.188 -20.25 1 93.62 307 LEU A CA 1
ATOM 2455 C C . LEU A 1 307 ? 23.266 -43.875 -19.656 1 93.62 307 LEU A C 1
ATOM 2457 O O . LEU A 1 307 ? 22.609 -43.312 -18.766 1 93.62 307 LEU A O 1
ATOM 2461 N N . LEU A 1 308 ? 24.359 -43.344 -20.141 1 94.69 308 LEU A N 1
ATOM 2462 C CA . LEU A 1 308 ? 24.906 -42.094 -19.625 1 94.69 308 LEU A CA 1
ATOM 2463 C C . LEU A 1 308 ? 24 -40.906 -19.953 1 94.69 308 LEU A C 1
ATOM 2465 O O . LEU A 1 308 ? 23.797 -40 -19.125 1 94.69 308 LEU A O 1
ATOM 2469 N N . GLU A 1 309 ? 23.5 -40.906 -21.125 1 95.12 309 GLU A N 1
ATOM 2470 C CA . GLU A 1 309 ? 22.578 -39.875 -21.531 1 95.12 309 GLU A CA 1
ATOM 2471 C C . GLU A 1 309 ? 21.297 -39.875 -20.703 1 95.12 309 GLU A C 1
ATOM 2473 O O . GLU A 1 309 ? 20.781 -38.844 -20.312 1 95.12 309 GLU A O 1
ATOM 2478 N N . ALA A 1 310 ? 20.781 -41.062 -20.453 1 95.88 310 ALA A N 1
ATOM 2479 C CA . ALA A 1 310 ? 19.578 -41.188 -19.625 1 95.88 310 ALA A CA 1
ATOM 2480 C C . ALA A 1 310 ? 19.828 -40.656 -18.219 1 95.88 310 ALA A C 1
ATOM 2482 O O . ALA A 1 310 ? 18.969 -39.969 -17.641 1 95.88 310 ALA A O 1
ATOM 2483 N N . GLU A 1 311 ? 21 -40.938 -17.672 1 96.62 311 GLU A N 1
ATOM 2484 C CA . GLU A 1 311 ? 21.359 -40.469 -16.328 1 96.62 311 GLU A CA 1
ATOM 2485 C C . GLU A 1 311 ? 21.453 -38.938 -16.281 1 96.62 311 GLU A C 1
ATOM 2487 O O . GLU A 1 311 ? 20.984 -38.312 -15.336 1 96.62 311 GLU A O 1
ATOM 2492 N N . GLN A 1 312 ? 22.062 -38.344 -17.25 1 96.5 312 GLN A N 1
ATOM 2493 C CA . GLN A 1 312 ? 22.219 -36.875 -17.312 1 96.5 312 GLN A CA 1
ATOM 2494 C C . GLN A 1 312 ? 20.859 -36.188 -17.422 1 96.5 312 GLN A C 1
ATOM 2496 O O . GLN A 1 312 ? 20.641 -35.156 -16.812 1 96.5 312 GLN A O 1
ATOM 2501 N N . LYS A 1 313 ? 20 -36.781 -18.203 1 95.38 313 LYS A N 1
ATOM 2502 C CA . LYS A 1 313 ? 18.672 -36.219 -18.375 1 95.38 313 LYS A CA 1
ATOM 2503 C C . LYS A 1 313 ? 17.891 -36.25 -17.062 1 95.38 313 LYS A C 1
ATOM 2505 O O . LYS A 1 313 ? 17.219 -35.25 -16.703 1 95.38 313 LYS A O 1
ATOM 2510 N N . VAL A 1 314 ? 17.953 -37.375 -16.375 1 97.25 314 VAL A N 1
ATOM 2511 C CA . VAL A 1 314 ? 17.25 -37.5 -15.109 1 97.25 314 VAL A CA 1
ATOM 2512 C C . VAL A 1 314 ? 17.781 -36.5 -14.102 1 97.25 314 VAL A C 1
ATOM 2514 O O . VAL A 1 314 ? 17.016 -35.875 -13.352 1 97.25 314 VAL A O 1
ATOM 2517 N N . GLU A 1 315 ? 19.078 -36.25 -14.109 1 96.81 315 GLU A N 1
ATOM 2518 C CA . GLU A 1 315 ? 19.688 -35.281 -13.195 1 96.81 315 GLU A CA 1
ATOM 2519 C C . GLU A 1 315 ? 19.25 -33.844 -13.508 1 96.81 315 GLU A C 1
ATOM 2521 O O . GLU A 1 315 ? 18.969 -33.062 -12.602 1 96.81 315 GLU A O 1
ATOM 2526 N N . SER A 1 316 ? 19.25 -33.5 -14.75 1 95.81 316 SER A N 1
ATOM 2527 C CA . SER A 1 316 ? 18.828 -32.188 -15.172 1 95.81 316 SER A CA 1
ATOM 2528 C C . SER A 1 316 ? 17.375 -31.906 -14.789 1 95.81 316 SER A C 1
ATOM 2530 O O . SER A 1 316 ? 17.047 -30.828 -14.297 1 95.81 316 SER A O 1
ATOM 2532 N N . ILE A 1 317 ? 16.547 -32.906 -15.008 1 96.44 317 ILE A N 1
ATOM 2533 C CA . ILE A 1 317 ? 15.125 -32.75 -14.68 1 96.44 317 ILE A CA 1
ATOM 2534 C C . ILE A 1 317 ? 14.961 -32.625 -13.164 1 96.44 317 ILE A C 1
ATOM 2536 O O . ILE A 1 317 ? 14.156 -31.828 -12.68 1 96.44 317 ILE A O 1
ATOM 2540 N N . SER A 1 318 ? 15.734 -33.469 -12.469 1 97.75 318 SER A N 1
ATOM 2541 C CA . SER A 1 318 ? 15.695 -33.438 -11.008 1 97.75 318 SER A CA 1
ATOM 2542 C C . SER A 1 318 ? 16.062 -32.031 -10.484 1 97.75 318 SER A C 1
ATOM 2544 O O . SER A 1 318 ? 15.375 -31.5 -9.625 1 97.75 318 SER A O 1
ATOM 2546 N N . LYS A 1 319 ? 17.062 -31.453 -11.023 1 97.25 319 LYS A N 1
ATOM 2547 C CA . LYS A 1 319 ? 17.516 -30.125 -10.609 1 97.25 319 LYS A CA 1
ATOM 2548 C C . LYS A 1 319 ? 16.469 -29.062 -10.93 1 97.25 319 LYS A C 1
ATOM 2550 O O . LYS A 1 319 ? 16.156 -28.219 -10.086 1 97.25 319 LYS A O 1
ATOM 2555 N N . PHE A 1 320 ? 15.93 -29.125 -12.055 1 97.19 320 PHE A N 1
ATOM 2556 C CA . PHE A 1 320 ? 14.938 -28.141 -12.469 1 97.19 320 PHE A CA 1
ATOM 2557 C C . PHE A 1 320 ? 13.703 -28.219 -11.586 1 97.19 320 PHE A C 1
ATOM 2559 O O . PHE A 1 320 ? 13.227 -27.203 -11.078 1 97.19 320 PHE A O 1
ATOM 2566 N N . THR A 1 321 ? 13.156 -29.391 -11.461 1 97.94 321 THR A N 1
ATOM 2567 C CA . THR A 1 321 ? 11.906 -29.547 -10.727 1 97.94 321 THR A CA 1
ATOM 2568 C C . THR A 1 321 ? 12.086 -29.156 -9.266 1 97.94 321 THR A C 1
ATOM 2570 O O . THR A 1 321 ? 11.188 -28.562 -8.664 1 97.94 321 THR A O 1
ATOM 2573 N N . LYS A 1 322 ? 13.227 -29.484 -8.719 1 97.88 322 LYS A N 1
ATOM 2574 C CA . LYS A 1 322 ? 13.5 -29.078 -7.34 1 97.88 322 LYS A CA 1
ATOM 2575 C C . LYS A 1 322 ? 13.555 -27.562 -7.211 1 97.88 322 LYS A C 1
ATOM 2577 O O . LYS A 1 322 ? 12.945 -26.984 -6.312 1 97.88 322 LYS A O 1
ATOM 2582 N N . SER A 1 323 ? 14.297 -26.922 -8.102 1 97.75 323 SER A N 1
ATOM 2583 C CA . SER A 1 323 ? 14.43 -25.469 -8.086 1 97.75 323 SER A CA 1
ATOM 2584 C C . SER A 1 323 ? 13.078 -24.781 -8.305 1 97.75 323 SER A C 1
ATOM 2586 O O . SER A 1 323 ? 12.773 -23.781 -7.656 1 97.75 323 SER A O 1
ATOM 2588 N N . MET A 1 324 ? 12.328 -25.297 -9.211 1 97.75 324 MET A N 1
ATOM 2589 C CA . MET A 1 324 ? 11.008 -24.719 -9.469 1 97.75 324 MET A CA 1
ATOM 2590 C C . MET A 1 324 ? 10.094 -24.891 -8.258 1 97.75 324 MET A C 1
ATOM 2592 O O . MET A 1 324 ? 9.312 -24 -7.934 1 97.75 324 MET A O 1
ATOM 2596 N N . ASP A 1 325 ? 10.172 -26.062 -7.68 1 98.12 325 ASP A N 1
ATOM 2597 C CA . ASP A 1 325 ? 9.375 -26.297 -6.48 1 98.12 325 ASP A CA 1
ATOM 2598 C C . ASP A 1 325 ? 9.672 -25.25 -5.406 1 98.12 325 ASP A C 1
ATOM 2600 O O . ASP A 1 325 ? 8.758 -24.688 -4.797 1 98.12 325 ASP A O 1
ATOM 2604 N N . ASP A 1 326 ? 10.938 -24.969 -5.188 1 97.56 326 ASP A N 1
ATOM 2605 C CA . ASP A 1 326 ? 11.344 -23.953 -4.23 1 97.56 326 ASP A CA 1
ATOM 2606 C C . ASP A 1 326 ? 10.812 -22.578 -4.637 1 97.56 326 ASP A C 1
ATOM 2608 O O . ASP A 1 326 ? 10.32 -21.812 -3.795 1 97.56 326 ASP A O 1
ATOM 2612 N N . GLY A 1 327 ? 10.945 -22.297 -5.922 1 96.88 327 GLY A N 1
ATOM 2613 C CA . GLY A 1 327 ? 10.477 -21.016 -6.43 1 96.88 327 GLY A CA 1
ATOM 2614 C C . GLY A 1 327 ? 8.977 -20.828 -6.266 1 96.88 327 GLY A C 1
ATOM 2615 O O . GLY A 1 327 ? 8.523 -19.766 -5.859 1 96.88 327 GLY A O 1
ATOM 2616 N N . VAL A 1 328 ? 8.242 -21.828 -6.539 1 97.62 328 VAL A N 1
ATOM 2617 C CA . VAL A 1 328 ? 6.785 -21.781 -6.438 1 97.62 328 VAL A CA 1
ATOM 2618 C C . VAL A 1 328 ? 6.375 -21.625 -4.977 1 97.62 328 VAL A C 1
ATOM 2620 O O . VAL A 1 328 ? 5.48 -20.844 -4.656 1 97.62 328 VAL A O 1
ATOM 2623 N N . LYS A 1 329 ? 7.004 -22.344 -4.078 1 97.44 329 LYS A N 1
ATOM 2624 C CA . LYS A 1 329 ? 6.723 -22.234 -2.65 1 97.44 329 LYS A CA 1
ATOM 2625 C C . LYS A 1 329 ? 7.016 -20.828 -2.139 1 97.44 329 LYS A C 1
ATOM 2627 O O . LYS A 1 329 ? 6.242 -20.266 -1.354 1 97.44 329 LYS A O 1
ATOM 2632 N N . GLU A 1 330 ? 8.094 -20.297 -2.613 1 96.88 330 GLU A N 1
ATOM 2633 C CA . GLU A 1 330 ? 8.445 -18.938 -2.24 1 96.88 330 GLU A CA 1
ATOM 2634 C C . GLU A 1 330 ? 7.379 -17.953 -2.705 1 96.88 330 GLU A C 1
ATOM 2636 O O . GLU A 1 330 ? 6.953 -17.078 -1.939 1 96.88 330 GLU A O 1
ATOM 2641 N N . LEU A 1 331 ? 6.949 -18.047 -3.891 1 96.19 331 LEU A N 1
ATOM 2642 C CA . LEU A 1 331 ? 5.938 -17.156 -4.445 1 96.19 331 LEU A CA 1
ATOM 2643 C C . LEU A 1 331 ? 4.617 -17.297 -3.689 1 96.19 331 LEU A C 1
ATOM 2645 O O . LEU A 1 331 ? 3.932 -16.297 -3.447 1 96.19 331 LEU A O 1
ATOM 2649 N N . LEU A 1 332 ? 4.297 -18.516 -3.363 1 97.19 332 LEU A N 1
ATOM 2650 C CA . LEU A 1 332 ? 3.078 -18.75 -2.598 1 97.19 332 LEU A CA 1
ATOM 2651 C C . LEU A 1 332 ? 3.16 -18.078 -1.228 1 97.19 332 LEU A C 1
ATOM 2653 O O . LEU A 1 332 ? 2.191 -17.469 -0.771 1 97.19 332 LEU A O 1
ATOM 2657 N N . ASN A 1 333 ? 4.309 -18.203 -0.593 1 97.12 333 ASN A N 1
ATOM 2658 C CA . ASN A 1 333 ? 4.5 -17.578 0.71 1 97.12 333 ASN A CA 1
ATOM 2659 C C . ASN A 1 333 ? 4.391 -16.062 0.625 1 97.12 333 ASN A C 1
ATOM 2661 O O . ASN A 1 333 ? 3.68 -15.438 1.417 1 97.12 333 ASN A O 1
ATOM 2665 N N . VAL A 1 334 ? 5.07 -15.5 -0.316 1 96.5 334 VAL A N 1
ATOM 2666 C CA . VAL A 1 334 ? 5.051 -14.055 -0.514 1 96.5 334 VAL A CA 1
ATOM 2667 C C . VAL A 1 334 ? 3.639 -13.602 -0.875 1 96.5 334 VAL A C 1
ATOM 2669 O O . VAL A 1 334 ? 3.17 -12.57 -0.394 1 96.5 334 VAL A O 1
ATOM 2672 N N . GLY A 1 335 ? 3.006 -14.344 -1.78 1 96.25 335 GLY A N 1
ATOM 2673 C CA . GLY A 1 335 ? 1.638 -14.031 -2.16 1 96.25 335 GLY A CA 1
ATOM 2674 C C . GLY A 1 335 ? 0.674 -14.047 -0.988 1 96.25 335 GLY A C 1
ATOM 2675 O O . GLY A 1 335 ? -0.201 -13.188 -0.881 1 96.25 335 GLY A O 1
ATOM 2676 N N . GLN A 1 336 ? 0.844 -15 -0.118 1 96.19 336 GLN A N 1
ATOM 2677 C CA . GLN A 1 336 ? -0.015 -15.109 1.056 1 96.19 336 GLN A CA 1
ATOM 2678 C C . GLN A 1 336 ? 0.182 -13.922 1.995 1 96.19 336 GLN A C 1
ATOM 2680 O O . GLN A 1 336 ? -0.784 -13.398 2.555 1 96.19 336 GLN A O 1
ATOM 2685 N N . GLU A 1 337 ? 1.39 -13.562 2.178 1 95.25 337 GLU A N 1
ATOM 2686 C CA . GLU A 1 337 ? 1.686 -12.398 3.004 1 95.25 337 GLU A CA 1
ATOM 2687 C C . GLU A 1 337 ? 1.063 -11.133 2.416 1 95.25 337 GLU A C 1
ATOM 2689 O O . GLU A 1 337 ? 0.49 -10.32 3.145 1 95.25 337 GLU A O 1
ATOM 2694 N N . HIS A 1 338 ? 1.21 -10.984 1.189 1 94.81 338 HIS A N 1
ATOM 2695 C CA . HIS A 1 338 ? 0.639 -9.828 0.51 1 94.81 338 HIS A CA 1
ATOM 2696 C C . HIS A 1 338 ? -0.882 -9.82 0.614 1 94.81 338 HIS A C 1
ATOM 2698 O O . HIS A 1 338 ? -1.491 -8.766 0.815 1 94.81 338 HIS A O 1
ATOM 2704 N N . TRP A 1 339 ? -1.441 -11.016 0.438 1 95.56 339 TRP A N 1
ATOM 2705 C CA . TRP A 1 339 ? -2.889 -11.148 0.574 1 95.56 339 TRP A CA 1
ATOM 2706 C C . TRP A 1 339 ? -3.352 -10.68 1.95 1 95.56 339 TRP A C 1
ATOM 2708 O O . TRP A 1 339 ? -4.293 -9.898 2.061 1 95.56 339 TRP A O 1
ATOM 2718 N N . LYS A 1 340 ? -2.715 -11.062 3.01 1 95.06 340 LYS A N 1
ATOM 2719 C CA . LYS A 1 340 ? -3.055 -10.703 4.383 1 95.06 340 LYS A CA 1
ATOM 2720 C C . LYS A 1 340 ? -2.936 -9.195 4.602 1 95.06 340 LYS A C 1
ATOM 2722 O O . LYS A 1 340 ? -3.77 -8.594 5.277 1 95.06 340 LYS A O 1
ATOM 2727 N N . ARG A 1 341 ? -1.998 -8.656 4.059 1 93.75 341 ARG A N 1
ATOM 2728 C CA . ARG A 1 341 ? -1.776 -7.219 4.211 1 93.75 341 ARG A CA 1
ATOM 2729 C C . ARG A 1 341 ? -2.871 -6.418 3.516 1 93.75 341 ARG A C 1
ATOM 2731 O O . ARG A 1 341 ? -3.361 -5.426 4.059 1 93.75 341 ARG A O 1
ATOM 2738 N N . CYS A 1 342 ? -3.178 -6.797 2.303 1 94.06 342 CYS A N 1
ATOM 2739 C CA . CYS A 1 342 ? -4.176 -6.098 1.507 1 94.06 342 CYS A CA 1
ATOM 2740 C C . CYS A 1 342 ? -5.559 -6.211 2.141 1 94.06 342 CYS A C 1
ATOM 2742 O O . CYS A 1 342 ? -6.391 -5.316 1.993 1 94.06 342 CYS A O 1
ATOM 2744 N N . THR A 1 343 ? -5.832 -7.238 2.861 1 94.75 343 THR A N 1
ATOM 2745 C CA . THR A 1 343 ? -7.16 -7.445 3.434 1 94.75 343 THR A CA 1
ATOM 2746 C C . THR A 1 343 ? -7.184 -7.047 4.906 1 94.75 343 THR A C 1
ATOM 2748 O O . THR A 1 343 ? -8.242 -7.02 5.531 1 94.75 343 THR A O 1
ATOM 2751 N N . GLY A 1 344 ? -6.043 -6.676 5.492 1 92.88 344 GLY A N 1
ATOM 2752 C CA . GLY A 1 344 ? -5.977 -6.383 6.914 1 92.88 344 GLY A CA 1
ATOM 2753 C C . GLY A 1 344 ? -5.457 -4.992 7.211 1 92.88 344 GLY A C 1
ATOM 2754 O O . GLY A 1 344 ? -6.215 -4.016 7.16 1 92.88 344 GLY A O 1
ATOM 2755 N N . ALA A 1 345 ? -4.141 -4.895 7.309 1 91.44 345 ALA A N 1
ATOM 2756 C CA . ALA A 1 345 ? -3.477 -3.719 7.871 1 91.44 345 ALA A CA 1
ATOM 2757 C C . ALA A 1 345 ? -3.568 -2.531 6.918 1 91.44 345 ALA A C 1
ATOM 2759 O O . ALA A 1 345 ? -3.803 -1.399 7.344 1 91.44 345 ALA A O 1
ATOM 2760 N N . LEU A 1 346 ? -3.455 -2.758 5.664 1 92.56 346 LEU A N 1
ATOM 2761 C CA . LEU A 1 346 ? -3.354 -1.671 4.695 1 92.56 346 LEU A CA 1
ATOM 2762 C C . LEU A 1 346 ? -4.684 -0.936 4.559 1 92.56 346 LEU A C 1
ATOM 2764 O O . LEU A 1 346 ? -4.734 0.289 4.691 1 92.56 346 LEU A O 1
ATOM 2768 N N . PRO A 1 347 ? -5.812 -1.651 4.328 1 94.69 347 PRO A N 1
ATOM 2769 C CA . PRO A 1 347 ? -7.094 -0.944 4.273 1 94.69 347 PRO A CA 1
ATOM 2770 C C . PRO A 1 347 ? -7.426 -0.223 5.578 1 94.69 347 PRO A C 1
ATOM 2772 O O . PRO A 1 347 ? -7.992 0.872 5.555 1 94.69 347 PRO A O 1
ATOM 2775 N N . LYS A 1 348 ? -7.078 -0.777 6.668 1 96.06 348 LYS A N 1
ATOM 2776 C CA . LYS A 1 348 ? -7.34 -0.151 7.961 1 96.06 348 LYS A CA 1
ATOM 2777 C C . LYS A 1 348 ? -6.594 1.174 8.094 1 96.06 348 LYS A C 1
ATOM 2779 O O . LYS A 1 348 ? -7.125 2.141 8.641 1 96.06 348 LYS A O 1
ATOM 2784 N N . GLU A 1 349 ? -5.41 1.175 7.652 1 94 349 GLU A N 1
ATOM 2785 C CA . GLU A 1 349 ? -4.605 2.393 7.684 1 94 349 GLU A CA 1
ATOM 2786 C C . GLU A 1 349 ? -5.242 3.498 6.848 1 94 349 GLU A C 1
ATOM 2788 O O . GLU A 1 349 ? -5.352 4.641 7.301 1 94 349 GLU A O 1
ATOM 2793 N N . TYR A 1 350 ? -5.664 3.195 5.652 1 95.44 350 TYR A N 1
ATOM 2794 C CA . TYR A 1 350 ? -6.293 4.176 4.777 1 95.44 350 TYR A CA 1
ATOM 2795 C C . TYR A 1 350 ? -7.617 4.66 5.359 1 95.44 350 TYR A C 1
ATOM 2797 O O . TYR A 1 350 ? -7.973 5.832 5.219 1 95.44 350 TYR A O 1
ATOM 2805 N N . GLN A 1 351 ? -8.289 3.775 6.023 1 96.75 351 GLN A N 1
ATOM 2806 C CA . GLN A 1 351 ? -9.523 4.16 6.703 1 96.75 351 GLN A CA 1
ATOM 2807 C C . GLN A 1 351 ? -9.25 5.156 7.824 1 96.75 351 GLN A C 1
ATOM 2809 O O . GLN A 1 351 ? -10.008 6.113 8.016 1 96.75 351 GLN A O 1
ATOM 2814 N N . LYS A 1 352 ? -8.18 4.895 8.547 1 97 352 LYS A N 1
ATOM 2815 C CA . LYS A 1 352 ? -7.805 5.801 9.625 1 97 352 LYS A CA 1
ATOM 2816 C C . LYS A 1 352 ? -7.473 7.191 9.086 1 97 352 LYS A C 1
ATOM 2818 O O . LYS A 1 352 ? -7.871 8.203 9.672 1 97 352 LYS A O 1
ATOM 2823 N N . ILE A 1 353 ? -6.746 7.23 8.008 1 96 353 ILE A N 1
ATOM 2824 C CA . ILE A 1 353 ? -6.402 8.5 7.375 1 96 353 ILE A CA 1
ATOM 2825 C C . ILE A 1 353 ? -7.68 9.219 6.945 1 96 353 ILE A C 1
ATOM 2827 O O . ILE A 1 353 ? -7.848 10.414 7.215 1 96 353 ILE A O 1
ATOM 2831 N N . GLY A 1 354 ? -8.562 8.438 6.242 1 96.94 354 GLY A N 1
ATOM 2832 C CA . GLY A 1 354 ? -9.828 9.023 5.82 1 96.94 354 GLY A CA 1
ATOM 2833 C C . GLY A 1 354 ? -10.641 9.578 6.969 1 96.94 354 GLY A C 1
ATOM 2834 O O . GLY A 1 354 ? -11.156 10.695 6.887 1 96.94 354 GLY A O 1
ATOM 2835 N N . LYS A 1 355 ? -10.695 8.867 8.031 1 97.5 355 LYS A N 1
ATOM 2836 C CA . LYS A 1 355 ? -11.453 9.289 9.203 1 97.5 355 LYS A CA 1
ATOM 2837 C C . LYS A 1 355 ? -10.828 10.523 9.844 1 97.5 355 LYS A C 1
ATOM 2839 O O . LYS A 1 355 ? -11.539 11.43 10.281 1 97.5 355 LYS A O 1
ATOM 2844 N N . ALA A 1 356 ? -9.508 10.523 9.969 1 97.12 356 ALA A N 1
ATOM 2845 C CA . ALA A 1 356 ? -8.812 11.664 10.555 1 97.12 356 ALA A CA 1
ATOM 2846 C C . ALA A 1 356 ? -9.094 12.945 9.773 1 97.12 356 ALA A C 1
ATOM 2848 O O . ALA A 1 356 ? -9.336 14 10.359 1 97.12 356 ALA A O 1
ATOM 2849 N N . LEU A 1 357 ? -9.094 12.883 8.453 1 96.75 357 LEU A N 1
ATOM 2850 C CA . LEU A 1 357 ? -9.375 14.039 7.605 1 96.75 357 LEU A CA 1
ATOM 2851 C C . LEU A 1 357 ? -10.82 14.492 7.773 1 96.75 357 LEU A C 1
ATOM 2853 O O . LEU A 1 357 ? -11.094 15.695 7.863 1 96.75 357 LEU A O 1
ATOM 2857 N N . GLN A 1 358 ? -11.703 13.555 7.852 1 96.88 358 GLN A N 1
ATOM 2858 C CA . GLN A 1 358 ? -13.109 13.891 8.016 1 96.88 358 GLN A CA 1
ATOM 2859 C C . GLN A 1 358 ? -13.375 14.492 9.391 1 96.88 358 GLN A C 1
ATOM 2861 O O . GLN A 1 358 ? -14.18 15.414 9.523 1 96.88 358 GLN A O 1
ATOM 2866 N N . ASN A 1 359 ? -12.703 13.922 10.383 1 96.5 359 ASN A N 1
ATOM 2867 C CA . ASN A 1 359 ? -12.828 14.484 11.727 1 96.5 359 ASN A CA 1
ATOM 2868 C C . ASN A 1 359 ? -12.359 15.938 11.773 1 96.5 359 ASN A C 1
ATOM 2870 O O . ASN A 1 359 ? -13.016 16.781 12.383 1 96.5 359 ASN A O 1
ATOM 2874 N N . LEU A 1 360 ? -11.273 16.188 11.117 1 95.56 360 LEU A N 1
ATOM 2875 C CA . LEU A 1 360 ? -10.75 17.547 11.07 1 95.56 360 LEU A CA 1
ATOM 2876 C C . LEU A 1 360 ? -11.711 18.469 10.32 1 95.56 360 LEU A C 1
ATOM 2878 O O . LEU A 1 360 ? -11.922 19.625 10.727 1 95.56 360 LEU A O 1
ATOM 2882 N N . SER A 1 361 ? -12.258 17.953 9.25 1 96.19 361 SER A N 1
ATOM 2883 C CA . SER A 1 361 ? -13.25 18.703 8.492 1 96.19 361 SER A CA 1
ATOM 2884 C C . SER A 1 361 ? -14.438 19.094 9.367 1 96.19 361 SER A C 1
ATOM 2886 O O . SER A 1 361 ? -14.906 20.234 9.32 1 96.19 361 SER A O 1
ATOM 2888 N N . GLN A 1 362 ? -14.891 18.203 10.195 1 95.88 362 GLN A N 1
ATOM 2889 C CA . GLN A 1 362 ? -16.016 18.453 11.086 1 95.88 362 GLN A CA 1
ATOM 2890 C C . GLN A 1 362 ? -15.672 19.547 12.094 1 95.88 362 GLN A C 1
ATOM 2892 O O . GLN A 1 362 ? -16.5 20.406 12.383 1 95.88 362 GLN A O 1
ATOM 2897 N N . VAL A 1 363 ? -14.461 19.5 12.586 1 95.69 363 VAL A N 1
ATOM 2898 C CA . VAL A 1 363 ? -14.016 20.516 13.539 1 95.69 363 VAL A CA 1
ATOM 2899 C C . VAL A 1 363 ? -13.984 21.875 12.852 1 95.69 363 VAL A C 1
ATOM 2901 O O . VAL A 1 363 ? -14.484 22.859 13.398 1 95.69 363 VAL A O 1
ATOM 2904 N N . PHE A 1 364 ? -13.461 21.953 11.641 1 95.38 364 PHE A N 1
ATOM 2905 C CA . PHE A 1 364 ? -13.336 23.219 10.914 1 95.38 364 PHE A CA 1
ATOM 2906 C C . PHE A 1 364 ? -14.703 23.797 10.602 1 95.38 364 PHE A C 1
ATOM 2908 O O . PHE A 1 364 ? -14.875 25.031 10.602 1 95.38 364 PHE A O 1
ATOM 2915 N N . THR A 1 365 ? -15.656 22.922 10.438 1 92.75 365 THR A N 1
ATOM 2916 C CA . THR A 1 365 ? -17.016 23.375 10.141 1 92.75 365 THR A CA 1
ATOM 2917 C C . THR A 1 365 ? -17.594 24.141 11.328 1 92.75 365 THR A C 1
ATOM 2919 O O . THR A 1 365 ? -18.391 25.062 11.141 1 92.75 365 THR A O 1
ATOM 2922 N N . THR A 1 366 ? -17.156 23.906 12.523 1 91.62 366 THR A N 1
ATOM 2923 C CA . THR A 1 366 ? -17.719 24.516 13.727 1 91.62 366 THR A CA 1
ATOM 2924 C C . THR A 1 366 ? -17.219 25.953 13.875 1 91.62 366 THR A C 1
ATOM 2926 O O . THR A 1 366 ? -17.797 26.734 14.641 1 91.62 366 THR A O 1
ATOM 2929 N N . SER A 1 367 ? -16.141 26.391 13.18 1 89.25 367 SER A N 1
ATOM 2930 C CA . SER A 1 367 ? -15.602 27.734 13.289 1 89.25 367 SER A CA 1
ATOM 2931 C C . SER A 1 367 ? -16.594 28.766 12.766 1 89.25 367 SER A C 1
ATOM 2933 O O . SER A 1 367 ? -16.641 29.906 13.242 1 89.25 367 SER A O 1
ATOM 2935 N N . GLY A 1 368 ? -17.422 28.391 11.797 1 84.69 368 GLY A N 1
ATOM 2936 C CA . GLY A 1 368 ? -18.391 29.297 11.195 1 84.69 368 GLY A CA 1
ATOM 2937 C C . GLY A 1 368 ? -17.734 30.391 10.375 1 84.69 368 GLY A C 1
ATOM 2938 O O . GLY A 1 368 ? -18.406 31.359 9.977 1 84.69 368 GLY A O 1
ATOM 2939 N N . TYR A 1 369 ? -16.469 30.312 10.234 1 88.75 369 TYR A N 1
ATOM 2940 C CA . TYR A 1 369 ? -15.734 31.344 9.5 1 88.75 369 TYR A CA 1
ATOM 2941 C C . TYR A 1 369 ? -16.094 31.312 8.023 1 88.75 369 TYR A C 1
ATOM 2943 O O . TYR A 1 369 ? -16.312 30.234 7.449 1 88.75 369 TYR A O 1
ATOM 2951 N N . GLU A 1 370 ? -16.109 32.438 7.469 1 85.31 370 GLU A N 1
ATOM 2952 C CA . GLU A 1 370 ? -16.469 32.562 6.059 1 85.31 370 GLU A CA 1
ATOM 2953 C C . GLU A 1 370 ? -15.406 31.922 5.16 1 85.31 370 GLU A C 1
ATOM 2955 O O . GLU A 1 370 ? -14.211 32.125 5.371 1 85.31 370 GLU A O 1
ATOM 2960 N N . GLY A 1 371 ? -15.781 31.109 4.133 1 82.69 371 GLY A N 1
ATOM 2961 C CA . GLY A 1 371 ? -14.852 30.484 3.201 1 82.69 371 GLY A CA 1
ATOM 2962 C C . GLY A 1 371 ? -14.391 29.109 3.656 1 82.69 371 GLY A C 1
ATOM 2963 O O . GLY A 1 371 ? -13.664 28.422 2.936 1 82.69 371 GLY A O 1
ATOM 2964 N N . GLU A 1 372 ? -14.891 28.781 4.828 1 89.69 372 GLU A N 1
ATOM 2965 C CA . GLU A 1 372 ? -14.492 27.5 5.422 1 89.69 372 GLU A CA 1
ATOM 2966 C C . GLU A 1 372 ? -15 26.328 4.594 1 89.69 372 GLU A C 1
ATOM 2968 O O . GLU A 1 372 ? -14.359 25.266 4.547 1 89.69 372 GLU A O 1
ATOM 2973 N N . ALA A 1 373 ? -16.062 26.5 3.902 1 89.94 373 ALA A N 1
ATOM 2974 C CA . ALA A 1 373 ? -16.734 25.406 3.209 1 89.94 373 ALA A CA 1
ATOM 2975 C C . ALA A 1 373 ? -15.867 24.828 2.102 1 89.94 373 ALA A C 1
ATOM 2977 O O . ALA A 1 373 ? -15.891 23.625 1.851 1 89.94 373 ALA A O 1
ATOM 2978 N N . ILE A 1 374 ? -15.078 25.656 1.452 1 89.06 374 ILE A N 1
ATOM 2979 C CA . ILE A 1 374 ? -14.203 25.188 0.385 1 89.06 374 ILE A CA 1
ATOM 2980 C C . ILE A 1 374 ? -13.195 24.188 0.944 1 89.06 374 ILE A C 1
ATOM 2982 O O . ILE A 1 374 ? -13 23.109 0.369 1 89.06 374 ILE A O 1
ATOM 2986 N N . LEU A 1 375 ? -12.664 24.516 2.045 1 91.62 375 LEU A N 1
ATOM 2987 C CA . LEU A 1 375 ? -11.688 23.641 2.686 1 91.62 375 LEU A CA 1
ATOM 2988 C C . LEU A 1 375 ? -12.359 22.391 3.25 1 91.62 375 LEU A C 1
ATOM 2990 O O . LEU A 1 375 ? -11.883 21.266 3.031 1 91.62 375 LEU A O 1
ATOM 2994 N N . THR A 1 376 ? -13.469 22.578 3.953 1 94.88 376 THR A N 1
ATOM 2995 C CA . THR A 1 376 ? -14.109 21.453 4.629 1 94.88 376 THR A CA 1
ATOM 2996 C C . THR A 1 376 ? -14.68 20.469 3.613 1 94.88 376 THR A C 1
ATOM 2998 O O . THR A 1 376 ? -14.641 19.25 3.832 1 94.88 376 THR A O 1
ATOM 3001 N N . ASP A 1 377 ? -15.18 20.953 2.504 1 93.81 377 ASP A N 1
ATOM 3002 C CA . ASP A 1 377 ? -15.664 20.062 1.452 1 93.81 377 ASP A CA 1
ATOM 3003 C C . ASP A 1 377 ? -14.523 19.234 0.852 1 93.81 377 ASP A C 1
ATOM 3005 O O . ASP A 1 377 ? -14.672 18.031 0.628 1 93.81 377 ASP A O 1
ATOM 3009 N N . ALA A 1 378 ? -13.5 19.938 0.573 1 91.88 378 ALA A N 1
ATOM 3010 C CA . ALA A 1 378 ? -12.336 19.266 0.013 1 91.88 378 ALA A CA 1
ATOM 3011 C C . ALA A 1 378 ? -11.805 18.203 0.968 1 91.88 378 ALA A C 1
ATOM 3013 O O . ALA A 1 378 ? -11.484 17.094 0.549 1 91.88 378 ALA A O 1
ATOM 3014 N N . LEU A 1 379 ? -11.734 18.484 2.238 1 94.94 379 LEU A N 1
ATOM 3015 C CA . LEU A 1 379 ? -11.242 17.547 3.244 1 94.94 379 LEU A CA 1
ATOM 3016 C C . LEU A 1 379 ? -12.172 16.344 3.367 1 94.94 379 LEU A C 1
ATOM 3018 O O . LEU A 1 379 ? -11.711 15.211 3.457 1 94.94 379 LEU A O 1
ATOM 3022 N N . THR A 1 380 ? -13.438 16.625 3.398 1 96.25 380 THR A N 1
ATOM 3023 C CA . THR A 1 380 ? -14.422 15.547 3.492 1 96.25 380 THR A CA 1
ATOM 3024 C C . THR A 1 380 ? -14.328 14.625 2.283 1 96.25 380 THR A C 1
ATOM 3026 O O . THR A 1 380 ? -14.344 13.398 2.43 1 96.25 380 THR A O 1
ATOM 3029 N N . GLU A 1 381 ? -14.195 15.211 1.111 1 95 381 GLU A N 1
ATOM 3030 C CA . GLU A 1 381 ? -14.078 14.414 -0.107 1 95 381 GLU A CA 1
ATOM 3031 C C . GLU A 1 381 ? -12.789 13.602 -0.116 1 95 381 GLU A C 1
ATOM 3033 O O . GLU A 1 381 ? -12.773 12.445 -0.54 1 95 381 GLU A O 1
ATOM 3038 N N . ALA A 1 382 ? -11.734 14.219 0.263 1 94.31 382 ALA A N 1
ATOM 3039 C CA . ALA A 1 382 ? -10.469 13.5 0.359 1 94.31 382 ALA A CA 1
ATOM 3040 C C . ALA A 1 382 ? -10.578 12.32 1.316 1 94.31 382 ALA A C 1
ATOM 3042 O O . ALA A 1 382 ? -10.086 11.227 1.027 1 94.31 382 ALA A O 1
ATOM 3043 N N . GLY A 1 383 ? -11.227 12.586 2.475 1 96.75 383 GLY A N 1
ATOM 3044 C CA . GLY A 1 383 ? -11.438 11.508 3.426 1 96.75 383 GLY A CA 1
ATOM 3045 C C . GLY A 1 383 ? -12.25 10.359 2.854 1 96.75 383 GLY A C 1
ATOM 3046 O O . GLY A 1 383 ? -11.898 9.195 3.041 1 96.75 383 GLY A O 1
ATOM 3047 N N . LYS A 1 384 ? -13.273 10.625 2.15 1 96.31 384 LYS A N 1
ATOM 3048 C CA . LYS A 1 384 ? -14.109 9.609 1.515 1 96.31 384 LYS A CA 1
ATOM 3049 C C . LYS A 1 384 ? -13.328 8.844 0.458 1 96.31 384 LYS A C 1
ATOM 3051 O O . LYS A 1 384 ? -13.5 7.629 0.31 1 96.31 384 LYS A O 1
ATOM 3056 N N . THR A 1 385 ? -12.555 9.539 -0.296 1 95 385 THR A N 1
ATOM 3057 C CA . THR A 1 385 ? -11.727 8.906 -1.321 1 95 385 THR A CA 1
ATOM 3058 C C . THR A 1 385 ? -10.781 7.887 -0.701 1 95 385 THR A C 1
ATOM 3060 O O . THR A 1 385 ? -10.602 6.789 -1.236 1 95 385 THR A O 1
ATOM 3063 N N . TYR A 1 386 ? -10.203 8.227 0.441 1 95.94 386 TYR A N 1
ATOM 3064 C CA . TYR A 1 386 ? -9.312 7.293 1.114 1 95.94 386 TYR A CA 1
ATOM 3065 C C . TYR A 1 386 ? -10.07 6.059 1.59 1 95.94 386 TYR A C 1
ATOM 3067 O O . TYR A 1 386 ? -9.531 4.949 1.58 1 95.94 386 TYR A O 1
ATOM 3075 N N . GLU A 1 387 ? -11.258 6.258 2.025 1 96.12 387 GLU A N 1
ATOM 3076 C CA . GLU A 1 387 ? -12.078 5.113 2.406 1 96.12 387 GLU A CA 1
ATOM 3077 C C . GLU A 1 387 ? -12.359 4.215 1.205 1 96.12 387 GLU A C 1
ATOM 3079 O O . GLU A 1 387 ? -12.359 2.986 1.327 1 96.12 387 GLU A O 1
ATOM 3084 N N . GLU A 1 388 ? -12.578 4.801 0.077 1 95.94 388 GLU A N 1
ATOM 3085 C CA . GLU A 1 388 ? -12.789 4.035 -1.148 1 95.94 388 GLU A CA 1
ATOM 3086 C C . GLU A 1 388 ? -11.523 3.293 -1.561 1 95.94 388 GLU A C 1
ATOM 3088 O O . GLU A 1 388 ? -11.586 2.146 -2.008 1 95.94 388 GLU A O 1
ATOM 3093 N N . ILE A 1 389 ? -10.43 3.996 -1.453 1 94.44 389 ILE A N 1
ATOM 3094 C CA . ILE A 1 389 ? -9.148 3.375 -1.763 1 94.44 389 ILE A CA 1
ATOM 3095 C C . ILE A 1 389 ? -8.938 2.16 -0.862 1 94.44 389 ILE A C 1
ATOM 3097 O O . ILE A 1 389 ? -8.461 1.116 -1.319 1 94.44 389 ILE A O 1
ATOM 3101 N N . ALA A 1 390 ? -9.289 2.305 0.408 1 95.81 390 ALA A N 1
ATOM 3102 C CA . ALA A 1 390 ? -9.18 1.189 1.345 1 95.81 390 ALA A CA 1
ATOM 3103 C C . ALA A 1 390 ? -9.961 -0.022 0.852 1 95.81 390 ALA A C 1
ATOM 3105 O O . ALA A 1 390 ? -9.453 -1.146 0.866 1 95.81 390 ALA A O 1
ATOM 3106 N N . ASN A 1 391 ? -11.125 0.204 0.365 1 95.88 391 ASN A N 1
ATOM 3107 C CA . ASN A 1 391 ? -11.969 -0.87 -0.148 1 95.88 391 ASN A CA 1
ATOM 3108 C C . ASN A 1 391 ? -11.375 -1.498 -1.405 1 95.88 391 ASN A C 1
ATOM 3110 O O . ASN A 1 391 ? -11.445 -2.715 -1.588 1 95.88 391 ASN A O 1
ATOM 3114 N N . LEU A 1 392 ? -10.852 -0.656 -2.258 1 94.12 392 LEU A N 1
ATOM 3115 C CA . LEU A 1 392 ? -10.227 -1.142 -3.486 1 94.12 392 LEU A CA 1
ATOM 3116 C C . LEU A 1 392 ? -9.062 -2.074 -3.176 1 94.12 392 LEU A C 1
ATOM 3118 O O . LEU A 1 392 ? -8.93 -3.135 -3.789 1 94.12 392 LEU A O 1
ATOM 3122 N N . PHE A 1 393 ? -8.266 -1.698 -2.211 1 93.88 393 PHE A N 1
ATOM 3123 C CA . PHE A 1 393 ? -7.133 -2.529 -1.828 1 93.88 393 PHE A CA 1
ATOM 3124 C C . PHE A 1 393 ? -7.605 -3.846 -1.224 1 93.88 393 PHE A C 1
ATOM 3126 O O . PHE A 1 393 ? -7.023 -4.898 -1.484 1 93.88 393 PHE A O 1
ATOM 3133 N N . GLU A 1 394 ? -8.648 -3.826 -0.431 1 95.12 394 GLU A N 1
ATOM 3134 C CA . GLU A 1 394 ? -9.18 -5.012 0.24 1 95.12 394 GLU A CA 1
ATOM 3135 C C . GLU A 1 394 ? -9.703 -6.027 -0.769 1 95.12 394 GLU A C 1
ATOM 3137 O O . GLU A 1 394 ? -9.562 -7.234 -0.57 1 95.12 394 GLU A O 1
ATOM 3142 N N . GLU A 1 395 ? -10.195 -5.625 -1.896 1 95.62 395 GLU A N 1
ATOM 3143 C CA . GLU A 1 395 ? -10.844 -6.488 -2.875 1 95.62 395 GLU A CA 1
ATOM 3144 C C . GLU A 1 395 ? -9.867 -6.926 -3.963 1 95.62 395 GLU A C 1
ATOM 3146 O O . GLU A 1 395 ? -10.141 -7.879 -4.699 1 95.62 395 GLU A O 1
ATOM 3151 N N . GLN A 1 396 ? -8.797 -6.266 -4.004 1 93.88 396 GLN A N 1
ATOM 3152 C CA . GLN A 1 396 ? -7.914 -6.414 -5.156 1 93.88 396 GLN A CA 1
ATOM 3153 C C . GLN A 1 396 ? -7.348 -7.828 -5.242 1 93.88 396 GLN A C 1
ATOM 3155 O O . GLN A 1 396 ? -7.27 -8.406 -6.328 1 93.88 396 GLN A O 1
ATOM 3160 N N . PRO A 1 397 ? -6.949 -8.477 -4.125 1 95.5 397 PRO A N 1
ATOM 3161 C CA . PRO A 1 397 ? -6.352 -9.812 -4.219 1 95.5 397 PRO A CA 1
ATOM 3162 C C . PRO A 1 397 ? -7.305 -10.836 -4.824 1 95.5 397 PRO A C 1
ATOM 3164 O O . PRO A 1 397 ? -6.863 -11.773 -5.5 1 95.5 397 PRO A O 1
ATOM 3167 N N . LYS A 1 398 ? -8.562 -10.695 -4.688 1 94 398 LYS A N 1
ATOM 3168 C CA . LYS A 1 398 ? -9.555 -11.609 -5.254 1 94 398 LYS A CA 1
ATOM 3169 C C . LYS A 1 398 ? -9.609 -11.477 -6.773 1 94 398 LYS A C 1
ATOM 3171 O O . LYS A 1 398 ? -9.977 -12.43 -7.469 1 94 398 LYS A O 1
ATOM 3176 N N . LYS A 1 399 ? -9.195 -10.359 -7.27 1 93.06 399 LYS A N 1
ATOM 3177 C CA . LYS A 1 399 ? -9.297 -10.078 -8.703 1 93.06 399 LYS A CA 1
ATOM 3178 C C . LYS A 1 399 ? -8.016 -10.477 -9.43 1 93.06 399 LYS A C 1
ATOM 3180 O O . LYS A 1 399 ? -8.047 -10.766 -10.633 1 93.06 399 LYS A O 1
ATOM 3185 N N . ASP A 1 400 ? -6.914 -10.383 -8.781 1 92.06 400 ASP A N 1
ATOM 3186 C CA . ASP A 1 400 ? -5.66 -10.625 -9.484 1 92.06 400 ASP A CA 1
ATOM 3187 C C . ASP A 1 400 ? -4.848 -11.727 -8.797 1 92.06 400 ASP A C 1
ATOM 3189 O O . ASP A 1 400 ? -4.664 -12.805 -9.352 1 92.06 400 ASP A O 1
ATOM 3193 N N . LEU A 1 401 ? -4.508 -11.57 -7.512 1 95.12 401 LEU A N 1
ATOM 3194 C CA . LEU A 1 401 ? -3.605 -12.453 -6.785 1 95.12 401 LEU A CA 1
ATOM 3195 C C . LEU A 1 401 ? -4.203 -13.852 -6.648 1 95.12 401 LEU A C 1
ATOM 3197 O O . LEU A 1 401 ? -3.477 -14.852 -6.664 1 95.12 401 LEU A O 1
ATOM 3201 N N . HIS A 1 402 ? -5.488 -13.969 -6.586 1 93.94 402 HIS A N 1
ATOM 3202 C CA . HIS A 1 402 ? -6.191 -15.234 -6.434 1 93.94 402 HIS A CA 1
ATOM 3203 C C . HIS A 1 402 ? -5.797 -16.219 -7.531 1 93.94 402 HIS A C 1
ATOM 3205 O O . HIS A 1 402 ? -5.418 -17.359 -7.242 1 93.94 402 HIS A O 1
ATOM 3211 N N . TYR A 1 403 ? -5.777 -15.844 -8.727 1 93.19 403 TYR A N 1
ATOM 3212 C CA . TYR A 1 403 ? -5.527 -16.703 -9.875 1 93.19 403 TYR A CA 1
ATOM 3213 C C . TYR A 1 403 ? -4.059 -17.109 -9.945 1 93.19 403 TYR A C 1
ATOM 3215 O O . TYR A 1 403 ? -3.738 -18.25 -10.297 1 93.19 403 TYR A O 1
ATOM 3223 N N . LEU A 1 404 ? -3.221 -16.172 -9.602 1 95.25 404 LEU A N 1
ATOM 3224 C CA . LEU A 1 404 ? -1.795 -16.469 -9.555 1 95.25 404 LEU A CA 1
ATOM 3225 C C . LEU A 1 404 ? -1.496 -17.516 -8.484 1 95.25 404 LEU A C 1
ATOM 3227 O O . LEU A 1 404 ? -0.745 -18.453 -8.719 1 95.25 404 LEU A O 1
ATOM 3231 N N . MET A 1 405 ? -2.139 -17.406 -7.344 1 94.88 405 MET A N 1
ATOM 3232 C CA . MET A 1 405 ? -1.932 -18.344 -6.242 1 94.88 405 MET A CA 1
ATOM 3233 C C . MET A 1 405 ? -2.484 -19.719 -6.582 1 94.88 405 MET A C 1
ATOM 3235 O O . MET A 1 405 ? -1.844 -20.734 -6.309 1 94.88 405 MET A O 1
ATOM 3239 N N . GLU A 1 406 ? -3.627 -19.734 -7.223 1 91.94 406 GLU A N 1
ATOM 3240 C CA . GLU A 1 406 ? -4.23 -21 -7.602 1 91.94 406 GLU A CA 1
ATOM 3241 C C . GLU A 1 406 ? -3.365 -21.75 -8.609 1 91.94 406 GLU A C 1
ATOM 3243 O O . GLU A 1 406 ? -3.195 -22.969 -8.516 1 91.94 406 GLU A O 1
ATOM 3248 N N . THR A 1 407 ? -2.877 -21 -9.555 1 94.5 407 THR A N 1
ATOM 3249 C CA . THR A 1 407 ? -2.004 -21.609 -10.555 1 94.5 407 THR A CA 1
ATOM 3250 C C . THR A 1 407 ? -0.755 -22.188 -9.891 1 94.5 407 THR A C 1
ATOM 3252 O O . THR A 1 407 ? -0.355 -23.312 -10.195 1 94.5 407 THR A O 1
ATOM 3255 N N . ASN A 1 408 ? -0.193 -21.438 -9.008 1 95.69 408 ASN A N 1
ATOM 3256 C CA . ASN A 1 408 ? 1.015 -21.906 -8.336 1 95.69 408 ASN A CA 1
ATOM 3257 C C . ASN A 1 408 ? 0.717 -23.078 -7.395 1 95.69 408 ASN A C 1
ATOM 3259 O O . ASN A 1 408 ? 1.551 -23.969 -7.215 1 95.69 408 ASN A O 1
ATOM 3263 N N . GLN A 1 409 ? -0.464 -23.094 -6.82 1 93.56 409 GLN A N 1
ATOM 3264 C CA . GLN A 1 409 ? -0.869 -24.234 -6.004 1 93.56 409 GLN A CA 1
ATOM 3265 C C . GLN A 1 409 ? -0.977 -25.5 -6.844 1 93.56 409 GLN A C 1
ATOM 3267 O O . GLN A 1 409 ? -0.589 -26.578 -6.395 1 93.56 409 GLN A O 1
ATOM 3272 N N . GLU A 1 410 ? -1.497 -25.328 -7.992 1 93.5 410 GLU A N 1
ATOM 3273 C CA . GLU A 1 410 ? -1.566 -26.453 -8.914 1 93.5 410 GLU A CA 1
ATOM 3274 C C . GLU A 1 410 ? -0.174 -26.984 -9.242 1 93.5 410 GLU A C 1
ATOM 3276 O O . GLU A 1 410 ? 0.054 -28.203 -9.219 1 93.5 410 GLU A O 1
ATOM 3281 N N . TYR A 1 411 ? 0.708 -26.094 -9.5 1 96.75 411 TYR A N 1
ATOM 3282 C CA . TYR A 1 411 ? 2.053 -26.516 -9.875 1 96.75 411 TYR A CA 1
ATOM 3283 C C . TYR A 1 411 ? 2.801 -27.094 -8.68 1 96.75 411 TYR A C 1
ATOM 3285 O O . TYR A 1 411 ? 3.637 -27.984 -8.828 1 96.75 411 TYR A O 1
ATOM 3293 N N . LYS A 1 412 ? 2.523 -26.578 -7.508 1 96.5 412 LYS A N 1
ATOM 3294 C CA . LYS A 1 412 ? 3.078 -27.188 -6.309 1 96.5 412 LYS A CA 1
ATOM 3295 C C . LYS A 1 412 ? 2.689 -28.656 -6.219 1 96.5 412 LYS A C 1
ATOM 3297 O O . LYS A 1 412 ? 3.523 -29.516 -5.902 1 96.5 412 LYS A O 1
ATOM 3302 N N . GLY A 1 413 ? 1.396 -28.938 -6.551 1 94.69 413 GLY A N 1
ATOM 3303 C CA . GLY A 1 413 ? 0.93 -30.312 -6.559 1 94.69 413 GLY A CA 1
ATOM 3304 C C . GLY A 1 413 ? 1.611 -31.156 -7.613 1 94.69 413 GLY A C 1
ATOM 3305 O O . GLY A 1 413 ? 1.978 -32.312 -7.352 1 94.69 413 GLY A O 1
ATOM 3306 N N . LEU A 1 414 ? 1.785 -30.594 -8.773 1 96.62 414 LEU A N 1
ATOM 3307 C CA . LEU A 1 414 ? 2.453 -31.297 -9.852 1 96.62 414 LEU A CA 1
ATOM 3308 C C . LEU A 1 414 ? 3.908 -31.594 -9.5 1 96.62 414 LEU A C 1
ATOM 3310 O O . LEU A 1 414 ? 4.371 -32.719 -9.648 1 96.62 414 LEU A O 1
ATOM 3314 N N . LEU A 1 415 ? 4.562 -30.578 -9.016 1 97.69 415 LEU A N 1
ATOM 3315 C CA . LEU A 1 415 ? 5.984 -30.688 -8.711 1 97.69 415 LEU A CA 1
ATOM 3316 C C . LEU A 1 415 ? 6.215 -31.641 -7.543 1 97.69 415 LEU A C 1
ATOM 3318 O O . LEU A 1 415 ? 7.27 -32.281 -7.457 1 97.69 415 LEU A O 1
ATOM 3322 N N . GLY A 1 416 ? 5.219 -31.828 -6.723 1 96.5 416 GLY A N 1
ATOM 3323 C CA . GLY A 1 416 ? 5.316 -32.75 -5.598 1 96.5 416 GLY A CA 1
ATOM 3324 C C . GLY A 1 416 ? 5.352 -34.219 -6.016 1 96.5 416 GLY A C 1
ATOM 3325 O O . GLY A 1 416 ? 5.734 -35.062 -5.23 1 96.5 416 GLY A O 1
ATOM 3326 N N . CYS A 1 417 ? 5.039 -34.469 -7.281 1 96.81 417 CYS A N 1
ATOM 3327 C CA . CYS A 1 417 ? 4.992 -35.844 -7.789 1 96.81 417 CYS A CA 1
ATOM 3328 C C . CYS A 1 417 ? 6.34 -36.25 -8.367 1 96.81 417 CYS A C 1
ATOM 3330 O O . CYS A 1 417 ? 6.613 -37.438 -8.539 1 96.81 417 CYS A O 1
ATOM 3332 N N . PHE A 1 418 ? 7.23 -35.344 -8.688 1 97.56 418 PHE A N 1
ATOM 3333 C CA . PHE A 1 418 ? 8.422 -35.594 -9.484 1 97.56 418 PHE A CA 1
ATOM 3334 C C . PHE A 1 418 ? 9.461 -36.375 -8.656 1 97.56 418 PHE A C 1
ATOM 3336 O O . PHE A 1 418 ? 10.164 -37.219 -9.18 1 97.56 418 PHE A O 1
ATOM 3343 N N . PRO A 1 419 ? 9.57 -36.125 -7.34 1 97.38 419 PRO A N 1
ATOM 3344 C CA . PRO A 1 419 ? 10.57 -36.875 -6.566 1 97.38 419 PRO A CA 1
ATOM 3345 C C . PRO A 1 419 ? 10.359 -38.375 -6.648 1 97.38 419 PRO A C 1
ATOM 3347 O O . PRO A 1 419 ? 11.328 -39.125 -6.805 1 97.38 419 PRO A O 1
ATOM 3350 N N . ASP A 1 420 ? 9.141 -38.844 -6.668 1 95.62 420 ASP A N 1
ATOM 3351 C CA . ASP A 1 420 ? 8.852 -40.281 -6.77 1 95.62 420 ASP A CA 1
ATOM 3352 C C . ASP A 1 420 ? 9.18 -40.812 -8.164 1 95.62 420 ASP A C 1
ATOM 3354 O O . ASP A 1 420 ? 9.758 -41.875 -8.312 1 95.62 420 ASP A O 1
ATOM 3358 N N . ILE A 1 421 ? 8.82 -40.062 -9.164 1 97.06 421 ILE A N 1
ATOM 3359 C CA . ILE A 1 421 ? 9.078 -40.438 -10.547 1 97.06 421 ILE A CA 1
ATOM 3360 C C . ILE A 1 421 ? 10.586 -40.5 -10.789 1 97.06 421 ILE A C 1
ATOM 3362 O O . ILE A 1 421 ? 11.086 -41.469 -11.375 1 97.06 421 ILE A O 1
ATOM 3366 N N . ILE A 1 422 ? 11.281 -39.5 -10.297 1 97.75 422 ILE A N 1
ATOM 3367 C CA . ILE A 1 422 ? 12.727 -39.438 -10.445 1 97.75 422 ILE A CA 1
ATOM 3368 C C . ILE A 1 422 ? 13.375 -40.594 -9.703 1 97.75 422 ILE A C 1
ATOM 3370 O O . ILE A 1 422 ? 14.336 -41.219 -10.203 1 97.75 422 ILE A O 1
ATOM 3374 N N . GLY A 1 423 ? 12.828 -40.969 -8.516 1 96.62 423 GLY A N 1
ATOM 3375 C CA . GLY A 1 423 ? 13.336 -42.094 -7.762 1 96.62 423 GLY A CA 1
ATOM 3376 C C . GLY A 1 423 ? 13.266 -43.406 -8.523 1 96.62 423 GLY A C 1
ATOM 3377 O O . GLY A 1 423 ? 14.203 -44.219 -8.477 1 96.62 423 GLY A O 1
ATOM 3378 N N . VAL A 1 424 ? 12.18 -43.625 -9.266 1 95.88 424 VAL A N 1
ATOM 3379 C CA . VAL A 1 424 ? 11.992 -44.812 -10.07 1 95.88 424 VAL A CA 1
ATOM 3380 C C . VAL A 1 424 ? 13.047 -44.875 -11.172 1 95.88 424 VAL A C 1
ATOM 3382 O O . VAL A 1 424 ? 13.656 -45.906 -11.406 1 95.88 424 VAL A O 1
ATOM 3385 N N . HIS A 1 425 ? 13.297 -43.781 -11.836 1 96.88 425 HIS A N 1
ATOM 3386 C CA . HIS A 1 425 ? 14.266 -43.719 -12.93 1 96.88 425 HIS A CA 1
ATOM 3387 C C . HIS A 1 425 ? 15.688 -43.938 -12.414 1 96.88 425 HIS A C 1
ATOM 3389 O O . HIS A 1 425 ? 16.469 -44.656 -13.016 1 96.88 425 HIS A O 1
ATOM 3395 N N . LYS A 1 426 ? 15.984 -43.281 -11.289 1 96.69 426 LYS A N 1
ATOM 3396 C CA . LYS A 1 426 ? 17.312 -43.438 -10.711 1 96.69 426 LYS A CA 1
ATOM 3397 C C . LYS A 1 426 ? 17.578 -44.875 -10.281 1 96.69 426 LYS A C 1
ATOM 3399 O O . LYS A 1 426 ? 18.688 -45.375 -10.5 1 96.69 426 LYS A O 1
ATOM 3404 N N . SER A 1 427 ? 16.594 -45.531 -9.672 1 95.31 427 SER A N 1
ATOM 3405 C CA . SER A 1 427 ? 16.734 -46.906 -9.258 1 95.31 427 SER A CA 1
ATOM 3406 C C . SER A 1 427 ? 16.938 -47.844 -10.453 1 95.31 427 SER A C 1
ATOM 3408 O O . SER A 1 427 ? 17.703 -48.781 -10.391 1 95.31 427 SER A O 1
ATOM 3410 N N . ALA A 1 428 ? 16.234 -47.531 -11.523 1 95.5 428 ALA A N 1
ATOM 3411 C CA . ALA A 1 428 ? 16.375 -48.312 -12.75 1 95.5 428 ALA A CA 1
ATOM 3412 C C . ALA A 1 428 ? 17.766 -48.188 -13.336 1 95.5 428 ALA A C 1
ATOM 3414 O O . ALA A 1 428 ? 18.391 -49.188 -13.727 1 95.5 428 ALA A O 1
ATOM 3415 N N . ILE A 1 429 ? 18.281 -47 -13.359 1 95.88 429 ILE A N 1
ATOM 3416 C CA . ILE A 1 429 ? 19.594 -46.719 -13.906 1 95.88 429 ILE A CA 1
ATOM 3417 C C . ILE A 1 429 ? 20.656 -47.406 -13.039 1 95.88 429 ILE A C 1
ATOM 3419 O O . ILE A 1 429 ? 21.609 -48 -13.555 1 95.88 429 ILE A O 1
ATOM 3423 N N . GLU A 1 430 ? 20.516 -47.344 -11.727 1 94.06 430 GLU A N 1
ATOM 3424 C CA . GLU A 1 430 ? 21.453 -48 -10.812 1 94.06 430 GLU A CA 1
ATOM 3425 C C . GLU A 1 430 ? 21.484 -49.5 -11.031 1 94.06 430 GLU A C 1
ATOM 3427 O O . GLU A 1 430 ? 22.562 -50.125 -10.984 1 94.06 430 GLU A O 1
ATOM 3432 N N . LYS A 1 431 ? 20.344 -50.062 -11.266 1 92.25 431 LYS A N 1
ATOM 3433 C CA . LYS A 1 431 ? 20.266 -51.5 -11.508 1 92.25 431 LYS A CA 1
ATOM 3434 C C . LYS A 1 431 ? 21 -51.875 -12.797 1 92.25 431 LYS A C 1
ATOM 3436 O O . LYS A 1 431 ? 21.656 -52.906 -12.867 1 92.25 431 LYS A O 1
ATOM 3441 N N . ALA A 1 432 ? 20.828 -51.062 -13.805 1 91.44 432 ALA A N 1
ATOM 3442 C CA . ALA A 1 432 ? 21.5 -51.312 -15.078 1 91.44 432 ALA A CA 1
ATOM 3443 C C . ALA A 1 432 ? 23.016 -51.156 -14.938 1 91.44 432 ALA A C 1
ATOM 3445 O O . ALA A 1 432 ? 23.781 -51.875 -15.609 1 91.44 432 ALA A O 1
ATOM 3446 N N . LYS A 1 433 ? 23.406 -50.281 -14.141 1 91.81 433 LYS A N 1
ATOM 3447 C CA . LYS A 1 433 ? 24.844 -50.094 -13.906 1 91.81 433 LYS A CA 1
ATOM 3448 C C . LYS A 1 433 ? 25.453 -51.281 -13.219 1 91.81 433 LYS A C 1
ATOM 3450 O O . LYS A 1 433 ? 26.641 -51.594 -13.414 1 91.81 433 LYS A O 1
ATOM 3455 N N . GLU A 1 434 ? 24.656 -51.969 -12.508 1 90.31 434 GLU A N 1
ATOM 3456 C CA . GLU A 1 434 ? 25.109 -53.219 -11.859 1 90.31 434 GLU A CA 1
ATOM 3457 C C . GLU A 1 434 ? 25.016 -54.406 -12.805 1 90.31 434 GLU A C 1
ATOM 3459 O O . GLU A 1 434 ? 25.344 -55.531 -12.43 1 90.31 434 GLU A O 1
ATOM 3464 N N . GLY A 1 435 ? 24.578 -54.188 -13.992 1 86.56 435 GLY A N 1
ATOM 3465 C CA . GLY A 1 435 ? 24.328 -55.219 -14.961 1 86.56 435 GLY A CA 1
ATOM 3466 C C . GLY A 1 435 ? 25.531 -56.094 -15.234 1 86.56 435 GLY A C 1
ATOM 3467 O O . GLY A 1 435 ? 25.422 -57.344 -15.305 1 86.56 435 GLY A O 1
ATOM 3468 N N . ASP A 1 436 ? 26.719 -55.469 -15.328 1 87.62 436 ASP A N 1
ATOM 3469 C CA . ASP A 1 436 ? 27.938 -56.25 -15.586 1 87.62 436 ASP A CA 1
ATOM 3470 C C . ASP A 1 436 ? 28.25 -57.188 -14.43 1 87.62 436 ASP A C 1
ATOM 3472 O O . ASP A 1 436 ? 28.672 -58.312 -14.648 1 87.62 436 ASP A O 1
ATOM 3476 N N . LYS A 1 437 ? 28 -56.625 -13.289 1 91.75 437 LYS A N 1
ATOM 3477 C CA . LYS A 1 437 ? 28.219 -57.469 -12.109 1 91.75 437 LYS A CA 1
ATOM 3478 C C . LYS A 1 437 ? 27.219 -58.594 -12.055 1 91.75 437 LYS A C 1
ATOM 3480 O O . LYS A 1 437 ? 27.578 -59.719 -11.688 1 91.75 437 LYS A O 1
ATOM 3485 N N . LEU A 1 438 ? 26.062 -58.375 -12.5 1 90.75 438 LEU A N 1
ATOM 3486 C CA . LEU A 1 438 ? 25.016 -59.375 -12.484 1 90.75 438 LEU A CA 1
ATOM 3487 C C . LEU A 1 438 ? 25.281 -60.438 -13.539 1 90.75 438 LEU A C 1
ATOM 3489 O O . LEU A 1 438 ? 25 -61.625 -13.32 1 90.75 438 LEU A O 1
ATOM 3493 N N . VAL A 1 439 ? 25.844 -60.062 -14.641 1 91.44 439 VAL A N 1
ATOM 3494 C CA . VAL A 1 439 ? 26.203 -61.031 -15.695 1 91.44 439 VAL A CA 1
ATOM 3495 C C . VAL A 1 439 ? 27.359 -61.906 -15.211 1 91.44 439 VAL A C 1
ATOM 3497 O O . VAL A 1 439 ? 27.344 -63.125 -15.43 1 91.44 439 VAL A O 1
ATOM 3500 N N . ALA A 1 440 ? 28.25 -61.25 -14.523 1 91.75 440 ALA A N 1
ATOM 3501 C CA . ALA A 1 440 ? 29.406 -62 -14.008 1 91.75 440 ALA A CA 1
ATOM 3502 C C . ALA A 1 440 ? 28.969 -63.031 -12.977 1 91.75 440 ALA A C 1
ATOM 3504 O O . ALA A 1 440 ? 29.547 -64.125 -12.891 1 91.75 440 ALA A O 1
ATOM 3505 N N . LEU A 1 441 ? 27.969 -62.75 -12.312 1 93 441 LEU A N 1
ATOM 3506 C CA . LEU A 1 441 ? 27.469 -63.625 -11.266 1 93 441 LEU A CA 1
ATOM 3507 C C . LEU A 1 441 ? 26.453 -64.625 -11.828 1 93 441 LEU A C 1
ATOM 3509 O O . LEU A 1 441 ? 25.844 -65.375 -11.078 1 93 441 LEU A O 1
ATOM 3513 N N . ASN A 1 442 ? 26.203 -64.625 -13.125 1 89.81 442 ASN A N 1
ATOM 3514 C CA . ASN A 1 442 ? 25.312 -65.5 -13.867 1 89.81 442 ASN A CA 1
ATOM 3515 C C . ASN A 1 442 ? 23.875 -65.375 -13.367 1 89.81 442 ASN A C 1
ATOM 3517 O O . ASN A 1 442 ? 23.141 -66.375 -13.32 1 89.81 442 ASN A O 1
ATOM 3521 N N . LYS A 1 443 ? 23.547 -64.188 -12.969 1 90.44 443 LYS A N 1
ATOM 3522 C CA . LYS A 1 443 ? 22.172 -63.938 -12.539 1 90.44 443 LYS A CA 1
ATOM 3523 C C . LYS A 1 443 ? 21.297 -63.5 -13.719 1 90.44 443 LYS A C 1
ATOM 3525 O O . LYS A 1 443 ? 20.094 -63.75 -13.727 1 90.44 443 LYS A O 1
ATOM 3530 N N . ILE A 1 444 ? 22 -62.812 -14.664 1 90.06 444 ILE A N 1
ATOM 3531 C CA . ILE A 1 444 ? 21.312 -62.406 -15.891 1 90.06 444 ILE A CA 1
ATOM 3532 C C . ILE A 1 444 ? 22.203 -62.688 -17.094 1 90.06 444 ILE A C 1
ATOM 3534 O O . ILE A 1 444 ? 23.422 -62.844 -16.953 1 90.06 444 ILE A O 1
ATOM 3538 N N . THR A 1 445 ? 21.562 -62.812 -18.266 1 92 445 THR A N 1
ATOM 3539 C CA . THR A 1 445 ? 22.312 -63.062 -19.484 1 92 445 THR A CA 1
ATOM 3540 C C . THR A 1 445 ? 22.75 -61.75 -20.125 1 92 445 THR A C 1
ATOM 3542 O O . THR A 1 445 ? 22.266 -60.688 -19.734 1 92 445 THR A O 1
ATOM 3545 N N . THR A 1 446 ? 23.75 -61.875 -20.984 1 91.38 446 THR A N 1
ATOM 3546 C CA . THR A 1 446 ? 24.203 -60.688 -21.719 1 91.38 446 THR A CA 1
ATOM 3547 C C . THR A 1 446 ? 23.062 -60.062 -22.516 1 91.38 446 THR A C 1
ATOM 3549 O O . THR A 1 446 ? 22.984 -58.844 -22.656 1 91.38 446 THR A O 1
ATOM 3552 N N . GLN A 1 447 ? 22.234 -60.938 -22.984 1 91.06 447 GLN A N 1
ATOM 3553 C CA . GLN A 1 447 ? 21.094 -60.469 -23.75 1 91.06 447 GLN A CA 1
ATOM 3554 C C . GLN A 1 447 ? 20.094 -59.719 -22.859 1 91.06 447 GLN A C 1
ATOM 3556 O O . GLN A 1 447 ? 19.516 -58.719 -23.266 1 91.06 447 GLN A O 1
ATOM 3561 N N . GLU A 1 448 ? 19.953 -60.219 -21.703 1 90.94 448 GLU A N 1
ATOM 3562 C CA . GLU A 1 448 ? 19.047 -59.562 -20.75 1 90.94 448 GLU A CA 1
ATOM 3563 C C . GLU A 1 448 ? 19.578 -58.219 -20.328 1 90.94 448 GLU A C 1
ATOM 3565 O O . GLU A 1 448 ? 18.797 -57.281 -20.125 1 90.94 448 GLU A O 1
ATOM 3570 N N . LYS A 1 449 ? 20.828 -58.125 -20.203 1 91.25 449 LYS A N 1
ATOM 3571 C CA . LYS A 1 449 ? 21.438 -56.812 -19.875 1 91.25 449 LYS A CA 1
ATOM 3572 C C . LYS A 1 449 ? 21.172 -55.812 -20.984 1 91.25 449 LYS A C 1
ATOM 3574 O O . LYS A 1 449 ? 20.828 -54.656 -20.703 1 91.25 449 LYS A O 1
ATOM 3579 N N . SER A 1 450 ? 21.359 -56.219 -22.219 1 91.62 450 SER A N 1
ATOM 3580 C CA . SER A 1 450 ? 21.109 -55.344 -23.359 1 91.62 450 SER A CA 1
ATOM 3581 C C . SER A 1 450 ? 19.656 -54.906 -23.422 1 91.62 450 SER A C 1
ATOM 3583 O O . SER A 1 450 ? 19.344 -53.75 -23.734 1 91.62 450 SER A O 1
ATOM 3585 N N . THR A 1 451 ? 18.812 -55.844 -23.078 1 91.88 451 THR A N 1
ATOM 3586 C CA . THR A 1 451 ? 17.375 -55.531 -23.031 1 91.88 451 THR A CA 1
ATOM 3587 C C . THR A 1 451 ? 17.062 -54.531 -21.938 1 91.88 451 THR A C 1
ATOM 3589 O O . THR A 1 451 ? 16.234 -53.625 -22.125 1 91.88 451 THR A O 1
ATOM 3592 N N . MET A 1 452 ? 17.703 -54.625 -20.828 1 92.5 452 MET A N 1
ATOM 3593 C CA . MET A 1 452 ? 17.531 -53.719 -19.719 1 92.5 452 MET A CA 1
ATOM 3594 C C . MET A 1 452 ? 17.906 -52.281 -20.125 1 92.5 452 MET A C 1
ATOM 3596 O O . MET A 1 452 ? 17.188 -51.344 -19.797 1 92.5 452 MET A O 1
ATOM 3600 N N . VAL A 1 453 ? 19 -52.188 -20.797 1 93.56 453 VAL A N 1
ATOM 3601 C CA . VAL A 1 453 ? 19.484 -50.875 -21.219 1 93.56 453 VAL A CA 1
ATOM 3602 C C . VAL A 1 453 ? 18.5 -50.25 -22.219 1 93.56 453 VAL A C 1
ATOM 3604 O O . VAL A 1 453 ? 18.234 -49.062 -22.172 1 93.56 453 VAL A O 1
ATOM 3607 N N . ASN A 1 454 ? 17.969 -51.062 -23.094 1 93.81 454 ASN A N 1
ATOM 3608 C CA . ASN A 1 454 ? 16.969 -50.562 -24.047 1 93.81 454 ASN A CA 1
ATOM 3609 C C . ASN A 1 454 ? 15.703 -50.094 -23.344 1 93.81 454 ASN A C 1
ATOM 3611 O O . ASN A 1 454 ? 15.094 -49.125 -23.75 1 93.81 454 ASN A O 1
ATOM 3615 N N . ARG A 1 455 ? 15.336 -50.812 -22.344 1 95.19 455 ARG A N 1
ATOM 3616 C CA . ARG A 1 455 ? 14.141 -50.469 -21.578 1 95.19 455 ARG A CA 1
ATOM 3617 C C . ARG A 1 455 ? 14.352 -49.156 -20.797 1 95.19 455 ARG A C 1
ATOM 3619 O O . ARG A 1 455 ? 13.422 -48.375 -20.641 1 95.19 455 ARG A O 1
ATOM 3626 N N . ILE A 1 456 ? 15.578 -48.969 -20.344 1 96.19 456 ILE A N 1
ATOM 3627 C CA . ILE A 1 456 ? 15.898 -47.719 -19.672 1 96.19 456 ILE A CA 1
ATOM 3628 C C . ILE A 1 456 ? 15.797 -46.562 -20.688 1 96.19 456 ILE A C 1
ATOM 3630 O O . ILE A 1 456 ? 15.359 -45.469 -20.328 1 96.19 456 ILE A O 1
ATOM 3634 N N . GLY A 1 457 ? 16.219 -46.812 -21.875 1 96.25 457 GLY A N 1
ATOM 3635 C CA . GLY A 1 457 ? 16.031 -45.844 -22.938 1 96.25 457 GLY A CA 1
ATOM 3636 C C . GLY A 1 457 ? 14.578 -45.469 -23.156 1 96.25 457 GLY A C 1
ATOM 3637 O O . GLY A 1 457 ? 14.258 -44.281 -23.344 1 96.25 457 GLY A O 1
ATOM 3638 N N . THR A 1 458 ? 13.734 -46.469 -23.109 1 95.69 458 THR A N 1
ATOM 3639 C CA . THR A 1 458 ? 12.297 -46.25 -23.25 1 95.69 458 THR A CA 1
ATOM 3640 C C . THR A 1 458 ? 11.781 -45.375 -22.094 1 95.69 458 THR A C 1
ATOM 3642 O O . THR A 1 458 ? 11.008 -44.438 -22.297 1 95.69 458 THR A O 1
ATOM 3645 N N . MET A 1 459 ? 12.219 -45.688 -20.906 1 96.88 459 MET A N 1
ATOM 3646 C CA . MET A 1 459 ? 11.852 -44.906 -19.734 1 96.88 459 MET A CA 1
ATOM 3647 C C . MET A 1 459 ? 12.297 -43.438 -19.891 1 96.88 459 MET A C 1
ATOM 3649 O O . MET A 1 459 ? 11.555 -42.531 -19.562 1 96.88 459 MET A O 1
ATOM 3653 N N . SER A 1 460 ? 13.508 -43.344 -20.344 1 97.31 460 SER A N 1
ATOM 3654 C CA . SER A 1 460 ? 14.078 -42 -20.516 1 97.31 460 SER A CA 1
ATOM 3655 C C . SER A 1 460 ? 13.273 -41.188 -21.516 1 97.31 460 SER A C 1
ATOM 3657 O O . SER A 1 460 ? 12.984 -40 -21.297 1 97.31 460 SER A O 1
ATOM 3659 N N . TYR A 1 461 ? 12.938 -41.812 -22.625 1 97.19 461 TYR A N 1
ATOM 3660 C CA . TYR A 1 461 ? 12.117 -41.125 -23.609 1 97.19 461 TYR A CA 1
ATOM 3661 C C . TYR A 1 461 ? 10.773 -40.719 -23.031 1 97.19 461 TYR A C 1
ATOM 3663 O O . TYR A 1 461 ? 10.273 -39.625 -23.297 1 97.19 461 TYR A O 1
ATOM 3671 N N . ALA A 1 462 ? 10.18 -41.594 -22.281 1 97.12 462 ALA A N 1
ATOM 3672 C CA . ALA A 1 462 ? 8.898 -41.281 -21.656 1 97.12 462 ALA A CA 1
ATOM 3673 C C . ALA A 1 462 ? 9.023 -40.094 -20.703 1 97.12 462 ALA A C 1
ATOM 3675 O O . ALA A 1 462 ? 8.156 -39.219 -20.688 1 97.12 462 ALA A O 1
ATOM 3676 N N . PHE A 1 463 ? 10.062 -40.094 -19.969 1 97.56 463 PHE A N 1
ATOM 3677 C CA . PHE A 1 463 ? 10.297 -39.031 -19.031 1 97.56 463 PHE A CA 1
ATOM 3678 C C . PHE A 1 463 ? 10.5 -37.688 -19.75 1 97.56 463 PHE A C 1
ATOM 3680 O O . PHE A 1 463 ? 9.953 -36.688 -19.359 1 97.56 463 PHE A O 1
ATOM 3687 N N . GLN A 1 464 ? 11.258 -37.719 -20.797 1 96.31 464 GLN A N 1
ATOM 3688 C CA . GLN A 1 464 ? 11.492 -36.531 -21.594 1 96.31 464 GLN A CA 1
ATOM 3689 C C . GLN A 1 464 ? 10.195 -36 -22.219 1 96.31 464 GLN A C 1
ATOM 3691 O O . GLN A 1 464 ? 9.945 -34.812 -22.25 1 96.31 464 GLN A O 1
ATOM 3696 N N . ALA A 1 465 ? 9.438 -36.938 -22.734 1 97.06 465 ALA A N 1
ATOM 3697 C CA . ALA A 1 465 ? 8.148 -36.562 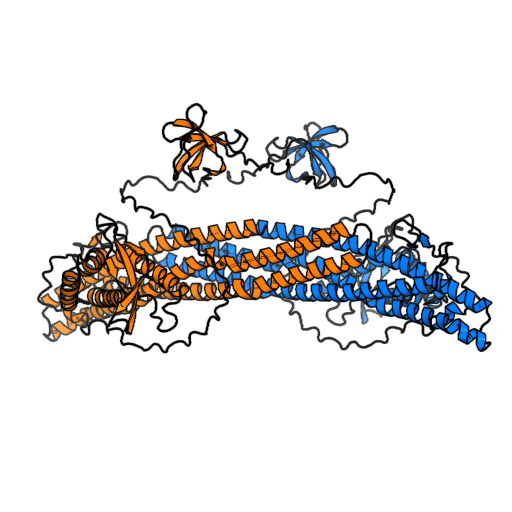-23.312 1 97.06 465 ALA A CA 1
ATOM 3698 C C . ALA A 1 465 ? 7.25 -35.875 -22.281 1 97.06 465 ALA A C 1
ATOM 3700 O O . ALA A 1 465 ? 6.594 -34.875 -22.562 1 97.06 465 ALA A O 1
ATOM 3701 N N . GLU A 1 466 ? 7.262 -36.406 -21.094 1 97.19 466 GLU A N 1
ATOM 3702 C CA . GLU A 1 466 ? 6.465 -35.812 -20.016 1 97.19 466 GLU A CA 1
ATOM 3703 C C . GLU A 1 466 ? 6.965 -34.438 -19.641 1 97.19 466 GLU A C 1
ATOM 3705 O O . GLU A 1 466 ? 6.164 -33.531 -19.406 1 97.19 466 GLU A O 1
ATOM 3710 N N . MET A 1 467 ? 8.227 -34.312 -19.562 1 96.38 467 MET A N 1
ATOM 3711 C CA . MET A 1 467 ? 8.797 -33 -19.188 1 96.38 467 MET A CA 1
ATOM 3712 C C . MET A 1 467 ? 8.5 -31.953 -20.266 1 96.38 467 MET A C 1
ATOM 3714 O O . MET A 1 467 ? 8.266 -30.797 -19.938 1 96.38 467 MET A O 1
ATOM 3718 N N . ASN A 1 468 ? 8.578 -32.375 -21.5 1 95.69 468 ASN A N 1
ATOM 3719 C CA . ASN A 1 468 ? 8.234 -31.438 -22.562 1 95.69 468 ASN A CA 1
ATOM 3720 C C . ASN A 1 468 ? 6.766 -31.047 -22.5 1 95.69 468 ASN A C 1
ATOM 3722 O O . ASN A 1 468 ? 6.422 -29.891 -22.781 1 95.69 468 ASN A O 1
ATOM 3726 N N . HIS A 1 469 ? 5.895 -31.984 -22.172 1 95.75 469 HIS A N 1
ATOM 3727 C CA . HIS A 1 469 ? 4.496 -31.656 -21.922 1 95.75 469 HIS A CA 1
ATOM 3728 C C . HIS A 1 469 ? 4.359 -30.672 -20.766 1 95.75 469 HIS A C 1
ATOM 3730 O O . HIS A 1 469 ? 3.607 -29.703 -20.859 1 95.75 469 HIS A O 1
ATOM 3736 N N . PHE A 1 470 ? 5.09 -30.938 -19.734 1 96.69 470 PHE A N 1
ATOM 3737 C CA . PHE A 1 470 ? 5.102 -30.078 -18.547 1 96.69 470 PHE A CA 1
ATOM 3738 C C . PHE A 1 470 ? 5.535 -28.656 -18.906 1 96.69 470 PHE A C 1
ATOM 3740 O O . PHE A 1 470 ? 4.883 -27.688 -18.516 1 96.69 470 PHE A O 1
ATOM 3747 N N . HIS A 1 471 ? 6.602 -28.547 -19.641 1 95.38 471 HIS A N 1
ATOM 3748 C CA . HIS A 1 471 ? 7.129 -27.234 -20 1 95.38 471 HIS A CA 1
ATOM 3749 C C . HIS A 1 471 ? 6.152 -26.469 -20.891 1 95.38 471 HIS A C 1
ATOM 3751 O O . HIS A 1 471 ? 5.945 -25.266 -20.703 1 95.38 471 HIS A O 1
ATOM 3757 N N . SER A 1 472 ? 5.598 -27.125 -21.812 1 93.06 472 SER A N 1
ATOM 3758 C CA . SER A 1 472 ? 4.637 -26.484 -22.703 1 93.06 472 SER A CA 1
ATOM 3759 C C . SER A 1 472 ? 3.451 -25.922 -21.938 1 93.06 472 SER A C 1
ATOM 3761 O O . SER A 1 472 ? 3.059 -24.766 -22.156 1 93.06 472 SER A O 1
ATOM 3763 N N . ASN A 1 473 ? 2.924 -26.688 -21.047 1 94.44 473 ASN A N 1
ATOM 3764 C CA . ASN A 1 473 ? 1.793 -26.25 -20.234 1 94.44 473 ASN A CA 1
ATOM 3765 C C . ASN A 1 473 ? 2.197 -25.141 -19.266 1 94.44 473 ASN A C 1
ATOM 3767 O O . ASN A 1 473 ? 1.445 -24.188 -19.047 1 94.44 473 ASN A O 1
ATOM 3771 N N . ARG A 1 474 ? 3.32 -25.328 -18.672 1 95.5 474 ARG A N 1
ATOM 3772 C CA . ARG A 1 474 ? 3.818 -24.344 -17.719 1 95.5 474 ARG A CA 1
ATOM 3773 C C . ARG A 1 474 ? 3.938 -22.969 -18.359 1 95.5 474 ARG A C 1
ATOM 3775 O O . ARG A 1 474 ? 3.488 -21.969 -17.797 1 95.5 474 ARG A O 1
ATOM 3782 N N . ILE A 1 475 ? 4.535 -22.922 -19.531 1 94.25 475 ILE A N 1
ATOM 3783 C CA . ILE A 1 475 ? 4.734 -21.672 -20.234 1 94.25 475 ILE A CA 1
ATOM 3784 C C . ILE A 1 475 ? 3.383 -21.047 -20.562 1 94.25 475 ILE A C 1
ATOM 3786 O O . ILE A 1 475 ? 3.182 -19.844 -20.344 1 94.25 475 ILE A O 1
ATOM 3790 N N . TYR A 1 476 ? 2.508 -21.828 -21 1 93.12 476 TYR A N 1
ATOM 3791 C CA . TYR A 1 476 ? 1.176 -21.344 -21.328 1 93.12 476 TYR A CA 1
ATOM 3792 C C . TYR A 1 476 ? 0.471 -20.812 -20.078 1 93.12 476 TYR A C 1
ATOM 3794 O O . TYR A 1 476 ? -0.065 -19.703 -20.094 1 93.12 476 TYR A O 1
ATOM 3802 N N . ASP A 1 477 ? 0.445 -21.562 -19.031 1 94.88 477 ASP A N 1
ATOM 3803 C CA . ASP A 1 477 ? -0.256 -21.219 -17.812 1 94.88 477 ASP A CA 1
ATOM 3804 C C . ASP A 1 477 ? 0.316 -19.938 -17.188 1 94.88 477 ASP A C 1
ATOM 3806 O O . ASP A 1 477 ? -0.431 -19.031 -16.844 1 94.88 477 ASP A O 1
ATOM 3810 N N . PHE A 1 478 ? 1.626 -19.859 -17.062 1 95.69 478 PHE A N 1
ATOM 3811 C CA . PHE A 1 478 ? 2.246 -18.719 -16.406 1 95.69 478 PHE A CA 1
ATOM 3812 C C . PHE A 1 478 ? 2.125 -17.469 -17.266 1 95.69 478 PHE A C 1
ATOM 3814 O O . PHE A 1 478 ? 1.977 -16.359 -16.734 1 95.69 478 PHE A O 1
ATOM 3821 N N . ASN A 1 479 ? 2.201 -17.625 -18.578 1 93.19 479 ASN A N 1
ATOM 3822 C CA . ASN A 1 479 ? 1.977 -16.484 -19.453 1 93.19 479 ASN A CA 1
ATOM 3823 C C . ASN A 1 479 ? 0.564 -15.922 -19.297 1 93.19 479 ASN A C 1
ATOM 3825 O O . ASN A 1 479 ? 0.375 -14.711 -19.203 1 93.19 479 ASN A O 1
ATOM 3829 N N . THR A 1 480 ? -0.351 -16.766 -19.266 1 93.88 480 THR A N 1
ATOM 3830 C CA . THR A 1 480 ? -1.753 -16.375 -19.172 1 93.88 480 THR A CA 1
ATOM 3831 C C . THR A 1 480 ? -2.045 -15.711 -17.828 1 93.88 480 THR A C 1
ATOM 3833 O O . THR A 1 480 ? -2.615 -14.617 -17.781 1 93.88 480 THR A O 1
ATOM 3836 N N . VAL A 1 481 ? -1.632 -16.328 -16.781 1 95.25 481 VAL A N 1
ATOM 3837 C CA . VAL A 1 481 ? -1.977 -15.836 -15.453 1 95.25 481 VAL A CA 1
ATOM 3838 C C . VAL A 1 481 ? -1.214 -14.539 -15.172 1 95.25 481 VAL A C 1
ATOM 3840 O O . VAL A 1 481 ? -1.75 -13.617 -14.555 1 95.25 481 VAL A O 1
ATOM 3843 N N . MET A 1 482 ? 0.033 -14.422 -15.586 1 93.56 482 MET A N 1
ATOM 3844 C CA . MET A 1 482 ? 0.819 -13.211 -15.359 1 93.56 482 MET A CA 1
ATOM 3845 C C . MET A 1 482 ? 0.255 -12.039 -16.156 1 93.56 482 MET A C 1
ATOM 3847 O O . MET A 1 482 ? 0.223 -10.914 -15.672 1 93.56 482 MET A O 1
ATOM 3851 N N . HIS A 1 483 ? -0.093 -12.359 -17.359 1 92.56 483 HIS A N 1
ATOM 3852 C CA . HIS A 1 483 ? -0.729 -11.32 -18.172 1 92.56 483 HIS A CA 1
ATOM 3853 C C . HIS A 1 483 ? -1.987 -10.789 -17.484 1 92.56 483 HIS A C 1
ATOM 3855 O O . HIS A 1 483 ? -2.189 -9.578 -17.406 1 92.56 483 HIS A O 1
ATOM 3861 N N . TYR A 1 484 ? -2.758 -11.703 -17.031 1 94.25 484 TYR A N 1
ATOM 3862 C CA . TYR A 1 484 ? -3.986 -11.328 -16.344 1 94.25 484 TYR A CA 1
ATOM 3863 C C . TYR A 1 484 ? -3.682 -10.539 -15.07 1 94.25 484 TYR A C 1
ATOM 3865 O O . TYR A 1 484 ? -4.312 -9.516 -14.805 1 94.25 484 TYR A O 1
ATOM 3873 N N . TYR A 1 485 ? -2.77 -10.969 -14.336 1 95 485 TYR A N 1
ATOM 3874 C CA . TYR A 1 485 ? -2.371 -10.32 -13.094 1 95 485 TYR A CA 1
ATOM 3875 C C . TYR A 1 485 ? -1.933 -8.883 -13.352 1 95 485 TYR A C 1
ATOM 3877 O O . TYR A 1 485 ? -2.383 -7.957 -12.664 1 95 485 TYR A O 1
ATOM 3885 N N . LEU A 1 486 ? -1.067 -8.695 -14.273 1 92.12 486 LEU A N 1
ATOM 3886 C CA . LEU A 1 486 ? -0.529 -7.371 -14.578 1 92.12 486 LEU A CA 1
ATOM 3887 C C . LEU A 1 486 ? -1.617 -6.453 -15.125 1 92.12 486 LEU A C 1
ATOM 3889 O O . LEU A 1 486 ? -1.627 -5.254 -14.828 1 92.12 486 LEU A O 1
ATOM 3893 N N . GLN A 1 487 ? -2.463 -7.035 -15.914 1 92.38 487 GLN A N 1
ATOM 3894 C CA . GLN A 1 487 ? -3.578 -6.246 -16.422 1 92.38 487 GLN A CA 1
ATOM 3895 C C . GLN A 1 487 ? -4.461 -5.742 -15.297 1 92.38 487 GLN A C 1
ATOM 3897 O O . GLN A 1 487 ? -4.875 -4.578 -15.289 1 92.38 487 GLN A O 1
ATOM 3902 N N . GLN A 1 488 ? -4.75 -6.59 -14.375 1 93 488 GLN A N 1
ATOM 3903 C CA . GLN A 1 488 ? -5.57 -6.211 -13.234 1 93 488 GLN A CA 1
ATOM 3904 C C . GLN A 1 488 ? -4.855 -5.18 -12.359 1 93 488 GLN A C 1
ATOM 3906 O O . GLN A 1 488 ? -5.492 -4.281 -11.805 1 93 488 GLN A O 1
ATOM 3911 N N . GLN A 1 489 ? -3.555 -5.254 -12.219 1 91.62 489 GLN A N 1
ATOM 3912 C CA . GLN A 1 489 ? -2.771 -4.273 -11.469 1 91.62 489 GLN A CA 1
ATOM 3913 C C . GLN A 1 489 ? -2.842 -2.898 -12.125 1 91.62 489 GLN A C 1
ATOM 3915 O O . GLN A 1 489 ? -3.006 -1.888 -11.438 1 91.62 489 GLN A O 1
ATOM 3920 N N . VAL A 1 490 ? -2.697 -2.848 -13.422 1 90.12 490 VAL A N 1
ATOM 3921 C CA . VAL A 1 490 ? -2.775 -1.586 -14.156 1 90.12 490 VAL A CA 1
ATOM 3922 C C . VAL A 1 490 ? -4.152 -0.96 -13.961 1 90.12 490 VAL A C 1
ATOM 3924 O O . VAL A 1 490 ? -4.266 0.237 -13.68 1 90.12 490 VAL A O 1
ATOM 3927 N N . GLU A 1 491 ? -5.168 -1.812 -14.023 1 91.38 491 GLU A N 1
ATOM 3928 C CA . GLU A 1 491 ? -6.531 -1.33 -13.828 1 91.38 491 GLU A CA 1
ATOM 3929 C C . GLU A 1 491 ? -6.73 -0.792 -12.414 1 91.38 491 GLU A C 1
ATOM 3931 O O . GLU A 1 491 ? -7.402 0.224 -12.219 1 91.38 491 GLU A O 1
ATOM 3936 N N . PHE A 1 492 ? -6.211 -1.402 -11.547 1 92.31 492 PHE A N 1
ATOM 3937 C CA . PHE A 1 492 ? -6.297 -1.001 -10.148 1 92.31 492 PHE A CA 1
ATOM 3938 C C . PHE A 1 492 ? -5.711 0.39 -9.945 1 92.31 492 PHE A C 1
ATOM 3940 O O . PHE A 1 492 ? -6.375 1.278 -9.406 1 92.31 492 PHE A O 1
ATOM 3947 N N . TYR A 1 493 ? -4.457 0.599 -10.312 1 89.44 493 TYR A N 1
ATOM 3948 C CA . TYR A 1 493 ? -3.787 1.878 -10.102 1 89.44 493 TYR A CA 1
ATOM 3949 C C . TYR A 1 493 ? -4.438 2.977 -10.938 1 89.44 493 TYR A C 1
ATOM 3951 O O . TYR A 1 493 ? -4.441 4.145 -10.539 1 89.44 493 TYR A O 1
ATOM 3959 N N . ASP A 1 494 ? -5 2.582 -12.039 1 88.38 494 ASP A N 1
ATOM 3960 C CA . ASP A 1 494 ? -5.758 3.541 -12.836 1 88.38 494 ASP A CA 1
ATOM 3961 C C . ASP A 1 494 ? -7 4.02 -12.086 1 88.38 494 ASP A C 1
ATOM 3963 O O . ASP A 1 494 ? -7.34 5.203 -12.125 1 88.38 494 ASP A O 1
ATOM 3967 N N . THR A 1 495 ? -7.645 3.107 -11.43 1 87.31 495 THR A N 1
ATOM 3968 C CA . THR A 1 495 ? -8.844 3.441 -10.672 1 87.31 495 THR A CA 1
ATOM 3969 C C . THR A 1 495 ? -8.492 4.312 -9.469 1 87.31 495 THR A C 1
ATOM 3971 O O . THR A 1 495 ? -9.211 5.266 -9.156 1 87.31 495 THR A O 1
ATOM 3974 N N . VAL A 1 496 ? -7.422 4.008 -8.805 1 86.81 496 VAL A N 1
ATOM 3975 C CA . VAL A 1 496 ? -7.012 4.746 -7.617 1 86.81 496 VAL A CA 1
ATOM 3976 C C . VAL A 1 496 ? -6.621 6.172 -8.008 1 86.81 496 VAL A C 1
ATOM 3978 O O . VAL A 1 496 ? -6.945 7.125 -7.293 1 86.81 496 VAL A O 1
ATOM 3981 N N . ARG A 1 497 ? -5.992 6.301 -9.156 1 82.62 497 ARG A N 1
ATOM 3982 C CA . ARG A 1 497 ? -5.582 7.621 -9.625 1 82.62 497 ARG A CA 1
ATOM 3983 C C . ARG A 1 497 ? -6.793 8.523 -9.836 1 82.62 497 ARG A C 1
ATOM 3985 O O . ARG A 1 497 ? -6.758 9.703 -9.484 1 82.62 497 ARG A O 1
ATOM 3992 N N . MET B 1 1 ? 13.953 4.605 -33.531 1 18.41 1 MET B N 1
ATOM 3993 C CA . MET B 1 1 ? 13.742 6.016 -33.844 1 18.41 1 MET B CA 1
ATOM 3994 C C . MET B 1 1 ? 12.281 6.395 -33.688 1 18.41 1 MET B C 1
ATOM 3996 O O . MET B 1 1 ? 11.969 7.512 -33.281 1 18.41 1 MET B O 1
ATOM 4000 N N . ALA B 1 2 ? 11.383 5.5 -34.219 1 20.17 2 ALA B N 1
ATOM 4001 C CA . ALA B 1 2 ? 10.047 5.91 -34.656 1 20.17 2 ALA B CA 1
ATOM 4002 C C . ALA B 1 2 ? 9.109 6.074 -33.469 1 20.17 2 ALA B C 1
ATOM 4004 O O . ALA B 1 2 ? 7.93 6.383 -33.625 1 20.17 2 ALA B O 1
ATOM 4005 N N . LEU B 1 3 ? 9.594 5.586 -32.281 1 19.98 3 LEU B N 1
ATOM 4006 C CA . LEU B 1 3 ? 8.711 5.047 -31.25 1 19.98 3 LEU B CA 1
ATOM 4007 C C . LEU B 1 3 ? 7.996 6.172 -30.5 1 19.98 3 LEU B C 1
ATOM 4009 O O . LEU B 1 3 ? 7.094 5.914 -29.703 1 19.98 3 LEU B O 1
ATOM 4013 N N . PHE B 1 4 ? 8.734 7.254 -30.406 1 24.08 4 PHE B N 1
ATOM 4014 C CA . PHE B 1 4 ? 8.344 8.258 -29.422 1 24.08 4 PHE B CA 1
ATOM 4015 C C . PHE B 1 4 ? 7.156 9.078 -29.922 1 24.08 4 PHE B C 1
ATOM 4017 O O . PHE B 1 4 ? 7.301 10.258 -30.234 1 24.08 4 PHE B O 1
ATOM 4024 N N . GLU B 1 5 ? 6.438 8.414 -30.797 1 23.72 5 GLU B N 1
ATOM 4025 C CA . GLU B 1 5 ? 5.469 9.406 -31.266 1 23.72 5 GLU B CA 1
ATOM 4026 C C . GLU B 1 5 ? 4.555 9.859 -30.125 1 23.72 5 GLU B C 1
ATOM 4028 O O . GLU B 1 5 ? 3.846 9.039 -29.531 1 23.72 5 GLU B O 1
ATOM 4033 N N . LYS B 1 6 ? 4.918 10.898 -29.438 1 26.67 6 LYS B N 1
ATOM 4034 C CA . LYS B 1 6 ? 4.375 11.695 -28.344 1 26.67 6 LYS B CA 1
ATOM 4035 C C . LYS B 1 6 ? 2.902 12.023 -28.578 1 26.67 6 LYS B C 1
ATOM 4037 O O . LYS B 1 6 ? 2.529 12.492 -29.656 1 26.67 6 LYS B O 1
ATOM 4042 N N . ARG B 1 7 ? 2.088 11.336 -27.906 1 27.14 7 ARG B N 1
ATOM 4043 C CA . ARG B 1 7 ? 0.65 11.57 -27.844 1 27.14 7 ARG B CA 1
ATOM 4044 C C . ARG B 1 7 ? 0.348 13.062 -27.734 1 27.14 7 ARG B C 1
ATOM 4046 O O . ARG B 1 7 ? 0.604 13.68 -26.703 1 27.14 7 ARG B O 1
ATOM 4053 N N . THR B 1 8 ? 0.563 13.789 -28.812 1 27.98 8 THR B N 1
ATOM 4054 C CA . THR B 1 8 ? 0.2 15.195 -28.891 1 27.98 8 THR B CA 1
ATOM 4055 C C . THR B 1 8 ? -1.267 15.398 -28.531 1 27.98 8 THR B C 1
ATOM 4057 O O . THR B 1 8 ? -2.16 14.969 -29.25 1 27.98 8 THR B O 1
ATOM 4060 N N . GLU B 1 9 ? -1.565 15.227 -27.312 1 30.33 9 GLU B N 1
ATOM 4061 C CA . GLU B 1 9 ? -2.863 15.594 -26.766 1 30.33 9 GLU B CA 1
ATOM 4062 C C . GLU B 1 9 ? -3.371 16.906 -27.359 1 30.33 9 GLU B C 1
ATOM 4064 O O . GLU B 1 9 ? -2.623 17.875 -27.453 1 30.33 9 GLU B O 1
ATOM 4069 N N . PHE B 1 10 ? -4.184 16.766 -28.328 1 30.73 10 PHE B N 1
ATOM 4070 C CA . PHE B 1 10 ? -4.824 17.875 -29.016 1 30.73 10 PHE B CA 1
ATOM 4071 C C . PHE B 1 10 ? -5.422 18.859 -28.031 1 30.73 10 PHE B C 1
ATOM 4073 O O . PHE B 1 10 ? -6.406 18.547 -27.359 1 30.73 10 PHE B O 1
ATOM 4080 N N . ILE B 1 11 ? -4.668 19.562 -27.312 1 37.53 11 ILE B N 1
ATOM 4081 C CA . ILE B 1 11 ? -5.043 20.734 -26.531 1 37.53 11 ILE B CA 1
ATOM 4082 C C . ILE B 1 11 ? -5.773 21.734 -27.422 1 37.53 11 ILE B C 1
ATOM 4084 O O . ILE B 1 11 ? -5.309 22.047 -28.516 1 37.53 11 ILE B O 1
ATOM 4088 N N . SER B 1 12 ? -7.133 21.781 -27.359 1 41.06 12 SER B N 1
ATOM 4089 C CA . SER B 1 12 ? -7.906 22.781 -28.094 1 41.06 12 SER B CA 1
ATOM 4090 C C . SER B 1 12 ? -7.129 24.078 -28.234 1 41.06 12 SER B C 1
ATOM 4092 O O . SER B 1 12 ? -6.316 24.422 -27.375 1 41.06 12 SER B O 1
ATOM 4094 N N . PRO B 1 13 ? -7.094 24.562 -29.438 1 54.69 13 PRO B N 1
ATOM 4095 C CA . PRO B 1 13 ? -6.52 25.891 -29.672 1 54.69 13 PRO B CA 1
ATOM 4096 C C . PRO B 1 13 ? -7.117 26.969 -28.781 1 54.69 13 PRO B C 1
ATOM 4098 O O . PRO B 1 13 ? -8.289 26.891 -28.406 1 54.69 13 PRO B O 1
ATOM 4101 N N . GLY B 1 14 ? -6.391 27.672 -27.953 1 60.91 14 GLY B N 1
ATOM 4102 C CA . GLY B 1 14 ? -6.758 28.781 -27.094 1 60.91 14 GLY B CA 1
ATOM 4103 C C . GLY B 1 14 ? -6.562 28.484 -25.625 1 60.91 14 GLY B C 1
ATOM 4104 O O . GLY B 1 14 ? -7.152 29.156 -24.766 1 60.91 14 GLY B O 1
ATOM 4105 N N . VAL B 1 15 ? -5.914 27.5 -25.422 1 65.38 15 VAL B N 1
ATOM 4106 C CA . VAL B 1 15 ? -5.695 27.141 -24.016 1 65.38 15 VAL B CA 1
ATOM 4107 C C . VAL B 1 15 ? -4.57 27.984 -23.438 1 65.38 15 VAL B C 1
ATOM 4109 O O . VAL B 1 15 ? -3.549 28.203 -24.094 1 65.38 15 VAL B O 1
ATOM 4112 N N . LEU B 1 16 ? -4.902 28.422 -22.297 1 75.31 16 LEU B N 1
ATOM 4113 C CA . LEU B 1 16 ? -3.912 29.203 -21.562 1 75.31 16 LEU B CA 1
ATOM 4114 C C . LEU B 1 16 ? -2.799 28.312 -21.016 1 75.31 16 LEU B C 1
ATOM 4116 O O . LEU B 1 16 ? -3.068 27.234 -20.484 1 75.31 16 LEU B O 1
ATOM 4120 N N . ALA B 1 17 ? -1.642 28.703 -21.391 1 77.25 17 ALA B N 1
ATOM 4121 C CA . ALA B 1 17 ? -0.47 27.953 -20.922 1 77.25 17 ALA B CA 1
ATOM 4122 C C . ALA B 1 17 ? 0.515 28.875 -20.203 1 77.25 17 ALA B C 1
ATOM 4124 O O . ALA B 1 17 ? 0.644 30.062 -20.562 1 77.25 17 ALA B O 1
ATOM 4125 N N . LYS B 1 18 ? 0.967 28.359 -19.141 1 79.19 18 LYS B N 1
ATOM 4126 C CA . LYS B 1 18 ? 2.014 29.078 -18.422 1 79.19 18 LYS B CA 1
ATOM 4127 C C . LYS B 1 18 ? 3.396 28.703 -18.953 1 79.19 18 LYS B C 1
ATOM 4129 O O . LYS B 1 18 ? 3.695 27.531 -19.141 1 79.19 18 LYS B O 1
ATOM 4134 N N . VAL B 1 19 ? 4.168 29.672 -19.203 1 81.38 19 VAL B N 1
ATOM 4135 C CA . VAL B 1 19 ? 5.535 29.5 -19.672 1 81.38 19 VAL B CA 1
ATOM 4136 C C . VAL B 1 19 ? 6.438 29.078 -18.516 1 81.38 19 VAL B C 1
ATOM 4138 O O . VAL B 1 19 ? 6.492 29.75 -17.484 1 81.38 19 VAL B O 1
ATOM 4141 N N . LEU B 1 20 ? 7.133 28.031 -18.688 1 79 20 LEU B N 1
ATOM 4142 C CA . LEU B 1 20 ? 7.941 27.438 -17.641 1 79 20 LEU B CA 1
ATOM 4143 C C . LEU B 1 20 ? 9.367 27.969 -17.672 1 79 20 LEU B C 1
ATOM 4145 O O . LEU B 1 20 ? 10.023 28.078 -16.641 1 79 20 LEU B O 1
ATOM 4149 N N . TYR B 1 21 ? 9.828 28.297 -18.828 1 79.94 21 TYR B N 1
ATOM 4150 C CA . TYR B 1 21 ? 11.195 28.766 -19.016 1 79.94 21 TYR B CA 1
ATOM 4151 C C . TYR B 1 21 ? 11.242 29.922 -20 1 79.94 21 TYR B C 1
ATOM 4153 O O . TYR B 1 21 ? 10.414 30.016 -20.906 1 79.94 21 TYR B O 1
ATOM 4161 N N . ASP B 1 22 ? 12.188 30.812 -19.609 1 81.62 22 ASP B N 1
ATOM 4162 C CA . ASP B 1 22 ? 12.414 31.891 -20.562 1 81.62 22 ASP B CA 1
ATOM 4163 C C . ASP B 1 22 ? 12.844 31.359 -21.922 1 81.62 22 ASP B C 1
ATOM 4165 O O . ASP B 1 22 ? 13.664 30.453 -22 1 81.62 22 ASP B O 1
ATOM 4169 N N . PHE B 1 23 ? 12.156 31.828 -22.984 1 83.31 23 PHE B N 1
ATOM 4170 C CA . PHE B 1 23 ? 12.531 31.547 -24.359 1 83.31 23 PHE B CA 1
ATOM 4171 C C . PHE B 1 23 ? 12.648 32.812 -25.172 1 83.31 23 PHE B C 1
ATOM 4173 O O . PHE B 1 23 ? 11.711 33.625 -25.219 1 83.31 23 PHE B O 1
ATOM 4180 N N . THR B 1 24 ? 13.844 33.031 -25.641 1 83.75 24 THR B N 1
ATOM 4181 C CA . THR B 1 24 ? 14.086 34.188 -26.5 1 83.75 24 THR B CA 1
ATOM 4182 C C . THR B 1 24 ? 14.062 33.781 -27.969 1 83.75 24 THR B C 1
ATOM 4184 O O . THR B 1 24 ? 14.836 32.906 -28.391 1 83.75 24 THR B O 1
ATOM 4187 N N . ALA B 1 25 ? 13.148 34.344 -28.703 1 80.19 25 ALA B N 1
ATOM 4188 C CA . ALA B 1 25 ? 12.961 34.062 -30.125 1 80.19 25 ALA B CA 1
ATOM 4189 C C . ALA B 1 25 ? 14.148 34.562 -30.938 1 80.19 25 ALA B C 1
ATOM 4191 O O . ALA B 1 25 ? 14.758 35.594 -30.609 1 80.19 25 ALA B O 1
ATOM 4192 N N . GLU B 1 26 ? 14.742 33.75 -31.812 1 78 26 GLU B N 1
ATOM 4193 C CA . GLU B 1 26 ? 15.773 34.188 -32.75 1 78 26 GLU B CA 1
ATOM 4194 C C . GLU B 1 26 ? 15.18 35.094 -33.844 1 78 26 GLU B C 1
ATOM 4196 O O . GLU B 1 26 ? 14.133 34.781 -34.406 1 78 26 GLU B O 1
ATOM 4201 N N . PRO B 1 27 ? 15.789 36.188 -34.031 1 74.06 27 PRO B N 1
ATOM 4202 C CA . PRO B 1 27 ? 15.289 37.094 -35.062 1 74.06 27 PRO B CA 1
ATOM 4203 C C . PRO B 1 27 ? 15.203 36.438 -36.438 1 74.06 27 PRO B C 1
ATOM 4205 O O . PRO B 1 27 ? 16.109 35.719 -36.812 1 74.06 27 PRO B O 1
ATOM 4208 N N . GLY B 1 28 ? 13.977 36.469 -37.125 1 76 28 GLY B N 1
ATOM 4209 C CA . GLY B 1 28 ? 13.742 35.906 -38.469 1 76 28 GLY B CA 1
ATOM 4210 C C . GLY B 1 28 ? 12.945 34.625 -38.438 1 76 28 GLY B C 1
ATOM 4211 O O . GLY B 1 28 ? 12.453 34.156 -39.469 1 76 28 GLY B O 1
ATOM 4212 N N . ASN B 1 29 ? 13 33.938 -37.219 1 75.38 29 ASN B N 1
ATOM 4213 C CA . ASN B 1 29 ? 12.219 32.719 -37.125 1 75.38 29 ASN B CA 1
ATOM 4214 C C . ASN B 1 29 ? 10.836 32.969 -36.531 1 75.38 29 ASN B C 1
ATOM 4216 O O . ASN B 1 29 ? 10.648 33.938 -35.781 1 75.38 29 ASN B O 1
ATOM 4220 N N . ASN B 1 30 ? 9.766 32.625 -37.094 1 81.62 30 ASN B N 1
ATOM 4221 C CA . ASN B 1 30 ? 8.406 32.781 -36.594 1 81.62 30 ASN B CA 1
ATOM 4222 C C . ASN B 1 30 ? 8.266 32.25 -35.156 1 81.62 30 ASN B C 1
ATOM 4224 O O . ASN B 1 30 ? 7.281 31.578 -34.844 1 81.62 30 ASN B O 1
ATOM 4228 N N . GLU B 1 31 ? 9.273 32.594 -34.375 1 85.5 31 GLU B N 1
ATOM 4229 C CA . GLU B 1 31 ? 9.258 32.188 -32.969 1 85.5 31 GLU B CA 1
ATOM 4230 C C . GLU B 1 31 ? 8.766 33.312 -32.062 1 85.5 31 GLU B C 1
ATOM 4232 O O . GLU B 1 31 ? 8.805 34.469 -32.438 1 85.5 31 GLU B O 1
ATOM 4237 N N . LEU B 1 32 ? 8.188 33 -30.875 1 84.69 32 LEU B N 1
ATOM 4238 C CA . LEU B 1 32 ? 7.68 33.938 -29.875 1 84.69 32 LEU B CA 1
ATOM 4239 C C . LEU B 1 32 ? 8.57 33.938 -28.641 1 84.69 32 LEU B C 1
ATOM 4241 O O . LEU B 1 32 ? 8.875 32.875 -28.094 1 84.69 32 LEU B O 1
ATOM 4245 N N . THR B 1 33 ? 9.102 35.156 -28.297 1 84.06 33 THR B N 1
ATOM 4246 C CA . THR B 1 33 ? 9.812 35.312 -27.031 1 84.06 33 THR B CA 1
ATOM 4247 C C . THR B 1 33 ? 8.844 35.25 -25.859 1 84.06 33 THR B C 1
ATOM 4249 O O . THR B 1 33 ? 7.836 35.969 -25.844 1 84.06 33 THR B O 1
ATOM 4252 N N . VAL B 1 34 ? 9.062 34.281 -25 1 82.69 34 VAL B N 1
ATOM 4253 C CA . VAL B 1 34 ? 8.211 34.156 -23.828 1 82.69 34 VAL B CA 1
ATOM 4254 C C . VAL B 1 34 ? 9.07 34.125 -22.562 1 82.69 34 VAL B C 1
ATOM 4256 O O . VAL B 1 34 ? 10.234 33.719 -22.609 1 82.69 34 VAL B O 1
ATOM 4259 N N . LYS B 1 35 ? 8.539 34.688 -21.484 1 81.56 35 LYS B N 1
ATOM 4260 C CA . LYS B 1 35 ? 9.195 34.719 -20.188 1 81.56 35 LYS B CA 1
ATOM 4261 C C . LYS B 1 35 ? 8.562 33.75 -19.219 1 81.56 35 LYS B C 1
ATOM 4263 O O . LYS B 1 35 ? 7.352 33.5 -19.266 1 81.56 35 LYS B O 1
ATOM 4268 N N . GLU B 1 36 ? 9.445 33.188 -18.406 1 80.19 36 GLU B N 1
ATOM 4269 C CA . GLU B 1 36 ? 8.961 32.281 -17.391 1 80.19 36 GLU B CA 1
ATOM 4270 C C . GLU B 1 36 ? 7.844 32.906 -16.562 1 80.19 36 GLU B C 1
ATOM 4272 O O . GLU B 1 36 ? 7.984 34.031 -16.078 1 80.19 36 GLU B O 1
ATOM 4277 N N . GLY B 1 37 ? 6.719 32.188 -16.375 1 78.62 37 GLY B N 1
ATOM 4278 C CA . GLY B 1 37 ? 5.551 32.625 -15.625 1 78.62 37 GLY B CA 1
ATOM 4279 C C . GLY B 1 37 ? 4.527 33.344 -16.5 1 78.62 37 GLY B C 1
ATOM 4280 O O . GLY B 1 37 ? 3.406 33.594 -16.047 1 78.62 37 GLY B O 1
ATOM 4281 N N . GLU B 1 38 ? 4.902 33.625 -17.609 1 80.38 38 GLU B N 1
ATOM 4282 C CA . GLU B 1 38 ? 3.982 34.312 -18.516 1 80.38 38 GLU B CA 1
ATOM 4283 C C . GLU B 1 38 ? 2.869 33.375 -18.984 1 80.38 38 GLU B C 1
ATOM 4285 O O . GLU B 1 38 ? 3.105 32.188 -19.219 1 80.38 38 GLU B O 1
ATOM 4290 N N . LEU B 1 39 ? 1.709 33.969 -18.984 1 80.62 39 LEU B N 1
ATOM 4291 C CA . LEU B 1 39 ? 0.594 33.219 -19.531 1 80.62 39 LEU B CA 1
ATOM 4292 C C . LEU B 1 39 ? 0.459 33.469 -21.031 1 80.62 39 LEU B C 1
ATOM 4294 O O . LEU B 1 39 ? 0.383 34.625 -21.469 1 80.62 39 LEU B O 1
ATOM 4298 N N . ILE B 1 40 ? 0.473 32.344 -21.672 1 81.44 40 ILE B N 1
ATOM 4299 C CA . ILE B 1 40 ? 0.325 32.438 -23.125 1 81.44 40 ILE B CA 1
ATOM 4300 C C . ILE B 1 40 ? -0.823 31.547 -23.578 1 81.44 40 ILE B C 1
ATOM 4302 O O . ILE B 1 40 ? -1.201 30.594 -22.891 1 81.44 40 ILE B O 1
ATOM 4306 N N . THR B 1 41 ? -1.364 31.984 -24.625 1 79.94 41 THR B N 1
ATOM 4307 C CA . THR B 1 41 ? -2.451 31.203 -25.203 1 79.94 41 THR B CA 1
ATOM 4308 C C . THR B 1 41 ? -1.935 30.328 -26.328 1 79.94 41 THR B C 1
ATOM 4310 O O . THR B 1 41 ? -1.357 30.812 -27.312 1 79.94 41 THR B O 1
ATOM 4313 N N . ILE B 1 42 ? -2.082 29.094 -26.094 1 77.38 42 ILE B N 1
ATOM 4314 C CA . ILE B 1 42 ? -1.662 28.172 -27.141 1 77.38 42 ILE B CA 1
ATOM 4315 C C . ILE B 1 42 ? -2.682 28.188 -28.281 1 77.38 42 ILE B C 1
ATOM 4317 O O . ILE B 1 42 ? -3.861 27.891 -28.062 1 77.38 42 ILE B O 1
ATOM 4321 N N . VAL B 1 43 ? -2.201 28.625 -29.406 1 79.25 43 VAL B N 1
ATOM 4322 C CA . VAL B 1 43 ? -3.055 28.75 -30.594 1 79.25 43 VAL B CA 1
ATOM 4323 C C . VAL B 1 43 ? -3.092 27.438 -31.344 1 79.25 43 VAL B C 1
ATOM 4325 O O . VAL B 1 43 ? -4.145 27.016 -31.828 1 79.25 43 VAL B O 1
ATOM 4328 N N . ASN B 1 44 ? -1.97 26.859 -31.516 1 76.44 44 ASN B N 1
ATOM 4329 C CA . ASN B 1 44 ? -1.862 25.625 -32.281 1 76.44 44 ASN B CA 1
ATOM 4330 C C . ASN B 1 44 ? -0.83 24.688 -31.656 1 76.44 44 ASN B C 1
ATOM 4332 O O . ASN B 1 44 ? 0.351 25.016 -31.562 1 76.44 44 ASN B O 1
ATOM 4336 N N . TRP B 1 45 ? -1.311 23.5 -31.188 1 70.44 45 TRP B N 1
ATOM 4337 C CA . TRP B 1 45 ? -0.437 22.484 -30.594 1 70.44 45 TRP B CA 1
ATOM 4338 C C . TRP B 1 45 ? 0.198 21.625 -31.672 1 70.44 45 TRP B C 1
ATOM 4340 O O . TRP B 1 45 ? 1.247 21.016 -31.453 1 70.44 45 TRP B O 1
ATOM 4350 N N . ALA B 1 46 ? -0.381 21.625 -32.75 1 64.5 46 ALA B N 1
ATOM 4351 C CA . ALA B 1 46 ? -0.028 20.625 -33.781 1 64.5 46 ALA B CA 1
ATOM 4352 C C . ALA B 1 46 ? 1.035 21.172 -34.719 1 64.5 46 ALA B C 1
ATOM 4354 O O . ALA B 1 46 ? 1.091 20.797 -35.906 1 64.5 46 ALA B O 1
ATOM 4355 N N . VAL B 1 47 ? 1.818 22.109 -34.281 1 73 47 VAL B N 1
ATOM 4356 C CA . VAL B 1 47 ? 2.844 22.641 -35.156 1 73 47 VAL B CA 1
ATOM 4357 C C . VAL B 1 47 ? 3.873 21.547 -35.469 1 73 47 VAL B C 1
ATOM 4359 O O . VAL B 1 47 ? 4.383 21.453 -36.594 1 73 47 VAL B O 1
ATOM 4362 N N . GLY B 1 48 ? 4.07 20.547 -34.719 1 69.25 48 GLY B N 1
ATOM 4363 C CA . GLY B 1 48 ? 5.008 19.453 -34.938 1 69.25 48 GLY B CA 1
ATOM 4364 C C . GLY B 1 48 ? 6.426 19.797 -34.531 1 69.25 48 GLY B C 1
ATOM 4365 O O . GLY B 1 48 ? 6.719 20.938 -34.188 1 69.25 48 GLY B O 1
ATOM 4366 N N . GLU B 1 49 ? 7.383 18.766 -34.281 1 70.94 49 GLU B N 1
ATOM 4367 C CA . GLU B 1 49 ? 8.82 18.812 -34 1 70.94 49 GLU B CA 1
ATOM 4368 C C . GLU B 1 49 ? 9.117 19.516 -32.688 1 70.94 49 GLU B C 1
ATOM 4370 O O . GLU B 1 49 ? 10.109 20.234 -32.562 1 70.94 49 GLU B O 1
ATOM 4375 N N . GLY B 1 50 ? 8.211 19.422 -31.625 1 77.19 50 GLY B N 1
ATOM 4376 C CA . GLY B 1 50 ? 8.438 19.938 -30.281 1 77.19 50 GLY B CA 1
ATOM 4377 C C . GLY B 1 50 ? 8.07 21.406 -30.141 1 77.19 50 GLY B C 1
ATOM 4378 O O . GLY B 1 50 ? 8.383 22.031 -29.125 1 77.19 50 GLY B O 1
ATOM 4379 N N . TRP B 1 51 ? 7.48 21.922 -31.156 1 80.44 51 TRP B N 1
ATOM 4380 C CA . TRP B 1 51 ? 7.098 23.328 -31.094 1 80.44 51 TRP B CA 1
ATOM 4381 C C . TRP B 1 51 ? 5.578 23.469 -31.078 1 80.44 51 TRP B C 1
ATOM 4383 O O . TRP B 1 51 ? 4.859 22.641 -31.641 1 80.44 51 TRP B O 1
ATOM 4393 N N . CYS B 1 52 ? 5.066 24.422 -30.344 1 82.31 52 CYS B N 1
ATOM 4394 C CA . CYS B 1 52 ? 3.676 24.859 -30.422 1 82.31 52 CYS B CA 1
ATOM 4395 C C . CYS B 1 52 ? 3.588 26.344 -30.766 1 82.31 52 CYS B C 1
ATOM 4397 O O . CYS B 1 52 ? 4.531 27.094 -30.516 1 82.31 52 CYS B O 1
ATOM 4399 N N . GLU B 1 53 ? 2.52 26.641 -31.453 1 85.31 53 GLU B N 1
ATOM 4400 C CA . GLU B 1 53 ? 2.246 28.047 -31.734 1 85.31 53 GLU B CA 1
ATOM 4401 C C . GLU B 1 53 ? 1.451 28.703 -30.609 1 85.31 53 GLU B C 1
ATOM 4403 O O . GLU B 1 53 ? 0.403 28.188 -30.203 1 85.31 53 GLU B O 1
ATOM 4408 N N . ALA B 1 54 ? 1.993 29.703 -30.094 1 84.88 54 ALA B N 1
ATOM 4409 C CA . ALA B 1 54 ? 1.377 30.391 -28.953 1 84.88 54 ALA B CA 1
ATOM 4410 C C . ALA B 1 54 ? 1.285 31.906 -29.203 1 84.88 54 ALA B C 1
ATOM 4412 O O . ALA B 1 54 ? 2.025 32.438 -30.031 1 84.88 54 ALA B O 1
ATOM 4413 N N . ALA B 1 55 ? 0.24 32.469 -28.562 1 85.25 55 ALA B N 1
ATOM 4414 C CA . ALA B 1 55 ? 0.046 33.938 -28.578 1 85.25 55 ALA B CA 1
ATOM 4415 C C . ALA B 1 55 ? 0.302 34.531 -27.203 1 85.25 55 ALA B C 1
ATOM 4417 O O . ALA B 1 55 ? -0.14 34 -26.188 1 85.25 55 ALA B O 1
ATOM 4418 N N . ASN B 1 56 ? 1.048 35.688 -27.109 1 80.06 56 ASN B N 1
ATOM 4419 C CA . ASN B 1 56 ? 1.261 36.375 -25.844 1 80.06 56 ASN B CA 1
ATOM 4420 C C . ASN B 1 56 ? 0.14 37.375 -25.562 1 80.06 56 ASN B C 1
ATOM 4422 O O . ASN B 1 56 ? -0.779 37.531 -26.359 1 80.06 56 ASN B O 1
ATOM 4426 N N . GLY B 1 57 ? 0.139 37.969 -24.281 1 76.25 57 GLY B N 1
ATOM 4427 C CA . GLY B 1 57 ? -0.878 38.906 -23.844 1 76.25 57 GLY B CA 1
ATOM 4428 C C . GLY B 1 57 ? -1.075 40.094 -24.781 1 76.25 57 GLY B C 1
ATOM 4429 O O . GLY B 1 57 ? -2.148 40.688 -24.812 1 76.25 57 GLY B O 1
ATOM 4430 N N . GLN B 1 58 ? -0.055 40.344 -25.594 1 77.88 58 GLN B N 1
ATOM 4431 C CA . GLN B 1 58 ? -0.149 41.438 -26.531 1 77.88 58 GLN B CA 1
ATOM 4432 C C . GLN B 1 58 ? -0.682 41 -27.891 1 77.88 58 GLN B C 1
ATOM 4434 O O . GLN B 1 58 ? -0.831 41.812 -28.812 1 77.88 58 GLN B O 1
ATOM 4439 N N . GLY B 1 59 ? -1.062 39.719 -28.031 1 78.06 59 GLY B N 1
ATOM 4440 C CA . GLY B 1 59 ? -1.648 39.188 -29.266 1 78.06 59 GLY B CA 1
ATOM 4441 C C . GLY B 1 59 ? -0.614 38.75 -30.281 1 78.06 59 GLY B C 1
ATOM 4442 O O . GLY B 1 59 ? -0.962 38.375 -31.406 1 78.06 59 GLY B O 1
ATOM 4443 N N . THR B 1 60 ? 0.66 38.875 -30.016 1 82.19 60 THR B N 1
ATOM 4444 C CA . THR B 1 60 ? 1.698 38.438 -30.938 1 82.19 60 THR B CA 1
ATOM 4445 C C . THR B 1 60 ? 1.792 36.906 -30.938 1 82.19 60 THR B C 1
ATOM 4447 O O . THR B 1 60 ? 1.902 36.281 -29.875 1 82.19 60 THR B O 1
ATOM 4450 N N . THR B 1 61 ? 1.71 36.344 -32.125 1 84.75 61 THR B N 1
ATOM 4451 C CA . THR B 1 61 ? 1.734 34.875 -32.25 1 84.75 61 THR B CA 1
ATOM 4452 C C . THR B 1 61 ? 3.105 34.406 -32.719 1 84.75 61 THR B C 1
ATOM 4454 O O . THR B 1 61 ? 3.771 35.094 -33.531 1 84.75 61 THR B O 1
ATOM 4457 N N . GLY B 1 62 ? 3.656 33.25 -32.219 1 87.12 62 GLY B N 1
ATOM 4458 C CA . GLY B 1 62 ? 4.898 32.625 -32.625 1 87.12 62 GLY B CA 1
ATOM 4459 C C . GLY B 1 62 ? 5.062 31.219 -32.094 1 87.12 62 GLY B C 1
ATOM 4460 O O . GLY B 1 62 ? 4.215 30.734 -31.312 1 87.12 62 GLY B O 1
ATOM 4461 N N . LEU B 1 63 ? 6.117 30.609 -32.531 1 85.31 63 LEU B N 1
ATOM 4462 C CA . LEU B 1 63 ? 6.414 29.25 -32.125 1 85.31 63 LEU B CA 1
ATOM 4463 C C . LEU B 1 63 ? 7.141 29.234 -30.781 1 85.31 63 LEU B C 1
ATOM 4465 O O . LEU B 1 63 ? 8.031 30.047 -30.547 1 85.31 63 LEU B O 1
ATOM 4469 N N . VAL B 1 64 ? 6.672 28.375 -29.875 1 86.06 64 VAL B N 1
ATOM 4470 C CA . VAL B 1 64 ? 7.281 28.125 -28.578 1 86.06 64 VAL B CA 1
ATOM 4471 C C . VAL B 1 64 ? 7.504 26.625 -28.391 1 86.06 64 VAL B C 1
ATOM 4473 O O . VAL B 1 64 ? 6.672 25.812 -28.797 1 86.06 64 VAL B O 1
ATOM 4476 N N . PRO B 1 65 ? 8.656 26.281 -27.812 1 82.06 65 PRO B N 1
ATOM 4477 C CA . PRO B 1 65 ? 8.852 24.859 -27.547 1 82.06 65 PRO B CA 1
ATOM 4478 C C . PRO B 1 65 ? 7.785 24.281 -26.609 1 82.06 65 PRO B C 1
ATOM 4480 O O . PRO B 1 65 ? 7.461 24.891 -25.594 1 82.06 65 PRO B O 1
ATOM 4483 N N . THR B 1 66 ? 7.312 23.188 -26.938 1 79.69 66 THR B N 1
ATOM 4484 C CA . THR B 1 66 ? 6.238 22.562 -26.188 1 79.69 66 THR B CA 1
ATOM 4485 C C . THR B 1 66 ? 6.684 22.25 -24.766 1 79.69 66 THR B C 1
ATOM 4487 O O . THR B 1 66 ? 5.879 22.297 -23.828 1 79.69 66 THR B O 1
ATOM 4490 N N . ASP B 1 67 ? 7.902 22 -24.594 1 78.19 67 ASP B N 1
ATOM 4491 C CA . ASP B 1 67 ? 8.445 21.656 -23.281 1 78.19 67 ASP B CA 1
ATOM 4492 C C . ASP B 1 67 ? 8.555 22.891 -22.391 1 78.19 67 ASP B C 1
ATOM 4494 O O . ASP B 1 67 ? 8.828 22.781 -21.203 1 78.19 67 ASP B O 1
ATOM 4498 N N . TYR B 1 68 ? 8.328 23.984 -22.906 1 79.44 68 TYR B N 1
ATOM 4499 C CA . TYR B 1 68 ? 8.453 25.219 -22.141 1 79.44 68 TYR B CA 1
ATOM 4500 C C . TYR B 1 68 ? 7.082 25.719 -21.688 1 79.44 68 TYR B C 1
ATOM 4502 O O . TYR B 1 68 ? 6.977 26.781 -21.062 1 79.44 68 TYR B O 1
ATOM 4510 N N . VAL B 1 69 ? 6.102 25.047 -22.062 1 77.25 69 VAL B N 1
ATOM 4511 C CA . VAL B 1 69 ? 4.773 25.531 -21.719 1 77.25 69 VAL B CA 1
ATOM 4512 C C . VAL B 1 69 ? 3.98 24.438 -21.016 1 77.25 69 VAL B C 1
ATOM 4514 O O . VAL B 1 69 ? 4.125 23.25 -21.328 1 77.25 69 VAL B O 1
ATOM 4517 N N . GLU B 1 70 ? 3.262 24.844 -19.953 1 73.81 70 GLU B N 1
ATOM 4518 C CA . GLU B 1 70 ? 2.314 23.984 -19.234 1 73.81 70 GLU B CA 1
ATOM 4519 C C . GLU B 1 70 ? 0.877 24.438 -19.469 1 73.81 70 GLU B C 1
ATOM 4521 O O . GLU B 1 70 ? 0.527 25.594 -19.172 1 73.81 70 GLU B O 1
ATOM 4526 N N . VAL B 1 71 ? 0.194 23.562 -19.922 1 63.16 71 VAL B N 1
ATOM 4527 C CA . VAL B 1 71 ? -1.197 23.859 -20.234 1 63.16 71 VAL B CA 1
ATOM 4528 C C . VAL B 1 71 ? -2.023 23.891 -18.953 1 63.16 71 VAL B C 1
ATOM 4530 O O . VAL B 1 71 ? -1.938 22.969 -18.125 1 63.16 71 VAL B O 1
ATOM 4533 N N . ARG B 1 72 ? -2.639 25.031 -18.578 1 49.97 72 ARG B N 1
ATOM 4534 C CA . ARG B 1 72 ? -3.639 25.109 -17.516 1 49.97 72 ARG B CA 1
ATOM 4535 C C . ARG B 1 72 ? -4.988 24.578 -18 1 49.97 72 ARG B C 1
ATOM 4537 O O . ARG B 1 72 ? -5.582 25.125 -18.938 1 49.97 72 ARG B O 1
ATOM 4544 N N . ILE B 1 73 ? -5.203 23.359 -17.781 1 37.97 73 ILE B N 1
ATOM 4545 C CA . ILE B 1 73 ? -6.57 22.906 -18.016 1 37.97 73 ILE B CA 1
ATOM 4546 C C . ILE B 1 73 ? -7.508 23.578 -17 1 37.97 73 ILE B C 1
ATOM 4548 O O . ILE B 1 73 ? -7.309 23.453 -15.797 1 37.97 73 ILE B O 1
ATOM 4552 N N . SER B 1 74 ? -8.125 24.594 -17.312 1 31.08 74 SER B N 1
ATOM 4553 C CA . SER B 1 74 ? -9.219 25.172 -16.547 1 31.08 74 SER B CA 1
ATOM 4554 C C . SER B 1 74 ? -10.289 24.125 -16.234 1 31.08 74 SER B C 1
ATOM 4556 O O . SER B 1 74 ? -10.898 23.562 -17.141 1 31.08 74 SER B O 1
ATOM 4558 N N . TYR B 1 75 ? -10.141 23.281 -15.266 1 27.08 75 TYR B N 1
ATOM 4559 C CA . TYR B 1 75 ? -11.406 22.75 -14.781 1 27.08 75 TYR B CA 1
ATOM 4560 C C . TYR B 1 75 ? -12.391 23.875 -14.477 1 27.08 75 TYR B C 1
ATOM 4562 O O . TYR B 1 75 ? -12.039 24.859 -13.82 1 27.08 75 TYR B O 1
ATOM 4570 N N . HIS B 1 76 ? -13.289 24.109 -15.25 1 25.61 76 HIS B N 1
ATOM 4571 C CA . HIS B 1 76 ? -14.43 24.984 -14.984 1 25.61 76 HIS B CA 1
ATOM 4572 C C . HIS B 1 76 ? -15.055 24.672 -13.633 1 25.61 76 HIS B C 1
ATOM 4574 O O . HIS B 1 76 ? -15.906 23.781 -13.523 1 25.61 76 HIS B O 1
ATOM 4580 N N . ARG B 1 77 ? -14.578 24.438 -12.461 1 24.2 77 ARG B N 1
ATOM 4581 C CA . ARG B 1 77 ? -15.641 24.609 -11.469 1 24.2 77 ARG B CA 1
ATOM 4582 C C . ARG B 1 77 ? -16.438 25.875 -11.734 1 24.2 77 ARG B C 1
ATOM 4584 O O . ARG B 1 77 ? -15.977 26.766 -12.461 1 24.2 77 ARG B O 1
ATOM 4591 N N . TYR B 1 78 ? -17.594 26.031 -10.844 1 19.72 78 TYR B N 1
ATOM 4592 C CA . TYR B 1 78 ? -18.594 27.031 -10.484 1 19.72 78 TYR B CA 1
ATOM 4593 C C . TYR B 1 78 ? -17.953 28.406 -10.289 1 19.72 78 TYR B C 1
ATOM 4595 O O . TYR B 1 78 ? -16.938 28.531 -9.594 1 19.72 78 TYR B O 1
ATOM 4603 N N . ARG B 1 79 ? -18.016 29.156 -11.211 1 22.17 79 ARG B N 1
ATOM 4604 C CA . ARG B 1 79 ? -17.891 30.609 -11.227 1 22.17 79 ARG B CA 1
ATOM 4605 C C . ARG B 1 79 ? -18.562 31.234 -10.016 1 22.17 79 ARG B C 1
ATOM 4607 O O . ARG B 1 79 ? -19.797 31.359 -9.984 1 22.17 79 ARG B O 1
ATOM 4614 N N . CYS B 1 80 ? -18.312 30.703 -8.719 1 20.89 80 CYS B N 1
ATOM 4615 C CA . CYS B 1 80 ? -18.875 31.656 -7.77 1 20.89 80 CYS B CA 1
ATOM 4616 C C . CYS B 1 80 ? -18.672 33.094 -8.242 1 20.89 80 CYS B C 1
ATOM 4618 O O . CYS B 1 80 ? -17.75 33.375 -9.008 1 20.89 80 CYS B O 1
ATOM 4620 N N . LEU B 1 81 ? -19.734 33.906 -7.984 1 19.33 81 LEU B N 1
ATOM 4621 C CA . LEU B 1 81 ? -20.016 35.281 -8.297 1 19.33 81 LEU B CA 1
ATOM 4622 C C . LEU B 1 81 ? -18.812 36.188 -8 1 19.33 81 LEU B C 1
ATOM 4624 O O . LEU B 1 81 ? -18.078 35.938 -7.039 1 19.33 81 LEU B O 1
ATOM 4628 N N . ALA B 1 82 ? -18.359 37.031 -8.852 1 21.27 82 ALA B N 1
ATOM 4629 C CA . ALA B 1 82 ? -17.438 38.062 -9.266 1 21.27 82 ALA B CA 1
ATOM 4630 C C . ALA B 1 82 ? -17.25 39.125 -8.172 1 21.27 82 ALA B C 1
ATOM 4632 O O . ALA B 1 82 ? -16.156 39.656 -7.996 1 21.27 82 ALA B O 1
ATOM 4633 N N . SER B 1 83 ? -18.312 39.75 -7.457 1 20.73 83 SER B N 1
ATOM 4634 C CA . SER B 1 83 ? -18.188 41.219 -7.559 1 20.73 83 SER B CA 1
ATOM 4635 C C . SER B 1 83 ? -17.062 41.719 -6.66 1 20.73 83 SER B C 1
ATOM 4637 O O . SER B 1 83 ? -16.484 42.781 -6.926 1 20.73 83 SER B O 1
ATOM 4639 N N . PHE B 1 84 ? -17.078 41.531 -5.328 1 20.73 84 PHE B N 1
ATOM 4640 C CA . PHE B 1 84 ? -16.688 42.75 -4.648 1 20.73 84 PHE B CA 1
ATOM 4641 C C . PHE B 1 84 ? -15.188 43 -4.82 1 20.73 84 PHE B C 1
ATOM 4643 O O . PHE B 1 84 ? -14.391 42.062 -4.844 1 20.73 84 PHE B O 1
ATOM 4650 N N . PRO B 1 85 ? -14.609 44.156 -5.258 1 21.53 85 PRO B N 1
ATOM 4651 C CA . PRO B 1 85 ? -13.352 44.75 -5.695 1 21.53 85 PRO B CA 1
ATOM 4652 C C . PRO B 1 85 ? -12.258 44.688 -4.629 1 21.53 85 PRO B C 1
ATOM 4654 O O . PRO B 1 85 ? -11.148 45.188 -4.84 1 21.53 85 PRO B O 1
ATOM 4657 N N . THR B 1 86 ? -12.43 44.188 -3.42 1 20.88 86 THR B N 1
ATOM 4658 C CA . THR B 1 86 ? -11.469 44.844 -2.539 1 20.88 86 THR B CA 1
ATOM 4659 C C . THR B 1 86 ? -10.039 44.438 -2.91 1 20.88 86 THR B C 1
ATOM 4661 O O . THR B 1 86 ? -9.781 43.312 -3.309 1 20.88 86 THR B O 1
ATOM 4664 N N . ALA B 1 87 ? -9.078 45.344 -3.109 1 20.89 87 ALA B N 1
ATOM 4665 C CA . ALA B 1 87 ? -7.703 45.562 -3.539 1 20.89 87 ALA B CA 1
ATOM 4666 C C . ALA B 1 87 ? -6.723 44.75 -2.693 1 20.89 87 ALA B C 1
ATOM 4668 O O . ALA B 1 87 ? -5.773 45.312 -2.129 1 20.89 87 ALA B O 1
ATOM 4669 N N . CYS B 1 88 ? -6.98 43.625 -2.176 1 19.64 88 CYS B N 1
ATOM 4670 C CA . CYS B 1 88 ? -5.914 43.281 -1.245 1 19.64 88 CYS B CA 1
ATOM 4671 C C . CYS B 1 88 ? -4.594 43.062 -1.981 1 19.64 88 CYS B C 1
ATOM 4673 O O . CYS B 1 88 ? -4.574 42.531 -3.086 1 19.64 88 CYS B O 1
ATOM 4675 N N . PRO B 1 89 ? -3.484 43.719 -1.637 1 20.77 89 PRO B N 1
ATOM 4676 C CA . PRO B 1 89 ? -2.174 43.781 -2.287 1 20.77 89 PRO B CA 1
ATOM 4677 C C . PRO B 1 89 ? -1.552 42.406 -2.477 1 20.77 89 PRO B C 1
ATOM 4679 O O . PRO B 1 89 ? -1.916 41.469 -1.774 1 20.77 89 PRO B O 1
ATOM 4682 N N . ALA B 1 90 ? -0.862 42.219 -3.572 1 21.45 90 ALA B N 1
ATOM 4683 C CA . ALA B 1 90 ? -0.173 41.156 -4.293 1 21.45 90 ALA B CA 1
ATOM 4684 C C . ALA B 1 90 ? 0.919 40.531 -3.432 1 21.45 90 ALA B C 1
ATOM 4686 O O . ALA B 1 90 ? 1.892 41.188 -3.068 1 21.45 90 ALA B O 1
ATOM 4687 N N . ARG B 1 91 ? 0.621 39.656 -2.484 1 22.7 91 ARG B N 1
ATOM 4688 C CA . ARG B 1 91 ? 1.681 39 -1.741 1 22.7 91 ARG B CA 1
ATOM 4689 C C . ARG B 1 91 ? 2.627 38.25 -2.684 1 22.7 91 ARG B C 1
ATOM 4691 O O . ARG B 1 91 ? 2.186 37.5 -3.549 1 22.7 91 ARG B O 1
ATOM 4698 N N . THR B 1 92 ? 3.859 38.781 -2.951 1 20.17 92 THR B N 1
ATOM 4699 C CA . THR B 1 92 ? 5.008 38.344 -3.742 1 20.17 92 THR B CA 1
ATOM 4700 C C . THR B 1 92 ? 5.371 36.875 -3.428 1 20.17 92 THR B C 1
ATOM 4702 O O . THR B 1 92 ? 5.539 36.531 -2.262 1 20.17 92 THR B O 1
ATOM 4705 N N . THR B 1 93 ? 4.977 35.969 -4.246 1 22.47 93 THR B N 1
ATOM 4706 C CA . THR B 1 93 ? 5.211 34.531 -4.25 1 22.47 93 THR B CA 1
ATOM 4707 C C . THR B 1 93 ? 6.707 34.219 -4.32 1 22.47 93 THR B C 1
ATOM 4709 O O . THR B 1 93 ? 7.383 34.625 -5.266 1 22.47 93 THR B O 1
ATOM 4712 N N . LEU B 1 94 ? 7.504 34.281 -3.254 1 21.31 94 LEU B N 1
ATOM 4713 C CA . LEU B 1 94 ? 8.922 33.938 -3.262 1 21.31 94 LEU B CA 1
ATOM 4714 C C . LEU B 1 94 ? 9.141 32.562 -3.848 1 21.31 94 LEU B C 1
ATOM 4716 O O . LEU B 1 94 ? 8.359 31.641 -3.58 1 21.31 94 LEU B O 1
ATOM 4720 N N . PRO B 1 95 ? 9.867 32.438 -4.93 1 23.3 95 PRO B N 1
ATOM 4721 C CA . PRO B 1 95 ? 10.195 31.219 -5.668 1 23.3 95 PRO B CA 1
ATOM 4722 C C . PRO B 1 95 ? 10.875 30.172 -4.793 1 23.3 95 PRO B C 1
ATOM 4724 O O . PRO B 1 95 ? 11.727 30.5 -3.961 1 23.3 95 PRO B O 1
ATOM 4727 N N . ILE B 1 96 ? 10.242 29.203 -4.414 1 20.72 96 ILE B N 1
ATOM 4728 C CA . ILE B 1 96 ? 10.75 28.047 -3.68 1 20.72 96 ILE B CA 1
ATOM 4729 C C . ILE B 1 96 ? 11.938 27.453 -4.426 1 20.72 96 ILE B C 1
ATOM 4731 O O . ILE B 1 96 ? 11.797 26.969 -5.559 1 20.72 96 ILE B O 1
ATOM 4735 N N . ARG B 1 97 ? 13.125 27.984 -4.398 1 20.12 97 ARG B N 1
ATOM 4736 C CA . ARG B 1 97 ? 14.375 27.453 -4.906 1 20.12 97 ARG B CA 1
ATOM 4737 C C . ARG B 1 97 ? 14.531 25.984 -4.52 1 20.12 97 ARG B C 1
ATOM 4739 O O . ARG B 1 97 ? 14.383 25.625 -3.35 1 20.12 97 ARG B O 1
ATOM 4746 N N . ALA B 1 98 ? 14.578 25.109 -5.504 1 22.77 98 ALA B N 1
ATOM 4747 C CA . ALA B 1 98 ? 14.805 23.672 -5.617 1 22.77 98 ALA B CA 1
ATOM 4748 C C . ALA B 1 98 ? 16.125 23.266 -4.984 1 22.77 98 ALA B C 1
ATOM 4750 O O . ALA B 1 98 ? 17.203 23.625 -5.484 1 22.77 98 ALA B O 1
ATOM 4751 N N . LEU B 1 99 ? 16.375 23.328 -3.68 1 18.55 99 LEU B N 1
ATOM 4752 C CA . LEU B 1 99 ? 17.594 22.844 -3.045 1 18.55 99 LEU B CA 1
ATOM 4753 C C . LEU B 1 99 ? 17.891 21.406 -3.445 1 18.55 99 LEU B C 1
ATOM 4755 O O . LEU B 1 99 ? 17.016 20.531 -3.324 1 18.55 99 LEU B O 1
ATOM 4759 N N . ALA B 1 100 ? 18.672 21.125 -4.461 1 20.81 100 ALA B N 1
ATOM 4760 C CA . ALA B 1 100 ? 19.266 19.906 -4.984 1 20.81 100 ALA B CA 1
ATOM 4761 C C . ALA B 1 100 ? 19.984 19.125 -3.881 1 20.81 100 ALA B C 1
ATOM 4763 O O . ALA B 1 100 ? 21.047 19.531 -3.418 1 20.81 100 ALA B O 1
ATOM 4764 N N . CYS B 1 101 ? 19.359 18.734 -2.834 1 20.27 101 CYS B N 1
ATOM 4765 C CA . CYS B 1 101 ? 20.062 18 -1.78 1 20.27 101 CYS B CA 1
ATOM 4766 C C . CYS B 1 101 ? 20.594 16.672 -2.299 1 20.27 101 CYS B C 1
ATOM 4768 O O . CYS B 1 101 ? 19.859 15.906 -2.932 1 20.27 101 CYS B O 1
ATOM 4770 N N . ARG B 1 102 ? 21.859 16.578 -2.664 1 19.73 102 ARG B N 1
ATOM 4771 C CA . ARG B 1 102 ? 22.672 15.406 -2.889 1 19.73 102 ARG B CA 1
ATOM 4772 C C . ARG B 1 102 ? 22.594 14.438 -1.708 1 19.73 102 ARG B C 1
ATOM 4774 O O . ARG B 1 102 ? 23.016 14.773 -0.598 1 19.73 102 ARG B O 1
ATOM 4781 N N . ASP B 1 103 ? 21.516 13.703 -1.603 1 21.25 103 ASP B N 1
ATOM 4782 C CA . ASP B 1 103 ? 21.109 12.812 -0.524 1 21.25 103 ASP B CA 1
ATOM 4783 C C . ASP B 1 103 ? 22.078 11.641 -0.375 1 21.25 103 ASP B C 1
ATOM 4785 O O . ASP B 1 103 ? 22.141 10.773 -1.245 1 21.25 103 ASP B O 1
ATOM 4789 N N . ASN B 1 104 ? 23.344 11.922 0.033 1 20.84 104 ASN B N 1
ATOM 4790 C CA . ASN B 1 104 ? 24.203 10.805 0.4 1 20.84 104 ASN B CA 1
ATOM 4791 C C . ASN B 1 104 ? 23.531 9.898 1.436 1 20.84 104 ASN B C 1
ATOM 4793 O O . ASN B 1 104 ? 22.75 10.375 2.26 1 20.84 104 ASN B O 1
ATOM 4797 N N . ARG B 1 105 ? 23.656 8.5 1.28 1 22.64 105 ARG B N 1
ATOM 4798 C CA . ARG B 1 105 ? 23.031 7.277 1.767 1 22.64 105 ARG B CA 1
ATOM 4799 C C . ARG B 1 105 ? 23.219 7.125 3.271 1 22.64 105 ARG B C 1
ATOM 4801 O O . ARG B 1 105 ? 22.922 6.07 3.838 1 22.64 105 ARG B O 1
ATOM 4808 N N . THR B 1 106 ? 23.984 7.965 4.023 1 21.72 106 THR B N 1
ATOM 4809 C CA . THR B 1 106 ? 24.375 7.281 5.25 1 21.72 106 THR B CA 1
ATOM 4810 C C . THR B 1 106 ? 23.172 7.062 6.16 1 21.72 106 THR B C 1
ATOM 4812 O O . THR B 1 106 ? 22.281 7.906 6.223 1 21.72 106 THR B O 1
ATOM 4815 N N . GLN B 1 107 ? 22.859 5.828 6.453 1 23.12 107 GLN B N 1
ATOM 4816 C CA . GLN B 1 107 ? 21.859 5.145 7.27 1 23.12 107 GLN B CA 1
ATOM 4817 C C . GLN B 1 107 ? 21.844 5.699 8.688 1 23.12 107 GLN B C 1
ATOM 4819 O O . GLN B 1 107 ? 22.766 5.477 9.461 1 23.12 107 GLN B O 1
ATOM 4824 N N . HIS B 1 108 ? 21.797 6.98 8.898 1 22.09 108 HIS B N 1
ATOM 4825 C CA . HIS B 1 108 ? 21.938 7.344 10.305 1 22.09 108 HIS B CA 1
ATOM 4826 C C . HIS B 1 108 ? 20.844 6.707 11.148 1 22.09 108 HIS B C 1
ATOM 4828 O O . HIS B 1 108 ? 19.688 6.637 10.727 1 22.09 108 HIS B O 1
ATOM 4834 N N . PRO B 1 109 ? 21.188 5.742 12.039 1 25.78 109 PRO B N 1
ATOM 4835 C CA . PRO B 1 109 ? 20.312 5.113 13.023 1 25.78 109 PRO B CA 1
ATOM 4836 C C . PRO B 1 109 ? 19.469 6.129 13.797 1 25.78 109 PRO B C 1
ATOM 4838 O O . PRO B 1 109 ? 19.984 7.18 14.195 1 25.78 109 PRO B O 1
ATOM 4841 N N . ILE B 1 110 ? 18.344 6.273 13.414 1 25.92 110 ILE B N 1
ATOM 4842 C CA . ILE B 1 110 ? 17.406 7.121 14.133 1 25.92 110 ILE B CA 1
ATOM 4843 C C . ILE B 1 110 ? 17.422 6.773 15.617 1 25.92 110 ILE B C 1
ATOM 4845 O O . ILE B 1 110 ? 17.062 5.664 16.016 1 25.92 110 ILE B O 1
ATOM 4849 N N . GLN B 1 111 ? 18.641 6.977 16.312 1 24.86 111 GLN B N 1
ATOM 4850 C CA . GLN B 1 111 ? 18.625 6.848 17.766 1 24.86 111 GLN B CA 1
ATOM 4851 C C . GLN B 1 111 ? 17.328 7.379 18.359 1 24.86 111 GLN B C 1
ATOM 4853 O O . GLN B 1 111 ? 16.781 8.367 17.875 1 24.86 111 GLN B O 1
ATOM 4858 N N . HIS B 1 112 ? 16.656 6.469 19.031 1 25.25 112 HIS B N 1
ATOM 4859 C CA . HIS B 1 112 ? 15.516 6.664 19.922 1 25.25 112 HIS B CA 1
ATOM 4860 C C . HIS B 1 112 ? 15.719 7.883 20.812 1 25.25 112 HIS B C 1
ATOM 4862 O O . HIS B 1 112 ? 16.719 7.977 21.531 1 25.25 112 HIS B O 1
ATOM 4868 N N . CYS B 1 113 ? 15.57 9.023 20.281 1 24.78 113 CYS B N 1
ATOM 4869 C CA . CYS B 1 113 ? 15.547 10.188 21.172 1 24.78 113 CYS B CA 1
ATOM 4870 C C . CYS B 1 113 ? 14.773 9.883 22.453 1 24.78 113 CYS B C 1
ATOM 4872 O O . CYS B 1 113 ? 13.617 9.469 22.391 1 24.78 113 CYS B O 1
ATOM 4874 N N . GLU B 1 114 ? 15.43 9.242 23.469 1 27.16 114 GLU B N 1
ATOM 4875 C CA . GLU B 1 114 ? 14.953 9.281 24.844 1 27.16 114 GLU B CA 1
ATOM 4876 C C . GLU B 1 114 ? 14.242 10.594 25.141 1 27.16 114 GLU B C 1
ATOM 4878 O O . GLU B 1 114 ? 14.719 11.664 24.766 1 27.16 114 GLU B O 1
ATOM 4883 N N . GLY B 1 115 ? 12.953 10.523 25.188 1 26.94 115 GLY B N 1
ATOM 4884 C CA . GLY B 1 115 ? 12.062 11.586 25.641 1 26.94 115 GLY B CA 1
ATOM 4885 C C . GLY B 1 115 ? 12.625 12.391 26.797 1 26.94 115 GLY B C 1
ATOM 4886 O O . GLY B 1 115 ? 12.883 11.836 27.875 1 26.94 115 GLY B O 1
ATOM 4887 N N . LEU B 1 116 ? 13.711 13.125 26.516 1 28.94 116 LEU B N 1
ATOM 4888 C CA . LEU B 1 116 ? 14.055 14.07 27.562 1 28.94 116 LEU B CA 1
ATOM 4889 C C . LEU B 1 116 ? 12.812 14.492 28.344 1 28.94 116 LEU B C 1
ATOM 4891 O O . LEU B 1 116 ? 11.742 14.656 27.766 1 28.94 116 LEU B O 1
ATOM 4895 N N . SER B 1 117 ? 12.828 14.016 29.594 1 29.03 117 SER B N 1
ATOM 4896 C CA . SER B 1 117 ? 11.898 14.516 30.594 1 29.03 117 SER B CA 1
ATOM 4897 C C . SER B 1 117 ? 11.602 16 30.375 1 29.03 117 SER B C 1
ATOM 4899 O O . SER B 1 117 ? 12.484 16.766 29.984 1 29.03 117 SER B O 1
ATOM 4901 N N . PRO B 1 118 ? 10.445 16.25 29.984 1 30.42 118 PRO B N 1
ATOM 4902 C CA . PRO B 1 118 ? 10.086 17.672 30 1 30.42 118 PRO B CA 1
ATOM 4903 C C . PRO B 1 118 ? 10.734 18.422 31.156 1 30.42 118 PRO B C 1
ATOM 4905 O O . PRO B 1 118 ? 10.531 18.078 32.312 1 30.42 118 PRO B O 1
ATOM 4908 N N . ASP B 1 119 ? 12.047 18.469 31.125 1 29.81 119 ASP B N 1
ATOM 4909 C CA . ASP B 1 119 ? 12.414 19.562 32.031 1 29.81 119 ASP B CA 1
ATOM 4910 C C . ASP B 1 119 ? 11.375 20.672 32 1 29.81 119 ASP B C 1
ATOM 4912 O O . ASP B 1 119 ? 11.117 21.25 30.938 1 29.81 119 ASP B O 1
ATOM 4916 N N . THR B 1 120 ? 10.344 20.469 32.688 1 30.61 120 THR B N 1
ATOM 4917 C CA . THR B 1 120 ? 9.398 21.547 33 1 30.61 120 THR B CA 1
ATOM 4918 C C . THR B 1 120 ? 10.117 22.875 33.156 1 30.61 120 THR B C 1
ATOM 4920 O O . THR B 1 120 ? 10.555 23.234 34.25 1 30.61 120 THR B O 1
ATOM 4923 N N . LYS B 1 121 ? 11.156 23.016 32.438 1 33.62 121 LYS B N 1
ATOM 4924 C CA . LYS B 1 121 ? 11.586 24.406 32.594 1 33.62 121 LYS B CA 1
ATOM 4925 C C . LYS B 1 121 ? 10.383 25.328 32.75 1 33.62 121 LYS B C 1
ATOM 4927 O O . LYS B 1 121 ? 9.406 25.219 32 1 33.62 121 LYS B O 1
ATOM 4932 N N . LYS B 1 122 ? 10.234 25.766 33.812 1 34.72 122 LYS B N 1
ATOM 4933 C CA . LYS B 1 122 ? 9.242 26.781 34.156 1 34.72 122 LYS B CA 1
ATOM 4934 C C . LYS B 1 122 ? 9.031 27.766 33.031 1 34.72 122 LYS B C 1
ATOM 4936 O O . LYS B 1 122 ? 9.953 28.5 32.656 1 34.72 122 LYS B O 1
ATOM 4941 N N . PHE B 1 123 ? 8.492 27.188 31.984 1 37.16 123 PHE B N 1
ATOM 4942 C CA . PHE B 1 123 ? 8.117 28.25 31.047 1 37.16 123 PHE B CA 1
ATOM 4943 C C . PHE B 1 123 ? 8.078 29.594 31.766 1 37.16 123 PHE B C 1
ATOM 4945 O O . PHE B 1 123 ? 7.637 29.688 32.906 1 37.16 123 PHE B O 1
ATOM 4952 N N . PRO B 1 124 ? 8.977 30.344 31.5 1 37.5 124 PRO B N 1
ATOM 4953 C CA . PRO B 1 124 ? 8.727 31.625 32.156 1 37.5 124 PRO B CA 1
ATOM 4954 C C . PRO B 1 124 ? 7.246 31.891 32.406 1 37.5 124 PRO B C 1
ATOM 4956 O O . PRO B 1 124 ? 6.43 31.672 31.5 1 37.5 124 PRO B O 1
ATOM 4959 N N . THR B 1 125 ? 6.727 31.312 33.531 1 37.88 125 THR B N 1
ATOM 4960 C CA . THR B 1 125 ? 5.391 31.641 34.031 1 37.88 125 THR B CA 1
ATOM 4961 C C . THR B 1 125 ? 4.922 32.969 33.469 1 37.88 125 THR B C 1
ATOM 4963 O O . THR B 1 125 ? 5.684 33.938 33.469 1 37.88 125 THR B O 1
ATOM 4966 N N . PHE B 1 126 ? 4.109 32.906 32.531 1 42.12 126 PHE B N 1
ATOM 4967 C CA . PHE B 1 126 ? 3.297 34.094 32.219 1 42.12 126 PHE B CA 1
ATOM 4968 C C . PHE B 1 126 ? 3.285 35.062 33.406 1 42.12 126 PHE B C 1
ATOM 4970 O O . PHE B 1 126 ? 3.449 34.625 34.562 1 42.12 126 PHE B O 1
ATOM 4977 N N . SER B 1 127 ? 3.406 36.219 33.188 1 47.62 127 SER B N 1
ATOM 4978 C CA . SER B 1 127 ? 3.414 37.312 34.156 1 47.62 127 SER B CA 1
ATOM 4979 C C . SER B 1 127 ? 2.572 37 35.375 1 47.62 127 SER B C 1
ATOM 4981 O O . SER B 1 127 ? 1.472 36.469 35.25 1 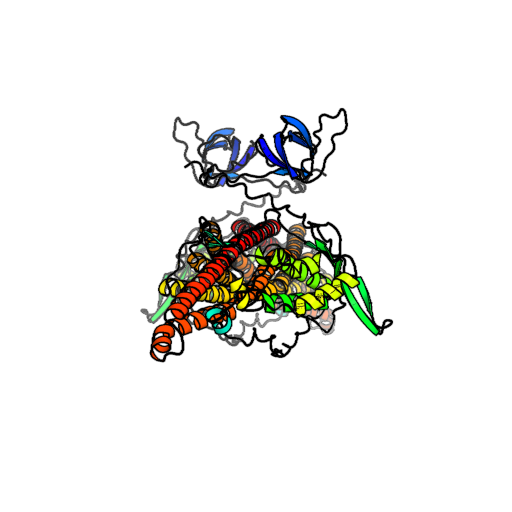47.62 127 SER B O 1
ATOM 4983 N N . LYS B 1 128 ? 3.123 36.75 36.438 1 52.34 128 LYS B N 1
ATOM 4984 C CA . LYS B 1 128 ? 2.748 36.656 37.844 1 52.34 128 LYS B CA 1
ATOM 4985 C C . LYS B 1 128 ? 1.496 37.5 38.125 1 52.34 128 LYS B C 1
ATOM 4987 O O . LYS B 1 128 ? 0.824 37.281 39.156 1 52.34 128 LYS B O 1
ATOM 4992 N N . HIS B 1 129 ? 1.302 38.469 37.25 1 64.12 129 HIS B N 1
ATOM 4993 C CA . HIS B 1 129 ? 0.202 39.281 37.719 1 64.12 129 HIS B CA 1
ATOM 4994 C C . HIS B 1 129 ? -1.113 38.906 37.062 1 64.12 129 HIS B C 1
ATOM 4996 O O . HIS B 1 129 ? -1.166 38.719 35.844 1 64.12 129 HIS B O 1
ATOM 5002 N N . GLY B 1 130 ? -2.002 38.438 37.656 1 80.25 130 GLY B N 1
ATOM 5003 C CA . GLY B 1 130 ? -3.363 38.125 37.25 1 80.25 130 GLY B CA 1
ATOM 5004 C C . GLY B 1 130 ? -4.027 39.219 36.469 1 80.25 130 GLY B C 1
ATOM 5005 O O . GLY B 1 130 ? -3.494 40.344 36.375 1 80.25 130 GLY B O 1
ATOM 5006 N N . PRO B 1 131 ? -5.031 38.938 35.688 1 89.25 131 PRO B N 1
ATOM 5007 C CA . PRO B 1 131 ? -5.727 39.938 34.875 1 89.25 131 PRO B CA 1
ATOM 5008 C C . PRO B 1 131 ? -6.156 41.156 35.719 1 89.25 131 PRO B C 1
ATOM 5010 O O . PRO B 1 131 ? -6.488 42.219 35.156 1 89.25 131 PRO B O 1
ATOM 5013 N N . GLU B 1 132 ? -6.016 41.094 37 1 87.44 132 GLU B N 1
ATOM 5014 C CA . GLU B 1 132 ? -6.449 42.156 37.906 1 87.44 132 GLU B CA 1
ATOM 5015 C C . GLU B 1 132 ? -5.574 43.406 37.719 1 87.44 132 GLU B C 1
ATOM 5017 O O . GLU B 1 132 ? -6.039 44.531 37.938 1 87.44 132 GLU B O 1
ATOM 5022 N N . VAL B 1 133 ? -4.445 43.156 37.375 1 88.62 133 VAL B N 1
ATOM 5023 C CA . VAL B 1 133 ? -3.5 44.25 37.219 1 88.62 133 VAL B CA 1
ATOM 5024 C C . VAL B 1 133 ? -3.98 45.219 36.125 1 88.62 133 VAL B C 1
ATOM 5026 O O . VAL B 1 133 ? -3.891 46.438 36.25 1 88.62 133 VAL B O 1
ATOM 5029 N N . TYR B 1 134 ? -4.531 44.688 35.125 1 93.31 134 TYR B N 1
ATOM 5030 C CA . TYR B 1 134 ? -5.059 45.469 34.031 1 93.31 134 TYR B CA 1
ATOM 5031 C C . TYR B 1 134 ? -6.457 46 34.344 1 93.31 134 TYR B C 1
ATOM 5033 O O . TYR B 1 134 ? -6.762 47.156 34.125 1 93.31 134 TYR B O 1
ATOM 5041 N N . LEU B 1 135 ? -7.234 45.156 34.938 1 93 135 LEU B N 1
ATOM 5042 C CA . LEU B 1 135 ? -8.641 45.469 35.156 1 93 135 LEU B CA 1
ATOM 5043 C C . LEU B 1 135 ? -8.789 46.625 36.125 1 93 135 LEU B C 1
ATOM 5045 O O . LEU B 1 135 ? -9.695 47.469 36 1 93 135 LEU B O 1
ATOM 5049 N N . LEU B 1 136 ? -7.836 46.625 37.062 1 88.5 136 LEU B N 1
ATOM 5050 C CA . LEU B 1 136 ? -7.984 47.625 38.125 1 88.5 136 LEU B CA 1
ATOM 5051 C C . LEU B 1 136 ? -6.902 48.688 38.031 1 88.5 136 LEU B C 1
ATOM 5053 O O . LEU B 1 136 ? -6.754 49.5 38.938 1 88.5 136 LEU B O 1
ATOM 5057 N N . SER B 1 137 ? -6.242 48.719 36.906 1 88.38 137 SER B N 1
ATOM 5058 C CA . SER B 1 137 ? -5.172 49.688 36.75 1 88.38 137 SER B CA 1
ATOM 5059 C C . SER B 1 137 ? -5.73 51.125 36.625 1 88.38 137 SER B C 1
ATOM 5061 O O . SER B 1 137 ? -6.719 51.344 35.938 1 88.38 137 SER B O 1
ATOM 5063 N N . LYS B 1 138 ? -5.152 52.031 37.312 1 83.88 138 LYS B N 1
ATOM 5064 C CA . LYS B 1 138 ? -5.602 53.406 37.25 1 83.88 138 LYS B CA 1
ATOM 5065 C C . LYS B 1 138 ? -4.98 54.156 36.062 1 83.88 138 LYS B C 1
ATOM 5067 O O . LYS B 1 138 ? -5.586 55.062 35.531 1 83.88 138 LYS B O 1
ATOM 5072 N N . LEU B 1 139 ? -3.729 53.781 35.688 1 79.56 139 LEU B N 1
ATOM 5073 C CA . LEU B 1 139 ? -3.029 54.406 34.594 1 79.56 139 LEU B CA 1
ATOM 5074 C C . LEU B 1 139 ? -2.695 53.406 33.5 1 79.56 139 LEU B C 1
ATOM 5076 O O . LEU B 1 139 ? -2.064 52.375 33.75 1 79.56 139 LEU B O 1
ATOM 5080 N N . LEU B 1 140 ? -3.273 53.688 32.375 1 80.88 140 LEU B N 1
ATOM 5081 C CA . LEU B 1 140 ? -2.951 52.844 31.219 1 80.88 140 LEU B CA 1
ATOM 5082 C C . LEU B 1 140 ? -1.697 53.344 30.516 1 80.88 140 LEU B C 1
ATOM 5084 O O . LEU B 1 140 ? -1.379 54.531 30.562 1 80.88 140 LEU B O 1
ATOM 5088 N N . PRO B 1 141 ? -0.958 52.344 30.094 1 77 141 PRO B N 1
ATOM 5089 C CA . PRO B 1 141 ? 0.297 52.75 29.438 1 77 141 PRO B CA 1
ATOM 5090 C C . PRO B 1 141 ? 0.088 53.688 28.266 1 77 141 PRO B C 1
ATOM 5092 O O . PRO B 1 141 ? -0.898 53.594 27.531 1 77 141 PRO B O 1
ATOM 5095 N N . LYS B 1 142 ? 0.734 54.906 28.375 1 70.88 142 LYS B N 1
ATOM 5096 C CA . LYS B 1 142 ? 0.732 55.875 27.266 1 70.88 142 LYS B CA 1
ATOM 5097 C C . LYS B 1 142 ? 1.804 55.5 26.25 1 70.88 142 LYS B C 1
ATOM 5099 O O . LYS B 1 142 ? 2.979 55.844 26.422 1 70.88 142 LYS B O 1
ATOM 5104 N N . THR B 1 143 ? 1.56 54.438 25.562 1 68.56 143 THR B N 1
ATOM 5105 C CA . THR B 1 143 ? 2.602 54.062 24.609 1 68.56 143 THR B CA 1
ATOM 5106 C C . THR B 1 143 ? 2.254 54.562 23.219 1 68.56 143 THR B C 1
ATOM 5108 O O . THR B 1 143 ? 1.088 54.844 22.906 1 68.56 143 THR B O 1
ATOM 5111 N N . GLY B 1 144 ? 3.242 55 22.453 1 65.31 144 GLY B N 1
ATOM 5112 C CA . GLY B 1 144 ? 3.129 55.438 21.062 1 65.31 144 GLY B CA 1
ATOM 5113 C C . GLY B 1 144 ? 2.604 54.344 20.141 1 65.31 144 GLY B C 1
ATOM 5114 O O . GLY B 1 144 ? 2.191 54.656 19.016 1 65.31 144 GLY B O 1
ATOM 5115 N N . GLU B 1 145 ? 2.488 53.062 20.578 1 75.75 145 GLU B N 1
ATOM 5116 C CA . GLU B 1 145 ? 2.051 51.969 19.719 1 75.75 145 GLU B CA 1
ATOM 5117 C C . GLU B 1 145 ? 0.631 51.531 20.047 1 75.75 145 GLU B C 1
ATOM 5119 O O . GLU B 1 145 ? 0.412 50.844 21.047 1 75.75 145 GLU B O 1
ATOM 5124 N N . GLN B 1 146 ? -0.293 52.031 19.375 1 87.94 146 GLN B N 1
ATOM 5125 C CA . GLN B 1 146 ? -1.679 51.656 19.594 1 87.94 146 GLN B CA 1
ATOM 5126 C C . GLN B 1 146 ? -2.078 50.5 18.656 1 87.94 146 GLN B C 1
ATOM 5128 O O . GLN B 1 146 ? -1.751 50.531 17.469 1 87.94 146 GLN B O 1
ATOM 5133 N N . LEU B 1 147 ? -2.623 49.469 19.266 1 93.5 147 LEU B N 1
ATOM 5134 C CA . LEU B 1 147 ? -3.125 48.312 18.516 1 93.5 147 LEU B CA 1
ATOM 5135 C C . LEU B 1 147 ? -4.609 48.469 18.203 1 93.5 147 LEU B C 1
ATOM 5137 O O . LEU B 1 147 ? -5.453 48.344 19.094 1 93.5 147 LEU B O 1
ATOM 5141 N N . THR B 1 148 ? -4.875 48.719 16.953 1 94.81 148 THR B N 1
ATOM 5142 C CA . THR B 1 148 ? -6.246 49.062 16.594 1 94.81 148 THR B CA 1
ATOM 5143 C C . THR B 1 148 ? -6.98 47.844 16.078 1 94.81 148 THR B C 1
ATOM 5145 O O . THR B 1 148 ? -6.414 47.031 15.328 1 94.81 148 THR B O 1
ATOM 5148 N N . ILE B 1 149 ? -8.242 47.688 16.562 1 96.25 149 ILE B N 1
ATOM 5149 C CA . ILE B 1 149 ? -9.141 46.656 16.094 1 96.25 149 ILE B CA 1
ATOM 5150 C C . ILE B 1 149 ? -10.312 47.281 15.344 1 96.25 149 ILE B C 1
ATOM 5152 O O . ILE B 1 149 ? -10.906 48.25 15.805 1 96.25 149 ILE B O 1
ATOM 5156 N N . TYR B 1 150 ? -10.594 46.781 14.234 1 92.75 150 TYR B N 1
ATOM 5157 C CA . TYR B 1 150 ? -11.758 47.281 13.508 1 92.75 150 TYR B CA 1
ATOM 5158 C C . TYR B 1 150 ? -12.75 46.125 13.242 1 92.75 150 TYR B C 1
ATOM 5160 O O . TYR B 1 150 ? -12.383 44.969 13.312 1 92.75 150 TYR B O 1
ATOM 5168 N N . LYS B 1 151 ? -13.969 46.5 13.031 1 91.31 151 LYS B N 1
ATOM 5169 C CA . LYS B 1 151 ? -15.008 45.531 12.727 1 91.31 151 LYS B CA 1
ATOM 5170 C C . LYS B 1 151 ? -15.148 45.312 11.219 1 91.31 151 LYS B C 1
ATOM 5172 O O . LYS B 1 151 ? -15.547 46.25 10.5 1 91.31 151 LYS B O 1
ATOM 5177 N N . GLY B 1 152 ? -14.672 44.188 10.781 1 84.69 152 GLY B N 1
ATOM 5178 C CA . GLY B 1 152 ? -14.797 43.844 9.375 1 84.69 152 GLY B CA 1
ATOM 5179 C C . GLY B 1 152 ? -15.961 42.906 9.102 1 84.69 152 GLY B C 1
ATOM 5180 O O . GLY B 1 152 ? -16.891 42.812 9.906 1 84.69 152 GLY B O 1
ATOM 5181 N N . GLN B 1 153 ? -15.961 42.281 7.988 1 84.12 153 GLN B N 1
ATOM 5182 C CA . GLN B 1 153 ? -17.016 41.375 7.555 1 84.12 153 GLN B CA 1
ATOM 5183 C C . GLN B 1 153 ? -17.078 40.125 8.445 1 84.12 153 GLN B C 1
ATOM 5185 O O . GLN B 1 153 ? -18.156 39.625 8.719 1 84.12 153 GLN B O 1
ATOM 5190 N N . VAL B 1 154 ? -15.922 39.781 8.93 1 86.56 154 VAL B N 1
ATOM 5191 C CA . VAL B 1 154 ? -15.844 38.562 9.703 1 86.56 154 VAL B CA 1
ATOM 5192 C C . VAL B 1 154 ? -15.898 38.875 11.195 1 86.56 154 VAL B C 1
ATOM 5194 O O . VAL B 1 154 ? -15.789 37.969 12.031 1 86.56 154 VAL B O 1
ATOM 5197 N N . GLY B 1 155 ? -16.047 40.156 11.492 1 90.44 155 GLY B N 1
ATOM 5198 C CA . GLY B 1 155 ? -16.031 40.594 12.883 1 90.44 155 GLY B CA 1
ATOM 5199 C C . GLY B 1 155 ? -14.828 41.438 13.25 1 90.44 155 GLY B C 1
ATOM 5200 O O . GLY B 1 155 ? -14.352 42.219 12.43 1 90.44 155 GLY B O 1
ATOM 5201 N N . ALA B 1 156 ? -14.367 41.312 14.453 1 94.94 156 ALA B N 1
ATOM 5202 C CA . ALA B 1 156 ? -13.234 42.094 14.922 1 94.94 156 ALA B CA 1
ATOM 5203 C C . ALA B 1 156 ? -11.93 41.594 14.289 1 94.94 156 ALA B C 1
ATOM 5205 O O . ALA B 1 156 ? -11.625 40.406 14.32 1 94.94 156 ALA B O 1
ATOM 5206 N N . VAL B 1 157 ? -11.234 42.469 13.688 1 95.19 157 VAL B N 1
ATOM 5207 C CA . VAL B 1 157 ? -9.969 42.125 13.031 1 95.19 157 VAL B CA 1
ATOM 5208 C C . VAL B 1 157 ? -8.898 43.156 13.422 1 95.19 157 VAL B C 1
ATOM 5210 O O . VAL B 1 157 ? -9.18 44.344 13.594 1 95.19 157 VAL B O 1
ATOM 5213 N N . TRP B 1 158 ? -7.66 42.625 13.578 1 96.38 158 TRP B N 1
ATOM 5214 C CA . TRP B 1 158 ? -6.535 43.531 13.797 1 96.38 158 TRP B CA 1
ATOM 5215 C C . TRP B 1 158 ? -6.336 44.438 12.602 1 96.38 158 TRP B C 1
ATOM 5217 O O . TRP B 1 158 ? -6.703 44.094 11.477 1 96.38 158 TRP B O 1
ATOM 5227 N N . ASN B 1 159 ? -5.867 45.594 12.898 1 93.06 159 ASN B N 1
ATOM 5228 C CA . ASN B 1 159 ? -5.426 46.469 11.805 1 93.06 159 ASN B CA 1
ATOM 5229 C C . ASN B 1 159 ? -4.125 45.969 11.188 1 93.06 159 ASN B C 1
ATOM 5231 O O . ASN B 1 159 ? -3.084 45.938 11.844 1 93.06 159 ASN B O 1
ATOM 5235 N N . TYR B 1 160 ? -4.219 45.562 9.961 1 90.56 160 TYR B N 1
ATOM 5236 C CA . TYR B 1 160 ? -3.049 45.031 9.258 1 90.56 160 TYR B CA 1
ATOM 5237 C C . TYR B 1 160 ? -2.229 46.156 8.656 1 90.56 160 TYR B C 1
ATOM 5239 O O . TYR B 1 160 ? -2.785 47.156 8.18 1 90.56 160 TYR B O 1
ATOM 5247 N N . PRO B 1 161 ? -0.955 45.938 8.711 1 89.31 161 PRO B N 1
ATOM 5248 C CA . PRO B 1 161 ? -0.117 46.938 8.039 1 89.31 161 PRO B CA 1
ATOM 5249 C C . PRO B 1 161 ? -0.314 46.938 6.527 1 89.31 161 PRO B C 1
ATOM 5251 O O . PRO B 1 161 ? -0.752 45.938 5.949 1 89.31 161 PRO B O 1
ATOM 5254 N N . ASN B 1 162 ? 0.026 48.031 5.93 1 86.12 162 ASN B N 1
ATOM 5255 C CA . ASN B 1 162 ? -0.169 48.219 4.496 1 86.12 162 ASN B CA 1
ATOM 5256 C C . ASN B 1 162 ? 0.783 47.344 3.686 1 86.12 162 ASN B C 1
ATOM 5258 O O . ASN B 1 162 ? 0.429 46.875 2.604 1 86.12 162 ASN B O 1
ATOM 5262 N N . SER B 1 163 ? 1.993 47.25 4.246 1 88 163 SER B N 1
ATOM 5263 C CA . SER B 1 163 ? 2.98 46.438 3.549 1 88 163 SER B CA 1
ATOM 5264 C C . SER B 1 163 ? 3.178 45.094 4.242 1 88 163 SER B C 1
ATOM 5266 O O . SER B 1 163 ? 3.186 45 5.473 1 88 163 SER B O 1
ATOM 5268 N N . SER B 1 164 ? 3.221 44.062 3.359 1 88.44 164 SER B N 1
ATOM 5269 C CA . SER B 1 164 ? 3.451 42.719 3.912 1 88.44 164 SER B CA 1
ATOM 5270 C C . SER B 1 164 ? 4.918 42.531 4.266 1 88.44 164 SER B C 1
ATOM 5272 O O . SER B 1 164 ? 5.805 42.875 3.484 1 88.44 164 SER B O 1
ATOM 5274 N N . LEU B 1 165 ? 5.137 42.031 5.465 1 94.31 165 LEU B N 1
ATOM 5275 C CA . LEU B 1 165 ? 6.488 41.75 5.934 1 94.31 165 LEU B CA 1
ATOM 5276 C C . LEU B 1 165 ? 6.844 40.281 5.758 1 94.31 165 LEU B C 1
ATOM 5278 O O . LEU B 1 165 ? 6.023 39.406 6.035 1 94.31 165 LEU B O 1
ATOM 5282 N N . SER B 1 166 ? 7.941 40.062 5.168 1 94.69 166 SER B N 1
ATOM 5283 C CA . SER B 1 166 ? 8.492 38.719 5.039 1 94.69 166 SER B CA 1
ATOM 5284 C C . SER B 1 166 ? 10 38.688 5.25 1 94.69 166 SER B C 1
ATOM 5286 O O . SER B 1 166 ? 10.648 39.75 5.16 1 94.69 166 SER B O 1
ATOM 5288 N N . CYS B 1 167 ? 10.492 37.531 5.648 1 96.12 167 CYS B N 1
ATOM 5289 C CA . CYS B 1 167 ? 11.938 37.438 5.809 1 96.12 167 CYS B CA 1
ATOM 5290 C C . CYS B 1 167 ? 12.422 36.062 5.383 1 96.12 167 CYS B C 1
ATOM 5292 O O . CYS B 1 167 ? 11.641 35.094 5.336 1 96.12 167 CYS B O 1
ATOM 5294 N N . VAL B 1 168 ? 13.711 35.969 5.035 1 96.69 168 VAL B N 1
ATOM 5295 C CA . VAL B 1 168 ? 14.336 34.719 4.613 1 96.69 168 VAL B CA 1
ATOM 5296 C C . VAL B 1 168 ? 15.469 34.344 5.578 1 96.69 168 VAL B C 1
ATOM 5298 O O . VAL B 1 168 ? 16.312 35.188 5.891 1 96.69 168 VAL B O 1
ATOM 5301 N N . VAL B 1 169 ? 15.352 33.156 6.141 1 96.5 169 VAL B N 1
ATOM 5302 C CA . VAL B 1 169 ? 16.406 32.625 6.98 1 96.5 169 VAL B CA 1
ATOM 5303 C C . VAL B 1 169 ? 17.297 31.688 6.156 1 96.5 169 VAL B C 1
ATOM 5305 O O . VAL B 1 169 ? 16.812 30.656 5.656 1 96.5 169 VAL B O 1
ATOM 5308 N N . ALA B 1 170 ? 18.562 32.062 6.02 1 95.31 170 ALA B N 1
ATOM 5309 C CA . ALA B 1 170 ? 19.406 31.281 5.117 1 95.31 170 ALA B CA 1
ATOM 5310 C C . ALA B 1 170 ? 20.859 31.344 5.559 1 95.31 170 ALA B C 1
ATOM 5312 O O . ALA B 1 170 ? 21.188 31.906 6.609 1 95.31 170 ALA B O 1
ATOM 5313 N N . ASP B 1 171 ? 21.672 30.594 4.926 1 92.44 171 ASP B N 1
ATOM 5314 C CA . ASP B 1 171 ? 23.125 30.625 4.953 1 92.44 171 ASP B CA 1
ATOM 5315 C C . ASP B 1 171 ? 23.656 30.375 6.367 1 92.44 171 ASP B C 1
ATOM 5317 O O . ASP B 1 171 ? 24.344 31.234 6.938 1 92.44 171 ASP B O 1
ATOM 5321 N N . PRO B 1 172 ? 23.406 29.172 6.844 1 93 172 PRO B N 1
ATOM 5322 C CA . PRO B 1 172 ? 24 28.828 8.148 1 93 172 PRO B CA 1
ATOM 5323 C C . PRO B 1 172 ? 25.516 28.844 8.125 1 93 172 PRO B C 1
ATOM 5325 O O . PRO B 1 172 ? 26.125 28.281 7.211 1 93 172 PRO B O 1
ATOM 5328 N N . LYS B 1 173 ? 26.156 29.562 9.008 1 92 173 LYS B N 1
ATOM 5329 C CA . LYS B 1 173 ? 27.609 29.641 9.125 1 92 173 LYS B CA 1
ATOM 5330 C C . LYS B 1 173 ? 28.062 29.312 10.547 1 92 173 LYS B C 1
ATOM 5332 O O . LYS B 1 173 ? 27.438 29.719 11.523 1 92 173 LYS B O 1
ATOM 5337 N N . LYS B 1 174 ? 29.156 28.562 10.539 1 89.38 174 LYS B N 1
ATOM 5338 C CA . LYS B 1 174 ? 29.719 28.219 11.844 1 89.38 174 LYS B CA 1
ATOM 5339 C C . LYS B 1 174 ? 30.531 29.391 12.414 1 89.38 174 LYS B C 1
ATOM 5341 O O . LYS B 1 174 ? 31.375 29.953 11.727 1 89.38 174 LYS B O 1
ATOM 5346 N N . GLY B 1 175 ? 30.094 29.828 13.492 1 86 175 GLY B N 1
ATOM 5347 C CA . GLY B 1 175 ? 30.828 30.844 14.211 1 86 175 GLY B CA 1
ATOM 5348 C C . GLY B 1 175 ? 31.469 30.344 15.492 1 86 175 GLY B C 1
ATOM 5349 O O . GLY B 1 175 ? 31.234 29.203 15.898 1 86 175 GLY B O 1
ATOM 5350 N N . SER B 1 176 ? 32.5 31.047 15.906 1 85.81 176 SER B N 1
ATOM 5351 C CA . SER B 1 176 ? 33.188 30.656 17.141 1 85.81 176 SER B CA 1
ATOM 5352 C C . SER B 1 176 ? 33.25 31.812 18.125 1 85.81 176 SER B C 1
ATOM 5354 O O . SER B 1 176 ? 33.25 32.969 17.734 1 85.81 176 SER B O 1
ATOM 5356 N N . LYS B 1 177 ? 33 31.453 19.281 1 79.25 177 LYS B N 1
ATOM 5357 C CA . LYS B 1 177 ? 33.125 32.406 20.375 1 79.25 177 LYS B CA 1
ATOM 5358 C C . LYS B 1 177 ? 34.125 31.922 21.422 1 79.25 177 LYS B C 1
ATOM 5360 O O . LYS B 1 177 ? 34.406 30.734 21.5 1 79.25 177 LYS B O 1
ATOM 5365 N N . LEU B 1 178 ? 34.656 32.875 22.203 1 81.94 178 LEU B N 1
ATOM 5366 C CA . LEU B 1 178 ? 35.625 32.594 23.266 1 81.94 178 LEU B CA 1
ATOM 5367 C C . LEU B 1 178 ? 36.875 31.938 22.719 1 81.94 178 LEU B C 1
ATOM 5369 O O . LEU B 1 178 ? 37.312 30.891 23.203 1 81.94 178 LEU B O 1
ATOM 5373 N N . TYR B 1 179 ? 37.312 32.562 21.812 1 82.06 179 TYR B N 1
ATOM 5374 C CA . TYR B 1 179 ? 38.594 32.156 21.203 1 82.06 179 TYR B CA 1
ATOM 5375 C C . TYR B 1 179 ? 38.531 30.734 20.703 1 82.06 179 TYR B C 1
ATOM 5377 O O . TYR B 1 179 ? 39.438 29.938 20.953 1 82.06 179 TYR B O 1
ATOM 5385 N N . GLY B 1 180 ? 37.312 30.359 20.172 1 78.88 180 GLY B N 1
ATOM 5386 C CA . GLY B 1 180 ? 37.219 29.062 19.531 1 78.88 180 GLY B CA 1
ATOM 5387 C C . GLY B 1 180 ? 36.75 27.969 20.453 1 78.88 180 GLY B C 1
ATOM 5388 O O . GLY B 1 180 ? 36.531 26.828 20.031 1 78.88 180 GLY B O 1
ATOM 5389 N N . LEU B 1 181 ? 36.531 28.266 21.75 1 79.88 181 LEU B N 1
ATOM 5390 C CA . LEU B 1 181 ? 36.094 27.25 22.719 1 79.88 181 LEU B CA 1
ATOM 5391 C C . LEU B 1 181 ? 34.656 26.828 22.469 1 79.88 181 LEU B C 1
ATOM 5393 O O . LEU B 1 181 ? 34.312 25.672 22.703 1 79.88 181 LEU B O 1
ATOM 5397 N N . LYS B 1 182 ? 33.844 27.781 22 1 82.31 182 LYS B N 1
ATOM 5398 C CA . LYS B 1 182 ? 32.438 27.438 21.719 1 82.31 182 LYS B CA 1
ATOM 5399 C C . LYS B 1 182 ? 32.094 27.766 20.266 1 82.31 182 LYS B C 1
ATOM 5401 O O . LYS B 1 182 ? 32.469 28.812 19.75 1 82.31 182 LYS B O 1
ATOM 5406 N N . SER B 1 183 ? 31.547 26.828 19.688 1 86.5 183 SER B N 1
ATOM 5407 C CA . SER B 1 183 ? 31.094 27.016 18.312 1 86.5 183 SER B CA 1
ATOM 5408 C C . SER B 1 183 ? 29.578 27.078 18.234 1 86.5 183 SER B C 1
ATOM 5410 O O . SER B 1 183 ? 28.875 26.547 19.094 1 86.5 183 SER B O 1
ATOM 5412 N N . TYR B 1 184 ? 29.172 27.922 17.391 1 87.5 184 TYR B N 1
ATOM 5413 C CA . TYR B 1 184 ? 27.719 28.016 17.156 1 87.5 184 TYR B CA 1
ATOM 5414 C C . TYR B 1 184 ? 27.422 28.234 15.688 1 87.5 184 TYR B C 1
ATOM 5416 O O . TYR B 1 184 ? 28.328 28.516 14.891 1 87.5 184 TYR B O 1
ATOM 5424 N N . ILE B 1 185 ? 26.172 28.016 15.359 1 90.94 185 ILE B N 1
ATOM 5425 C CA . ILE B 1 185 ? 25.734 28.25 13.992 1 90.94 185 ILE B CA 1
ATOM 5426 C C . ILE B 1 185 ? 24.969 29.562 13.922 1 90.94 185 ILE B C 1
ATOM 5428 O O . ILE B 1 185 ? 24.062 29.812 14.734 1 90.94 185 ILE B O 1
ATOM 5432 N N . GLU B 1 186 ? 25.375 30.359 13.008 1 93.12 186 GLU B N 1
ATOM 5433 C CA . GLU B 1 186 ? 24.672 31.625 12.758 1 93.12 186 GLU B CA 1
ATOM 5434 C C . GLU B 1 186 ? 23.844 31.547 11.477 1 93.12 186 GLU B C 1
ATOM 5436 O O . GLU B 1 186 ? 24.281 30.969 10.484 1 93.12 186 GLU B O 1
ATOM 5441 N N . TYR B 1 187 ? 22.688 32.156 11.617 1 95.12 187 TYR B N 1
ATOM 5442 C CA . TYR B 1 187 ? 21.797 32.219 10.461 1 95.12 187 TYR B CA 1
ATOM 5443 C C . TYR B 1 187 ? 21.641 33.656 9.977 1 95.12 187 TYR B C 1
ATOM 5445 O O . TYR B 1 187 ? 21.562 34.594 10.773 1 95.12 187 TYR B O 1
ATOM 5453 N N . GLN B 1 188 ? 21.578 33.75 8.727 1 96.44 188 GLN B N 1
ATOM 5454 C CA . GLN B 1 188 ? 21.344 35.062 8.117 1 96.44 188 GLN B CA 1
ATOM 5455 C C . GLN B 1 188 ? 19.859 35.312 7.93 1 96.44 188 GLN B C 1
ATOM 5457 O O . GLN B 1 188 ? 19.156 34.531 7.273 1 96.44 188 GLN B O 1
ATOM 5462 N N . VAL B 1 189 ? 19.359 36.375 8.523 1 97.38 189 VAL B N 1
ATOM 5463 C CA . VAL B 1 189 ? 17.953 36.781 8.406 1 97.38 189 VAL B CA 1
ATOM 5464 C C . VAL B 1 189 ? 17.828 38.031 7.551 1 97.38 189 VAL B C 1
ATOM 5466 O O . VAL B 1 189 ? 18.391 39.062 7.895 1 97.38 189 VAL B O 1
ATOM 5469 N N . THR B 1 190 ? 17.078 37.938 6.449 1 97.44 190 THR B N 1
ATOM 5470 C CA . THR B 1 190 ? 16.938 39.062 5.523 1 97.44 190 THR B CA 1
ATOM 5471 C C . THR B 1 190 ? 15.469 39.438 5.34 1 97.44 190 THR B C 1
ATOM 5473 O O . THR B 1 190 ? 14.727 38.75 4.645 1 97.44 190 THR B O 1
ATOM 5476 N N . PRO B 1 191 ? 15.07 40.562 5.879 1 96.75 191 PRO B N 1
ATOM 5477 C CA . PRO B 1 191 ? 13.695 41.031 5.668 1 96.75 191 PRO B CA 1
ATOM 5478 C C . PRO B 1 191 ? 13.5 41.719 4.32 1 96.75 191 PRO B C 1
ATOM 5480 O O . PRO B 1 191 ? 14.453 42.281 3.77 1 96.75 191 PRO B O 1
ATOM 5483 N N . ASN B 1 192 ? 12.289 41.719 3.799 1 94.94 192 ASN B N 1
ATOM 5484 C CA . ASN B 1 192 ? 12 42.344 2.521 1 94.94 192 ASN B CA 1
ATOM 5485 C C . ASN B 1 192 ? 11.898 43.875 2.664 1 94.94 192 ASN B C 1
ATOM 5487 O O . ASN B 1 192 ? 12.039 44.594 1.683 1 94.94 192 ASN B O 1
ATOM 5491 N N . SER B 1 193 ? 11.711 44.312 3.84 1 91.38 193 SER B N 1
ATOM 5492 C CA . SER B 1 193 ? 11.539 45.75 4.082 1 91.38 193 SER B CA 1
ATOM 5493 C C . SER B 1 193 ? 12.844 46.5 3.867 1 91.38 193 SER B C 1
ATOM 5495 O O . SER B 1 193 ? 12.859 47.594 3.258 1 91.38 193 SER B O 1
ATOM 5497 N N . THR B 1 194 ? 13.977 45.969 4.324 1 92.31 194 THR B N 1
ATOM 5498 C CA . THR B 1 194 ? 15.266 46.656 4.23 1 92.31 194 THR B CA 1
ATOM 5499 C C . THR B 1 194 ? 16.172 45.938 3.242 1 92.31 194 THR B C 1
ATOM 5501 O O . THR B 1 194 ? 17.141 46.531 2.75 1 92.31 194 THR B O 1
ATOM 5504 N N . ASN B 1 195 ? 16.031 44.719 2.988 1 93.25 195 ASN B N 1
ATOM 5505 C CA . ASN B 1 195 ? 16.859 43.875 2.145 1 93.25 195 ASN B CA 1
ATOM 5506 C C . ASN B 1 195 ? 18.297 43.781 2.684 1 93.25 195 ASN B C 1
ATOM 5508 O O . ASN B 1 195 ? 19.234 43.531 1.925 1 93.25 195 ASN B O 1
ATOM 5512 N N . ARG B 1 196 ? 18.406 44.188 3.898 1 94.69 196 ARG B N 1
ATOM 5513 C CA . ARG B 1 196 ? 19.672 44.031 4.586 1 94.69 196 ARG B CA 1
ATOM 5514 C C . ARG B 1 196 ? 19.656 42.875 5.562 1 94.69 196 ARG B C 1
ATOM 5516 O O . ARG B 1 196 ? 18.75 42.781 6.406 1 94.69 196 ARG B O 1
ATOM 5523 N N . SER B 1 197 ? 20.703 42.062 5.461 1 94.94 197 SER B N 1
ATOM 5524 C CA . SER B 1 197 ? 20.719 40.875 6.277 1 94.94 197 SER B CA 1
ATOM 5525 C C . SER B 1 197 ? 21.297 41.125 7.66 1 94.94 197 SER B C 1
ATOM 5527 O O . SER B 1 197 ? 22.188 42 7.812 1 94.94 197 SER B O 1
ATOM 5529 N N . VAL B 1 198 ? 20.766 40.469 8.562 1 95.94 198 VAL B N 1
ATOM 5530 C CA . VAL B 1 198 ? 21.297 40.469 9.93 1 95.94 198 VAL B CA 1
ATOM 5531 C C . VAL B 1 198 ? 21.594 39.031 10.359 1 95.94 198 VAL B C 1
ATOM 5533 O O . VAL B 1 198 ? 20.922 38.094 9.922 1 95.94 198 VAL B O 1
ATOM 5536 N N . ASN B 1 199 ? 22.609 38.875 11.188 1 94.19 199 ASN B N 1
ATOM 5537 C CA . ASN B 1 199 ? 23 37.531 11.633 1 94.19 199 ASN B CA 1
ATOM 5538 C C . ASN B 1 199 ? 22.547 37.25 13.055 1 94.19 199 ASN B C 1
ATOM 5540 O O . ASN B 1 199 ? 22.703 38.094 13.945 1 94.19 199 ASN B O 1
ATOM 5544 N N . HIS B 1 200 ? 21.938 36.094 13.195 1 95.81 200 HIS B N 1
ATOM 5545 C CA . HIS B 1 200 ? 21.484 35.656 14.508 1 95.81 200 HIS B CA 1
ATOM 5546 C C . HIS B 1 200 ? 21.844 34.188 14.758 1 95.81 200 HIS B C 1
ATOM 5548 O O . HIS B 1 200 ? 21.766 33.375 13.844 1 95.81 200 HIS B O 1
ATOM 5554 N N . ARG B 1 201 ? 22.328 33.906 15.883 1 91.69 201 ARG B N 1
ATOM 5555 C CA . ARG B 1 201 ? 22.453 32.5 16.312 1 91.69 201 ARG B CA 1
ATOM 5556 C C . ARG B 1 201 ? 21.172 32 16.953 1 91.69 201 ARG B C 1
ATOM 5558 O O . ARG B 1 201 ? 20.234 32.781 17.188 1 91.69 201 ARG B O 1
ATOM 5565 N N . TYR B 1 202 ? 21.062 30.766 17.297 1 92.19 202 TYR B N 1
ATOM 5566 C CA . TYR B 1 202 ? 19.812 30.172 17.797 1 92.19 202 TYR B CA 1
ATOM 5567 C C . TYR B 1 202 ? 19.422 30.812 19.141 1 92.19 202 TYR B C 1
ATOM 5569 O O . TYR B 1 202 ? 18.234 31.031 19.391 1 92.19 202 TYR B O 1
ATOM 5577 N N . LYS B 1 203 ? 20.359 31.109 19.938 1 92.75 203 LYS B N 1
ATOM 5578 C CA . LYS B 1 203 ? 20.094 31.703 21.25 1 92.75 203 LYS B CA 1
ATOM 5579 C C . LYS B 1 203 ? 19.359 33.031 21.094 1 92.75 203 LYS B C 1
ATOM 5581 O O . LYS B 1 203 ? 18.547 33.406 21.953 1 92.75 203 LYS B O 1
ATOM 5586 N N . HIS B 1 204 ? 19.625 33.781 20.016 1 95.75 204 HIS B N 1
ATOM 5587 C CA . HIS B 1 204 ? 18.922 35.031 19.75 1 95.75 204 HIS B CA 1
ATOM 5588 C C . HIS B 1 204 ? 17.453 34.781 19.422 1 95.75 204 HIS B C 1
ATOM 5590 O O . HIS B 1 204 ? 16.578 35.562 19.828 1 95.75 204 HIS B O 1
ATOM 5596 N N . PHE B 1 205 ? 17.234 33.719 18.672 1 96.19 205 PHE B N 1
ATOM 5597 C CA . PHE B 1 205 ? 15.859 33.344 18.391 1 96.19 205 PHE B CA 1
ATOM 5598 C C . PHE B 1 205 ? 15.133 32.969 19.672 1 96.19 205 PHE B C 1
ATOM 5600 O O . PHE B 1 205 ? 13.969 33.344 19.859 1 96.19 205 PHE B O 1
ATOM 5607 N N . ASP B 1 206 ? 15.828 32.281 20.422 1 94.88 206 ASP B N 1
ATOM 5608 C CA . ASP B 1 206 ? 15.273 31.875 21.719 1 94.88 206 ASP B CA 1
ATOM 5609 C C . ASP B 1 206 ? 14.93 33.094 22.562 1 94.88 206 ASP B C 1
ATOM 5611 O O . ASP B 1 206 ? 13.875 33.156 23.188 1 94.88 206 ASP B O 1
ATOM 5615 N N . TRP B 1 207 ? 15.836 34 22.562 1 96.94 207 TRP B N 1
ATOM 5616 C CA . TRP B 1 207 ? 15.602 35.25 23.266 1 96.94 207 TRP B CA 1
ATOM 5617 C C . TRP B 1 207 ? 14.391 36 22.703 1 96.94 207 TRP B C 1
ATOM 5619 O O . TRP B 1 207 ? 13.562 36.5 23.469 1 96.94 207 TRP B O 1
ATOM 5629 N N . LEU B 1 208 ? 14.32 36.062 21.438 1 97.62 208 LEU B N 1
ATOM 5630 C CA . LEU B 1 208 ? 13.188 36.719 20.797 1 97.62 208 LEU B CA 1
ATOM 5631 C C . LEU B 1 208 ? 11.875 36.031 21.188 1 97.62 208 LEU B C 1
ATOM 5633 O O . LEU B 1 208 ? 10.898 36.719 21.516 1 97.62 208 LEU B O 1
ATOM 5637 N N . TYR B 1 209 ? 11.906 34.75 21.141 1 96.69 209 TYR B N 1
ATOM 5638 C CA . TYR B 1 209 ? 10.734 33.969 21.516 1 96.69 209 TYR B CA 1
ATOM 5639 C C . TYR B 1 209 ? 10.289 34.312 22.938 1 96.69 209 TYR B C 1
ATOM 5641 O O . TYR B 1 209 ? 9.117 34.594 23.172 1 96.69 209 TYR B O 1
ATOM 5649 N N . GLU B 1 210 ? 11.18 34.312 23.812 1 96.06 210 GLU B N 1
ATOM 5650 C CA . GLU B 1 210 ? 10.883 34.594 25.219 1 96.06 210 GLU B CA 1
ATOM 5651 C C . GLU B 1 210 ? 10.328 36 25.391 1 96.06 210 GLU B C 1
ATOM 5653 O O . GLU B 1 210 ? 9.367 36.219 26.141 1 96.06 210 GLU B O 1
ATOM 5658 N N . ARG B 1 211 ? 10.906 36.969 24.719 1 96.88 211 ARG B N 1
ATOM 5659 C CA . ARG B 1 211 ? 10.469 38.344 24.844 1 96.88 211 ARG B CA 1
ATOM 5660 C C . ARG B 1 211 ? 9.078 38.531 24.25 1 96.88 211 ARG B C 1
ATOM 5662 O O . ARG B 1 211 ? 8.258 39.281 24.797 1 96.88 211 ARG B O 1
ATOM 5669 N N . LEU B 1 212 ? 8.883 37.875 23.125 1 97.19 212 LEU B N 1
ATOM 5670 C CA . LEU B 1 212 ? 7.566 37.969 22.5 1 97.19 212 LEU B CA 1
ATOM 5671 C C . LEU B 1 212 ? 6.504 37.312 23.391 1 97.19 212 LEU B C 1
ATOM 5673 O O . LEU B 1 212 ? 5.391 37.844 23.5 1 97.19 212 LEU B O 1
ATOM 5677 N N . LEU B 1 213 ? 6.887 36.219 23.969 1 96.31 213 LEU B N 1
ATOM 5678 C CA . LEU B 1 213 ? 5.957 35.531 24.844 1 96.31 213 LEU B CA 1
ATOM 5679 C C . LEU B 1 213 ? 5.605 36.375 26.062 1 96.31 213 LEU B C 1
ATOM 5681 O O . LEU B 1 213 ? 4.434 36.469 26.438 1 96.31 213 LEU B O 1
ATOM 5685 N N . VAL B 1 214 ? 6.562 37 26.641 1 95.44 214 VAL B N 1
ATOM 5686 C CA . VAL B 1 214 ? 6.359 37.844 27.828 1 95.44 214 VAL B CA 1
ATOM 5687 C C . VAL B 1 214 ? 5.496 39.031 27.469 1 95.44 214 VAL B C 1
ATOM 5689 O O . VAL B 1 214 ? 4.602 39.438 28.219 1 95.44 214 VAL B O 1
ATOM 5692 N N . LYS B 1 215 ? 5.707 39.625 26.328 1 95.06 215 LYS B N 1
ATOM 5693 C CA . LYS B 1 215 ? 5.023 40.844 25.938 1 95.06 215 LYS B CA 1
ATOM 5694 C C . LYS B 1 215 ? 3.609 40.562 25.453 1 95.06 215 LYS B C 1
ATOM 5696 O O . LYS B 1 215 ? 2.652 41.219 25.859 1 95.06 215 LYS B O 1
ATOM 5701 N N . PHE B 1 216 ? 3.502 39.5 24.594 1 96.25 216 PHE B N 1
ATOM 5702 C CA . PHE B 1 216 ? 2.25 39.344 23.875 1 96.25 216 PHE B CA 1
ATOM 5703 C C . PHE B 1 216 ? 1.562 38.031 24.281 1 96.25 216 PHE B C 1
ATOM 5705 O O . PHE B 1 216 ? 0.422 37.781 23.891 1 96.25 216 PHE B O 1
ATOM 5712 N N . GLY B 1 217 ? 2.109 37.188 25.047 1 95.12 217 GLY B N 1
ATOM 5713 C CA . GLY B 1 217 ? 1.678 35.812 25.312 1 95.1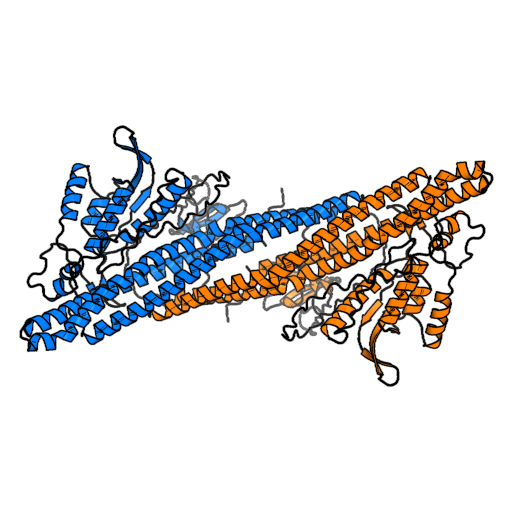2 217 GLY B CA 1
ATOM 5714 C C . GLY B 1 217 ? 0.28 35.75 25.906 1 95.12 217 GLY B C 1
ATOM 5715 O O . GLY B 1 217 ? -0.38 34.688 25.812 1 95.12 217 GLY B O 1
ATOM 5716 N N . SER B 1 218 ? -0.262 36.844 26.5 1 95.06 218 SER B N 1
ATOM 5717 C CA . SER B 1 218 ? -1.595 36.844 27.094 1 95.06 218 SER B CA 1
ATOM 5718 C C . SER B 1 218 ? -2.67 37.094 26.047 1 95.06 218 SER B C 1
ATOM 5720 O O . SER B 1 218 ? -3.844 36.781 26.266 1 95.06 218 SER B O 1
ATOM 5722 N N . ALA B 1 219 ? -2.273 37.625 24.875 1 95.75 219 ALA B N 1
ATOM 5723 C CA . ALA B 1 219 ? -3.26 38.031 23.875 1 95.75 219 ALA B CA 1
ATOM 5724 C C . ALA B 1 219 ? -3.039 37.281 22.547 1 95.75 219 ALA B C 1
ATOM 5726 O O . ALA B 1 219 ? -3.973 37.125 21.766 1 95.75 219 ALA B O 1
ATOM 5727 N N . ILE B 1 220 ? -1.854 36.938 22.281 1 97.25 220 ILE B N 1
ATOM 5728 C CA . ILE B 1 220 ? -1.47 36.406 20.984 1 97.25 220 ILE B CA 1
ATOM 5729 C C . ILE B 1 220 ? -0.749 35.062 21.188 1 97.25 220 ILE B C 1
ATOM 5731 O O . ILE B 1 220 ? 0.157 34.969 22.016 1 97.25 220 ILE B O 1
ATOM 5735 N N . PRO B 1 221 ? -1.204 34.031 20.469 1 97.25 221 PRO B N 1
ATOM 5736 C CA . PRO B 1 221 ? -0.48 32.781 20.562 1 97.25 221 PRO B CA 1
ATOM 5737 C C . PRO B 1 221 ? 0.895 32.812 19.891 1 97.25 221 PRO B C 1
ATOM 5739 O O . PRO B 1 221 ? 0.991 33 18.672 1 97.25 221 PRO B O 1
ATOM 5742 N N . ILE B 1 222 ? 1.942 32.688 20.688 1 96.94 222 ILE B N 1
ATOM 5743 C CA . ILE B 1 222 ? 3.314 32.594 20.203 1 96.94 222 ILE B CA 1
ATOM 5744 C C . ILE B 1 222 ? 3.83 31.172 20.328 1 96.94 222 ILE B C 1
ATOM 5746 O O . ILE B 1 222 ? 4.195 30.734 21.422 1 96.94 222 ILE B O 1
ATOM 5750 N N . PRO B 1 223 ? 3.889 30.547 19.219 1 94.5 223 PRO B N 1
ATOM 5751 C CA . PRO B 1 223 ? 4.297 29.141 19.297 1 94.5 223 PRO B CA 1
ATOM 5752 C C . PRO B 1 223 ? 5.766 28.969 19.688 1 94.5 223 PRO B C 1
ATOM 5754 O O . PRO B 1 223 ? 6.57 29.875 19.484 1 94.5 223 PRO B O 1
ATOM 5757 N N . SER B 1 224 ? 6.07 27.828 20.141 1 92.12 224 SER B N 1
ATOM 5758 C CA . SER B 1 224 ? 7.438 27.531 20.562 1 92.12 224 SER B CA 1
ATOM 5759 C C . SER B 1 224 ? 8.367 27.391 19.359 1 92.12 224 SER B C 1
ATOM 5761 O O . SER B 1 224 ? 7.914 27.109 18.25 1 92.12 224 SER B O 1
ATOM 5763 N N . LEU B 1 225 ? 9.531 27.594 19.688 1 91.44 225 LEU B N 1
ATOM 5764 C CA . LEU B 1 225 ? 10.578 27.391 18.688 1 91.44 225 LEU B CA 1
ATOM 5765 C C . LEU B 1 225 ? 10.898 25.906 18.531 1 91.44 225 LEU B C 1
ATOM 5767 O O . LEU B 1 225 ? 10.547 25.109 19.391 1 91.44 225 LEU B O 1
ATOM 5771 N N . PRO B 1 226 ? 11.453 25.641 17.297 1 83.25 226 PRO B N 1
ATOM 5772 C CA . PRO B 1 226 ? 11.938 24.266 17.172 1 83.25 226 PRO B CA 1
ATOM 5773 C C . PRO B 1 226 ? 12.945 23.891 18.266 1 83.25 226 PRO B C 1
ATOM 5775 O O . PRO B 1 226 ? 13.625 24.766 18.797 1 83.25 226 PRO B O 1
ATOM 5778 N N . ASP B 1 227 ? 12.969 22.578 18.578 1 73.44 227 ASP B N 1
ATOM 5779 C CA . ASP B 1 227 ? 13.68 22.094 19.75 1 73.44 227 ASP B CA 1
ATOM 5780 C C . ASP B 1 227 ? 15.18 22.344 19.625 1 73.44 227 ASP B C 1
ATOM 5782 O O . ASP B 1 227 ? 15.719 22.391 18.516 1 73.44 227 ASP B O 1
ATOM 5786 N N . LYS B 1 228 ? 15.625 22.594 20.812 1 71.88 228 LYS B N 1
ATOM 5787 C CA . LYS B 1 228 ? 17.078 22.703 20.953 1 71.88 228 LYS B CA 1
ATOM 5788 C C . LYS B 1 228 ? 17.719 21.328 21.062 1 71.88 228 LYS B C 1
ATOM 5790 O O . LYS B 1 228 ? 17.156 20.406 21.656 1 71.88 228 LYS B O 1
ATOM 5795 N N . GLN B 1 229 ? 18.484 21 20.078 1 68.62 229 GLN B N 1
ATOM 5796 C CA . GLN B 1 229 ? 19.219 19.734 20.203 1 68.62 229 GLN B CA 1
ATOM 5797 C C . GLN B 1 229 ? 20.672 19.969 20.625 1 68.62 229 GLN B C 1
ATOM 5799 O O . GLN B 1 229 ? 21.328 20.891 20.141 1 68.62 229 GLN B O 1
ATOM 5804 N N . VAL B 1 230 ? 21.016 19.219 21.688 1 61.62 230 VAL B N 1
ATOM 5805 C CA . VAL B 1 230 ? 22.359 19.391 22.219 1 61.62 230 VAL B CA 1
ATOM 5806 C C . VAL B 1 230 ? 23.344 18.5 21.438 1 61.62 230 VAL B C 1
ATOM 5808 O O . VAL B 1 230 ? 24.469 18.906 21.172 1 61.62 230 VAL B O 1
ATOM 5811 N N . THR B 1 231 ? 22.844 17.328 21.078 1 67.31 231 THR B N 1
ATOM 5812 C CA . THR B 1 231 ? 23.734 16.422 20.359 1 67.31 231 THR B CA 1
ATOM 5813 C C . THR B 1 231 ? 23.422 16.422 18.875 1 67.31 231 THR B C 1
ATOM 5815 O O . THR B 1 231 ? 22.266 16.5 18.469 1 67.31 231 THR B O 1
ATOM 5818 N N . GLY B 1 232 ? 24.5 16.484 18.078 1 69.81 232 GLY B N 1
ATOM 5819 C CA . GLY B 1 232 ? 24.359 16.406 16.641 1 69.81 232 GLY B CA 1
ATOM 5820 C C . GLY B 1 232 ? 23.891 17.703 16 1 69.81 232 GLY B C 1
ATOM 5821 O O . GLY B 1 232 ? 23.344 17.703 14.898 1 69.81 232 GLY B O 1
ATOM 5822 N N . ARG B 1 233 ? 24.141 18.781 16.719 1 72.19 233 ARG B N 1
ATOM 5823 C CA . ARG B 1 233 ? 23.625 20.078 16.281 1 72.19 233 ARG B CA 1
ATOM 5824 C C . ARG B 1 233 ? 24.406 20.609 15.086 1 72.19 233 ARG B C 1
ATOM 5826 O O . ARG B 1 233 ? 23.953 21.531 14.414 1 72.19 233 ARG B O 1
ATOM 5833 N N . PHE B 1 234 ? 25.516 19.891 14.875 1 73.19 234 PHE B N 1
ATOM 5834 C CA . PHE B 1 234 ? 26.312 20.391 13.758 1 73.19 234 PHE B CA 1
ATOM 5835 C C . PHE B 1 234 ? 26.156 19.484 12.547 1 73.19 234 PHE B C 1
ATOM 5837 O O . PHE B 1 234 ? 26.812 19.703 11.516 1 73.19 234 PHE B O 1
ATOM 5844 N N . GLU B 1 235 ? 25.312 18.547 12.742 1 81.81 235 GLU B N 1
ATOM 5845 C CA . GLU B 1 235 ? 25.031 17.703 11.578 1 81.81 235 GLU B CA 1
ATOM 5846 C C . GLU B 1 235 ? 24.281 18.484 10.508 1 81.81 235 GLU B C 1
ATOM 5848 O O . GLU B 1 235 ? 23.375 19.266 10.82 1 81.81 235 GLU B O 1
ATOM 5853 N N . GLU B 1 236 ? 24.672 18.266 9.312 1 83.88 236 GLU B N 1
ATOM 5854 C CA . GLU B 1 236 ? 24.125 19.031 8.195 1 83.88 236 GLU B CA 1
ATOM 5855 C C . GLU B 1 236 ? 22.609 18.875 8.094 1 83.88 236 GLU B C 1
ATOM 5857 O O . GLU B 1 236 ? 21.891 19.844 7.848 1 83.88 236 GLU B O 1
ATOM 5862 N N . GLU B 1 237 ? 22.172 17.688 8.289 1 83.19 237 GLU B N 1
ATOM 5863 C CA . GLU B 1 237 ? 20.75 17.438 8.195 1 83.19 237 GLU B CA 1
ATOM 5864 C C . GLU B 1 237 ? 19.969 18.156 9.297 1 83.19 237 GLU B C 1
ATOM 5866 O O . GLU B 1 237 ? 18.875 18.672 9.055 1 83.19 237 GLU B O 1
ATOM 5871 N N . PHE B 1 238 ? 20.594 18.234 10.328 1 84.88 238 PHE B N 1
ATOM 5872 C CA . PHE B 1 238 ? 19.953 18.922 11.445 1 84.88 238 PHE B CA 1
ATOM 5873 C C . PHE B 1 238 ? 19.891 20.422 11.195 1 84.88 238 PHE B C 1
ATOM 5875 O O . PHE B 1 238 ? 18.859 21.047 11.445 1 84.88 238 PHE B O 1
ATOM 5882 N N . ILE B 1 239 ? 20.984 20.969 10.797 1 88.25 239 ILE B N 1
ATOM 5883 C CA . ILE B 1 239 ? 21.062 22.391 10.539 1 88.25 239 ILE B CA 1
ATOM 5884 C C . ILE B 1 239 ? 20.031 22.797 9.492 1 88.25 239 ILE B C 1
ATOM 5886 O O . ILE B 1 239 ? 19.344 23.812 9.641 1 88.25 239 ILE B O 1
ATOM 5890 N N . LYS B 1 240 ? 19.938 21.953 8.531 1 88.44 240 LYS B N 1
ATOM 5891 C CA . LYS B 1 240 ? 18.984 22.234 7.465 1 88.44 240 LYS B CA 1
ATOM 5892 C C . LYS B 1 240 ? 17.547 22.172 7.992 1 88.44 240 LYS B C 1
ATOM 5894 O O . LYS B 1 240 ? 16.734 23.062 7.688 1 88.44 240 LYS B O 1
ATOM 5899 N N . MET B 1 241 ? 17.234 21.203 8.766 1 85.81 241 MET B N 1
ATOM 5900 C CA . MET B 1 241 ? 15.914 21.047 9.344 1 85.81 241 MET B CA 1
ATOM 5901 C C . MET B 1 241 ? 15.578 22.219 10.266 1 85.81 241 MET B C 1
ATOM 5903 O O . MET B 1 241 ? 14.461 22.734 10.25 1 85.81 241 MET B O 1
ATOM 5907 N N . ARG B 1 242 ? 16.547 22.562 11.039 1 88.88 242 ARG B N 1
ATOM 5908 C CA . ARG B 1 242 ? 16.328 23.688 11.945 1 88.88 242 ARG B CA 1
ATOM 5909 C C . ARG B 1 242 ? 16.094 24.969 11.172 1 88.88 242 ARG B C 1
ATOM 5911 O O . ARG B 1 242 ? 15.234 25.766 11.531 1 88.88 242 ARG B O 1
ATOM 5918 N N . MET B 1 243 ? 16.906 25.156 10.164 1 92.19 243 MET B N 1
ATOM 5919 C CA . MET B 1 243 ? 16.75 26.344 9.32 1 92.19 243 MET B CA 1
ATOM 5920 C C . MET B 1 243 ? 15.352 26.422 8.742 1 92.19 243 MET B C 1
ATOM 5922 O O . MET B 1 243 ? 14.727 27.484 8.742 1 92.19 243 MET B O 1
ATOM 5926 N N . GLU B 1 244 ? 14.828 25.297 8.328 1 88.94 244 GLU B N 1
ATOM 5927 C CA . GLU B 1 244 ? 13.477 25.219 7.77 1 88.94 244 GLU B CA 1
ATOM 5928 C C . GLU B 1 244 ? 12.422 25.562 8.812 1 88.94 244 GLU B C 1
ATOM 5930 O O . GLU B 1 244 ? 11.469 26.281 8.523 1 88.94 244 GLU B O 1
ATOM 5935 N N . ARG B 1 245 ? 12.609 25.047 9.938 1 90.12 245 ARG B N 1
ATOM 5936 C CA . ARG B 1 245 ? 11.641 25.281 11 1 90.12 245 ARG B CA 1
ATOM 5937 C C . ARG B 1 245 ? 11.695 26.734 11.484 1 90.12 245 ARG B C 1
ATOM 5939 O O . ARG B 1 245 ? 10.664 27.328 11.812 1 90.12 245 ARG B O 1
ATOM 5946 N N . LEU B 1 246 ? 12.938 27.281 11.539 1 94.19 246 LEU B N 1
ATOM 5947 C CA . LEU B 1 246 ? 13.078 28.688 11.883 1 94.19 246 LEU B CA 1
ATOM 5948 C C . LEU B 1 246 ? 12.422 29.578 10.836 1 94.19 246 LEU B C 1
ATOM 5950 O O . LEU B 1 246 ? 11.797 30.594 11.18 1 94.19 246 LEU B O 1
ATOM 5954 N N . GLN B 1 247 ? 12.633 29.156 9.586 1 94.81 247 GLN B N 1
ATOM 5955 C CA . GLN B 1 247 ? 11.969 29.875 8.508 1 94.81 247 GLN B CA 1
ATOM 5956 C C . GLN B 1 247 ? 10.453 29.875 8.695 1 94.81 247 GLN B C 1
ATOM 5958 O O . GLN B 1 247 ? 9.805 30.906 8.547 1 94.81 247 GLN B O 1
ATOM 5963 N N . GLY B 1 248 ? 9.914 28.703 9.023 1 92.81 248 GLY B N 1
ATOM 5964 C CA . GLY B 1 248 ? 8.484 28.609 9.273 1 92.81 248 GLY B CA 1
ATOM 5965 C C . GLY B 1 248 ? 8.016 29.484 10.422 1 92.81 248 GLY B C 1
ATOM 5966 O O . GLY B 1 248 ? 6.992 30.156 10.32 1 92.81 248 GLY B O 1
ATOM 5967 N N . TRP B 1 249 ? 8.758 29.5 11.438 1 95.44 249 TRP B N 1
ATOM 5968 C CA . TRP B 1 249 ? 8.43 30.297 12.617 1 95.44 249 TRP B CA 1
ATOM 5969 C C . TRP B 1 249 ? 8.484 31.781 12.289 1 95.44 249 TRP B C 1
ATOM 5971 O O . TRP B 1 249 ? 7.566 32.531 12.641 1 95.44 249 TRP B O 1
ATOM 5981 N N . MET B 1 250 ? 9.508 32.188 11.602 1 96.25 250 MET B N 1
ATOM 5982 C CA . MET B 1 250 ? 9.672 33.594 11.219 1 96.25 250 MET B CA 1
ATOM 5983 C C . MET B 1 250 ? 8.555 34.031 10.289 1 96.25 250 MET B C 1
ATOM 5985 O O . MET B 1 250 ? 8.078 35.188 10.375 1 96.25 250 MET B O 1
ATOM 5989 N N . ASN B 1 251 ? 8.156 33.156 9.422 1 94.69 251 ASN B N 1
ATOM 5990 C CA . ASN B 1 251 ? 7.047 33.469 8.531 1 94.69 251 ASN B CA 1
ATOM 5991 C C . ASN B 1 251 ? 5.777 33.781 9.312 1 94.69 251 ASN B C 1
ATOM 5993 O O . ASN B 1 251 ? 5.082 34.75 8.992 1 94.69 251 ASN B O 1
ATOM 5997 N N . ARG B 1 252 ? 5.562 33 10.305 1 94.69 252 ARG B N 1
ATOM 5998 C CA . ARG B 1 252 ? 4.371 33.188 11.125 1 94.69 252 ARG B CA 1
ATOM 5999 C C . ARG B 1 252 ? 4.441 34.531 11.867 1 94.69 252 ARG B C 1
ATOM 6001 O O . ARG B 1 252 ? 3.445 35.25 11.945 1 94.69 252 ARG B O 1
ATOM 6008 N N . MET B 1 253 ? 5.562 34.875 12.391 1 96.44 253 MET B N 1
ATOM 6009 C CA . MET B 1 253 ? 5.742 36.156 13.117 1 96.44 253 MET B CA 1
ATOM 6010 C C . MET B 1 253 ? 5.625 37.344 12.172 1 96.44 253 MET B C 1
ATOM 6012 O O . MET B 1 253 ? 5.016 38.344 12.523 1 96.44 253 MET B O 1
ATOM 6016 N N . CYS B 1 254 ? 6.148 37.188 11 1 96.56 254 CYS B N 1
ATOM 6017 C CA . CYS B 1 254 ? 6.121 38.25 10.023 1 96.56 254 CYS B CA 1
ATOM 6018 C C . CYS B 1 254 ? 4.703 38.531 9.547 1 96.56 254 CYS B C 1
ATOM 6020 O O . CYS B 1 254 ? 4.348 39.656 9.25 1 96.56 254 CYS B O 1
ATOM 6022 N N . HIS B 1 255 ? 3.904 37.531 9.516 1 94.5 255 HIS B N 1
ATOM 6023 C CA . HIS B 1 255 ? 2.555 37.625 8.969 1 94.5 255 HIS B CA 1
ATOM 6024 C C . HIS B 1 255 ? 1.589 38.188 10.008 1 94.5 255 HIS B C 1
ATOM 6026 O O . HIS B 1 255 ? 0.493 38.656 9.664 1 94.5 255 HIS B O 1
ATOM 6032 N N . HIS B 1 256 ? 1.94 38.125 11.203 1 96.5 256 HIS B N 1
ATOM 6033 C CA . HIS B 1 256 ? 1.048 38.625 12.242 1 96.5 256 HIS B CA 1
ATOM 6034 C C . HIS B 1 256 ? 1.065 40.156 12.312 1 96.5 256 HIS B C 1
ATOM 6036 O O . HIS B 1 256 ? 2.129 40.75 12.461 1 96.5 256 HIS B O 1
ATOM 6042 N N . PRO B 1 257 ? -0.049 40.75 12.219 1 95.12 257 PRO B N 1
ATOM 6043 C CA . PRO B 1 257 ? -0.118 42.219 12.117 1 95.12 257 PRO B CA 1
ATOM 6044 C C . PRO B 1 257 ? 0.421 42.906 13.359 1 95.12 257 PRO B C 1
ATOM 6046 O O . PRO B 1 257 ? 1.016 44 13.258 1 95.12 257 PRO B O 1
ATOM 6049 N N . VAL B 1 258 ? 0.253 42.344 14.555 1 95.88 258 VAL B N 1
ATOM 6050 C CA . VAL B 1 258 ? 0.667 42.969 15.805 1 95.88 258 VAL B CA 1
ATOM 6051 C C . VAL B 1 258 ? 2.152 42.719 16.047 1 95.88 258 VAL B C 1
ATOM 6053 O O . VAL B 1 258 ? 2.912 43.656 16.344 1 95.88 258 VAL B O 1
ATOM 6056 N N . VAL B 1 259 ? 2.58 41.5 15.852 1 96 259 VAL B N 1
ATOM 6057 C CA . VAL B 1 259 ? 3.957 41.125 16.141 1 96 259 VAL B CA 1
ATOM 6058 C C . VAL B 1 259 ? 4.895 41.75 15.109 1 96 259 VAL B C 1
ATOM 6060 O O . VAL B 1 259 ? 5.961 42.25 15.461 1 96 259 VAL B O 1
ATOM 6063 N N . SER B 1 260 ? 4.512 41.812 13.898 1 95.56 260 SER B N 1
ATOM 6064 C CA . SER B 1 260 ? 5.367 42.281 12.82 1 95.56 260 SER B CA 1
ATOM 6065 C C . SER B 1 260 ? 5.656 43.781 12.969 1 95.56 260 SER B C 1
ATOM 6067 O O . SER B 1 260 ? 6.703 44.25 12.531 1 95.56 260 SER B O 1
ATOM 6069 N N . THR B 1 261 ? 4.773 44.469 13.578 1 93.12 261 THR B N 1
ATOM 6070 C CA . THR B 1 261 ? 4.922 45.938 13.68 1 93.12 261 THR B CA 1
ATOM 6071 C C . THR B 1 261 ? 5.52 46.312 15.031 1 93.12 261 THR B C 1
ATOM 6073 O O . THR B 1 261 ? 5.781 47.5 15.281 1 93.12 261 THR B O 1
ATOM 6076 N N . SER B 1 262 ? 5.727 45.406 15.852 1 94.19 262 SER B N 1
ATOM 6077 C CA . SER B 1 262 ? 6.262 45.688 17.172 1 94.19 262 SER B CA 1
ATOM 6078 C C . SER B 1 262 ? 7.719 46.125 17.094 1 94.19 262 SER B C 1
ATOM 6080 O O . SER B 1 262 ? 8.469 45.656 16.25 1 94.19 262 SER B O 1
ATOM 6082 N N . ASP B 1 263 ? 8.125 46.969 18.016 1 93.5 263 ASP B N 1
ATOM 6083 C CA . ASP B 1 263 ? 9.5 47.438 18.078 1 93.5 263 ASP B CA 1
ATOM 6084 C C . ASP B 1 263 ? 10.469 46.281 18.375 1 93.5 263 ASP B C 1
ATOM 6086 O O . ASP B 1 263 ? 11.586 46.281 17.844 1 93.5 263 ASP B O 1
ATOM 6090 N N . LEU B 1 264 ? 10 45.469 19.172 1 94.94 264 LEU B N 1
ATOM 6091 C CA . LEU B 1 264 ? 10.812 44.312 19.547 1 94.94 264 LEU B CA 1
ATOM 6092 C C . LEU B 1 264 ? 11.18 43.5 18.328 1 94.94 264 LEU B C 1
ATOM 6094 O O . LEU B 1 264 ? 12.352 43.156 18.109 1 94.94 264 LEU B O 1
ATOM 6098 N N . PHE B 1 265 ? 10.203 43.125 17.531 1 96.81 265 PHE B N 1
ATOM 6099 C CA . PHE B 1 265 ? 10.422 42.312 16.359 1 96.81 265 PHE B CA 1
ATOM 6100 C C . PHE B 1 265 ? 11.203 43.062 15.289 1 96.81 265 PHE B C 1
ATOM 6102 O O . PHE B 1 265 ? 12.07 42.5 14.625 1 96.81 265 PHE B O 1
ATOM 6109 N N . GLN B 1 266 ? 10.953 44.312 15.172 1 95.06 266 GLN B N 1
ATOM 6110 C CA . GLN B 1 266 ? 11.664 45.156 14.203 1 95.06 266 GLN B CA 1
ATOM 6111 C C . GLN B 1 266 ? 13.141 45.281 14.57 1 95.06 266 GLN B C 1
ATOM 6113 O O . GLN B 1 266 ? 14 45.281 13.688 1 95.06 266 GLN B O 1
ATOM 6118 N N . LEU B 1 267 ? 13.398 45.375 15.844 1 95.81 267 LEU B N 1
ATOM 6119 C CA . LEU B 1 267 ? 14.789 45.375 16.297 1 95.81 267 LEU B CA 1
ATOM 6120 C C . LEU B 1 267 ? 15.523 44.125 15.836 1 95.81 267 LEU B C 1
ATOM 6122 O O . LEU B 1 267 ? 16.656 44.219 15.352 1 95.81 267 LEU B O 1
ATOM 6126 N N . PHE B 1 268 ? 14.883 43.031 15.984 1 97.56 268 PHE B N 1
ATOM 6127 C CA . PHE B 1 268 ? 15.477 41.75 15.648 1 97.56 268 PHE B CA 1
ATOM 6128 C C . PHE B 1 268 ? 15.781 41.656 14.156 1 97.56 268 PHE B C 1
ATOM 6130 O O . PHE B 1 268 ? 16.766 41.031 13.75 1 97.56 268 PHE B O 1
ATOM 6137 N N . LEU B 1 269 ? 15 42.344 13.32 1 96.38 269 LEU B N 1
ATOM 6138 C CA . LEU B 1 269 ? 15.109 42.219 11.867 1 96.38 269 LEU B CA 1
ATOM 6139 C C . LEU B 1 269 ? 16.047 43.281 11.297 1 96.38 269 LEU B C 1
ATOM 6141 O O . LEU B 1 269 ? 16.625 43.094 10.227 1 96.38 269 LEU B O 1
ATOM 6145 N N . THR B 1 270 ? 16.188 44.438 12.008 1 94.62 270 THR B N 1
ATOM 6146 C CA . THR B 1 270 ? 16.734 45.562 11.258 1 94.62 270 THR B CA 1
ATOM 6147 C C . THR B 1 270 ? 17.875 46.219 12.031 1 94.62 270 THR B C 1
ATOM 6149 O O . THR B 1 270 ? 18.359 47.281 11.648 1 94.62 270 THR B O 1
ATOM 6152 N N . TYR B 1 271 ? 18.344 45.625 13.047 1 93.81 271 TYR B N 1
ATOM 6153 C CA . TYR B 1 271 ? 19.406 46.344 13.766 1 93.81 271 TYR B CA 1
ATOM 6154 C C . TYR B 1 271 ? 20.625 46.531 12.867 1 93.81 271 TYR B C 1
ATOM 6156 O O . TYR B 1 271 ? 20.906 45.719 11.984 1 93.81 271 TYR B O 1
ATOM 6164 N N . ARG B 1 272 ? 21.359 47.562 12.992 1 91.81 272 ARG B N 1
ATOM 6165 C CA . ARG B 1 272 ? 22.422 47.969 12.078 1 91.81 272 ARG B CA 1
ATOM 6166 C C . ARG B 1 272 ? 23.781 47.5 12.57 1 91.81 272 ARG B C 1
ATOM 6168 O O . ARG B 1 272 ? 24.625 47.094 11.766 1 91.81 272 ARG B O 1
ATOM 6175 N N . ASP B 1 273 ? 23.969 47.594 13.883 1 93 273 ASP B N 1
ATOM 6176 C CA . ASP B 1 273 ? 25.25 47.188 14.438 1 93 273 ASP B CA 1
ATOM 6177 C C . ASP B 1 273 ? 25.062 46.562 15.82 1 93 273 ASP B C 1
ATOM 6179 O O . ASP B 1 273 ? 23.953 46.5 16.344 1 93 273 ASP B O 1
ATOM 6183 N N . GLU B 1 274 ? 26.156 46.094 16.344 1 92.19 274 GLU B N 1
ATOM 6184 C CA . GLU B 1 274 ? 26.125 45.375 17.625 1 92.19 274 GLU B CA 1
ATOM 6185 C C . GLU B 1 274 ? 25.719 46.281 18.766 1 92.19 274 GLU B C 1
ATOM 6187 O O . GLU B 1 274 ? 25.078 45.844 19.719 1 92.19 274 GLU B O 1
ATOM 6192 N N . LYS B 1 275 ? 26.062 47.5 18.625 1 94.75 275 LYS B N 1
ATOM 6193 C CA . LYS B 1 275 ? 25.703 48.438 19.672 1 94.75 275 LYS B CA 1
ATOM 6194 C C . LYS B 1 275 ? 24.188 48.656 19.719 1 94.75 275 LYS B C 1
ATOM 6196 O O . LYS B 1 275 ? 23.609 48.688 20.812 1 94.75 275 LYS B O 1
ATOM 6201 N N . GLU B 1 276 ? 23.625 48.812 18.625 1 95.12 276 GLU B N 1
ATOM 6202 C CA . GLU B 1 276 ? 22.172 49 18.531 1 95.12 276 GLU B CA 1
ATOM 6203 C C . GLU B 1 276 ? 21.453 47.75 19.031 1 95.12 276 GLU B C 1
ATOM 6205 O O . GLU B 1 276 ? 20.422 47.844 19.703 1 95.12 276 GLU B O 1
ATOM 6210 N N . TRP B 1 277 ? 21.953 46.625 18.672 1 95.5 277 TRP B N 1
ATOM 6211 C CA . TRP B 1 277 ? 21.359 45.344 19.094 1 95.5 277 TRP B CA 1
ATOM 6212 C C . TRP B 1 277 ? 21.391 45.219 20.609 1 95.5 277 TRP B C 1
ATOM 6214 O O . TRP B 1 277 ? 20.359 44.938 21.234 1 95.5 277 TRP B O 1
ATOM 6224 N N . LYS B 1 278 ? 22.516 45.531 21.234 1 95.56 278 LYS B N 1
ATOM 6225 C CA . LYS B 1 278 ? 22.672 45.406 22.688 1 95.56 278 LYS B CA 1
ATOM 6226 C C . LYS B 1 278 ? 21.781 46.406 23.422 1 95.56 278 LYS B C 1
ATOM 6228 O O . LYS B 1 278 ? 21.141 46.094 24.422 1 95.56 278 LYS B O 1
ATOM 6233 N N . LEU B 1 279 ? 21.719 47.594 22.891 1 95.69 279 LEU B N 1
ATOM 6234 C CA . LEU B 1 279 ? 20.875 48.625 23.484 1 95.69 279 LEU B CA 1
ATOM 6235 C C . LEU B 1 279 ? 19.406 48.281 23.344 1 95.69 279 LEU B C 1
ATOM 6237 O O . LEU B 1 279 ? 18.625 48.469 24.281 1 95.69 279 LEU B O 1
ATOM 6241 N N . GLY B 1 280 ? 19.109 47.844 22.203 1 94.88 280 GLY B N 1
ATOM 6242 C CA . GLY B 1 280 ? 17.734 47.438 21.969 1 94.88 280 GLY B CA 1
ATOM 6243 C C . GLY B 1 280 ? 17.297 46.25 22.812 1 94.88 280 GLY B C 1
ATOM 6244 O O . GLY B 1 280 ? 16.156 46.219 23.281 1 94.88 280 GLY B O 1
ATOM 6245 N N . LYS B 1 281 ? 18.156 45.375 22.984 1 95.5 281 LYS B N 1
ATOM 6246 C CA . LYS B 1 281 ? 17.875 44.188 23.812 1 95.5 281 LYS B CA 1
ATOM 6247 C C . LYS B 1 281 ? 17.578 44.625 25.25 1 95.5 281 LYS B C 1
ATOM 6249 O O . LYS B 1 281 ? 16.609 44.156 25.859 1 95.5 281 LYS B O 1
ATOM 6254 N N . ARG B 1 282 ? 18.391 45.531 25.781 1 95.75 282 ARG B N 1
ATOM 6255 C CA . ARG B 1 282 ? 18.219 46 27.141 1 95.75 282 ARG B CA 1
ATOM 6256 C C . ARG B 1 282 ? 16.906 46.75 27.297 1 95.75 282 ARG B C 1
ATOM 6258 O O . ARG B 1 282 ? 16.203 46.625 28.297 1 95.75 282 ARG B O 1
ATOM 6265 N N . LYS B 1 283 ? 16.594 47.5 26.297 1 94.44 283 LYS B N 1
ATOM 6266 C CA . LYS B 1 283 ? 15.344 48.25 26.312 1 94.44 283 LYS B CA 1
ATOM 6267 C C . LYS B 1 283 ? 14.141 47.312 26.297 1 94.44 283 LYS B C 1
ATOM 6269 O O . LYS B 1 283 ? 13.164 47.531 27 1 94.44 283 LYS B O 1
ATOM 6274 N N . ALA B 1 284 ? 14.266 46.312 25.5 1 94.19 284 ALA B N 1
ATOM 6275 C CA . ALA B 1 284 ? 13.18 45.344 25.375 1 94.19 284 ALA B CA 1
ATOM 6276 C C . ALA B 1 284 ? 12.984 44.562 26.688 1 94.19 284 ALA B C 1
ATOM 6278 O O . ALA B 1 284 ? 11.859 44.219 27.031 1 94.19 284 ALA B O 1
ATOM 6279 N N . GLU B 1 285 ? 14.031 44.312 27.375 1 95 285 GLU B N 1
ATOM 6280 C CA . GLU B 1 285 ? 13.977 43.562 28.625 1 95 285 GLU B CA 1
ATOM 6281 C C . GLU B 1 285 ? 13.406 44.406 29.766 1 95 285 GLU B C 1
ATOM 6283 O O . GLU B 1 285 ? 12.938 43.875 30.766 1 95 285 GLU B O 1
ATOM 6288 N N . LYS B 1 286 ? 13.383 45.719 29.562 1 92.94 286 LYS B N 1
ATOM 6289 C CA . LYS B 1 286 ? 12.859 46.625 30.578 1 92.94 286 LYS B CA 1
ATOM 6290 C C . LYS B 1 286 ? 11.461 47.125 30.219 1 92.94 286 LYS B C 1
ATOM 6292 O O . LYS B 1 286 ? 10.93 48.031 30.875 1 92.94 286 LYS B O 1
ATOM 6297 N N . ASP B 1 287 ? 10.93 46.594 29.25 1 89.75 287 ASP B N 1
ATOM 6298 C CA . ASP B 1 287 ? 9.586 47 28.828 1 89.75 287 ASP B CA 1
ATOM 6299 C C . ASP B 1 287 ? 8.57 46.75 29.938 1 89.75 287 ASP B C 1
ATOM 6301 O O . ASP B 1 287 ? 8.539 45.688 30.547 1 89.75 287 ASP B O 1
ATOM 6305 N N . ASP B 1 288 ? 7.719 47.719 30.172 1 87.81 288 ASP B N 1
ATOM 6306 C CA . ASP B 1 288 ? 6.754 47.625 31.266 1 87.81 288 ASP B CA 1
ATOM 6307 C C . ASP B 1 288 ? 5.379 47.219 30.75 1 87.81 288 ASP B C 1
ATOM 6309 O O . ASP B 1 288 ? 4.508 46.844 31.531 1 87.81 288 ASP B O 1
ATOM 6313 N N . VAL B 1 289 ? 5.203 47.312 29.484 1 91.12 289 VAL B N 1
ATOM 6314 C CA . VAL B 1 289 ? 3.93 46.906 28.906 1 91.12 289 VAL B CA 1
ATOM 6315 C C . VAL B 1 289 ? 4.004 45.438 28.484 1 91.12 289 VAL B C 1
ATOM 6317 O O . VAL B 1 289 ? 4.152 45.156 27.297 1 91.12 289 VAL B O 1
ATOM 6320 N N . VAL B 1 290 ? 3.887 44.594 29.438 1 91.31 290 VAL B N 1
ATOM 6321 C CA . VAL B 1 290 ? 4.051 43.156 29.188 1 91.31 290 VAL B CA 1
ATOM 6322 C C . VAL B 1 290 ? 2.85 42.406 29.75 1 91.31 290 VAL B C 1
ATOM 6324 O O . VAL B 1 290 ? 2.094 42.938 30.562 1 91.31 290 VAL B O 1
ATOM 6327 N N . GLY B 1 291 ? 2.598 41.219 29.203 1 92.06 291 GLY B N 1
ATOM 6328 C CA . GLY B 1 291 ? 1.525 40.375 29.688 1 92.06 291 GLY B CA 1
ATOM 6329 C C . GLY B 1 291 ? 0.146 40.969 29.469 1 92.06 291 GLY B C 1
ATOM 6330 O O . GLY B 1 291 ? -0.173 41.406 28.375 1 92.06 291 GLY B O 1
ATOM 6331 N N . VAL B 1 292 ? -0.572 41.062 30.531 1 93.62 292 VAL B N 1
ATOM 6332 C CA . VAL B 1 292 ? -1.968 41.469 30.438 1 93.62 292 VAL B CA 1
ATOM 6333 C C . VAL B 1 292 ? -2.041 42.969 30.172 1 93.62 292 VAL B C 1
ATOM 6335 O O . VAL B 1 292 ? -3.07 43.5 29.719 1 93.62 292 VAL B O 1
ATOM 6338 N N . MET B 1 293 ? -0.932 43.719 30.375 1 92.56 293 MET B N 1
ATOM 6339 C CA . MET B 1 293 ? -0.921 45.156 30.203 1 92.56 293 MET B CA 1
ATOM 6340 C C . MET B 1 293 ? -0.968 45.531 28.719 1 92.56 293 MET B C 1
ATOM 6342 O O . MET B 1 293 ? -1.238 46.688 28.375 1 92.56 293 MET B O 1
ATOM 6346 N N . ILE B 1 294 ? -0.778 44.531 27.906 1 93.38 294 ILE B N 1
ATOM 6347 C CA . ILE B 1 294 ? -0.823 44.75 26.469 1 93.38 294 ILE B CA 1
ATOM 6348 C C . ILE B 1 294 ? -2.223 45.219 26.078 1 93.38 294 ILE B C 1
ATOM 6350 O O . ILE B 1 294 ? -2.385 45.969 25.109 1 93.38 294 ILE B O 1
ATOM 6354 N N . PHE B 1 295 ? -3.232 44.812 26.828 1 95.56 295 PHE B N 1
ATOM 6355 C CA . PHE B 1 295 ? -4.613 45.156 26.516 1 95.56 295 PHE B CA 1
ATOM 6356 C C . PHE B 1 295 ? -4.832 46.656 26.703 1 95.56 295 PHE B C 1
ATOM 6358 O O . PHE B 1 295 ? -5.77 47.219 26.125 1 95.56 295 PHE B O 1
ATOM 6365 N N . GLY B 1 296 ? -3.945 47.25 27.5 1 93.31 296 GLY B N 1
ATOM 6366 C CA . GLY B 1 296 ? -4.023 48.688 27.688 1 93.31 296 GLY B CA 1
ATOM 6367 C C . GLY B 1 296 ? -3.652 49.469 26.438 1 93.31 296 GLY B C 1
ATOM 6368 O O . GLY B 1 296 ? -3.973 50.656 26.328 1 93.31 296 GLY B O 1
ATOM 6369 N N . THR B 1 297 ? -3.045 48.812 25.531 1 93.88 297 THR B N 1
ATOM 6370 C CA . THR B 1 297 ? -2.625 49.469 24.312 1 93.88 297 THR B CA 1
ATOM 6371 C C . THR B 1 297 ? -3.607 49.188 23.172 1 93.88 297 THR B C 1
ATOM 6373 O O . THR B 1 297 ? -3.426 49.688 22.062 1 93.88 297 THR B O 1
ATOM 6376 N N . VAL B 1 298 ? -4.656 48.5 23.422 1 95.12 298 VAL B N 1
ATOM 6377 C CA . VAL B 1 298 ? -5.613 48.094 22.406 1 95.12 298 VAL B CA 1
ATOM 6378 C C . VAL B 1 298 ? -6.723 49.125 22.297 1 95.12 298 VAL B C 1
ATOM 6380 O O . VAL B 1 298 ? -7.25 49.594 23.312 1 95.12 298 VAL B O 1
ATOM 6383 N N . GLU B 1 299 ? -6.961 49.5 21.094 1 94.25 299 GLU B N 1
ATOM 6384 C CA . GLU B 1 299 ? -8.086 50.375 20.797 1 94.25 299 GLU B CA 1
ATOM 6385 C C . GLU B 1 299 ? -9.242 49.625 20.156 1 94.25 299 GLU B C 1
ATOM 6387 O O . GLU B 1 299 ? -9.234 49.375 18.953 1 94.25 299 GLU B O 1
ATOM 6392 N N . PRO B 1 300 ? -10.227 49.281 20.984 1 94.12 300 PRO B N 1
ATOM 6393 C CA . PRO B 1 300 ? -11.359 48.5 20.469 1 94.12 300 PRO B CA 1
ATOM 6394 C C . PRO B 1 300 ? -12.344 49.375 19.672 1 94.12 300 PRO B C 1
ATOM 6396 O O . PRO B 1 300 ? -12.258 50.594 19.688 1 94.12 300 PRO B O 1
ATOM 6399 N N . PRO B 1 301 ? -13.227 48.719 18.953 1 93.5 301 PRO B N 1
ATOM 6400 C CA . PRO B 1 301 ? -14.312 49.469 18.312 1 93.5 301 PRO B CA 1
ATOM 6401 C C . PRO B 1 301 ? -15.219 50.156 19.312 1 93.5 301 PRO B C 1
ATOM 6403 O O . PRO B 1 301 ? -15.18 49.875 20.5 1 93.5 301 PRO B O 1
ATOM 6406 N N . ALA B 1 302 ? -16.047 50.969 18.812 1 89.25 302 ALA B N 1
ATOM 6407 C CA . ALA B 1 302 ? -16.875 51.844 19.641 1 89.25 302 ALA B CA 1
ATOM 6408 C C . ALA B 1 302 ? -17.984 51.062 20.328 1 89.25 302 ALA B C 1
ATOM 6410 O O . ALA B 1 302 ? -18.406 51.406 21.438 1 89.25 302 ALA B O 1
ATOM 6411 N N . GLU B 1 303 ? -18.312 49.969 19.797 1 90.94 303 GLU B N 1
ATOM 6412 C CA . GLU B 1 303 ? -19.406 49.188 20.359 1 90.94 303 GLU B CA 1
ATOM 6413 C C . GLU B 1 303 ? -18.953 48.406 21.578 1 90.94 303 GLU B C 1
ATOM 6415 O O . GLU B 1 303 ? -17.906 47.75 21.562 1 90.94 303 GLU B O 1
ATOM 6420 N N . ASP B 1 304 ? -19.734 48.5 22.625 1 90.44 304 ASP B N 1
ATOM 6421 C CA . ASP B 1 304 ? -19.391 47.781 23.844 1 90.44 304 ASP B CA 1
ATOM 6422 C C . ASP B 1 304 ? -19.828 46.312 23.766 1 90.44 304 ASP B C 1
ATOM 6424 O O . ASP B 1 304 ? -20.812 46 23.094 1 90.44 304 ASP B O 1
ATOM 6428 N N . ILE B 1 305 ? -19.078 45.469 24.391 1 91.88 305 ILE B N 1
ATOM 6429 C CA . ILE B 1 305 ? -19.406 44.031 24.531 1 91.88 305 ILE B CA 1
ATOM 6430 C C . ILE B 1 305 ? -19.844 43.75 25.969 1 91.88 305 ILE B C 1
ATOM 6432 O O . ILE B 1 305 ? -19.141 44.125 26.922 1 91.88 305 ILE B O 1
ATOM 6436 N N . ASP B 1 306 ? -21.031 43.125 26.047 1 91.75 306 ASP B N 1
ATOM 6437 C CA . ASP B 1 306 ? -21.5 42.781 27.391 1 91.75 306 ASP B CA 1
ATOM 6438 C C . ASP B 1 306 ? -20.75 41.594 27.953 1 91.75 306 ASP B C 1
ATOM 6440 O O . ASP B 1 306 ? -20.109 40.844 27.203 1 91.75 306 ASP B O 1
ATOM 6444 N N . LEU B 1 307 ? -20.797 41.531 29.234 1 93.62 307 LEU B N 1
ATOM 6445 C CA . LEU B 1 307 ? -20.047 40.5 29.953 1 93.62 307 LEU B CA 1
ATOM 6446 C C . LEU B 1 307 ? -20.484 39.125 29.531 1 93.62 307 LEU B C 1
ATOM 6448 O O . LEU B 1 307 ? -19.672 38.219 29.406 1 93.62 307 LEU B O 1
ATOM 6452 N N . LEU B 1 308 ? -21.766 38.938 29.281 1 94.69 308 LEU B N 1
ATOM 6453 C CA . LEU B 1 308 ? -22.297 37.625 28.875 1 94.69 308 LEU B CA 1
ATOM 6454 C C . LEU B 1 308 ? -21.797 37.25 27.484 1 94.69 308 LEU B C 1
ATOM 6456 O O . LEU B 1 308 ? -21.469 36.094 27.234 1 94.69 308 LEU B O 1
ATOM 6460 N N . GLU B 1 309 ? -21.797 38.188 26.625 1 95.19 309 GLU B N 1
ATOM 6461 C CA . GLU B 1 309 ? -21.297 37.969 25.281 1 95.19 309 GLU B CA 1
ATOM 6462 C C . GLU B 1 309 ? -19.828 37.594 25.281 1 95.19 309 GLU B C 1
ATOM 6464 O O . GLU B 1 309 ? -19.391 36.719 24.531 1 95.19 309 GLU B O 1
ATOM 6469 N N . ALA B 1 310 ? -19.047 38.281 26.062 1 95.88 310 ALA B N 1
ATOM 6470 C CA . ALA B 1 310 ? -17.609 38 26.188 1 95.88 310 ALA B CA 1
ATOM 6471 C C . ALA B 1 310 ? -17.391 36.562 26.703 1 95.88 310 ALA B C 1
ATOM 6473 O O . ALA B 1 310 ? -16.516 35.875 26.203 1 95.88 310 ALA B O 1
ATOM 6474 N N . GLU B 1 311 ? -18.203 36.125 27.672 1 96.69 311 GLU B N 1
ATOM 6475 C CA . GLU B 1 311 ? -18.094 34.781 28.234 1 96.69 311 GLU B CA 1
ATOM 6476 C C . GLU B 1 311 ? -18.438 33.75 27.188 1 96.69 311 GLU B C 1
ATOM 6478 O O . GLU B 1 311 ? -17.75 32.719 27.078 1 96.69 311 GLU B O 1
ATOM 6483 N N . GLN B 1 312 ? -19.469 33.938 26.406 1 96.56 312 GLN B N 1
ATOM 6484 C CA . GLN B 1 312 ? -19.875 33 25.375 1 96.56 312 GLN B CA 1
ATOM 6485 C C . GLN B 1 312 ? -18.812 32.875 24.281 1 96.56 312 GLN B C 1
ATOM 6487 O O . GLN B 1 312 ? -18.562 31.766 23.781 1 96.56 312 GLN B O 1
ATOM 6492 N N . LYS B 1 313 ? -18.234 33.969 23.938 1 95.44 313 LYS B N 1
ATOM 6493 C CA . LYS B 1 313 ? -17.188 33.938 22.922 1 95.44 313 LYS B CA 1
ATOM 6494 C C . LYS B 1 313 ? -15.977 33.156 23.391 1 95.44 313 LYS B C 1
ATOM 6496 O O . LYS B 1 313 ? -15.398 32.375 22.625 1 95.44 313 LYS B O 1
ATOM 6501 N N . VAL B 1 314 ? -15.578 33.375 24.641 1 97.25 314 VAL B N 1
ATOM 6502 C CA . VAL B 1 314 ? -14.43 32.688 25.188 1 97.25 314 VAL B CA 1
ATOM 6503 C C . VAL B 1 314 ? -14.711 31.172 25.234 1 97.25 314 VAL B C 1
ATOM 6505 O O . VAL B 1 314 ? -13.836 30.359 24.922 1 97.25 314 VAL B O 1
ATOM 6508 N N . GLU B 1 315 ? -15.938 30.781 25.531 1 96.81 315 GLU B N 1
ATOM 6509 C CA . GLU B 1 315 ? -16.312 29.375 25.594 1 96.81 315 GLU B CA 1
ATOM 6510 C C . GLU B 1 315 ? -16.281 28.75 24.203 1 96.81 315 GLU B C 1
ATOM 6512 O O . GLU B 1 315 ? -15.828 27.609 24.047 1 96.81 315 GLU B O 1
ATOM 6517 N N . SER B 1 316 ? -16.812 29.422 23.25 1 95.88 316 SER B N 1
ATOM 6518 C CA . SER B 1 316 ? -16.828 28.922 21.875 1 95.88 316 SER B CA 1
ATOM 6519 C C . SER B 1 316 ? -15.406 28.719 21.344 1 95.88 316 SER B C 1
ATOM 6521 O O . SER B 1 316 ? -15.117 27.703 20.703 1 95.88 316 SER B O 1
ATOM 6523 N N . ILE B 1 317 ? -14.562 29.688 21.609 1 96.44 317 ILE B N 1
ATOM 6524 C CA . ILE B 1 317 ? -13.18 29.594 21.156 1 96.44 317 ILE B CA 1
ATOM 6525 C C . ILE B 1 317 ? -12.477 28.438 21.875 1 96.44 317 ILE B C 1
ATOM 6527 O O . ILE B 1 317 ? -11.703 27.703 21.266 1 96.44 317 ILE B O 1
ATOM 6531 N N . SER B 1 318 ? -12.758 28.359 23.172 1 97.69 318 SER B N 1
ATOM 6532 C CA . SER B 1 318 ? -12.172 27.281 23.969 1 97.69 318 SER B CA 1
ATOM 6533 C C . SER B 1 318 ? -12.555 25.922 23.391 1 97.69 318 SER B C 1
ATOM 6535 O O . SER B 1 318 ? -11.695 25.047 23.234 1 97.69 318 SER B O 1
ATOM 6537 N N . LYS B 1 319 ? -13.773 25.734 23.031 1 97.25 319 LYS B N 1
ATOM 6538 C CA . LYS B 1 319 ? -14.25 24.484 22.469 1 97.25 319 LYS B CA 1
ATOM 6539 C C . LYS B 1 319 ? -13.602 24.203 21.109 1 97.25 319 LYS B C 1
ATOM 6541 O O . LYS B 1 319 ? -13.164 23.078 20.859 1 97.25 319 LYS B O 1
ATOM 6546 N N . PHE B 1 320 ? -13.555 25.156 20.312 1 97.12 320 PHE B N 1
ATOM 6547 C CA . PHE B 1 320 ? -12.977 24.984 18.984 1 97.12 320 PHE B CA 1
ATOM 6548 C C . PHE B 1 320 ? -11.508 24.609 19.078 1 97.12 320 PHE B C 1
ATOM 6550 O O . PHE B 1 320 ? -11.062 23.656 18.422 1 97.12 320 PHE B O 1
ATOM 6557 N N . THR B 1 321 ? -10.758 25.391 19.781 1 97.94 321 THR B N 1
ATOM 6558 C CA . THR B 1 321 ? -9.312 25.188 19.844 1 97.94 321 THR B CA 1
ATOM 6559 C C . THR B 1 321 ? -8.984 23.828 20.453 1 97.94 321 THR B C 1
ATOM 6561 O O . THR B 1 321 ? -8.047 23.156 20.016 1 97.94 321 THR B O 1
ATOM 6564 N N . LYS B 1 322 ? -9.758 23.453 21.453 1 97.88 322 LYS B N 1
ATOM 6565 C CA . LYS B 1 322 ? -9.547 22.141 22.047 1 97.88 322 LYS B CA 1
ATOM 6566 C C . LYS B 1 322 ? -9.82 21.031 21.031 1 97.88 322 LYS B C 1
ATOM 6568 O O . LYS B 1 322 ? -9.023 20.094 20.891 1 97.88 322 LYS B O 1
ATOM 6573 N N . SER B 1 323 ? -10.945 21.109 20.344 1 97.75 323 SER B N 1
ATOM 6574 C CA . SER B 1 323 ? -11.312 20.109 19.328 1 97.75 323 SER B CA 1
ATOM 6575 C C . SER B 1 323 ? -10.289 20.062 18.203 1 97.75 323 SER B C 1
ATOM 6577 O O . SER B 1 323 ? -9.945 18.984 17.719 1 97.75 323 SER B O 1
ATOM 6579 N N . MET B 1 324 ? -9.867 21.188 17.766 1 97.75 324 MET B N 1
ATOM 6580 C CA . MET B 1 324 ? -8.867 21.219 16.703 1 97.75 324 MET B CA 1
ATOM 6581 C C . MET B 1 324 ? -7.547 20.609 17.172 1 97.75 324 MET B C 1
ATOM 6583 O O . MET B 1 324 ? -6.871 19.922 16.406 1 97.75 324 MET B O 1
ATOM 6587 N N . ASP B 1 325 ? -7.191 20.969 18.391 1 98.06 325 ASP B N 1
ATOM 6588 C CA . ASP B 1 325 ? -5.969 20.391 18.938 1 98.06 325 ASP B CA 1
ATOM 6589 C C . ASP B 1 325 ? -6.016 18.859 18.906 1 98.06 325 ASP B C 1
ATOM 6591 O O . ASP B 1 325 ? -5.047 18.219 18.5 1 98.06 325 ASP B O 1
ATOM 6595 N N . ASP B 1 326 ? -7.129 18.297 19.297 1 97.56 326 ASP B N 1
ATOM 6596 C CA . ASP B 1 326 ? -7.312 16.844 19.25 1 97.56 326 ASP B CA 1
ATOM 6597 C C . ASP B 1 326 ? -7.227 16.328 17.812 1 97.56 326 ASP B C 1
ATOM 6599 O O . ASP B 1 326 ? -6.598 15.305 17.562 1 97.56 326 ASP B O 1
ATOM 6603 N N . GLY B 1 327 ? -7.895 17.047 16.938 1 96.88 327 GLY B N 1
ATOM 6604 C CA . GLY B 1 327 ? -7.879 16.656 15.539 1 96.88 327 GLY B CA 1
ATOM 6605 C C . GLY B 1 327 ? -6.492 16.688 14.922 1 96.88 327 GLY B C 1
ATOM 6606 O O . GLY B 1 327 ? -6.113 15.758 14.203 1 96.88 327 GLY B O 1
ATOM 6607 N N . VAL B 1 328 ? -5.754 17.688 15.211 1 97.62 328 VAL B N 1
ATOM 6608 C CA . VAL B 1 328 ? -4.398 17.844 14.688 1 97.62 328 VAL B CA 1
ATOM 6609 C C . VAL B 1 328 ? -3.5 16.734 15.25 1 97.62 328 VAL B C 1
ATOM 6611 O O . VAL B 1 328 ? -2.707 16.141 14.516 1 97.62 328 VAL B O 1
ATOM 6614 N N . LYS B 1 329 ? -3.596 16.453 16.516 1 97.44 329 LYS B N 1
ATOM 6615 C CA . LYS B 1 329 ? -2.812 15.391 17.141 1 97.44 329 LYS B CA 1
ATOM 6616 C C . LYS B 1 329 ? -3.133 14.039 16.516 1 97.44 329 LYS B C 1
ATOM 6618 O O . LYS B 1 329 ? -2.23 13.234 16.266 1 97.44 329 LYS B O 1
ATOM 6623 N N . GLU B 1 330 ? -4.383 13.844 16.281 1 96.88 330 GLU B N 1
ATOM 6624 C CA . GLU B 1 330 ? -4.797 12.602 15.633 1 96.88 330 GLU B CA 1
ATOM 6625 C C . GLU B 1 330 ? -4.184 12.477 14.242 1 96.88 330 GLU B C 1
ATOM 6627 O O . GLU B 1 330 ? -3.656 11.422 13.883 1 96.88 330 GLU B O 1
ATOM 6632 N N . LEU B 1 331 ? -4.242 13.484 13.477 1 96.25 331 LEU B N 1
ATOM 6633 C CA . LEU B 1 331 ? -3.693 13.469 12.125 1 96.25 331 LEU B CA 1
ATOM 6634 C C . LEU B 1 331 ? -2.186 13.242 12.148 1 96.25 331 LEU B C 1
ATOM 6636 O O . LEU B 1 331 ? -1.646 12.531 11.297 1 96.25 331 LEU B O 1
ATOM 6640 N N . LEU B 1 332 ? -1.548 13.883 13.109 1 97.19 332 LEU B N 1
ATOM 6641 C CA . LEU B 1 332 ? -0.108 13.695 13.25 1 97.19 332 LEU B CA 1
ATOM 6642 C C . LEU B 1 332 ? 0.221 12.242 13.578 1 97.19 332 LEU B C 1
ATOM 6644 O O . LEU B 1 332 ? 1.164 11.672 13.016 1 97.19 332 LEU B O 1
ATOM 6648 N N . ASN B 1 333 ? -0.558 11.648 14.453 1 97.19 333 ASN B N 1
ATOM 6649 C CA . ASN B 1 333 ? -0.349 10.25 14.812 1 97.19 333 ASN B CA 1
ATOM 6650 C C . ASN B 1 333 ? -0.551 9.328 13.617 1 97.19 333 ASN B C 1
ATOM 6652 O O . ASN B 1 333 ? 0.286 8.461 13.344 1 97.19 333 ASN B O 1
ATOM 6656 N N . VAL B 1 334 ? -1.621 9.516 12.938 1 96.5 334 VAL B N 1
ATOM 6657 C CA . VAL B 1 334 ? -1.935 8.703 11.766 1 96.5 334 VAL B CA 1
ATOM 6658 C C . VAL B 1 334 ? -0.87 8.922 10.688 1 96.5 334 VAL B C 1
ATOM 6660 O O . VAL B 1 334 ? -0.447 7.969 10.031 1 96.5 334 VAL B O 1
ATOM 6663 N N . GLY B 1 335 ? -0.516 10.188 10.461 1 96.25 335 GLY B N 1
ATOM 6664 C CA . GLY B 1 335 ? 0.526 10.5 9.5 1 96.25 335 GLY B CA 1
ATOM 6665 C C . GLY B 1 335 ? 1.851 9.828 9.812 1 96.25 335 GLY B C 1
ATOM 6666 O O . GLY B 1 335 ? 2.533 9.336 8.914 1 96.25 335 GLY B O 1
ATOM 6667 N N . GLN B 1 336 ? 2.195 9.797 11.07 1 96.19 336 GLN B N 1
ATOM 6668 C CA . GLN B 1 336 ? 3.441 9.172 11.492 1 96.19 336 GLN B CA 1
ATOM 6669 C C . GLN B 1 336 ? 3.412 7.664 11.242 1 96.19 336 GLN B C 1
ATOM 6671 O O . GLN B 1 336 ? 4.41 7.082 10.812 1 96.19 336 GLN B O 1
ATOM 6676 N N . GLU B 1 337 ? 2.324 7.078 11.547 1 95.25 337 GLU B N 1
ATOM 6677 C CA . GLU B 1 337 ? 2.166 5.652 11.281 1 95.25 337 GLU B CA 1
ATOM 6678 C C . GLU B 1 337 ? 2.287 5.355 9.789 1 95.25 337 GLU B C 1
ATOM 6680 O O . GLU B 1 337 ? 2.941 4.387 9.391 1 95.25 337 GLU B O 1
ATOM 6685 N N . HIS B 1 338 ? 1.66 6.117 9.031 1 94.81 338 HIS B N 1
ATOM 6686 C CA . HIS B 1 338 ? 1.718 5.945 7.582 1 94.81 338 HIS B CA 1
ATOM 6687 C C . HIS B 1 338 ? 3.139 6.137 7.062 1 94.81 338 HIS B C 1
ATOM 6689 O O . HIS B 1 338 ? 3.584 5.398 6.176 1 94.81 338 HIS B O 1
ATOM 6695 N N . TRP B 1 339 ? 3.787 7.168 7.617 1 95.56 339 TRP B N 1
ATOM 6696 C CA . TRP B 1 339 ? 5.176 7.414 7.242 1 95.56 339 TRP B CA 1
ATOM 6697 C C . TRP B 1 339 ? 6.035 6.18 7.512 1 95.56 339 TRP B C 1
ATOM 6699 O O . TRP B 1 339 ? 6.801 5.746 6.645 1 95.56 339 TRP B O 1
ATOM 6709 N N . LYS B 1 340 ? 5.93 5.551 8.633 1 95.12 340 LYS B N 1
ATOM 6710 C CA . LYS B 1 340 ? 6.699 4.371 9.023 1 95.12 340 LYS B CA 1
ATOM 6711 C C . LYS B 1 340 ? 6.406 3.193 8.094 1 95.12 340 LYS B C 1
ATOM 6713 O O . LYS B 1 340 ? 7.316 2.447 7.727 1 95.12 340 LYS B O 1
ATOM 6718 N N . ARG B 1 341 ? 5.25 3.066 7.754 1 93.81 341 ARG B N 1
ATOM 6719 C CA . ARG B 1 341 ? 4.855 1.964 6.883 1 93.81 341 ARG B CA 1
ATOM 6720 C C . ARG B 1 341 ? 5.445 2.131 5.484 1 93.81 341 ARG B C 1
ATOM 6722 O O . ARG B 1 341 ? 5.918 1.164 4.887 1 93.81 341 ARG B O 1
ATOM 6729 N N . CYS B 1 342 ? 5.336 3.314 4.945 1 94.06 342 CYS B N 1
ATOM 6730 C CA . CYS B 1 342 ? 5.82 3.604 3.598 1 94.06 342 CYS B CA 1
ATOM 6731 C C . CYS B 1 342 ? 7.336 3.467 3.52 1 94.06 342 CYS B C 1
ATOM 6733 O O . CYS B 1 342 ? 7.879 3.135 2.465 1 94.06 342 CYS B O 1
ATOM 6735 N N . THR B 1 343 ? 8.031 3.674 4.578 1 94.75 343 THR B N 1
ATOM 6736 C CA . THR B 1 343 ? 9.492 3.629 4.555 1 94.75 343 THR B CA 1
ATOM 6737 C C . THR B 1 343 ? 10 2.297 5.098 1 94.75 343 THR B C 1
ATOM 6739 O O . THR B 1 343 ? 11.203 2.012 5.035 1 94.75 343 THR B O 1
ATOM 6742 N N . GLY B 1 344 ? 9.125 1.428 5.586 1 92.88 344 GLY B N 1
ATOM 6743 C CA . GLY B 1 344 ? 9.555 0.184 6.211 1 92.88 344 GLY B CA 1
ATOM 6744 C C . GLY B 1 344 ? 8.953 -1.046 5.559 1 92.88 344 GLY B C 1
ATOM 6745 O O . GLY B 1 344 ? 9.445 -1.518 4.531 1 92.88 344 GLY B O 1
ATOM 6746 N N . ALA B 1 345 ? 7.773 -1.417 6.043 1 91.5 345 ALA B N 1
ATOM 6747 C CA . ALA B 1 345 ? 7.18 -2.719 5.754 1 91.5 345 ALA B CA 1
ATOM 6748 C C . ALA B 1 345 ? 6.688 -2.791 4.312 1 91.5 345 ALA B C 1
ATOM 6750 O O . ALA B 1 345 ? 6.863 -3.811 3.639 1 91.5 345 ALA B O 1
ATOM 6751 N N . LEU B 1 346 ? 6.148 -1.752 3.799 1 92.69 346 LEU B N 1
ATOM 6752 C CA . LEU B 1 346 ? 5.496 -1.785 2.494 1 92.69 346 LEU B CA 1
ATOM 6753 C C . LEU B 1 346 ? 6.523 -1.938 1.376 1 92.69 346 LEU B C 1
ATOM 6755 O O . LEU B 1 346 ? 6.406 -2.834 0.539 1 92.69 346 LEU B O 1
ATOM 6759 N N . PRO B 1 347 ? 7.574 -1.081 1.341 1 94.81 347 PRO B N 1
ATOM 6760 C CA . PRO B 1 347 ? 8.594 -1.285 0.308 1 94.81 347 PRO B CA 1
ATOM 6761 C C . PRO B 1 347 ? 9.258 -2.656 0.399 1 94.81 347 PRO B C 1
ATOM 6763 O O . PRO B 1 347 ? 9.57 -3.266 -0.628 1 94.81 347 PRO B O 1
ATOM 6766 N N . LYS B 1 348 ? 9.469 -3.15 1.554 1 96.12 348 LYS B N 1
ATOM 6767 C CA . LYS B 1 348 ? 10.086 -4.461 1.732 1 96.12 348 LYS B CA 1
ATOM 6768 C C . LYS B 1 348 ? 9.219 -5.562 1.126 1 96.12 348 LYS B C 1
ATOM 6770 O O . LYS B 1 348 ? 9.734 -6.508 0.527 1 96.12 348 LYS B O 1
ATOM 6775 N N . GLU B 1 349 ? 7.969 -5.449 1.322 1 94.12 349 GLU B N 1
ATOM 6776 C CA . GLU B 1 349 ? 7.039 -6.422 0.759 1 94.12 349 GLU B CA 1
ATOM 6777 C C . GLU B 1 349 ? 7.105 -6.434 -0.766 1 94.12 349 GLU B C 1
ATOM 6779 O O . GLU B 1 349 ? 7.176 -7.496 -1.383 1 94.12 349 GLU B O 1
ATOM 6784 N N . TYR B 1 350 ? 7.09 -5.293 -1.385 1 95.56 350 TYR B N 1
ATOM 6785 C CA . TYR B 1 350 ? 7.156 -5.195 -2.838 1 95.56 350 TYR B CA 1
ATOM 6786 C C . TYR B 1 350 ? 8.492 -5.707 -3.357 1 95.56 350 TYR B C 1
ATOM 6788 O O . TYR B 1 350 ? 8.562 -6.32 -4.426 1 95.56 350 TYR B O 1
ATOM 6796 N N . GLN B 1 351 ? 9.523 -5.469 -2.598 1 96.88 351 GLN B N 1
ATOM 6797 C CA . GLN B 1 351 ? 10.828 -6.004 -2.959 1 96.88 351 GLN B CA 1
ATOM 6798 C C . GLN B 1 351 ? 10.828 -7.527 -2.941 1 96.88 351 GLN B C 1
ATOM 6800 O O . GLN B 1 351 ? 11.414 -8.164 -3.818 1 96.88 351 GLN B O 1
ATOM 6805 N N . LYS B 1 352 ? 10.188 -8.07 -1.933 1 97.06 352 LYS B N 1
ATOM 6806 C CA . LYS B 1 352 ? 10.094 -9.523 -1.839 1 97.06 352 LYS B CA 1
ATOM 6807 C C . LYS B 1 352 ? 9.344 -10.109 -3.035 1 97.06 352 LYS B C 1
ATOM 6809 O O . LYS B 1 352 ? 9.75 -11.133 -3.59 1 97.06 352 LYS B O 1
ATOM 6814 N N . ILE B 1 353 ? 8.258 -9.484 -3.402 1 96.06 353 ILE B N 1
ATOM 6815 C CA . ILE B 1 353 ? 7.484 -9.922 -4.559 1 96.06 353 ILE B CA 1
ATOM 6816 C C . ILE B 1 353 ? 8.352 -9.859 -5.812 1 96.06 353 ILE B C 1
ATOM 6818 O O . ILE B 1 353 ? 8.398 -10.812 -6.59 1 96.06 353 ILE B O 1
ATOM 6822 N N . GLY B 1 354 ? 9.023 -8.68 -5.973 1 97.06 354 GLY B N 1
ATOM 6823 C CA . GLY B 1 354 ? 9.906 -8.531 -7.121 1 97.06 354 GLY B CA 1
ATOM 6824 C C . GLY B 1 354 ? 10.984 -9.602 -7.184 1 97.06 354 GLY B C 1
ATOM 6825 O O . GLY B 1 354 ? 11.219 -10.188 -8.242 1 97.06 354 GLY B O 1
ATOM 6826 N N . LYS B 1 355 ? 11.57 -9.883 -6.09 1 97.56 355 LYS B N 1
ATOM 6827 C CA . LYS B 1 355 ? 12.633 -10.891 -6.016 1 97.56 355 LYS B CA 1
ATOM 6828 C C . LYS B 1 355 ? 12.086 -12.281 -6.312 1 97.56 355 LYS B C 1
ATOM 6830 O O . LYS B 1 355 ? 12.734 -13.07 -7 1 97.56 355 LYS B O 1
ATOM 6835 N N . ALA B 1 356 ? 10.938 -12.609 -5.738 1 97.19 356 ALA B N 1
ATOM 6836 C CA . ALA B 1 356 ? 10.328 -13.914 -5.969 1 97.19 356 ALA B CA 1
ATOM 6837 C C . ALA B 1 356 ? 10.062 -14.133 -7.457 1 97.19 356 ALA B C 1
ATOM 6839 O O . ALA B 1 356 ? 10.312 -15.227 -7.98 1 97.19 356 ALA B O 1
ATOM 6840 N N . LEU B 1 357 ? 9.562 -13.133 -8.156 1 96.81 357 LEU B N 1
ATOM 6841 C CA . LEU B 1 357 ? 9.297 -13.227 -9.586 1 96.81 357 LEU B CA 1
ATOM 6842 C C . LEU B 1 357 ? 10.594 -13.398 -10.375 1 96.81 357 LEU B C 1
ATOM 6844 O O . LEU B 1 357 ? 10.656 -14.211 -11.297 1 96.81 357 LEU B O 1
ATOM 6848 N N . GLN B 1 358 ? 11.594 -12.672 -9.984 1 97 358 GLN B N 1
ATOM 6849 C CA . GLN B 1 358 ? 12.875 -12.766 -10.672 1 97 358 GLN B CA 1
ATOM 6850 C C . GLN B 1 358 ? 13.531 -14.117 -10.43 1 97 358 GLN B C 1
ATOM 6852 O O . GLN B 1 358 ? 14.148 -14.688 -11.336 1 97 358 GLN B O 1
ATOM 6857 N N . ASN B 1 359 ? 13.398 -14.586 -9.188 1 96.69 359 ASN B N 1
ATOM 6858 C CA . ASN B 1 359 ? 13.922 -15.914 -8.883 1 96.69 359 ASN B CA 1
ATOM 6859 C C . ASN B 1 359 ? 13.258 -16.984 -9.742 1 96.69 359 ASN B C 1
ATOM 6861 O O . ASN B 1 359 ? 13.938 -17.875 -10.266 1 96.69 359 ASN B O 1
ATOM 6865 N N . LEU B 1 360 ? 11.977 -16.891 -9.883 1 95.75 360 LEU B N 1
ATOM 6866 C CA . LEU B 1 360 ? 11.242 -17.844 -10.703 1 95.75 360 LEU B CA 1
ATOM 6867 C C . LEU B 1 360 ? 11.664 -17.734 -12.164 1 95.75 360 LEU B C 1
ATOM 6869 O O . LEU B 1 360 ? 11.812 -18.75 -12.852 1 95.75 360 LEU B O 1
ATOM 6873 N N . SER B 1 361 ? 11.844 -16.516 -12.602 1 96.31 361 SER B N 1
ATOM 6874 C CA . SER B 1 361 ? 12.328 -16.281 -13.961 1 96.31 361 SER B CA 1
ATOM 6875 C C . SER B 1 361 ? 13.664 -16.969 -14.195 1 96.31 361 SER B C 1
ATOM 6877 O O . SER B 1 361 ? 13.875 -17.609 -15.227 1 96.31 361 SER B O 1
ATOM 6879 N N . GLN B 1 362 ? 14.562 -16.906 -13.25 1 96 362 GLN B N 1
ATOM 6880 C CA . GLN B 1 362 ? 15.875 -17.531 -13.352 1 96 362 GLN B CA 1
ATOM 6881 C C . GLN B 1 362 ? 15.75 -19.047 -13.445 1 96 362 GLN B C 1
ATOM 6883 O O . GLN B 1 362 ? 16.453 -19.688 -14.227 1 96 362 GLN B O 1
ATOM 6888 N N . VAL B 1 363 ? 14.844 -19.578 -12.664 1 95.81 363 VAL B N 1
ATOM 6889 C CA . VAL B 1 363 ? 14.625 -21.016 -12.695 1 95.81 363 VAL B CA 1
ATOM 6890 C C . VAL B 1 363 ? 14.094 -21.438 -14.07 1 95.81 363 VAL B C 1
ATOM 6892 O O . VAL B 1 363 ? 14.578 -22.391 -14.664 1 95.81 363 VAL B O 1
ATOM 6895 N N . PHE B 1 364 ? 13.133 -20.703 -14.617 1 95.56 364 PHE B N 1
ATOM 6896 C CA . PHE B 1 364 ? 12.516 -21.031 -15.898 1 95.56 364 PHE B CA 1
ATOM 6897 C C . PHE B 1 364 ? 13.539 -20.953 -17.031 1 95.56 364 PHE B C 1
ATOM 6899 O O . PHE B 1 364 ? 13.477 -21.734 -17.984 1 95.56 364 PHE B O 1
ATOM 6906 N N . THR B 1 365 ? 14.508 -20.078 -16.859 1 93.06 365 THR B N 1
ATOM 6907 C CA . THR B 1 365 ? 15.547 -19.922 -17.859 1 93.06 365 THR B CA 1
ATOM 6908 C C . THR B 1 365 ? 16.391 -21.188 -17.969 1 93.06 365 THR B C 1
ATOM 6910 O O . THR B 1 365 ? 16.875 -21.531 -19.047 1 93.06 365 THR B O 1
ATOM 6913 N N . THR B 1 366 ? 16.484 -22 -16.953 1 91.81 366 THR B N 1
ATOM 6914 C CA . THR B 1 366 ? 17.328 -23.188 -16.922 1 91.81 366 THR B CA 1
ATOM 6915 C C . THR B 1 366 ? 16.688 -24.328 -17.703 1 91.81 366 THR B C 1
ATOM 6917 O O . THR B 1 366 ? 17.344 -25.297 -18.047 1 91.81 366 THR B O 1
ATOM 6920 N N . SER B 1 367 ? 15.352 -24.297 -17.984 1 89.56 367 SER B N 1
ATOM 6921 C CA . SER B 1 367 ? 14.672 -25.359 -18.703 1 89.56 367 SER B CA 1
ATOM 6922 C C . SER B 1 367 ? 15.195 -25.484 -20.141 1 89.56 367 SER B C 1
ATOM 6924 O O . SER B 1 367 ? 15.211 -26.578 -20.703 1 89.56 367 SER B O 1
ATOM 6926 N N . GLY B 1 368 ? 15.641 -24.391 -20.719 1 84.94 368 GLY B N 1
ATOM 6927 C CA . GLY B 1 368 ? 16.125 -24.375 -22.094 1 84.94 368 GLY B CA 1
ATOM 6928 C C . GLY B 1 368 ? 15.031 -24.609 -23.125 1 84.94 368 GLY B C 1
ATOM 6929 O O . GLY B 1 368 ? 15.312 -24.844 -24.297 1 84.94 368 GLY B O 1
ATOM 6930 N N . TYR B 1 369 ? 13.836 -24.688 -22.672 1 88.88 369 TYR B N 1
ATOM 6931 C CA . TYR B 1 369 ? 12.711 -24.953 -23.562 1 88.88 369 TYR B CA 1
ATOM 6932 C C . TYR B 1 369 ? 12.484 -23.797 -24.516 1 88.88 369 TYR B C 1
ATOM 6934 O O . TYR B 1 369 ? 12.648 -22.641 -24.141 1 88.88 369 TYR B O 1
ATOM 6942 N N . GLU B 1 370 ? 12.102 -24.141 -25.656 1 85.25 370 GLU B N 1
ATOM 6943 C CA . GLU B 1 370 ? 11.867 -23.125 -26.688 1 85.25 370 GLU B CA 1
ATOM 6944 C C . GLU B 1 370 ? 10.68 -22.234 -26.328 1 85.25 370 GLU B C 1
ATOM 6946 O O . GLU B 1 370 ? 9.625 -22.734 -25.922 1 85.25 370 GLU B O 1
ATOM 6951 N N . GLY B 1 371 ? 10.758 -20.891 -26.469 1 82.81 371 GLY B N 1
ATOM 6952 C CA . GLY B 1 371 ? 9.68 -19.953 -26.188 1 82.81 371 GLY B CA 1
ATOM 6953 C C . GLY B 1 371 ? 9.672 -19.469 -24.75 1 82.81 371 GLY B C 1
ATOM 6954 O O . GLY B 1 371 ? 8.859 -18.609 -24.375 1 82.81 371 GLY B O 1
ATOM 6955 N N . GLU B 1 372 ? 10.633 -20.016 -24.016 1 89.75 372 GLU B N 1
ATOM 6956 C CA . GLU B 1 372 ? 10.727 -19.672 -22.594 1 89.75 372 GLU B CA 1
ATOM 6957 C C . GLU B 1 372 ? 11.078 -18.188 -22.406 1 89.75 372 GLU B C 1
ATOM 6959 O O . GLU B 1 372 ? 10.672 -17.578 -21.422 1 89.75 372 GLU B O 1
ATOM 6964 N N . ALA B 1 373 ? 11.742 -17.625 -23.344 1 90 373 ALA B N 1
ATOM 6965 C CA . ALA B 1 373 ? 12.297 -16.281 -23.203 1 90 373 ALA B CA 1
ATOM 6966 C C . ALA B 1 373 ? 11.188 -15.234 -23.062 1 90 373 ALA B C 1
ATOM 6968 O O . ALA B 1 373 ? 11.336 -14.25 -22.328 1 90 373 ALA B O 1
ATOM 6969 N N . ILE B 1 374 ? 10.078 -15.43 -23.734 1 89.19 374 ILE B N 1
ATOM 6970 C CA . ILE B 1 374 ? 8.969 -14.492 -23.672 1 89.19 374 ILE B CA 1
ATOM 6971 C C . ILE B 1 374 ? 8.445 -14.414 -22.234 1 89.19 374 ILE B C 1
ATOM 6973 O O . ILE B 1 374 ? 8.25 -13.32 -21.703 1 89.19 374 ILE B O 1
ATOM 6977 N N . LEU B 1 375 ? 8.32 -15.531 -21.641 1 91.75 375 LEU B N 1
ATOM 6978 C CA . LEU B 1 375 ? 7.828 -15.594 -20.266 1 91.75 375 LEU B CA 1
ATOM 6979 C C . LEU B 1 375 ? 8.867 -15.07 -19.297 1 91.75 375 LEU B C 1
ATOM 6981 O O . LEU B 1 375 ? 8.555 -14.258 -18.422 1 91.75 375 LEU B O 1
ATOM 6985 N N . THR B 1 376 ? 10.117 -15.5 -19.453 1 95 376 THR B N 1
ATOM 6986 C CA . THR B 1 376 ? 11.156 -15.133 -18.5 1 95 376 THR B CA 1
ATOM 6987 C C . THR B 1 376 ? 11.461 -13.641 -18.578 1 95 376 THR B C 1
ATOM 6989 O O . THR B 1 376 ? 11.719 -13.008 -17.547 1 95 376 THR B O 1
ATOM 6992 N N . ASP B 1 377 ? 11.391 -13.062 -19.75 1 93.88 377 ASP B N 1
ATOM 6993 C CA . ASP B 1 377 ? 11.586 -11.625 -19.891 1 93.88 377 ASP B CA 1
ATOM 6994 C C . ASP B 1 377 ? 10.469 -10.844 -19.188 1 93.88 377 ASP B C 1
ATOM 6996 O O . ASP B 1 377 ? 10.734 -9.859 -18.5 1 93.88 377 ASP B O 1
ATOM 7000 N N . ALA B 1 378 ? 9.32 -11.305 -19.469 1 92 378 ALA B N 1
ATOM 7001 C CA . ALA B 1 378 ? 8.164 -10.656 -18.844 1 92 378 ALA B CA 1
ATOM 7002 C C . ALA B 1 378 ? 8.242 -10.734 -17.328 1 92 378 ALA B C 1
ATOM 7004 O O . ALA B 1 378 ? 7.988 -9.742 -16.625 1 92 378 ALA B O 1
ATOM 7005 N N . LEU B 1 379 ? 8.609 -11.859 -16.781 1 95.06 379 LEU B N 1
ATOM 7006 C CA . LEU B 1 379 ? 8.719 -12.055 -15.344 1 95.06 379 LEU B CA 1
ATOM 7007 C C . LEU B 1 379 ? 9.82 -11.18 -14.75 1 95.06 379 LEU B C 1
ATOM 7009 O O . LEU B 1 379 ? 9.641 -10.57 -13.695 1 95.06 379 LEU B O 1
ATOM 7013 N N . THR B 1 380 ? 10.93 -11.156 -15.414 1 96.38 380 THR B N 1
ATOM 7014 C CA . THR B 1 380 ? 12.055 -10.344 -14.953 1 96.38 380 THR B CA 1
ATOM 7015 C C . THR B 1 380 ? 11.68 -8.867 -14.938 1 96.38 380 THR B C 1
ATOM 7017 O O . THR B 1 380 ? 11.969 -8.164 -13.969 1 96.38 380 THR B O 1
ATOM 7020 N N . GLU B 1 381 ? 10.992 -8.43 -15.984 1 95.12 381 GLU B N 1
ATOM 7021 C CA . GLU B 1 381 ? 10.57 -7.031 -16.047 1 95.12 381 GLU B CA 1
ATOM 7022 C C . GLU B 1 381 ? 9.539 -6.711 -14.977 1 95.12 381 GLU B C 1
ATOM 7024 O O . GLU B 1 381 ? 9.578 -5.641 -14.367 1 95.12 381 GLU B O 1
ATOM 7029 N N . ALA B 1 382 ? 8.625 -7.582 -14.805 1 94.44 382 ALA B N 1
ATOM 7030 C CA . ALA B 1 382 ? 7.637 -7.398 -13.742 1 94.44 382 ALA B CA 1
ATOM 7031 C C . ALA B 1 382 ? 8.312 -7.293 -12.375 1 94.44 382 ALA B C 1
ATOM 7033 O O . ALA B 1 382 ? 7.945 -6.445 -11.555 1 94.44 382 ALA B O 1
ATOM 7034 N N . GLY B 1 383 ? 9.289 -8.203 -12.164 1 96.88 383 GLY B N 1
ATOM 7035 C CA . GLY B 1 383 ? 10.031 -8.141 -10.914 1 96.88 383 GLY B CA 1
ATOM 7036 C C . GLY B 1 383 ? 10.758 -6.824 -10.711 1 96.88 383 GLY B C 1
ATOM 7037 O O . GLY B 1 383 ? 10.719 -6.254 -9.617 1 96.88 383 GLY B O 1
ATOM 7038 N N . LYS B 1 384 ? 11.375 -6.305 -11.695 1 96.44 384 LYS B N 1
ATOM 7039 C CA . LYS B 1 384 ? 12.07 -5.02 -11.633 1 96.44 384 LYS B CA 1
ATOM 7040 C C . LYS B 1 384 ? 11.094 -3.877 -11.375 1 96.44 384 LYS B C 1
ATOM 7042 O O . LYS B 1 384 ? 11.406 -2.939 -10.641 1 96.44 384 LYS B O 1
ATOM 7047 N N . THR B 1 385 ? 9.977 -3.932 -12.016 1 95.06 385 THR B N 1
ATOM 7048 C CA . THR B 1 385 ? 8.953 -2.912 -11.828 1 95.06 385 THR B CA 1
ATOM 7049 C C . THR B 1 385 ? 8.5 -2.857 -10.367 1 95.06 385 THR B C 1
ATOM 7051 O O . THR B 1 385 ? 8.328 -1.774 -9.805 1 95.06 385 THR B O 1
ATOM 7054 N N . TYR B 1 386 ? 8.359 -4.012 -9.75 1 96.06 386 TYR B N 1
ATOM 7055 C CA . TYR B 1 386 ? 7.965 -4.047 -8.344 1 96.06 386 TYR B CA 1
ATOM 7056 C C . TYR B 1 386 ? 9.055 -3.443 -7.461 1 96.06 386 TYR B C 1
ATOM 7058 O O . TYR B 1 386 ? 8.758 -2.797 -6.453 1 96.06 386 TYR B O 1
ATOM 7066 N N . GLU B 1 387 ? 10.258 -3.678 -7.809 1 96.25 387 GLU B N 1
ATOM 7067 C CA . GLU B 1 387 ? 11.352 -3.051 -7.074 1 96.25 387 GLU B CA 1
ATOM 7068 C C . GLU B 1 387 ? 11.312 -1.532 -7.207 1 96.25 387 GLU B C 1
ATOM 7070 O O . GLU B 1 387 ? 11.578 -0.81 -6.242 1 96.25 387 GLU B O 1
ATOM 7075 N N . GLU B 1 388 ? 10.977 -1.059 -8.359 1 96 388 GLU B N 1
ATOM 7076 C CA . GLU B 1 388 ? 10.836 0.378 -8.586 1 96 388 GLU B CA 1
ATOM 7077 C C . GLU B 1 388 ? 9.656 0.946 -7.793 1 96 388 GLU B C 1
ATOM 7079 O O . GLU B 1 388 ? 9.75 2.043 -7.234 1 96 388 GLU B O 1
ATOM 7084 N N . ILE B 1 389 ? 8.586 0.201 -7.824 1 94.5 389 ILE B N 1
ATOM 7085 C CA . ILE B 1 389 ? 7.418 0.612 -7.059 1 94.5 389 ILE B CA 1
ATOM 7086 C C . ILE B 1 389 ? 7.777 0.721 -5.578 1 94.5 389 ILE B C 1
ATOM 7088 O O . ILE B 1 389 ? 7.359 1.661 -4.898 1 94.5 389 ILE B O 1
ATOM 7092 N N . ALA B 1 390 ? 8.562 -0.237 -5.098 1 95.94 390 ALA B N 1
ATOM 7093 C CA . ALA B 1 390 ? 9.016 -0.203 -3.711 1 95.94 390 ALA B CA 1
ATOM 7094 C C . ALA B 1 390 ? 9.758 1.097 -3.406 1 95.94 390 ALA B C 1
ATOM 7096 O O . ALA B 1 390 ? 9.5 1.739 -2.387 1 95.94 390 ALA B O 1
ATOM 7097 N N . ASN B 1 391 ? 10.578 1.515 -4.285 1 95.94 391 ASN B N 1
ATOM 7098 C CA . ASN B 1 391 ? 11.344 2.746 -4.117 1 95.94 391 ASN B CA 1
ATOM 7099 C C . ASN B 1 391 ? 10.438 3.975 -4.152 1 95.94 391 ASN B C 1
ATOM 7101 O O . AS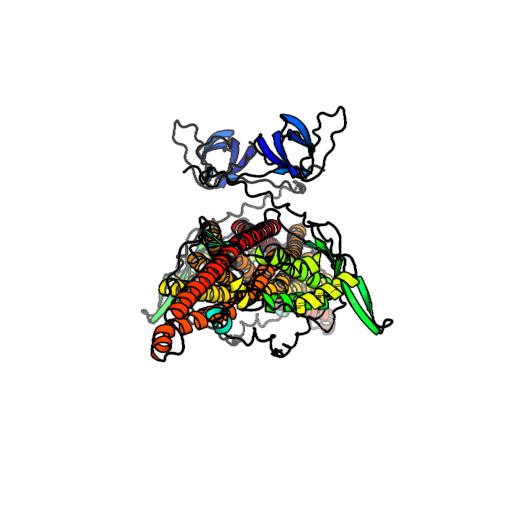N B 1 391 ? 10.648 4.926 -3.396 1 95.94 391 ASN B O 1
ATOM 7105 N N . LEU B 1 392 ? 9.477 3.938 -5.047 1 94.25 392 LEU B N 1
ATOM 7106 C CA . LEU B 1 392 ? 8.531 5.047 -5.156 1 94.25 392 LEU B CA 1
ATOM 7107 C C . LEU B 1 392 ? 7.758 5.23 -3.855 1 94.25 392 LEU B C 1
ATOM 7109 O O . LEU B 1 392 ? 7.59 6.355 -3.381 1 94.25 392 LEU B O 1
ATOM 7113 N N . PHE B 1 393 ? 7.344 4.141 -3.275 1 93.94 393 PHE B N 1
ATOM 7114 C CA . PHE B 1 393 ? 6.605 4.211 -2.02 1 93.94 393 PHE B CA 1
ATOM 7115 C C . PHE B 1 393 ? 7.5 4.727 -0.896 1 93.94 393 PHE B C 1
ATOM 7117 O O . PHE B 1 393 ? 7.055 5.512 -0.055 1 93.94 393 PHE B O 1
ATOM 7124 N N . GLU B 1 394 ? 8.742 4.328 -0.86 1 95.31 394 GLU B N 1
ATOM 7125 C CA . GLU B 1 394 ? 9.688 4.715 0.183 1 95.31 394 GLU B CA 1
ATOM 7126 C C . GLU B 1 394 ? 9.961 6.219 0.148 1 95.31 394 GLU B C 1
ATOM 7128 O O . GLU B 1 394 ? 10.125 6.848 1.194 1 95.31 394 GLU B O 1
ATOM 7133 N N . GLU B 1 395 ? 9.906 6.859 -0.972 1 95.75 395 GLU B N 1
ATOM 7134 C CA . GLU B 1 395 ? 10.281 8.258 -1.15 1 95.75 395 GLU B CA 1
ATOM 7135 C C . GLU B 1 395 ? 9.055 9.172 -1.08 1 95.75 395 GLU B C 1
ATOM 7137 O O . GLU B 1 395 ? 9.188 10.383 -0.904 1 95.75 395 GLU B O 1
ATOM 7142 N N . GLN B 1 396 ? 7.941 8.562 -1.167 1 93.88 396 GLN B N 1
ATOM 7143 C CA . GLN B 1 396 ? 6.727 9.344 -1.384 1 93.88 396 GLN B CA 1
ATOM 7144 C C . GLN B 1 396 ? 6.43 10.234 -0.186 1 93.88 396 GLN B C 1
ATOM 7146 O O . GLN B 1 396 ? 6.043 11.398 -0.352 1 93.88 396 GLN B O 1
ATOM 7151 N N . PRO B 1 397 ? 6.617 9.789 1.078 1 95.56 397 PRO B N 1
ATOM 7152 C CA . PRO B 1 397 ? 6.273 10.633 2.223 1 95.56 397 PRO B CA 1
ATOM 7153 C C . PRO B 1 397 ? 7.094 11.922 2.27 1 95.56 397 PRO B C 1
ATOM 7155 O O . PRO B 1 397 ? 6.602 12.953 2.73 1 95.56 397 PRO B O 1
ATOM 7158 N N . LYS B 1 398 ? 8.25 11.953 1.764 1 94.12 398 LYS B N 1
ATOM 7159 C CA . LYS B 1 398 ? 9.102 13.141 1.729 1 94.12 398 LYS B CA 1
ATOM 7160 C C . LYS B 1 398 ? 8.547 14.18 0.753 1 94.12 398 LYS B C 1
ATOM 7162 O O . LYS B 1 398 ? 8.789 15.383 0.914 1 94.12 398 LYS B O 1
ATOM 7167 N N . LYS B 1 399 ? 7.789 13.727 -0.181 1 93.12 399 LYS B N 1
ATOM 7168 C CA . LYS B 1 399 ? 7.289 14.609 -1.237 1 93.12 399 LYS B CA 1
ATOM 7169 C C . LYS B 1 399 ? 5.922 15.172 -0.88 1 93.12 399 LYS B C 1
ATOM 7171 O O . LYS B 1 399 ? 5.543 16.25 -1.355 1 93.12 399 LYS B O 1
ATOM 7176 N N . ASP B 1 400 ? 5.137 14.422 -0.163 1 92.25 400 ASP B N 1
ATOM 7177 C CA . ASP B 1 400 ? 3.773 14.883 0.092 1 92.25 400 ASP B CA 1
ATOM 7178 C C . ASP B 1 400 ? 3.49 14.953 1.591 1 92.25 400 ASP B C 1
ATOM 7180 O O . ASP B 1 400 ? 3.311 16.047 2.139 1 92.25 400 ASP B O 1
ATOM 7184 N N . LEU B 1 401 ? 3.66 13.859 2.342 1 95.19 401 LEU B N 1
ATOM 7185 C CA . LEU B 1 401 ? 3.275 13.75 3.744 1 95.19 401 LEU B CA 1
ATOM 7186 C C . LEU B 1 401 ? 4.113 14.68 4.613 1 95.19 401 LEU B C 1
ATOM 7188 O O . LEU B 1 401 ? 3.623 15.219 5.609 1 95.19 401 LEU B O 1
ATOM 7192 N N . HIS B 1 402 ? 5.324 14.953 4.242 1 94.06 402 HIS B N 1
ATOM 7193 C CA . HIS B 1 402 ? 6.246 15.805 4.988 1 94.06 402 HIS B CA 1
ATOM 7194 C C . HIS B 1 402 ? 5.645 17.188 5.227 1 94.06 402 HIS B C 1
ATOM 7196 O O . HIS B 1 402 ? 5.609 17.672 6.363 1 94.06 402 HIS B O 1
ATOM 7202 N N . TYR B 1 403 ? 5.086 17.812 4.273 1 93.31 403 TYR B N 1
ATOM 7203 C CA . TYR B 1 403 ? 4.574 19.172 4.344 1 93.31 403 TYR B CA 1
ATOM 7204 C C . TYR B 1 403 ? 3.285 19.234 5.152 1 93.31 403 TYR B C 1
ATOM 7206 O O . TYR B 1 403 ? 3.059 20.188 5.906 1 93.31 403 TYR B O 1
ATOM 7214 N N . LEU B 1 404 ? 2.492 18.188 4.984 1 95.25 404 LEU B N 1
ATOM 7215 C CA . LEU B 1 404 ? 1.269 18.109 5.773 1 95.25 404 LEU B CA 1
ATOM 7216 C C . LEU B 1 404 ? 1.589 17.953 7.258 1 95.25 404 LEU B C 1
ATOM 7218 O O . LEU B 1 404 ? 0.975 18.625 8.102 1 95.25 404 LEU B O 1
ATOM 7222 N N . MET B 1 405 ? 2.594 17.188 7.582 1 94.94 405 MET B N 1
ATOM 7223 C CA . MET B 1 405 ? 2.99 16.953 8.969 1 94.94 405 MET B CA 1
ATOM 7224 C C . MET B 1 405 ? 3.602 18.219 9.57 1 94.94 405 MET B C 1
ATOM 7226 O O . MET B 1 405 ? 3.303 18.578 10.711 1 94.94 405 MET B O 1
ATOM 7230 N N . GLU B 1 406 ? 4.395 18.891 8.789 1 92.12 406 GLU B N 1
ATOM 7231 C CA . GLU B 1 406 ? 5.027 20.125 9.273 1 92.12 406 GLU B CA 1
ATOM 7232 C C . GLU B 1 406 ? 3.986 21.203 9.57 1 92.12 406 GLU B C 1
ATOM 7234 O O . GLU B 1 406 ? 4.086 21.906 10.57 1 92.12 406 GLU B O 1
ATOM 7239 N N . THR B 1 407 ? 3.047 21.297 8.672 1 94.62 407 THR B N 1
ATOM 7240 C CA . THR B 1 407 ? 1.98 22.266 8.875 1 94.62 407 THR B CA 1
ATOM 7241 C C . THR B 1 407 ? 1.199 21.953 10.148 1 94.62 407 THR B C 1
ATOM 7243 O O . THR B 1 407 ? 0.92 22.844 10.953 1 94.62 407 THR B O 1
ATOM 7246 N N . ASN B 1 408 ? 0.903 20.719 10.328 1 95.69 408 ASN B N 1
ATOM 7247 C CA . ASN B 1 408 ? 0.146 20.312 11.508 1 95.69 408 ASN B CA 1
ATOM 7248 C C . ASN B 1 408 ? 0.978 20.453 12.781 1 95.69 408 ASN B C 1
ATOM 7250 O O . ASN B 1 408 ? 0.444 20.766 13.844 1 95.69 408 ASN B O 1
ATOM 7254 N N . GLN B 1 409 ? 2.271 20.266 12.664 1 93.62 409 GLN B N 1
ATOM 7255 C CA . GLN B 1 409 ? 3.152 20.5 13.805 1 93.62 409 GLN B CA 1
ATOM 7256 C C . GLN B 1 409 ? 3.152 21.969 14.211 1 93.62 409 GLN B C 1
ATOM 7258 O O . GLN B 1 409 ? 3.168 22.297 15.406 1 93.62 409 GLN B O 1
ATOM 7263 N N . GLU B 1 410 ? 3.15 22.781 13.234 1 93.5 410 GLU B N 1
ATOM 7264 C CA . GLU B 1 410 ? 3.059 24.219 13.508 1 93.5 410 GLU B CA 1
ATOM 7265 C C . GLU B 1 410 ? 1.765 24.547 14.242 1 93.5 410 GLU B C 1
ATOM 7267 O O . GLU B 1 410 ? 1.779 25.297 15.219 1 93.5 410 GLU B O 1
ATOM 7272 N N . TYR B 1 411 ? 0.708 24 13.781 1 96.75 411 TYR B N 1
ATOM 7273 C CA . TYR B 1 411 ? -0.583 24.312 14.383 1 96.75 411 TYR B CA 1
ATOM 7274 C C . TYR B 1 411 ? -0.707 23.672 15.766 1 96.75 411 TYR B C 1
ATOM 7276 O O . TYR B 1 411 ? -1.361 24.219 16.656 1 96.75 411 TYR B O 1
ATOM 7284 N N . LYS B 1 412 ? -0.091 22.531 15.945 1 96.56 412 LYS B N 1
ATOM 7285 C CA . LYS B 1 412 ? -0.03 21.969 17.297 1 96.56 412 LYS B CA 1
ATOM 7286 C C . LYS B 1 412 ? 0.617 22.938 18.266 1 96.56 412 LYS B C 1
ATOM 7288 O O . LYS B 1 412 ? 0.127 23.125 19.391 1 96.56 412 LYS B O 1
ATOM 7293 N N . GLY B 1 413 ? 1.706 23.609 17.781 1 94.75 413 GLY B N 1
ATOM 7294 C CA . GLY B 1 413 ? 2.369 24.609 18.609 1 94.75 413 GLY B CA 1
ATOM 7295 C C . GLY B 1 413 ? 1.498 25.812 18.891 1 94.75 413 GLY B C 1
ATOM 7296 O O . GLY B 1 413 ? 1.471 26.312 20.016 1 94.75 413 GLY B O 1
ATOM 7297 N N . LEU B 1 414 ? 0.792 26.234 17.875 1 96.69 414 LEU B N 1
ATOM 7298 C CA . LEU B 1 414 ? -0.102 27.391 18.031 1 96.69 414 LEU B CA 1
ATOM 7299 C C . LEU B 1 414 ? -1.236 27.062 19 1 96.69 414 LEU B C 1
ATOM 7301 O O . LEU B 1 414 ? -1.516 27.828 19.906 1 96.69 414 LEU B O 1
ATOM 7305 N N . LEU B 1 415 ? -1.819 25.906 18.781 1 97.69 415 LEU B N 1
ATOM 7306 C CA . LEU B 1 415 ? -2.973 25.5 19.578 1 97.69 415 LEU B CA 1
ATOM 7307 C C . LEU B 1 415 ? -2.572 25.25 21.031 1 97.69 415 LEU B C 1
ATOM 7309 O O . LEU B 1 415 ? -3.385 25.406 21.938 1 97.69 415 LEU B O 1
ATOM 7313 N N . GLY B 1 416 ? -1.318 24.953 21.25 1 96.5 416 GLY B N 1
ATOM 7314 C CA . GLY B 1 416 ? -0.818 24.734 22.594 1 96.5 416 GLY B CA 1
ATOM 7315 C C . GLY B 1 416 ? -0.75 25.984 23.438 1 96.5 416 GLY B C 1
ATOM 7316 O O . GLY B 1 416 ? -0.651 25.922 24.656 1 96.5 416 GLY B O 1
ATOM 7317 N N . CYS B 1 417 ? -0.899 27.156 22.797 1 96.81 417 CYS B N 1
ATOM 7318 C CA . CYS B 1 417 ? -0.811 28.438 23.484 1 96.81 417 CYS B CA 1
ATOM 7319 C C . CYS B 1 417 ? -2.182 28.891 23.969 1 96.81 417 CYS B C 1
ATOM 7321 O O . CYS B 1 417 ? -2.281 29.75 24.844 1 96.81 417 CYS B O 1
ATOM 7323 N N . PHE B 1 418 ? -3.279 28.344 23.438 1 97.56 418 PHE B N 1
ATOM 7324 C CA . PHE B 1 418 ? -4.613 28.891 23.641 1 97.56 418 PHE B CA 1
ATOM 7325 C C . PHE B 1 418 ? -5.109 28.609 25.062 1 97.56 418 PHE B C 1
ATOM 7327 O O . PHE B 1 418 ? -5.789 29.438 25.672 1 97.56 418 PHE B O 1
ATOM 7334 N N . PRO B 1 419 ? -4.746 27.469 25.672 1 97.38 419 PRO B N 1
ATOM 7335 C CA . PRO B 1 419 ? -5.227 27.219 27.031 1 97.38 419 PRO B CA 1
ATOM 7336 C C . PRO B 1 419 ? -4.801 28.312 28.016 1 97.38 419 PRO B C 1
ATOM 7338 O O . PRO B 1 419 ? -5.602 28.75 28.844 1 97.38 419 PRO B O 1
ATOM 7341 N N . ASP B 1 420 ? -3.621 28.859 27.891 1 95.69 420 ASP B N 1
ATOM 7342 C CA . ASP B 1 420 ? -3.146 29.938 28.75 1 95.69 420 ASP B CA 1
ATOM 7343 C C . ASP B 1 420 ? -3.883 31.234 28.469 1 95.69 420 ASP B C 1
ATOM 7345 O O . ASP B 1 420 ? -4.266 31.953 29.391 1 95.69 420 ASP B O 1
ATOM 7349 N N . ILE B 1 421 ? -4.066 31.531 27.219 1 97.12 421 ILE B N 1
ATOM 7350 C CA . ILE B 1 421 ? -4.758 32.75 26.828 1 97.12 421 ILE B CA 1
ATOM 7351 C C . ILE B 1 421 ? -6.207 32.719 27.312 1 97.12 421 ILE B C 1
ATOM 7353 O O . ILE B 1 421 ? -6.715 33.688 27.859 1 97.12 421 ILE B O 1
ATOM 7357 N N . ILE B 1 422 ? -6.824 31.562 27.109 1 97.75 422 ILE B N 1
ATOM 7358 C CA . ILE B 1 422 ? -8.211 31.359 27.531 1 97.75 422 ILE B CA 1
ATOM 7359 C C . ILE B 1 422 ? -8.312 31.484 29.047 1 97.75 422 ILE B C 1
ATOM 7361 O O . ILE B 1 422 ? -9.258 32.062 29.578 1 97.75 422 ILE B O 1
ATOM 7365 N N . GLY B 1 423 ? -7.297 30.953 29.766 1 96.69 423 GLY B N 1
ATOM 7366 C CA . GLY B 1 423 ? -7.273 31.062 31.219 1 96.69 423 GLY B CA 1
ATOM 7367 C C . GLY B 1 423 ? -7.266 32.5 31.719 1 96.69 423 GLY B C 1
ATOM 7368 O O . GLY B 1 423 ? -7.957 32.844 32.688 1 96.69 423 GLY B O 1
ATOM 7369 N N . VAL B 1 424 ? -6.535 33.375 31.031 1 95.94 424 VAL B N 1
ATOM 7370 C CA . VAL B 1 424 ? -6.461 34.781 31.375 1 95.94 424 VAL B CA 1
ATOM 7371 C C . VAL B 1 424 ? -7.828 35.438 31.188 1 95.94 424 VAL B C 1
ATOM 7373 O O . VAL B 1 424 ? -8.289 36.188 32.062 1 95.94 424 VAL B O 1
ATOM 7376 N N . HIS B 1 425 ? -8.492 35.156 30.125 1 97 425 HIS B N 1
ATOM 7377 C CA . HIS B 1 425 ? -9.805 35.75 29.828 1 97 425 HIS B CA 1
ATOM 7378 C C . HIS B 1 425 ? -10.859 35.25 30.812 1 97 425 HIS B C 1
ATOM 7380 O O . HIS B 1 425 ? -11.688 36.031 31.297 1 97 425 HIS B O 1
ATOM 7386 N N . LYS B 1 426 ? -10.812 33.938 31.094 1 96.75 426 LYS B N 1
ATOM 7387 C CA . LYS B 1 426 ? -11.773 33.375 32.031 1 96.75 426 LYS B CA 1
ATOM 7388 C C . LYS B 1 426 ? -11.602 33.969 33.438 1 96.75 426 LYS B C 1
ATOM 7390 O O . LYS B 1 426 ? -12.586 34.25 34.125 1 96.75 426 LYS B O 1
ATOM 7395 N N . SER B 1 427 ? -10.344 34.156 33.875 1 95.38 427 SER B N 1
ATOM 7396 C CA . SER B 1 427 ? -10.062 34.719 35.188 1 95.38 427 SER B CA 1
ATOM 7397 C C . SER B 1 427 ? -10.547 36.188 35.25 1 95.38 427 SER B C 1
ATOM 7399 O O . SER B 1 427 ? -11.055 36.625 36.281 1 95.38 427 SER B O 1
ATOM 7401 N N . ALA B 1 428 ? -10.383 36.875 34.156 1 95.62 428 ALA B N 1
ATOM 7402 C CA . ALA B 1 428 ? -10.836 38.281 34.094 1 95.62 428 ALA B CA 1
ATOM 7403 C C . ALA B 1 428 ? -12.359 38.344 34.188 1 95.62 428 ALA B C 1
ATOM 7405 O O . ALA B 1 428 ? -12.891 39.188 34.906 1 95.62 428 ALA B O 1
ATOM 7406 N N . ILE B 1 429 ? -13.031 37.5 33.5 1 95.88 429 ILE B N 1
ATOM 7407 C CA . ILE B 1 429 ? -14.492 37.469 33.5 1 95.88 429 ILE B CA 1
ATOM 7408 C C . ILE B 1 429 ? -15 37.094 34.875 1 95.88 429 ILE B C 1
ATOM 7410 O O . ILE B 1 429 ? -15.961 37.688 35.375 1 95.88 429 ILE B O 1
ATOM 7414 N N . GLU B 1 430 ? -14.375 36.156 35.531 1 94.06 430 GLU B N 1
ATOM 7415 C CA . GLU B 1 430 ? -14.766 35.719 36.875 1 94.06 430 GLU B CA 1
ATOM 7416 C C . GLU B 1 430 ? -14.617 36.875 37.875 1 94.06 430 GLU B C 1
ATOM 7418 O O . GLU B 1 430 ? -15.453 37.062 38.75 1 94.06 430 GLU B O 1
ATOM 7423 N N . LYS B 1 431 ? -13.555 37.625 37.719 1 92.25 431 LYS B N 1
ATOM 7424 C CA . LYS B 1 431 ? -13.328 38.781 38.594 1 92.25 431 LYS B CA 1
ATOM 7425 C C . LYS B 1 431 ? -14.414 39.812 38.406 1 92.25 431 LYS B C 1
ATOM 7427 O O . LYS B 1 431 ? -14.859 40.438 39.375 1 92.25 431 LYS B O 1
ATOM 7432 N N . ALA B 1 432 ? -14.797 40.031 37.156 1 91.5 432 ALA B N 1
ATOM 7433 C CA . ALA B 1 432 ? -15.852 41 36.875 1 91.5 432 ALA B CA 1
ATOM 7434 C C . ALA B 1 432 ? -17.203 40.531 37.438 1 91.5 432 ALA B C 1
ATOM 7436 O O . ALA B 1 432 ? -18.016 41.344 37.875 1 91.5 432 ALA B O 1
ATOM 7437 N N . LYS B 1 433 ? -17.406 39.312 37.406 1 91.88 433 LYS B N 1
ATOM 7438 C CA . LYS B 1 433 ? -18.641 38.75 37.938 1 91.88 433 LYS B CA 1
ATOM 7439 C C . LYS B 1 433 ? -18.734 38.938 39.438 1 91.88 433 LYS B C 1
ATOM 7441 O O . LYS B 1 433 ? -19.812 39.094 40 1 91.88 433 LYS B O 1
ATOM 7446 N N . GLU B 1 434 ? -17.609 39.031 40.031 1 90.31 434 GLU B N 1
ATOM 7447 C CA . GLU B 1 434 ? -17.562 39.281 41.469 1 90.31 434 GLU B CA 1
ATOM 7448 C C . GLU B 1 434 ? -17.625 40.781 41.781 1 90.31 434 GLU B C 1
ATOM 7450 O O . GLU B 1 434 ? -17.594 41.188 42.938 1 90.31 434 GLU B O 1
ATOM 7455 N N . GLY B 1 435 ? -17.719 41.562 40.781 1 86.56 435 GLY B N 1
ATOM 7456 C CA . GLY B 1 435 ? -17.672 43 40.906 1 86.56 435 GLY B CA 1
ATOM 7457 C C . GLY B 1 435 ? -18.719 43.562 41.844 1 86.56 435 GLY B C 1
ATOM 7458 O O . GLY B 1 435 ? -18.422 44.438 42.656 1 86.56 435 GLY B O 1
ATOM 7459 N N . ASP B 1 436 ? -19.938 43 41.781 1 87.75 436 ASP B N 1
ATOM 7460 C CA . ASP B 1 436 ? -21 43.5 42.656 1 87.75 436 ASP B CA 1
ATOM 7461 C C . ASP B 1 436 ? -20.688 43.219 44.125 1 87.75 436 ASP B C 1
ATOM 7463 O O . ASP B 1 436 ? -20.953 44.031 45 1 87.75 436 ASP B O 1
ATOM 7467 N N . LYS B 1 437 ? -20.109 42.062 44.25 1 91.69 437 LYS B N 1
ATOM 7468 C CA . LYS B 1 437 ? -19.703 41.719 45.625 1 91.69 437 LYS B CA 1
ATOM 7469 C C . LYS B 1 437 ? -18.578 42.625 46.094 1 91.69 437 LYS B C 1
ATOM 7471 O O . LYS B 1 437 ? -18.547 43 47.281 1 91.69 437 LYS B O 1
ATOM 7476 N N . LEU B 1 438 ? -17.75 42.969 45.25 1 90.75 438 LEU B N 1
ATOM 7477 C CA . LEU B 1 438 ? -16.609 43.812 45.594 1 90.75 438 LEU B CA 1
ATOM 7478 C C . LEU B 1 438 ? -17.062 45.25 45.875 1 90.75 438 LEU B C 1
ATOM 7480 O O . LEU B 1 438 ? -16.516 45.906 46.75 1 90.75 438 LEU B O 1
ATOM 7484 N N . VAL B 1 439 ? -18.062 45.688 45.188 1 91.5 439 VAL B N 1
ATOM 7485 C CA . VAL B 1 439 ? -18.625 47.031 45.438 1 91.5 439 VAL B CA 1
ATOM 7486 C C . VAL B 1 439 ? -19.328 47.062 46.781 1 91.5 439 VAL B C 1
ATOM 7488 O O . VAL B 1 439 ? -19.188 48.031 47.531 1 91.5 439 VAL B O 1
ATOM 7491 N N . ALA B 1 440 ? -19.984 45.969 47.031 1 91.75 440 ALA B N 1
ATOM 7492 C CA . ALA B 1 440 ? -20.703 45.875 48.312 1 91.75 440 ALA B CA 1
ATOM 7493 C C . ALA B 1 440 ? -19.734 45.906 49.5 1 91.75 440 ALA B C 1
ATOM 7495 O O . ALA B 1 440 ? -20.031 46.438 50.562 1 91.75 440 ALA B O 1
ATOM 7496 N N . LEU B 1 441 ? -18.625 45.406 49.281 1 93.06 441 LEU B N 1
ATOM 7497 C CA . LEU B 1 441 ? -17.609 45.312 50.312 1 93.06 441 LEU B CA 1
ATOM 7498 C C . LEU B 1 441 ? -16.719 46.562 50.344 1 93.06 441 LEU B C 1
ATOM 7500 O O . LEU B 1 441 ? -15.758 46.625 51.094 1 93.06 441 LEU B O 1
ATOM 7504 N N . ASN B 1 442 ? -17 47.562 49.531 1 89.81 442 ASN B N 1
ATOM 7505 C CA . ASN B 1 442 ? -16.312 48.844 49.406 1 89.81 442 ASN B CA 1
ATOM 7506 C C . ASN B 1 442 ? -14.836 48.625 49.062 1 89.81 442 ASN B C 1
ATOM 7508 O O . ASN B 1 442 ? -13.977 49.375 49.531 1 89.81 442 ASN B O 1
ATOM 7512 N N . LYS B 1 443 ? -14.602 47.625 48.25 1 90.56 443 LYS B N 1
ATOM 7513 C CA . LYS B 1 443 ? -13.242 47.375 47.781 1 90.56 443 LYS B CA 1
ATOM 7514 C C . LYS B 1 443 ? -12.977 48.094 46.469 1 90.56 443 LYS B C 1
ATOM 7516 O O . LYS B 1 443 ? -11.844 48.5 46.188 1 90.56 443 LYS B O 1
ATOM 7521 N N . ILE B 1 444 ? -14.102 48.219 45.688 1 90.12 444 ILE B N 1
ATOM 7522 C CA . ILE B 1 444 ? -14.016 48.969 44.469 1 90.12 444 ILE B CA 1
ATOM 7523 C C . ILE B 1 444 ? -15.242 49.875 44.344 1 90.12 444 ILE B C 1
ATOM 7525 O O . ILE B 1 444 ? -16.266 49.656 45 1 90.12 444 ILE B O 1
ATOM 7529 N N . THR B 1 445 ? -15.086 50.938 43.5 1 92.06 445 THR B N 1
ATOM 7530 C CA . THR B 1 445 ? -16.203 51.844 43.281 1 92.06 445 THR B CA 1
ATOM 7531 C C . THR B 1 445 ? -17.062 51.344 42.125 1 92.06 445 THR B C 1
ATOM 7533 O O . THR B 1 445 ? -16.656 50.469 41.375 1 92.06 445 THR B O 1
ATOM 7536 N N . THR B 1 446 ? -18.281 51.875 42.094 1 91.44 446 THR B N 1
ATOM 7537 C CA . THR B 1 446 ? -19.172 51.562 40.969 1 91.44 446 THR B CA 1
ATOM 7538 C C . THR B 1 446 ? -18.562 51.938 39.656 1 91.44 446 THR B C 1
ATOM 7540 O O . THR B 1 446 ? -18.75 51.25 38.656 1 91.44 446 THR B O 1
ATOM 7543 N N . GLN B 1 447 ? -17.828 53 39.688 1 91.12 447 GLN B N 1
ATOM 7544 C CA . GLN B 1 447 ? -17.156 53.438 38.469 1 91.12 447 GLN B CA 1
ATOM 7545 C C . GLN B 1 447 ? -16.047 52.5 38.094 1 91.12 447 GLN B C 1
ATOM 7547 O O . GLN B 1 447 ? -15.828 52.25 36.875 1 91.12 447 GLN B O 1
ATOM 7552 N N . GLU B 1 448 ? -15.391 52 39.031 1 91.12 448 GLU B N 1
ATOM 7553 C CA . GLU B 1 448 ? -14.32 51.062 38.75 1 91.12 448 GLU B CA 1
ATOM 7554 C C . GLU B 1 448 ? -14.867 49.75 38.219 1 91.12 448 GLU B C 1
ATOM 7556 O O . GLU B 1 448 ? -14.242 49.125 37.344 1 91.12 448 GLU B O 1
ATOM 7561 N N . LYS B 1 449 ? -15.984 49.344 38.688 1 91.25 449 LYS B N 1
ATOM 7562 C CA . LYS B 1 449 ? -16.625 48.156 38.156 1 91.25 449 LYS B CA 1
ATOM 7563 C C . LYS B 1 449 ? -16.984 48.344 36.688 1 91.25 449 LYS B C 1
ATOM 7565 O O . LYS B 1 449 ? -16.781 47.438 35.875 1 91.25 449 LYS B O 1
ATOM 7570 N N . SER B 1 450 ? -17.562 49.469 36.375 1 91.69 450 SER B N 1
ATOM 7571 C CA . SER B 1 450 ? -17.922 49.781 34.969 1 91.69 450 SER B CA 1
ATOM 7572 C C . SER B 1 450 ? -16.688 49.781 34.094 1 91.69 450 SER B C 1
ATOM 7574 O O . SER B 1 450 ? -16.75 49.344 32.938 1 91.69 450 SER B O 1
ATOM 7576 N N . THR B 1 451 ? -15.633 50.312 34.625 1 91.88 451 THR B N 1
ATOM 7577 C CA . THR B 1 451 ? -14.375 50.344 33.875 1 91.88 451 THR B CA 1
ATOM 7578 C C . THR B 1 451 ? -13.852 48.938 33.656 1 91.88 451 THR B C 1
ATOM 7580 O O . THR B 1 451 ? -13.32 48.625 32.594 1 91.88 451 THR B O 1
ATOM 7583 N N . MET B 1 452 ? -14 48.062 34.594 1 92.56 452 MET B N 1
ATOM 7584 C CA . MET B 1 452 ? -13.57 46.688 34.5 1 92.56 452 MET B CA 1
ATOM 7585 C C . MET B 1 452 ? -14.312 45.969 33.375 1 92.56 452 MET B C 1
ATOM 7587 O O . MET B 1 452 ? -13.711 45.219 32.594 1 92.56 452 MET B O 1
ATOM 7591 N N . VAL B 1 453 ? -15.602 46.219 33.312 1 93.56 453 VAL B N 1
ATOM 7592 C CA . VAL B 1 453 ? -16.422 45.562 32.312 1 93.56 453 VAL B CA 1
ATOM 7593 C C . VAL B 1 453 ? -16.016 46.062 30.922 1 93.56 453 VAL B C 1
ATOM 7595 O O . VAL B 1 453 ? -15.977 45.281 29.969 1 93.56 453 VAL B O 1
ATOM 7598 N N . ASN B 1 454 ? -15.734 47.312 30.797 1 93.88 454 ASN B N 1
ATOM 7599 C CA . ASN B 1 454 ? -15.273 47.875 29.531 1 93.88 454 ASN B CA 1
ATOM 7600 C C . ASN B 1 454 ? -13.938 47.281 29.109 1 93.88 454 ASN B C 1
ATOM 7602 O O . ASN B 1 454 ? -13.703 47.031 27.922 1 93.88 454 ASN B O 1
ATOM 7606 N N . ARG B 1 455 ? -13.094 47.094 30.062 1 95.19 455 ARG B N 1
ATOM 7607 C CA . ARG B 1 455 ? -11.781 46.5 29.781 1 95.19 455 ARG B CA 1
ATOM 7608 C C . ARG B 1 455 ? -11.906 45.062 29.359 1 95.19 455 ARG B C 1
ATOM 7610 O O . ARG B 1 455 ? -11.141 44.562 28.516 1 95.19 455 ARG B O 1
ATOM 7617 N N . ILE B 1 456 ? -12.875 44.375 29.938 1 96.25 456 ILE B N 1
ATOM 7618 C CA . ILE B 1 456 ? -13.133 43 29.516 1 96.25 456 ILE B CA 1
ATOM 7619 C C . ILE B 1 456 ? -13.633 42.969 28.078 1 96.25 456 ILE B C 1
ATOM 7621 O O . ILE B 1 456 ? -13.297 42.094 27.297 1 96.25 456 ILE B O 1
ATOM 7625 N N . GLY B 1 457 ? -14.438 43.969 27.75 1 96.31 457 GLY B N 1
ATOM 7626 C CA . GLY B 1 457 ? -14.836 44.125 26.359 1 96.31 457 GLY B CA 1
ATOM 7627 C C . GLY B 1 457 ? -13.664 44.281 25.406 1 96.31 457 GLY B C 1
ATOM 7628 O O . GLY B 1 457 ? -13.664 43.719 24.312 1 96.31 457 GLY B O 1
ATOM 7629 N N . THR B 1 458 ? -12.703 45.062 25.828 1 95.75 458 THR B N 1
ATOM 7630 C CA . THR B 1 458 ? -11.492 45.25 25.047 1 95.75 458 THR B CA 1
ATOM 7631 C C . THR B 1 458 ? -10.734 43.938 24.875 1 95.75 458 THR B C 1
ATOM 7633 O O . THR B 1 458 ? -10.273 43.625 23.781 1 95.75 458 THR B O 1
ATOM 7636 N N . MET B 1 459 ? -10.633 43.188 25.953 1 96.88 459 MET B N 1
ATOM 7637 C CA . MET B 1 459 ? -9.984 41.906 25.906 1 96.88 459 MET B CA 1
ATOM 7638 C C . MET B 1 459 ? -10.703 40.969 24.938 1 96.88 459 MET B C 1
ATOM 7640 O O . MET B 1 459 ? -10.07 40.25 24.156 1 96.88 459 MET B O 1
ATOM 7644 N N . SER B 1 460 ? -12 41 25.047 1 97.38 460 SER B N 1
ATOM 7645 C CA . SER B 1 460 ? -12.812 40.156 24.188 1 97.38 460 SER B CA 1
ATOM 7646 C C . SER B 1 460 ? -12.609 40.5 22.719 1 97.38 460 SER B C 1
ATOM 7648 O O . SER B 1 460 ? -12.477 39.594 21.875 1 97.38 460 SER B O 1
ATOM 7650 N N . TYR B 1 461 ? -12.625 41.75 22.406 1 97.19 461 TYR B N 1
ATOM 7651 C CA . TYR B 1 461 ? -12.375 42.188 21.047 1 97.19 461 TYR B CA 1
ATOM 7652 C C . TYR B 1 461 ? -11 41.719 20.562 1 97.19 461 TYR B C 1
ATOM 7654 O O . TYR B 1 461 ? -10.844 41.281 19.422 1 97.19 461 TYR B O 1
ATOM 7662 N N . ALA B 1 462 ? -10.031 41.875 21.391 1 97.12 462 ALA B N 1
ATOM 7663 C CA . ALA B 1 462 ? -8.68 41.438 21.047 1 97.12 462 ALA B CA 1
ATOM 7664 C C . ALA B 1 462 ? -8.641 39.938 20.766 1 97.12 462 ALA B C 1
ATOM 7666 O O . ALA B 1 462 ? -8 39.5 19.797 1 97.12 462 ALA B O 1
ATOM 7667 N N . PHE B 1 463 ? -9.305 39.219 21.578 1 97.62 463 PHE B N 1
ATOM 7668 C CA . PHE B 1 463 ? -9.344 37.781 21.422 1 97.62 463 PHE B CA 1
ATOM 7669 C C . PHE B 1 463 ? -10.047 37.406 20.125 1 97.62 463 PHE B C 1
ATOM 7671 O O . PHE B 1 463 ? -9.578 36.531 19.391 1 97.62 463 PHE B O 1
ATOM 7678 N N . GLN B 1 464 ? -11.117 38.031 19.828 1 96.31 464 GLN B N 1
ATOM 7679 C CA . GLN B 1 464 ? -11.852 37.781 18.594 1 96.31 464 GLN B CA 1
ATOM 7680 C C . GLN B 1 464 ? -11 38.125 17.375 1 96.31 464 GLN B C 1
ATOM 7682 O O . GLN B 1 464 ? -11 37.406 16.375 1 96.31 464 GLN B O 1
ATOM 7687 N N . ALA B 1 465 ? -10.344 39.25 17.453 1 97.06 465 ALA B N 1
ATOM 7688 C CA . ALA B 1 465 ? -9.469 39.656 16.375 1 97.06 465 ALA B CA 1
ATOM 7689 C C . ALA B 1 465 ? -8.367 38.625 16.141 1 97.06 465 ALA B C 1
ATOM 7691 O O . ALA B 1 465 ? -8.055 38.281 14.984 1 97.06 465 ALA B O 1
ATOM 7692 N N . GLU B 1 466 ? -7.836 38.094 17.188 1 97.19 466 GLU B N 1
ATOM 7693 C CA . GLU B 1 466 ? -6.801 37.062 17.078 1 97.19 466 GLU B CA 1
ATOM 7694 C C . GLU B 1 466 ? -7.359 35.781 16.469 1 97.19 466 GLU B C 1
ATOM 7696 O O . GLU B 1 466 ? -6.707 35.156 15.633 1 97.19 466 GLU B O 1
ATOM 7701 N N . MET B 1 467 ? -8.508 35.406 16.891 1 96.31 467 MET B N 1
ATOM 7702 C CA . MET B 1 467 ? -9.109 34.188 16.375 1 96.31 467 MET B CA 1
ATOM 7703 C C . MET B 1 467 ? -9.43 34.312 14.891 1 96.31 467 MET B C 1
ATOM 7705 O O . MET B 1 467 ? -9.305 33.344 14.133 1 96.31 467 MET B O 1
ATOM 7709 N N . ASN B 1 468 ? -9.898 35.5 14.523 1 95.69 468 ASN B N 1
ATOM 7710 C CA . ASN B 1 468 ? -10.156 35.688 13.109 1 95.69 468 ASN B CA 1
ATOM 7711 C C . ASN B 1 468 ? -8.867 35.656 12.289 1 95.69 468 ASN B C 1
ATOM 7713 O O . ASN B 1 468 ? -8.867 35.156 11.156 1 95.69 468 ASN B O 1
ATOM 7717 N N . HIS B 1 469 ? -7.785 36.188 12.836 1 95.69 469 HIS B N 1
ATOM 7718 C CA . HIS B 1 469 ? -6.477 36.062 12.203 1 95.69 469 HIS B CA 1
ATOM 7719 C C . HIS B 1 469 ? -6.086 34.594 12.094 1 95.69 469 HIS B C 1
ATOM 7721 O O . HIS B 1 469 ? -5.602 34.125 11.047 1 95.69 469 HIS B O 1
ATOM 7727 N N . PHE B 1 470 ? -6.309 33.875 13.141 1 96.69 470 PHE B N 1
ATOM 7728 C CA . PHE B 1 470 ? -6.02 32.438 13.203 1 96.69 470 PHE B CA 1
ATOM 7729 C C . PHE B 1 470 ? -6.797 31.672 12.125 1 96.69 470 PHE B C 1
ATOM 7731 O O . PHE B 1 470 ? -6.227 30.859 11.398 1 96.69 470 PHE B O 1
ATOM 7738 N N . HIS B 1 471 ? -8.07 31.953 12.031 1 95.44 471 HIS B N 1
ATOM 7739 C CA . HIS B 1 471 ? -8.914 31.25 11.07 1 95.44 471 HIS B CA 1
ATOM 7740 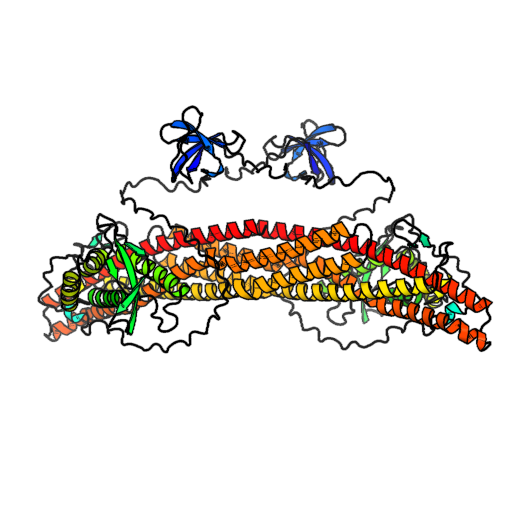C C . HIS B 1 471 ? -8.5 31.562 9.641 1 95.44 471 HIS B C 1
ATOM 7742 O O . HIS B 1 471 ? -8.453 30.672 8.789 1 95.44 471 HIS B O 1
ATOM 7748 N N . SER B 1 472 ? -8.234 32.781 9.375 1 93.12 472 SER B N 1
ATOM 7749 C CA . SER B 1 472 ? -7.816 33.188 8.039 1 93.12 472 SER B CA 1
ATOM 7750 C C . SER B 1 472 ? -6.547 32.438 7.609 1 93.12 472 SER B C 1
ATOM 7752 O O . SER B 1 472 ? -6.473 31.922 6.496 1 93.12 472 SER B O 1
ATOM 7754 N N . ASN B 1 473 ? -5.582 32.406 8.484 1 94.38 473 ASN B N 1
ATOM 7755 C CA . ASN B 1 473 ? -4.324 31.719 8.188 1 94.38 473 ASN B CA 1
ATOM 7756 C C . ASN B 1 473 ? -4.516 30.203 8.094 1 94.38 473 ASN B C 1
ATOM 7758 O O . ASN B 1 473 ? -3.922 29.547 7.23 1 94.38 473 ASN B O 1
ATOM 7762 N N . ARG B 1 474 ? -5.277 29.703 8.992 1 95.5 474 ARG B N 1
ATOM 7763 C CA . ARG B 1 474 ? -5.535 28.266 9 1 95.5 474 ARG B CA 1
ATOM 7764 C C . ARG B 1 474 ? -6.133 27.797 7.676 1 95.5 474 ARG B C 1
ATOM 7766 O O . ARG B 1 474 ? -5.688 26.812 7.102 1 95.5 474 ARG B O 1
ATOM 7773 N N . ILE B 1 475 ? -7.141 28.531 7.211 1 94.25 475 ILE B N 1
ATOM 7774 C CA . ILE B 1 475 ? -7.812 28.172 5.965 1 94.25 475 ILE B CA 1
ATOM 7775 C C . ILE B 1 475 ? -6.816 28.234 4.809 1 94.25 475 ILE B C 1
ATOM 7777 O O . ILE B 1 475 ? -6.762 27.312 3.98 1 94.25 475 ILE B O 1
ATOM 7781 N N . TYR B 1 476 ? -6.055 29.234 4.801 1 93.19 476 TYR B N 1
ATOM 7782 C CA . TYR B 1 476 ? -5.055 29.375 3.746 1 93.19 476 TYR B CA 1
ATOM 7783 C C . TYR B 1 476 ? -4.035 28.25 3.807 1 93.19 476 TYR B C 1
ATOM 7785 O O . TYR B 1 476 ? -3.74 27.609 2.789 1 93.19 476 TYR B O 1
ATOM 7793 N N . ASP B 1 477 ? -3.473 28 4.938 1 94.88 477 ASP B N 1
ATOM 7794 C CA . ASP B 1 477 ? -2.428 26.984 5.117 1 94.88 477 ASP B CA 1
ATOM 7795 C C . ASP B 1 477 ? -2.936 25.594 4.754 1 94.88 477 ASP B C 1
ATOM 7797 O O . ASP B 1 477 ? -2.285 24.875 4.004 1 94.88 477 ASP B O 1
ATOM 7801 N N . PHE B 1 478 ? -4.09 25.203 5.273 1 95.69 478 PHE B N 1
ATOM 7802 C CA . PHE B 1 478 ? -4.602 23.859 5.047 1 95.69 478 PHE B CA 1
ATOM 7803 C C . PHE B 1 478 ? -5.039 23.688 3.598 1 95.69 478 PHE B C 1
ATOM 7805 O O . PHE B 1 478 ? -4.898 22.594 3.029 1 95.69 478 PHE B O 1
ATOM 7812 N N . ASN B 1 479 ? -5.586 24.734 3.002 1 93.25 479 ASN B N 1
ATOM 7813 C CA . ASN B 1 479 ? -5.918 24.656 1.584 1 93.25 479 ASN B CA 1
ATOM 7814 C C . ASN B 1 479 ? -4.672 24.422 0.732 1 93.25 479 ASN B C 1
ATOM 7816 O O . ASN B 1 479 ? -4.68 23.594 -0.179 1 93.25 479 ASN B O 1
ATOM 7820 N N . THR B 1 480 ? -3.676 25.125 1.02 1 93.94 480 THR B N 1
ATOM 7821 C CA . THR B 1 480 ? -2.439 25.047 0.249 1 93.94 480 THR B CA 1
ATOM 7822 C C . THR B 1 480 ? -1.78 23.688 0.417 1 93.94 480 THR B C 1
ATOM 7824 O O . THR B 1 480 ? -1.431 23.031 -0.569 1 93.94 480 THR B O 1
ATOM 7827 N N . VAL B 1 481 ? -1.645 23.266 1.621 1 95.31 481 VAL B N 1
ATOM 7828 C CA . VAL B 1 481 ? -0.913 22.031 1.88 1 95.31 481 VAL B CA 1
ATOM 7829 C C . VAL B 1 481 ? -1.727 20.828 1.387 1 95.31 481 VAL B C 1
ATOM 7831 O O . VAL B 1 481 ? -1.167 19.859 0.863 1 95.31 481 VAL B O 1
ATOM 7834 N N . MET B 1 482 ? -3.033 20.828 1.551 1 93.62 482 MET B N 1
ATOM 7835 C CA . MET B 1 482 ? -3.873 19.719 1.094 1 93.62 482 MET B CA 1
ATOM 7836 C C . MET B 1 482 ? -3.871 19.625 -0.429 1 93.62 482 MET B C 1
ATOM 7838 O O . MET B 1 482 ? -3.852 18.531 -0.989 1 93.62 482 MET B O 1
ATOM 7842 N N . HIS B 1 483 ? -3.967 20.766 -1.021 1 92.62 483 HIS B N 1
ATOM 7843 C CA . HIS B 1 483 ? -3.877 20.781 -2.477 1 92.62 483 HIS B CA 1
ATOM 7844 C C . HIS B 1 483 ? -2.57 20.156 -2.953 1 92.62 483 HIS B C 1
ATOM 7846 O O . HIS B 1 483 ? -2.568 19.328 -3.867 1 92.62 483 HIS B O 1
ATOM 7852 N N . TYR B 1 484 ? -1.532 20.578 -2.328 1 94.25 484 TYR B N 1
ATOM 7853 C CA . TYR B 1 484 ? -0.22 20.031 -2.674 1 94.25 484 TYR B CA 1
ATOM 7854 C C . TYR B 1 484 ? -0.155 18.531 -2.412 1 94.25 484 TYR B C 1
ATOM 7856 O O . TYR B 1 484 ? 0.349 17.781 -3.242 1 94.25 484 TYR B O 1
ATOM 7864 N N . TYR B 1 485 ? -0.625 18.125 -1.325 1 95 485 TYR B N 1
ATOM 7865 C CA . TYR B 1 485 ? -0.631 16.719 -0.945 1 95 485 TYR B CA 1
ATOM 7866 C C . TYR B 1 485 ? -1.379 15.875 -1.974 1 95 485 TYR B C 1
ATOM 7868 O O . TYR B 1 485 ? -0.875 14.852 -2.43 1 95 485 TYR B O 1
ATOM 7876 N N . LEU B 1 486 ? -2.549 16.281 -2.301 1 92.12 486 LEU B N 1
ATOM 7877 C CA . LEU B 1 486 ? -3.383 15.531 -3.232 1 92.12 486 LEU B CA 1
ATOM 7878 C C . LEU B 1 486 ? -2.762 15.516 -4.625 1 92.12 486 LEU B C 1
ATOM 7880 O O . LEU B 1 486 ? -2.854 14.508 -5.34 1 92.12 486 LEU B O 1
ATOM 7884 N N . GLN B 1 487 ? -2.193 16.625 -4.98 1 92.62 487 GLN B N 1
ATOM 7885 C CA . GLN B 1 487 ? -1.515 16.672 -6.273 1 92.62 487 GLN B CA 1
ATOM 7886 C C . GLN B 1 487 ? -0.37 15.672 -6.328 1 92.62 487 GLN B C 1
ATOM 7888 O O . GLN B 1 487 ? -0.199 14.977 -7.332 1 92.62 487 GLN B O 1
ATOM 7893 N N . GLN B 1 488 ? 0.39 15.617 -5.305 1 93.19 488 GLN B N 1
ATOM 7894 C CA . GLN B 1 488 ? 1.501 14.672 -5.242 1 93.19 488 GLN B CA 1
ATOM 7895 C C . GLN B 1 488 ? 1 13.234 -5.227 1 93.19 488 GLN B C 1
ATOM 7897 O O . GLN B 1 488 ? 1.63 12.344 -5.805 1 93.19 488 GLN B O 1
ATOM 7902 N N . GLN B 1 489 ? -0.105 12.938 -4.59 1 91.69 489 GLN B N 1
ATOM 7903 C CA . GLN B 1 489 ? -0.706 11.609 -4.582 1 91.69 489 GLN B CA 1
ATOM 7904 C C . GLN B 1 489 ? -1.136 11.195 -5.984 1 91.69 489 GLN B C 1
ATOM 7906 O O . GLN B 1 489 ? -0.908 10.055 -6.398 1 91.69 489 GLN B O 1
ATOM 7911 N N . VAL B 1 490 ? -1.777 12.086 -6.707 1 90.19 490 VAL B N 1
ATOM 7912 C CA . VAL B 1 490 ? -2.207 11.797 -8.07 1 90.19 490 VAL B CA 1
ATOM 7913 C C . VAL B 1 490 ? -0.993 11.477 -8.938 1 90.19 490 VAL B C 1
ATOM 7915 O O . VAL B 1 490 ? -1.002 10.508 -9.703 1 90.19 490 VAL B O 1
ATOM 7918 N N . GLU B 1 491 ? 0.052 12.273 -8.75 1 91.62 491 GLU B N 1
ATOM 7919 C CA . GLU B 1 491 ? 1.278 12.055 -9.508 1 91.62 491 GLU B CA 1
ATOM 7920 C C . GLU B 1 491 ? 1.898 10.703 -9.172 1 91.62 491 GLU B C 1
ATOM 7922 O O . GLU B 1 491 ? 2.402 10 -10.055 1 91.62 491 GLU B O 1
ATOM 7927 N N . PHE B 1 492 ? 1.871 10.375 -8.031 1 92.5 492 PHE B N 1
ATOM 7928 C CA . PHE B 1 492 ? 2.41 9.102 -7.559 1 92.5 492 PHE B CA 1
ATOM 7929 C C . PHE B 1 492 ? 1.708 7.934 -8.234 1 92.5 492 PHE B C 1
ATOM 7931 O O . PHE B 1 492 ? 2.359 7.07 -8.828 1 92.5 492 PHE B O 1
ATOM 7938 N N . TYR B 1 493 ? 0.393 7.848 -8.109 1 89.5 493 TYR B N 1
ATOM 7939 C CA . TYR B 1 493 ? -0.358 6.73 -8.672 1 89.5 493 TYR B CA 1
ATOM 7940 C C . TYR B 1 493 ? -0.277 6.723 -10.195 1 89.5 493 TYR B C 1
ATOM 7942 O O . TYR B 1 493 ? -0.331 5.664 -10.82 1 89.5 493 TYR B O 1
ATOM 7950 N N . ASP B 1 494 ? -0.119 7.891 -10.75 1 88.62 494 ASP B N 1
ATOM 7951 C CA . ASP B 1 494 ? 0.098 7.973 -12.188 1 88.62 494 ASP B CA 1
ATOM 7952 C C . ASP B 1 494 ? 1.426 7.324 -12.578 1 88.62 494 ASP B C 1
ATOM 7954 O O . ASP B 1 494 ? 1.51 6.633 -13.602 1 88.62 494 ASP B O 1
ATOM 7958 N N . THR B 1 495 ? 2.414 7.566 -11.797 1 87.69 495 THR B N 1
ATOM 7959 C CA . THR B 1 495 ? 3.732 7.004 -12.062 1 87.69 495 THR B CA 1
ATOM 7960 C C . THR B 1 495 ? 3.719 5.488 -11.875 1 87.69 495 THR B C 1
ATOM 7962 O O . THR B 1 495 ? 4.32 4.758 -12.664 1 87.69 495 THR B O 1
ATOM 7965 N N . VAL B 1 496 ? 3.061 5.016 -10.867 1 87.06 496 VAL B N 1
ATOM 7966 C CA . VAL B 1 496 ? 3.008 3.586 -10.57 1 87.06 496 VAL B CA 1
ATOM 7967 C C . VAL B 1 496 ? 2.256 2.855 -11.68 1 87.06 496 VAL B C 1
ATOM 7969 O O . VAL B 1 496 ? 2.654 1.765 -12.094 1 87.06 496 VAL B O 1
ATOM 7972 N N . ARG B 1 497 ? 1.225 3.506 -12.188 1 82.62 497 ARG B N 1
ATOM 7973 C CA . ARG B 1 497 ? 0.447 2.9 -13.266 1 82.62 497 ARG B CA 1
ATOM 7974 C C . ARG B 1 497 ? 1.311 2.664 -14.5 1 82.62 497 ARG B C 1
ATOM 7976 O O . ARG B 1 497 ? 1.208 1.619 -15.141 1 82.62 497 ARG B O 1
#